Protein AF-0000000080061266 (afdb_homodimer)

Nearest PDB structures (foldseek):
  8fbj-assembly1_A  TM=3.672E-01  e=9.064E-01  synthetic construct
  7a6r-assembly1_A  TM=4.174E-01  e=3.326E+00  Homo sapiens
  6fel-assembly2_D  TM=2.811E-01  e=2.732E+00  Homo sapiens
  6y6b-assembly1_B  TM=2.930E-01  e=3.074E+00  Homo sapiens
  5yqg-assembly1_B  TM=2.747E-01  e=6.006E+00  Mus musculus

pLDDT: mean 80.68, std 22.73, range [17.39, 98.5]

Organism: NCBI:txid656916

Foldseek 3Di:
DDPPDDPDPPDPDPPPDDPPVDDDPDDDDDPDPDPPDCPPPPPPPPPPPLPQLCVQDDDDPVLLLVLLVLLCLFAVLLQLFDDPVVVVVCVVVVNADVSLSLLSSLLSCQQVCPVPCPVPPRSVVSLVSSLVVLVVCPVVVDLDDDLSNLSSLSVNLLQCCFFPNDDVSLVSLVVSLVNCVSNPLLALVVCCVVPPVSVPDDPVVSLSSLSNNLSSVLVQLLSCQFAQHAGPDQLCRGNRFQRDDPPDDPVDGHHDHNDLVCLLVCQVVLVVDPVCNLSVLLSSLSVLLNLLSVLLSVLLVPPLVPSVVSLVVSVVSLVSNVVSHDPCLLPLAAPVVVPQDPLNSVSSLVSNLSSLSSQLSSLLSVLLNDDPVCNVVSLVSNVVSLLSNLSSLVNDDLVCLRSHRVSSLQSLLVSLVSLLLVLQLDDPDDPVNNVSSVVSNVSSLVSLVSNVVRTVNSVLSSVLSVLLSVLAPDPAHPVLVSVLSSQDSRNNHPSNSVCSNNVNCVSPPDD/DCPDDPDDDDDPDDDDDDPDPDDDDDPDDDPDDDPPPCPPPPPPPPPPPLPQLCVQDDDDPVLLLVLLVLLCLFAVLLQLFDDPVVVVVCVVVVNADVSLSLLSSLLSCQQVCPVPCPVPPRSVVSLVSSLVVLVVCPVVVDLDDDLSNLSSLSVNLLQCCFFPNDDVSLVSLVVSLVNCVSNPLLALVVCCVVPPVSVPDDPSVSLSSLSNNLSSVLVQLLSCQQAQHAGPDQLCRGNRFARDDPPDDPVDGHHDHNDLVCLLVCQVVLVVDPVCNLSVLLSSLSVLLNLLSVLLSVLLVPPLPCSVVSLVVSVVSLVSNVVSHDPCLLPLAAPVVVPQDPLNSVSSLVSNLSSLSSQLSSLLSVLLSDDPVCNVVSLVSNVVSLLSNLSSLVNDDLVCLRSHRVSSLQSLLVSLVSLLLVLQLDDPDDPVNNVSSVVSNVSSLVSLVSNVVRTVNSVLSSVLSVLLSVLAPDPAHPVLVSVLSSQDSRNNHPSNSVCSNNVNCVSPPDD

Radius of gyration: 32.31 Å; Cα contacts (8 Å, |Δi|>4): 1126; chains: 2; bounding box: 143×83×87 Å

Structure (mmCIF, N/CA/C/O backbone):
data_AF-0000000080061266-model_v1
#
loop_
_entity.id
_entity.type
_entity.pdbx_description
1 polymer 'Transcription factor domain-containing protein'
#
loop_
_atom_site.group_PDB
_atom_site.id
_atom_site.type_symbol
_atom_site.label_atom_id
_atom_site.label_alt_id
_atom_site.label_comp_id
_atom_site.label_asym_id
_atom_site.label_entity_id
_atom_site.label_seq_id
_atom_site.pdbx_PDB_ins_code
_atom_site.Cartn_x
_atom_site.Cartn_y
_atom_site.Cartn_z
_atom_site.occupancy
_atom_site.B_iso_or_equiv
_atom_site.auth_seq_id
_atom_site.auth_comp_id
_atom_site.auth_asym_id
_atom_site.auth_atom_id
_atom_site.pdbx_PDB_model_num
ATOM 1 N N . MET A 1 1 ? -59.688 -42.406 39.062 1 18.05 1 MET A N 1
ATOM 2 C CA . MET A 1 1 ? -60.75 -41.5 39.438 1 18.05 1 MET A CA 1
ATOM 3 C C . MET A 1 1 ? -60.594 -40.156 38.75 1 18.05 1 MET A C 1
ATOM 5 O O . MET A 1 1 ? -59.531 -39.875 38.219 1 18.05 1 MET A O 1
ATOM 9 N N . LEU A 1 2 ? -60.844 -38.906 39.531 1 19.86 2 LEU A N 1
ATOM 10 C CA . LEU A 1 2 ? -61.719 -37.781 39.188 1 19.86 2 LEU A CA 1
ATOM 11 C C . LEU A 1 2 ? -61.062 -36.844 38.188 1 19.86 2 LEU A C 1
ATOM 13 O O . LEU A 1 2 ? -59.875 -36.5 38.312 1 19.86 2 LEU A O 1
ATOM 17 N N . LEU A 1 3 ? -61.75 -36.469 37.031 1 19.39 3 LEU A N 1
ATOM 18 C CA . LEU A 1 3 ? -61.75 -36.094 35.625 1 19.39 3 LEU A CA 1
ATOM 19 C C . LEU A 1 3 ? -61.5 -34.594 35.469 1 19.39 3 LEU A C 1
ATOM 21 O O . LEU A 1 3 ? -62.438 -33.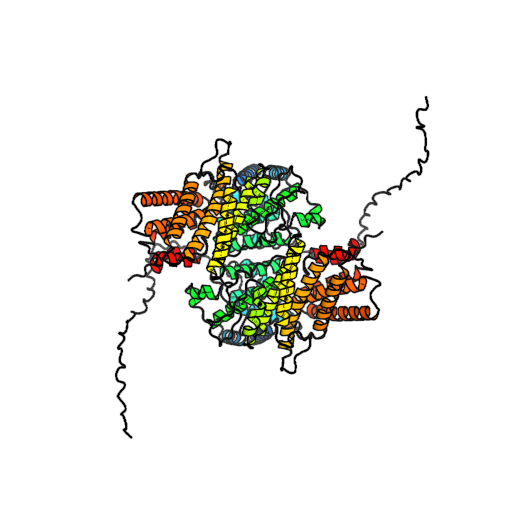781 35.562 1 19.39 3 LEU A O 1
ATOM 25 N N . CYS A 1 4 ? -60.562 -34.094 36.438 1 20.27 4 CYS A N 1
ATOM 26 C CA . CYS A 1 4 ? -60.312 -32.688 36.688 1 20.27 4 CYS A CA 1
ATOM 27 C C . CYS A 1 4 ? -60.062 -31.938 35.375 1 20.27 4 CYS A C 1
ATOM 29 O O . CYS A 1 4 ? -59.094 -32.25 34.656 1 20.27 4 CYS A O 1
ATOM 31 N N . GLN A 1 5 ? -61.031 -31.172 34.875 1 17.84 5 GLN A N 1
ATOM 32 C CA . GLN A 1 5 ? -61.531 -30.469 33.719 1 17.84 5 GLN A CA 1
ATOM 33 C C . GLN A 1 5 ? -60.562 -29.375 33.281 1 17.84 5 GLN A C 1
ATOM 35 O O . GLN A 1 5 ? -59.75 -28.906 34.062 1 17.84 5 GLN A O 1
ATOM 40 N N . ALA A 1 6 ? -60.656 -28.891 31.938 1 19.36 6 ALA A N 1
ATOM 41 C CA . ALA A 1 6 ? -60.125 -28.375 30.672 1 19.36 6 ALA A CA 1
ATOM 42 C C . ALA A 1 6 ? -60 -26.859 30.703 1 19.36 6 ALA A C 1
ATOM 44 O O . ALA A 1 6 ? -60.969 -26.141 30.484 1 19.36 6 ALA A O 1
ATOM 45 N N . ALA A 1 7 ? -59.5 -26.25 31.859 1 19.95 7 ALA A N 1
ATOM 46 C CA . ALA A 1 7 ? -59.812 -24.859 32.156 1 19.95 7 ALA A CA 1
ATOM 47 C C . ALA A 1 7 ? -59.312 -23.922 31.078 1 19.95 7 ALA A C 1
ATOM 49 O O . ALA A 1 7 ? -58.188 -24.094 30.594 1 19.95 7 ALA A O 1
ATOM 50 N N . PRO A 1 8 ? -60.188 -23.094 30.406 1 22.41 8 PRO A N 1
ATOM 51 C CA . PRO A 1 8 ? -60.25 -22.375 29.125 1 22.41 8 PRO A CA 1
ATOM 52 C C . PRO A 1 8 ? -59.281 -21.203 29.047 1 22.41 8 PRO A C 1
ATOM 54 O O . PRO A 1 8 ? -59.156 -20.453 30.031 1 22.41 8 PRO A O 1
ATOM 57 N N . GLY A 1 9 ? -58.031 -21.391 28.562 1 20.62 9 GLY A N 1
ATOM 58 C CA . GLY A 1 9 ? -56.781 -20.609 28.641 1 20.62 9 GLY A CA 1
ATOM 59 C C . GLY A 1 9 ? -56.906 -19.25 27.969 1 20.62 9 GLY A C 1
ATOM 60 O O . GLY A 1 9 ? -56.938 -19.156 26.75 1 20.62 9 GLY A O 1
ATOM 61 N N . GLY A 1 10 ? -57.938 -18.375 28.516 1 18.42 10 GLY A N 1
ATOM 62 C CA . GLY A 1 10 ? -58.5 -17.219 27.859 1 18.42 10 GLY A CA 1
ATOM 63 C C . GLY A 1 10 ? -57.469 -16.188 27.469 1 18.42 10 GLY A C 1
ATOM 64 O O . GLY A 1 10 ? -57.781 -15.203 26.797 1 18.42 10 GLY A O 1
ATOM 65 N N . SER A 1 11 ? -56.344 -16.016 28.125 1 18.86 11 SER A N 1
ATOM 66 C CA . SER A 1 11 ? -56.031 -14.648 28.484 1 18.86 11 SER A CA 1
ATOM 67 C C . SER A 1 11 ? -55.375 -13.898 27.312 1 18.86 11 SER A C 1
ATOM 69 O O . SER A 1 11 ? -54.656 -12.93 27.516 1 18.86 11 SER A O 1
ATOM 71 N N . ALA A 1 12 ? -55.688 -14.18 26.031 1 20.64 12 ALA A N 1
ATOM 72 C CA . ALA A 1 12 ? -54.656 -13.953 25.031 1 20.64 12 ALA A CA 1
ATOM 73 C C . ALA A 1 12 ? -54.344 -12.461 24.906 1 20.64 12 ALA A C 1
ATOM 75 O O . ALA A 1 12 ? -53.188 -12.094 24.594 1 20.64 12 ALA A O 1
ATOM 76 N N . THR A 1 13 ? -55.25 -11.445 25.125 1 19.25 13 THR A N 1
ATOM 77 C CA . THR A 1 13 ? -55.438 -10.602 23.953 1 19.25 13 THR A CA 1
ATOM 78 C C . THR A 1 13 ? -54.406 -9.469 23.938 1 19.25 13 THR A C 1
ATOM 80 O O . THR A 1 13 ? -54.406 -8.648 23.016 1 19.25 13 THR A O 1
ATOM 83 N N . PRO A 1 14 ? -53.156 -9.508 24.328 1 20.91 14 PRO A N 1
ATOM 84 C CA . PRO A 1 14 ? -52.656 -8.172 24.641 1 20.91 14 PRO A CA 1
ATOM 85 C C . PRO A 1 14 ? -52.688 -7.227 23.453 1 20.91 14 PRO A C 1
ATOM 87 O O . PRO A 1 14 ? -52.344 -7.617 22.328 1 20.91 14 PRO A O 1
ATOM 90 N N . SER A 1 15 ? -53.594 -6.344 23.297 1 18.81 15 SER A N 1
ATOM 91 C CA . SER A 1 15 ? -53.969 -5.48 22.188 1 18.81 15 SER A CA 1
ATOM 92 C C . SER A 1 15 ? -52.844 -4.52 21.828 1 18.81 15 SER A C 1
ATOM 94 O O . SER A 1 15 ? -52.656 -3.49 22.484 1 18.81 15 SER A O 1
ATOM 96 N N . GLU A 1 16 ? -51.625 -5.004 21.75 1 19.64 16 GLU A N 1
ATOM 97 C CA . GLU A 1 16 ? -50.594 -3.973 21.703 1 19.64 16 GLU A CA 1
ATOM 98 C C . GLU A 1 16 ? -50.875 -2.98 20.578 1 19.64 16 GLU A C 1
ATOM 100 O O . GLU A 1 16 ? -51.25 -3.377 19.469 1 19.64 16 GLU A O 1
ATOM 105 N N . HIS A 1 17 ? -51.188 -1.733 20.922 1 19.44 17 HIS A N 1
ATOM 106 C CA . HIS A 1 17 ? -51.562 -0.514 20.203 1 19.44 17 HIS A CA 1
ATOM 107 C C . HIS A 1 17 ? -50.562 -0.226 19.078 1 19.44 17 HIS A C 1
ATOM 109 O O . HIS A 1 17 ? -49.375 -0.502 19.203 1 19.44 17 HIS A O 1
ATOM 115 N N . GLU A 1 18 ? -51.094 -0.087 17.906 1 18.23 18 GLU A N 1
ATOM 116 C CA . GLU A 1 18 ? -50.656 0.052 16.516 1 18.23 18 GLU A CA 1
ATOM 117 C C . GLU A 1 18 ? -49.812 1.305 16.312 1 18.23 18 GLU A C 1
ATOM 119 O O . GLU A 1 18 ? -50.281 2.424 16.516 1 18.23 18 GLU A O 1
ATOM 124 N N . LEU A 1 19 ? -48.594 1.372 16.891 1 18.53 19 LEU A N 1
ATOM 125 C CA . LEU A 1 19 ? -47.781 2.564 16.656 1 18.53 19 LEU A CA 1
ATOM 126 C C . LEU A 1 19 ? -47.781 2.967 15.188 1 18.53 19 LEU A C 1
ATOM 128 O O . LEU A 1 19 ? -47.375 2.197 14.328 1 18.53 19 LEU A O 1
ATOM 132 N N . VAL A 1 20 ? -48.75 3.637 14.781 1 17.59 20 VAL A N 1
ATOM 133 C CA . VAL A 1 20 ? -48.969 4.066 13.406 1 17.59 20 VAL A CA 1
ATOM 134 C C . VAL A 1 20 ? -47.75 4.867 12.906 1 17.59 20 VAL A C 1
ATOM 136 O O . VAL A 1 20 ? -47.5 5.965 13.398 1 17.59 20 VAL A O 1
ATOM 139 N N . ILE A 1 21 ? -46.656 4.281 12.789 1 18.78 21 ILE A N 1
ATOM 140 C CA . ILE A 1 21 ? -45.469 5.02 12.375 1 18.78 21 ILE A CA 1
ATOM 141 C C . ILE A 1 21 ? -45.719 5.695 11.031 1 18.78 21 ILE A C 1
ATOM 143 O O . ILE A 1 21 ? -46.094 5.035 10.055 1 18.78 21 ILE A O 1
ATOM 147 N N . SER A 1 22 ? -46.094 6.938 11.094 1 17.56 22 SER A N 1
ATOM 148 C CA . SER A 1 22 ? -46.531 7.824 10.016 1 17.56 22 SER A CA 1
ATOM 149 C C . SER A 1 22 ? -45.562 7.738 8.828 1 17.56 22 SER A C 1
ATOM 151 O O . SER A 1 22 ? -44.344 7.566 9.016 1 17.56 22 SER A O 1
ATOM 153 N N . PRO A 1 23 ? -46.094 7.676 7.547 1 18.12 23 PRO A N 1
ATOM 154 C CA . PRO A 1 23 ? -45.625 7.309 6.207 1 18.12 23 PRO A CA 1
ATOM 155 C C . PRO A 1 23 ? -44.438 8.172 5.738 1 18.12 23 PRO A C 1
ATOM 157 O O . PRO A 1 23 ? -44.156 9.195 6.355 1 18.12 23 PRO A O 1
ATOM 160 N N . THR A 1 24 ? -44.125 8.094 4.367 1 18.92 24 THR A N 1
ATOM 161 C CA . THR A 1 24 ? -43.094 8.109 3.348 1 18.92 24 THR A CA 1
ATOM 162 C C . THR A 1 24 ? -42.781 9.539 2.891 1 18.92 24 THR A C 1
ATOM 164 O O . THR A 1 24 ? -43.625 10.172 2.252 1 18.92 24 THR A O 1
ATOM 167 N N . GLY A 1 25 ? -42.375 10.469 3.691 1 17.62 25 GLY A N 1
ATOM 168 C CA . GLY A 1 25 ? -42.312 11.812 3.148 1 17.62 25 GLY A CA 1
ATOM 169 C C . GLY A 1 25 ? -41.594 11.883 1.807 1 17.62 25 GLY A C 1
ATOM 170 O O . GLY A 1 25 ? -40.5 11.344 1.653 1 17.62 25 GLY A O 1
ATOM 171 N N . PHE A 1 26 ? -42.281 12.016 0.656 1 19.31 26 PHE A N 1
ATOM 172 C CA . PHE A 1 26 ? -42 12.156 -0.767 1 19.31 26 PHE A CA 1
ATOM 173 C C . PHE A 1 26 ? -41.031 13.32 -1.019 1 19.31 26 PHE A C 1
ATOM 175 O O . PHE A 1 26 ? -41.188 14.383 -0.415 1 19.31 26 PHE A O 1
ATOM 182 N N . LEU A 1 27 ? -39.906 13.023 -1.515 1 19.41 27 LEU A N 1
ATOM 183 C CA . LEU A 1 27 ? -38.812 13.891 -1.94 1 19.41 27 LEU A CA 1
ATOM 184 C C . LEU A 1 27 ? -39.312 14.984 -2.865 1 19.41 27 LEU A C 1
ATOM 186 O O . LEU A 1 27 ? -39.969 14.703 -3.875 1 19.41 27 LEU A O 1
ATOM 190 N N . PRO A 1 28 ? -39.625 16.156 -2.357 1 19.97 28 PRO A N 1
ATOM 191 C CA . PRO A 1 28 ? -40.312 17.266 -3.051 1 19.97 28 PRO A CA 1
ATOM 192 C C . PRO A 1 28 ? -39.688 17.562 -4.422 1 19.97 28 PRO A C 1
ATOM 194 O O . PRO A 1 28 ? -38.531 17.25 -4.656 1 19.97 28 PRO A O 1
ATOM 197 N N . THR A 1 29 ? -40.5 17.672 -5.445 1 22.19 29 THR A N 1
ATOM 198 C CA . THR A 1 29 ? -40.344 18.016 -6.855 1 22.19 29 THR A CA 1
ATOM 199 C C . THR A 1 29 ? -39.656 19.375 -7.004 1 22.19 29 THR A C 1
ATOM 201 O O . THR A 1 29 ? -40 20.328 -6.309 1 22.19 29 THR A O 1
ATOM 204 N N . PRO A 1 30 ? -38.594 19.422 -7.777 1 21.47 30 PRO A N 1
ATOM 205 C CA . PRO A 1 30 ? -37.75 20.594 -8.047 1 21.47 30 PRO A CA 1
ATOM 206 C C . PRO A 1 30 ? -38.531 21.797 -8.555 1 21.47 30 PRO A C 1
ATOM 208 O O . PRO A 1 30 ? -39.5 21.625 -9.32 1 21.47 30 PRO A O 1
ATOM 211 N N . VAL A 1 31 ? -38.688 22.672 -7.785 1 23.66 31 VAL A N 1
ATOM 212 C CA . VAL A 1 31 ? -39.375 23.953 -8 1 23.66 31 VAL A CA 1
ATOM 213 C C . VAL A 1 31 ? -38.844 24.594 -9.289 1 23.66 31 VAL A C 1
ATOM 215 O O . VAL A 1 31 ? -37.688 24.406 -9.672 1 23.66 31 VAL A O 1
ATOM 218 N N . ASP A 1 32 ? -39.719 25.094 -10.078 1 22.98 32 ASP A N 1
ATOM 219 C CA . ASP A 1 32 ? -39.594 25.75 -11.383 1 22.98 32 ASP A CA 1
ATOM 220 C C . ASP A 1 32 ? -38.562 26.844 -11.359 1 22.98 32 ASP A C 1
ATOM 222 O O . ASP A 1 32 ? -38.562 27.719 -10.492 1 22.98 32 ASP A O 1
ATOM 226 N N . PRO A 1 33 ? -37.406 26.625 -12.055 1 24.48 33 PRO A N 1
ATOM 227 C CA . PRO A 1 33 ? -36.344 27.609 -12.148 1 24.48 33 PRO A CA 1
ATOM 228 C C . PRO A 1 33 ? -36.844 28.969 -12.664 1 24.48 33 PRO A C 1
ATOM 230 O O . PRO A 1 33 ? -37.719 29.016 -13.508 1 24.48 33 PRO A O 1
ATOM 233 N N . VAL A 1 34 ? -37 29.891 -11.891 1 27 34 VAL A N 1
ATOM 234 C CA . VAL A 1 34 ? -37.281 31.25 -12.312 1 27 34 VAL A CA 1
ATOM 235 C C . VAL A 1 34 ? -36.344 31.641 -13.461 1 27 34 VAL A C 1
ATOM 237 O O . VAL A 1 34 ? -35.156 31.266 -13.477 1 27 34 VAL A O 1
ATOM 240 N N . PRO A 1 35 ? -36.875 32.344 -14.547 1 27.53 35 PRO A N 1
ATOM 241 C CA . PRO A 1 35 ? -36.219 32.688 -15.82 1 27.53 35 PRO A CA 1
ATOM 242 C C . PRO A 1 35 ? -34.938 33.5 -15.641 1 27.53 35 PRO A C 1
ATOM 244 O O . PRO A 1 35 ? -34.969 34.688 -15.328 1 27.53 35 PRO A O 1
ATOM 247 N N . GLN A 1 36 ? -34.219 33.344 -14.617 1 25.28 36 GLN A N 1
ATOM 248 C CA . GLN A 1 36 ? -33.188 34.375 -14.555 1 25.28 36 GLN A CA 1
ATOM 249 C C . GLN A 1 36 ? -32.406 34.438 -15.875 1 25.28 36 GLN A C 1
ATOM 251 O O . GLN A 1 36 ? -32.281 33.438 -16.578 1 25.28 36 GLN A O 1
ATOM 256 N N . ASP A 1 37 ? -32.094 35.656 -16.359 1 27.31 37 ASP A N 1
ATOM 257 C CA . ASP A 1 37 ? -31.422 36.125 -17.562 1 27.31 37 ASP A CA 1
ATOM 258 C C . ASP A 1 37 ? -30.266 35.219 -17.969 1 27.31 37 ASP A C 1
ATOM 260 O O . ASP A 1 37 ? -29.422 34.875 -17.141 1 27.31 37 ASP A O 1
ATOM 264 N N . SER A 1 38 ? -30.391 34.562 -19.062 1 25.45 38 SER A N 1
ATOM 265 C CA . SER A 1 38 ? -29.953 33.375 -19.797 1 25.45 38 SER A CA 1
ATOM 266 C C . SER A 1 38 ? -28.469 33.469 -20.141 1 25.45 38 SER A C 1
ATOM 268 O O . SER A 1 38 ? -28.094 33.594 -21.312 1 25.45 38 SER A O 1
ATOM 270 N N . THR A 1 39 ? -27.672 34.375 -19.391 1 27.69 39 THR A N 1
ATOM 271 C CA . THR A 1 39 ? -26.391 34.406 -20.078 1 27.69 39 THR A CA 1
ATOM 272 C C . THR A 1 39 ? -25.922 32.969 -20.422 1 27.69 39 THR A C 1
ATOM 274 O O . THR A 1 39 ? -26.016 32.062 -19.578 1 27.69 39 THR A O 1
ATOM 277 N N . HIS A 1 40 ? -25.938 32.625 -21.703 1 24.47 40 HIS A N 1
ATOM 278 C CA . HIS A 1 40 ? -25.672 31.391 -22.453 1 24.47 40 HIS A CA 1
ATOM 279 C C . HIS A 1 40 ? -24.469 30.656 -21.906 1 24.47 40 HIS A C 1
ATOM 281 O O . HIS A 1 40 ? -23.328 31.062 -22.109 1 24.47 40 HIS A O 1
ATOM 287 N N . GLY A 1 41 ? -24.547 30.328 -20.703 1 25.47 41 GLY A N 1
ATOM 288 C CA . GLY A 1 41 ? -23.516 29.531 -20.047 1 25.47 41 GLY A CA 1
ATOM 289 C C . GLY A 1 41 ? -22.984 28.406 -20.922 1 25.47 41 GLY A C 1
ATOM 290 O O . GLY A 1 41 ? -23.766 27.703 -21.578 1 25.47 41 GLY A O 1
ATOM 291 N N . VAL A 1 42 ? -21.797 28.672 -21.5 1 30.84 42 VAL A N 1
ATOM 292 C CA . VAL A 1 42 ? -21.234 27.672 -22.406 1 30.84 42 VAL A CA 1
ATOM 293 C C . VAL A 1 42 ? -21.5 26.266 -21.875 1 30.84 42 VAL A C 1
ATOM 295 O O . VAL A 1 42 ? -21.297 26 -20.688 1 30.84 42 VAL A O 1
ATOM 298 N N . PRO A 1 43 ? -22.469 25.578 -22.453 1 28.58 43 PRO A N 1
ATOM 299 C CA . PRO A 1 43 ? -22.797 24.203 -22.078 1 28.58 43 PRO A CA 1
ATOM 300 C C . PRO A 1 43 ? -21.562 23.406 -21.625 1 28.58 43 PRO A C 1
ATOM 302 O O . PRO A 1 43 ? -20.469 23.641 -22.125 1 28.58 43 PRO A O 1
ATOM 305 N N . PRO A 1 44 ? -21.578 23.141 -20.359 1 29.41 44 PRO A N 1
ATOM 306 C CA . PRO A 1 44 ? -20.422 22.328 -19.969 1 29.41 44 PRO A CA 1
ATOM 307 C C . PRO A 1 44 ? -20.062 21.281 -21.031 1 29.41 44 PRO A C 1
ATOM 309 O O . PRO A 1 44 ? -20.938 20.625 -21.594 1 29.41 44 PRO A O 1
ATOM 312 N N . GLN A 1 45 ? -19.125 21.625 -21.859 1 29.16 45 GLN A N 1
ATOM 313 C CA . GLN A 1 45 ? -18.688 20.656 -22.875 1 29.16 45 GLN A CA 1
ATOM 314 C C . GLN A 1 45 ? -18.734 19.234 -22.328 1 29.16 45 GLN A C 1
ATOM 316 O O . GLN A 1 45 ? -18.375 19 -21.172 1 29.16 45 GLN A O 1
ATOM 321 N N . PRO A 1 46 ? -19.641 18.406 -22.859 1 28.33 46 PRO A N 1
ATOM 322 C CA . PRO A 1 46 ? -19.688 17 -22.469 1 28.33 46 PRO A CA 1
ATOM 323 C C . PRO A 1 46 ? -18.312 16.438 -22.125 1 28.33 46 PRO A C 1
ATOM 325 O O . PRO A 1 46 ? -17.312 16.766 -22.781 1 28.33 46 PRO A O 1
ATOM 328 N N . ALA A 1 47 ? -18.094 16.266 -20.922 1 32.09 47 ALA A N 1
ATOM 329 C CA . ALA A 1 47 ? -16.891 15.547 -20.516 1 32.09 47 ALA A CA 1
ATOM 330 C C . ALA A 1 47 ? -16.469 14.539 -21.562 1 32.09 47 ALA A C 1
ATOM 332 O O . ALA A 1 47 ? -17.281 13.75 -22.047 1 32.09 47 ALA A O 1
ATOM 333 N N . SER A 1 48 ? -15.633 14.766 -22.406 1 33.12 48 SER A N 1
ATOM 334 C CA . SER A 1 48 ? -15.117 13.844 -23.406 1 33.12 48 SER A CA 1
ATOM 335 C C . SER A 1 48 ? -15.07 12.414 -22.891 1 33.12 48 SER A C 1
ATOM 337 O O . SER A 1 48 ? -14.375 12.125 -21.922 1 33.12 48 SER A O 1
ATOM 339 N N . THR A 1 49 ? -16.297 11.664 -22.906 1 36.12 49 THR A N 1
ATOM 340 C CA . THR A 1 49 ? -16.359 10.211 -22.766 1 36.12 49 THR A CA 1
ATOM 341 C C . THR A 1 49 ? -15.078 9.57 -23.312 1 36.12 49 THR A C 1
ATOM 343 O O . THR A 1 49 ? -14.664 9.852 -24.438 1 36.12 49 THR A O 1
ATOM 346 N N . SER A 1 50 ? -14.219 9.336 -22.5 1 40.53 50 SER A N 1
ATOM 347 C CA . SER A 1 50 ? -13.164 8.477 -23.031 1 40.53 50 SER A CA 1
ATOM 348 C C . SER A 1 50 ? -13.688 7.605 -24.172 1 40.53 50 SER A C 1
ATOM 350 O O . SER A 1 50 ? -14.844 7.168 -24.141 1 40.53 50 SER A O 1
ATOM 352 N N . PRO A 1 51 ? -13.289 7.723 -25.375 1 42.78 51 PRO A N 1
ATOM 353 C CA . PRO A 1 51 ? -13.828 6.891 -26.453 1 42.78 51 PRO A CA 1
ATOM 354 C C . PRO A 1 51 ? -14.156 5.473 -26 1 42.78 51 PRO A C 1
ATOM 356 O O . PRO A 1 51 ? -13.32 4.812 -25.375 1 42.78 51 PRO A O 1
ATOM 359 N N . SER A 1 52 ? -15.43 5.195 -25.625 1 48 52 SER A N 1
ATOM 360 C CA . SER A 1 52 ? -15.953 3.854 -25.375 1 48 52 SER A CA 1
ATOM 361 C C . SER A 1 52 ? -15.312 2.83 -26.312 1 48 52 SER A C 1
ATOM 363 O O . SER A 1 52 ? -15.164 3.08 -27.5 1 48 52 SER A O 1
ATOM 365 N N . CYS A 1 53 ? -14.469 2.012 -25.781 1 51.03 53 CYS A N 1
ATOM 366 C CA . CYS A 1 53 ? -13.906 0.885 -26.516 1 51.03 53 CYS A CA 1
ATOM 367 C C . CYS A 1 53 ? -14.914 0.336 -27.531 1 51.03 53 CYS A C 1
ATOM 369 O O . CYS A 1 53 ? -14.578 -0.544 -28.328 1 51.03 53 CYS A O 1
ATOM 371 N N . SER A 1 54 ? -16.203 0.597 -27.359 1 52.34 54 SER A N 1
ATOM 372 C CA . SER A 1 54 ? -17.203 0.028 -28.234 1 52.34 54 SER A CA 1
ATOM 373 C C . SER A 1 54 ? -16.984 0.456 -29.688 1 52.34 54 SER A C 1
ATOM 375 O O . SER A 1 54 ? -17.625 -0.051 -30.594 1 52.34 54 SER A O 1
ATOM 377 N N . ARG A 1 55 ? -16.203 1.458 -29.875 1 51.25 55 ARG A N 1
ATOM 378 C CA . ARG A 1 55 ? -16.109 1.956 -31.234 1 51.25 55 ARG A CA 1
ATOM 379 C C . ARG A 1 55 ? -15.25 1.027 -32.094 1 51.25 55 ARG A C 1
ATOM 381 O O . ARG A 1 55 ? -15.367 1.024 -33.312 1 51.25 55 ARG A O 1
ATOM 388 N N . TYR A 1 56 ? -14.289 0.323 -31.453 1 53.72 56 TYR A N 1
ATOM 389 C CA . TYR A 1 56 ? -13.305 -0.319 -32.312 1 53.72 56 TYR A CA 1
ATOM 390 C C . TYR A 1 56 ? -13.656 -1.782 -32.562 1 53.72 56 TYR A C 1
ATOM 392 O O . TYR A 1 56 ? -13.336 -2.344 -33.594 1 53.72 56 TYR A O 1
ATOM 400 N N . LEU A 1 57 ? -14.227 -2.41 -31.438 1 63.34 57 LEU A N 1
ATOM 401 C CA . LEU A 1 57 ? -14.406 -3.848 -31.609 1 63.34 57 LEU A CA 1
ATOM 402 C C . LEU A 1 57 ? -15.875 -4.23 -31.469 1 63.34 57 LEU A C 1
ATOM 404 O O . LEU A 1 57 ? -16.516 -3.914 -30.469 1 63.34 57 LEU A O 1
ATOM 408 N N . HIS A 1 58 ? -16.438 -4.551 -32.688 1 72.19 58 HIS A N 1
ATOM 409 C CA . HIS A 1 58 ? -17.828 -5 -32.688 1 72.19 58 HIS A CA 1
ATOM 410 C C . HIS A 1 58 ? -17.922 -6.52 -32.781 1 72.19 58 HIS A C 1
ATOM 412 O O . HIS A 1 58 ? -17.391 -7.113 -33.719 1 72.19 58 HIS A O 1
ATOM 418 N N . PHE A 1 59 ? -18.328 -7.211 -31.672 1 83 59 PHE A N 1
ATOM 419 C CA . PHE A 1 59 ? -18.672 -8.625 -31.703 1 83 59 PHE A CA 1
ATOM 420 C C . PHE A 1 59 ? -20.141 -8.82 -32.031 1 83 59 PHE A C 1
ATOM 422 O O . PHE A 1 59 ? -20.984 -8.047 -31.578 1 83 59 PHE A O 1
ATOM 429 N N . SER A 1 60 ? -20.312 -9.789 -32.906 1 86.69 60 SER A N 1
ATOM 430 C CA . SER A 1 60 ? -21.719 -10.156 -33.062 1 86.69 60 SER A CA 1
ATOM 431 C C . SER A 1 60 ? -22.312 -10.656 -31.766 1 86.69 60 SER A C 1
ATOM 433 O O . SER A 1 60 ? -21.578 -11.078 -30.859 1 86.69 60 SER A O 1
ATOM 435 N N . SER A 1 61 ? -23.609 -10.578 -31.672 1 87.25 61 SER A N 1
ATOM 436 C CA . SER A 1 61 ? -24.281 -10.984 -30.438 1 87.25 61 SER A CA 1
ATOM 437 C C . SER A 1 61 ? -23.984 -12.438 -30.109 1 87.25 61 SER A C 1
ATOM 439 O O . SER A 1 61 ? -23.766 -12.781 -28.953 1 87.25 61 SER A O 1
ATOM 441 N N . GLN A 1 62 ? -23.984 -13.273 -31.109 1 89.75 62 GLN A N 1
ATOM 442 C CA . GLN A 1 62 ? -23.734 -14.695 -30.891 1 89.75 62 GLN A CA 1
ATOM 443 C C . GLN A 1 62 ? -22.281 -14.93 -30.453 1 89.75 62 GLN A C 1
ATOM 445 O O . GLN A 1 62 ? -22.016 -15.734 -29.562 1 89.75 62 GLN A O 1
ATOM 450 N N . GLN A 1 63 ? -21.5 -14.25 -31.141 1 90.75 63 GLN A N 1
ATOM 451 C CA . GLN A 1 63 ? -20.078 -14.367 -30.797 1 90.75 63 GLN A CA 1
ATOM 452 C C . GLN A 1 63 ? -19.812 -13.852 -29.391 1 90.75 63 GLN A C 1
ATOM 454 O O . GLN A 1 63 ? -19.047 -14.445 -28.641 1 90.75 63 GLN A O 1
ATOM 459 N N . GLU A 1 64 ? -20.359 -12.734 -29.125 1 92.31 64 GLU A N 1
ATOM 460 C CA . GLU A 1 64 ? -20.188 -12.141 -27.797 1 92.31 64 GLU A CA 1
ATOM 461 C C . GLU A 1 64 ? -20.641 -13.102 -26.703 1 92.31 64 GLU A C 1
ATOM 463 O O . GLU A 1 64 ? -19.938 -13.297 -25.703 1 92.31 64 GLU A O 1
ATOM 468 N N . GLU A 1 65 ? -21.797 -13.688 -26.922 1 92.81 65 GLU A N 1
ATOM 469 C CA . GLU A 1 65 ? -22.312 -14.625 -25.938 1 92.81 65 GLU A CA 1
ATOM 470 C C . GLU A 1 65 ? -21.375 -15.812 -25.75 1 92.81 65 GLU A C 1
ATOM 472 O O . GLU A 1 65 ? -21.141 -16.266 -24.625 1 92.81 65 GLU A O 1
ATOM 477 N N . TYR A 1 66 ? -20.922 -16.312 -26.812 1 93.69 66 TYR A N 1
ATOM 478 C CA . TYR A 1 66 ? -19.984 -17.422 -26.75 1 93.69 66 TYR A CA 1
ATOM 479 C C . TYR A 1 66 ? -18.719 -17.047 -25.984 1 93.69 66 TYR A C 1
ATOM 481 O O . TYR A 1 66 ? -18.266 -17.797 -25.125 1 93.69 66 TYR A O 1
ATOM 489 N N . LEU A 1 67 ? -18.188 -15.891 -26.312 1 93.81 67 LEU A N 1
ATOM 490 C CA . LEU A 1 67 ? -16.953 -15.438 -25.688 1 93.81 67 LEU A CA 1
ATOM 491 C C . LEU A 1 67 ? -17.141 -15.195 -24.203 1 93.81 67 LEU A C 1
ATOM 493 O O . LEU A 1 67 ? -16.234 -15.445 -23.406 1 93.81 67 LEU A O 1
ATOM 497 N N . ILE A 1 68 ? -18.234 -14.711 -23.812 1 95.12 68 ILE A N 1
ATOM 498 C CA . ILE A 1 68 ? -18.516 -14.484 -22.406 1 95.12 68 ILE A CA 1
ATOM 499 C C . ILE A 1 68 ? -18.531 -15.812 -21.656 1 95.12 68 ILE A C 1
ATOM 501 O O . ILE A 1 68 ? -17.984 -15.914 -20.547 1 95.12 68 ILE A O 1
ATOM 505 N N . ARG A 1 69 ? -19.078 -16.797 -22.25 1 94.5 69 ARG A N 1
ATOM 506 C CA . ARG A 1 69 ? -19.094 -18.109 -21.625 1 94.5 69 ARG A CA 1
ATOM 507 C C . ARG A 1 69 ? -17.672 -18.688 -21.531 1 94.5 69 ARG A C 1
ATOM 509 O O . ARG A 1 69 ? -17.312 -19.281 -20.516 1 94.5 69 ARG A O 1
ATOM 516 N N . VAL A 1 70 ? -16.938 -18.469 -22.531 1 94 70 VAL A N 1
ATOM 517 C CA . VAL A 1 70 ? -15.562 -18.938 -22.562 1 94 70 VAL A CA 1
ATOM 518 C C . VAL A 1 70 ? -14.75 -18.234 -21.484 1 94 70 VAL A C 1
ATOM 520 O O . VAL A 1 70 ? -13.883 -18.844 -20.859 1 94 70 VAL A O 1
ATOM 523 N N . PHE A 1 71 ? -15.047 -17 -21.297 1 95.88 71 PHE A N 1
ATOM 524 C CA . PHE A 1 71 ? -14.312 -16.203 -20.312 1 95.88 71 PHE A CA 1
ATOM 525 C C . PHE A 1 71 ? -14.391 -16.859 -18.938 1 95.88 71 PHE A C 1
ATOM 527 O O . PHE A 1 71 ? -13.414 -16.844 -18.172 1 95.88 71 PHE A O 1
ATOM 534 N N . PHE A 1 72 ? -15.453 -17.438 -18.578 1 95.44 72 PHE A N 1
ATOM 535 C CA . PHE A 1 72 ? -15.648 -18 -17.25 1 95.44 72 PHE A CA 1
ATOM 536 C C . PHE A 1 72 ? -14.82 -19.266 -17.078 1 95.44 72 PHE A C 1
ATOM 538 O O . PHE A 1 72 ? -14.664 -19.766 -15.961 1 95.44 72 PHE A O 1
ATOM 545 N N . ASP A 1 73 ? -14.273 -19.75 -18.156 1 92.44 73 ASP A N 1
ATOM 546 C CA . ASP A 1 73 ? -13.414 -20.922 -18.062 1 92.44 73 ASP A CA 1
ATOM 547 C C . ASP A 1 73 ? -11.945 -20.516 -17.953 1 92.44 73 ASP A C 1
ATOM 549 O O . ASP A 1 73 ? -11.078 -21.375 -17.719 1 92.44 73 ASP A O 1
ATOM 553 N N . ILE A 1 74 ? -11.742 -19.25 -18.062 1 91.56 74 ILE A N 1
ATOM 554 C CA . ILE A 1 74 ? -10.375 -18.734 -18.016 1 91.56 74 ILE A CA 1
ATOM 555 C C . ILE A 1 74 ? -10.055 -18.25 -16.609 1 91.56 74 ILE A C 1
ATOM 557 O O . ILE A 1 74 ? -10.82 -17.484 -16.016 1 91.56 74 ILE A O 1
ATOM 561 N N . ALA A 1 75 ? -8.961 -18.656 -16.094 1 89.06 75 ALA A N 1
ATOM 562 C CA . ALA A 1 75 ? -8.438 -18.203 -14.797 1 89.06 75 ALA A CA 1
ATOM 563 C C . ALA A 1 75 ? -9.555 -18.078 -13.766 1 89.06 75 ALA A C 1
ATOM 565 O O . ALA A 1 75 ? -9.742 -17.016 -13.18 1 89.06 75 ALA A O 1
ATOM 566 N N . ARG A 1 76 ? -10.133 -19.125 -13.461 1 90.56 76 ARG A N 1
ATOM 567 C CA . ARG A 1 76 ? -11.32 -19.188 -12.609 1 90.56 76 ARG A CA 1
ATOM 568 C C . ARG A 1 76 ? -11.016 -18.656 -11.211 1 90.56 76 ARG A C 1
ATOM 570 O O . ARG A 1 76 ? -11.836 -17.969 -10.602 1 90.56 76 ARG A O 1
ATOM 577 N N . ASP A 1 77 ? -9.844 -18.938 -10.758 1 90.81 77 ASP A N 1
ATOM 578 C CA . ASP A 1 77 ? -9.492 -18.562 -9.391 1 90.81 77 ASP A CA 1
ATOM 579 C C . ASP A 1 77 ? -9.148 -17.078 -9.305 1 90.81 77 ASP A C 1
ATOM 581 O O . ASP A 1 77 ? -9.016 -16.531 -8.211 1 90.81 77 ASP A O 1
ATOM 585 N N . ALA A 1 78 ? -9.031 -16.438 -10.43 1 93.06 78 ALA A N 1
ATOM 586 C CA . ALA A 1 78 ? -8.766 -15.008 -10.461 1 93.06 78 ALA A CA 1
ATOM 587 C C . ALA A 1 78 ? -9.969 -14.234 -11 1 93.06 78 ALA A C 1
ATOM 589 O O . ALA A 1 78 ? -9.883 -13.031 -11.242 1 93.06 78 ALA A O 1
ATOM 590 N N . ASN A 1 79 ? -11.055 -14.914 -11.18 1 93.69 79 ASN A N 1
ATOM 591 C CA . ASN A 1 79 ? -12.273 -14.281 -11.688 1 93.69 79 ASN A CA 1
ATOM 592 C C . ASN A 1 79 ? -12.984 -13.484 -10.594 1 93.69 79 ASN A C 1
ATOM 594 O O . ASN A 1 79 ? -13.375 -14.039 -9.57 1 93.69 79 ASN A O 1
ATOM 598 N N . PRO A 1 80 ? -13.148 -12.227 -10.805 1 95.44 80 PRO A N 1
ATOM 599 C CA . PRO A 1 80 ? -13.766 -11.398 -9.773 1 95.44 80 PRO A CA 1
ATOM 600 C C . PRO A 1 80 ? -15.289 -11.547 -9.719 1 95.44 80 PRO A C 1
ATOM 602 O O . PRO A 1 80 ? -15.945 -10.906 -8.898 1 95.44 80 PRO A O 1
ATOM 605 N N . ILE A 1 81 ? -15.844 -12.344 -10.609 1 95.44 81 ILE A N 1
ATOM 606 C CA . ILE A 1 81 ? -17.281 -12.57 -10.641 1 95.44 81 ILE A CA 1
ATOM 607 C C . ILE A 1 81 ? -17.625 -13.812 -9.82 1 95.44 81 ILE A C 1
ATOM 609 O O . ILE A 1 81 ? -17.141 -14.914 -10.117 1 95.44 81 ILE A O 1
ATOM 613 N N . PHE A 1 82 ? -18.453 -13.633 -8.867 1 91.38 82 PHE A N 1
ATOM 614 C CA . PHE A 1 82 ? -18.766 -14.688 -7.922 1 91.38 82 PHE A CA 1
ATOM 615 C C . PHE A 1 82 ? -19.703 -15.719 -8.547 1 91.38 82 PHE A C 1
ATOM 617 O O . PHE A 1 82 ? -19.375 -16.906 -8.609 1 91.38 82 PHE A O 1
ATOM 624 N N . SER A 1 83 ? -20.828 -15.273 -8.961 1 93.19 83 SER A N 1
ATOM 625 C CA . SER A 1 83 ? -21.812 -16.188 -9.516 1 93.19 83 SER A CA 1
ATOM 626 C C . SER A 1 83 ? -21.891 -16.062 -11.039 1 93.19 83 SER A C 1
ATOM 628 O O . SER A 1 83 ? -22.422 -15.094 -11.562 1 93.19 83 SER A O 1
ATOM 630 N N . LYS A 1 84 ? -21.484 -17.125 -11.672 1 94.56 84 LYS A N 1
ATOM 631 C CA . LYS A 1 84 ? -21.578 -17.172 -13.133 1 94.56 84 LYS A CA 1
ATOM 632 C C . LYS A 1 84 ? -23.031 -17.141 -13.594 1 94.56 84 LYS A C 1
ATOM 634 O O . LYS A 1 84 ? -23.375 -16.406 -14.516 1 94.56 84 LYS A O 1
ATOM 639 N N . GLU A 1 85 ? -23.844 -17.812 -12.859 1 94.56 85 GLU A N 1
ATOM 640 C CA . GLU A 1 85 ? -25.25 -17.906 -13.242 1 94.56 85 GLU A CA 1
ATOM 641 C C . GLU A 1 85 ? -25.938 -16.547 -13.133 1 94.56 85 GLU A C 1
ATOM 643 O O . GLU A 1 85 ? -26.656 -16.141 -14.047 1 94.56 85 GLU A O 1
ATOM 648 N N . ARG A 1 86 ? -25.672 -15.953 -12.086 1 94.62 86 ARG A N 1
ATOM 649 C CA . ARG A 1 86 ? -26.281 -14.641 -11.898 1 94.62 86 ARG A CA 1
ATOM 650 C C . ARG A 1 86 ? -25.781 -13.648 -12.938 1 94.62 86 ARG A C 1
ATOM 652 O O . ARG A 1 86 ? -26.547 -12.844 -13.469 1 94.62 86 ARG A O 1
ATOM 659 N N . PHE A 1 87 ? -24.516 -13.664 -13.242 1 96.94 87 PHE A N 1
ATOM 660 C CA . PHE A 1 87 ? -23.938 -12.758 -14.227 1 96.94 87 PHE A CA 1
ATOM 661 C C . PHE A 1 87 ? -24.562 -12.977 -15.602 1 96.94 87 PHE A C 1
ATOM 663 O O . PHE A 1 87 ? -24.938 -12.008 -16.281 1 96.94 87 PHE A O 1
ATOM 670 N N . LEU A 1 88 ? -24.719 -14.227 -15.969 1 96.5 88 LEU A N 1
ATOM 671 C CA . LEU A 1 88 ? -25.266 -14.547 -17.281 1 96.5 88 LEU A CA 1
ATOM 672 C C . LEU A 1 88 ? -26.719 -14.094 -17.391 1 96.5 88 LEU A C 1
ATOM 674 O O . LEU A 1 88 ? -27.156 -13.641 -18.453 1 96.5 88 LEU A O 1
ATOM 678 N N . ARG A 1 89 ? -27.422 -14.219 -16.297 1 96.38 89 ARG A N 1
ATOM 679 C CA . ARG A 1 89 ? -28.797 -13.727 -16.281 1 96.38 89 ARG A CA 1
ATOM 680 C C . ARG A 1 89 ? -28.844 -12.211 -16.484 1 96.38 89 ARG A C 1
ATOM 682 O O . ARG A 1 89 ? -29.641 -11.703 -17.281 1 96.38 89 ARG A O 1
ATOM 689 N N . ARG A 1 90 ? -28 -11.539 -15.758 1 95.94 90 ARG A N 1
ATOM 690 C CA . ARG A 1 90 ? -27.922 -10.086 -15.891 1 95.94 90 ARG A CA 1
ATOM 691 C C . ARG A 1 90 ? -27.484 -9.688 -17.297 1 95.94 90 ARG A C 1
ATOM 693 O O . ARG A 1 90 ? -27.984 -8.695 -17.844 1 95.94 90 ARG A O 1
ATOM 700 N N . TYR A 1 91 ? -26.578 -10.445 -17.828 1 95.62 91 TYR A N 1
ATOM 701 C CA . TYR A 1 91 ? -26.109 -10.203 -19.188 1 95.62 91 TYR A CA 1
ATOM 702 C C . TYR A 1 91 ? -27.25 -10.352 -20.188 1 95.62 91 TYR A C 1
ATOM 704 O O . TYR A 1 91 ? -27.422 -9.516 -21.078 1 95.62 91 TYR A O 1
ATOM 712 N N . GLN A 1 92 ? -28 -11.359 -20.016 1 94.88 92 GLN A N 1
ATOM 713 C CA . GLN A 1 92 ? -29.125 -11.602 -20.906 1 94.88 92 GLN A CA 1
ATOM 714 C C . GLN A 1 92 ? -30.156 -10.484 -20.797 1 94.88 92 GLN A C 1
ATOM 716 O O . GLN A 1 92 ? -30.797 -10.125 -21.797 1 94.88 92 GLN A O 1
ATOM 721 N N . ASP A 1 93 ? -30.234 -9.922 -19.625 1 95.06 93 ASP A N 1
ATOM 722 C CA . ASP A 1 93 ? -31.172 -8.844 -19.391 1 95.06 93 ASP A CA 1
ATOM 723 C C . ASP A 1 93 ? -30.562 -7.488 -19.734 1 95.06 93 ASP A C 1
ATOM 725 O O . ASP A 1 93 ? -31.141 -6.441 -19.438 1 95.06 93 ASP A O 1
ATOM 729 N N . SER A 1 94 ? -29.359 -7.445 -20.266 1 93.44 94 SER A N 1
ATOM 730 C CA . SER A 1 94 ? -28.656 -6.242 -20.688 1 93.44 94 SER A CA 1
ATOM 731 C C . SER A 1 94 ? -28.422 -5.297 -19.516 1 93.44 94 SER A C 1
ATOM 733 O O . SER A 1 94 ? -28.562 -4.082 -19.656 1 93.44 94 SER A O 1
ATOM 735 N N . LEU A 1 95 ? -28.109 -5.875 -18.359 1 93.94 95 LEU A N 1
ATOM 736 C CA . LEU A 1 95 ? -27.922 -5.074 -17.156 1 93.94 95 LEU A CA 1
ATOM 737 C C . LEU A 1 95 ? -26.422 -4.898 -16.859 1 93.94 95 LEU A C 1
ATOM 739 O O . LEU A 1 95 ? -26.062 -4.152 -15.953 1 93.94 95 LEU A O 1
ATOM 743 N N . CYS A 1 96 ? -25.625 -5.555 -17.609 1 94.62 96 CYS A N 1
ATOM 744 C CA . CYS A 1 96 ? -24.188 -5.445 -17.406 1 94.62 96 CYS A CA 1
ATOM 745 C C . CYS A 1 96 ? -23.609 -4.277 -18.203 1 94.62 96 CYS A C 1
ATOM 747 O O . CYS A 1 96 ? -24.141 -3.914 -19.25 1 94.62 96 CYS A O 1
ATOM 749 N N . SER A 1 97 ? -22.562 -3.67 -17.672 1 92.19 97 SER A N 1
ATOM 750 C CA . SER A 1 97 ? -21.875 -2.609 -18.406 1 92.19 97 SER A CA 1
ATOM 751 C C . SER A 1 97 ? -21.266 -3.133 -19.703 1 92.19 97 SER A C 1
ATOM 753 O O . SER A 1 97 ? -20.609 -4.176 -19.703 1 92.19 97 SER A O 1
ATOM 755 N N . GLN A 1 98 ? -21.438 -2.428 -20.766 1 90.38 98 GLN A N 1
ATOM 756 C CA . GLN A 1 98 ? -20.922 -2.848 -22.062 1 90.38 98 GLN A CA 1
ATOM 757 C C . GLN A 1 98 ? -19.391 -2.854 -22.047 1 90.38 98 GLN A C 1
ATOM 759 O O . GLN A 1 98 ? -18.766 -3.678 -22.719 1 90.38 98 GLN A O 1
ATOM 764 N N . ASP A 1 99 ? -18.797 -1.94 -21.297 1 88.5 99 ASP A N 1
ATOM 765 C CA . ASP A 1 99 ? -17.344 -1.898 -21.188 1 88.5 99 ASP A CA 1
ATOM 766 C C . ASP A 1 99 ? -16.797 -3.193 -20.594 1 88.5 99 ASP A C 1
ATOM 768 O O . ASP A 1 99 ? -15.75 -3.691 -21.016 1 88.5 99 ASP A O 1
ATOM 772 N N . LEU A 1 100 ? -17.484 -3.678 -19.625 1 93.56 100 LEU A N 1
ATOM 773 C CA . LEU A 1 100 ? -17.062 -4.934 -19 1 93.56 100 LEU A CA 1
ATOM 774 C C . LEU A 1 100 ? -17.203 -6.094 -19.984 1 93.56 100 LEU A C 1
ATOM 776 O O . LEU A 1 100 ? -16.281 -6.895 -20.141 1 93.56 100 LEU A O 1
ATOM 780 N N . ILE A 1 101 ? -18.344 -6.102 -20.641 1 94.25 101 ILE A N 1
ATOM 781 C CA . ILE A 1 101 ? -18.641 -7.18 -21.578 1 94.25 101 ILE A CA 1
ATOM 782 C C . ILE A 1 101 ? -17.594 -7.188 -22.688 1 94.25 101 ILE A C 1
ATOM 784 O O . ILE A 1 10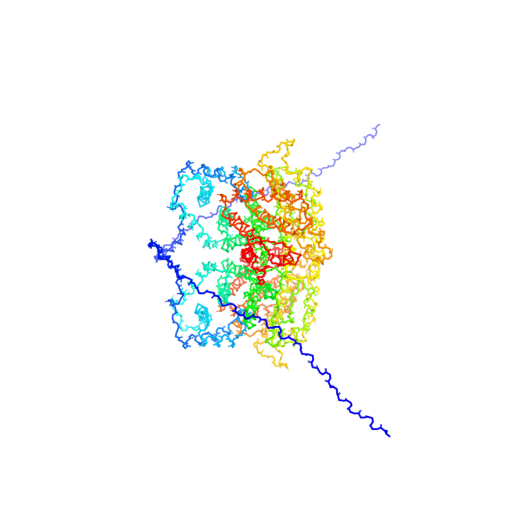1 ? -17.047 -8.242 -23.031 1 94.25 101 ILE A O 1
ATOM 788 N N . THR A 1 102 ? -17.297 -6.059 -23.219 1 91.19 102 THR A N 1
ATOM 789 C CA . THR A 1 102 ? -16.312 -5.941 -24.281 1 91.19 102 THR A CA 1
ATOM 790 C C . THR A 1 102 ? -14.938 -6.375 -23.797 1 91.19 102 THR A C 1
ATOM 792 O O . THR A 1 102 ? -14.211 -7.074 -24.5 1 91.19 102 THR A O 1
ATOM 795 N N . THR A 1 103 ? -14.586 -5.957 -22.625 1 92.56 103 THR A N 1
ATOM 796 C CA . THR A 1 103 ? -13.305 -6.336 -22.031 1 92.56 103 THR A CA 1
ATOM 797 C C . THR A 1 103 ? -13.203 -7.852 -21.891 1 92.56 103 THR A C 1
ATOM 799 O O . THR A 1 103 ? -12.195 -8.453 -22.281 1 92.56 103 THR A O 1
ATOM 802 N N . MET A 1 104 ? -14.242 -8.453 -21.391 1 94.75 104 MET A N 1
ATOM 803 C CA . MET A 1 104 ? -14.273 -9.906 -21.203 1 94.75 104 MET A CA 1
ATOM 804 C C . MET A 1 104 ? -14.125 -10.617 -22.547 1 94.75 104 MET A C 1
ATOM 806 O O . MET A 1 104 ? -13.367 -11.578 -22.672 1 94.75 104 MET A O 1
ATOM 810 N N . ALA A 1 105 ? -14.828 -10.109 -23.516 1 93 105 AL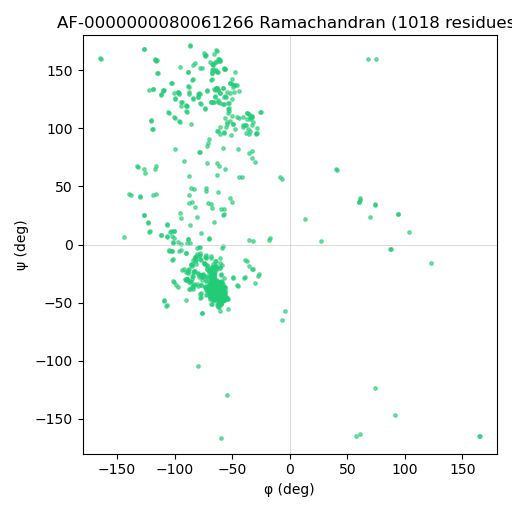A A N 1
ATOM 811 C CA . ALA A 1 105 ? -14.797 -10.719 -24.844 1 93 105 ALA A CA 1
ATOM 812 C C . ALA A 1 105 ? -13.414 -10.602 -25.469 1 93 105 ALA A C 1
ATOM 814 O O . ALA A 1 105 ? -12.906 -11.562 -26.047 1 93 105 ALA A O 1
ATOM 815 N N . ILE A 1 106 ? -12.797 -9.461 -25.328 1 91.88 106 ILE A N 1
ATOM 816 C CA . ILE A 1 106 ? -11.477 -9.211 -25.906 1 91.88 106 ILE A CA 1
ATOM 817 C C . ILE A 1 106 ? -10.453 -10.133 -25.25 1 91.88 106 ILE A C 1
ATOM 819 O O . ILE A 1 106 ? -9.656 -10.781 -25.938 1 91.88 106 ILE A O 1
ATOM 823 N N . ILE A 1 107 ? -10.461 -10.266 -24.016 1 93.06 107 ILE A N 1
ATOM 824 C CA . ILE A 1 107 ? -9.484 -11.07 -23.281 1 93.06 107 ILE A CA 1
ATOM 825 C C . ILE A 1 107 ? -9.695 -12.555 -23.594 1 93.06 107 ILE A C 1
ATOM 827 O O . ILE A 1 107 ? -8.727 -13.289 -23.781 1 93.06 107 ILE A O 1
ATOM 831 N N . ALA A 1 108 ? -10.953 -12.938 -23.641 1 93.94 108 ALA A N 1
ATOM 832 C CA . ALA A 1 108 ? -11.242 -14.32 -24 1 93.94 108 ALA A CA 1
ATOM 833 C C . ALA A 1 108 ? -10.703 -14.641 -25.391 1 93.94 108 ALA A C 1
ATOM 835 O O . ALA A 1 108 ? -10.094 -15.703 -25.594 1 93.94 108 ALA A O 1
ATOM 836 N N . THR A 1 109 ? -10.883 -13.727 -26.281 1 91.44 109 THR A N 1
ATOM 837 C CA . THR A 1 109 ? -10.398 -13.922 -27.641 1 91.44 109 THR A CA 1
ATOM 838 C C . THR A 1 109 ? -8.875 -13.992 -27.672 1 91.44 109 THR A C 1
ATOM 840 O O . THR A 1 109 ? -8.297 -14.867 -28.312 1 91.44 109 THR A O 1
ATOM 843 N N . LYS A 1 110 ? -8.242 -13.133 -26.953 1 90.56 110 LYS A N 1
ATOM 844 C CA . LYS A 1 110 ? -6.785 -13.047 -26.938 1 90.56 110 LYS A CA 1
ATOM 845 C C . LYS A 1 110 ? -6.164 -14.305 -26.344 1 90.56 110 LYS A C 1
ATOM 847 O O . LYS A 1 110 ? -5.125 -14.773 -26.828 1 90.56 110 LYS A O 1
ATOM 852 N N . LEU A 1 111 ? -6.738 -14.859 -25.391 1 91.94 111 LEU A N 1
ATOM 853 C CA . LEU A 1 111 ? -6.121 -15.961 -24.656 1 91.94 111 LEU A CA 1
ATOM 854 C C . LEU A 1 111 ? -6.477 -17.297 -25.297 1 91.94 111 LEU A C 1
ATOM 856 O O . LEU A 1 111 ? -5.742 -18.281 -25.141 1 91.94 111 LEU A O 1
ATOM 860 N N . THR A 1 112 ? -7.488 -17.484 -25.875 1 86.88 112 THR A N 1
ATOM 861 C CA . THR A 1 112 ? -7.871 -18.75 -26.453 1 86.88 112 THR A CA 1
ATOM 862 C C . THR A 1 112 ? -7.5 -18.797 -27.938 1 86.88 112 THR A C 1
ATOM 864 O O . THR A 1 112 ? -7.582 -19.859 -28.578 1 86.88 112 THR A O 1
ATOM 867 N N . HIS A 1 113 ? -6.48 -18.031 -28.266 1 67.19 113 HIS A N 1
ATOM 868 C CA . HIS A 1 113 ? -5.98 -18.016 -29.641 1 67.19 113 HIS A CA 1
ATOM 869 C C . HIS A 1 113 ? -7.078 -18.375 -30.625 1 67.19 113 HIS A C 1
ATOM 871 O O . HIS A 1 113 ? -6.789 -18.859 -31.719 1 67.19 113 HIS A O 1
ATOM 877 N N . SER A 1 114 ? -8.156 -18.562 -30.234 1 50.44 114 SER A N 1
ATOM 878 C CA . SER A 1 114 ? -8.898 -19.016 -31.422 1 50.44 114 SER A CA 1
ATOM 879 C C . SER A 1 114 ? -8.32 -18.406 -32.688 1 50.44 114 SER A C 1
ATOM 881 O O . SER A 1 114 ? -8.297 -17.188 -32.844 1 50.44 114 SER A O 1
ATOM 883 N N . ALA A 1 115 ? -7.074 -19.031 -32.906 1 41.81 115 ALA A N 1
ATOM 884 C CA . ALA A 1 115 ? -6.113 -18.969 -34 1 41.81 115 ALA A CA 1
ATOM 885 C C . ALA A 1 115 ? -6.66 -18.156 -35.188 1 41.81 115 ALA A C 1
ATOM 887 O O . ALA A 1 115 ? -5.898 -17.531 -35.938 1 41.81 115 ALA A O 1
ATOM 888 N N . GLY A 1 116 ? -7.59 -18.734 -35.625 1 40.91 116 GLY A N 1
ATOM 889 C CA . GLY A 1 116 ? -7.945 -18.25 -36.969 1 40.91 116 GLY A CA 1
ATOM 890 C C . GLY A 1 116 ? -8.141 -16.734 -37 1 40.91 116 GLY A C 1
ATOM 891 O O . GLY A 1 116 ? -8.156 -16.156 -38.094 1 40.91 116 GLY A O 1
ATOM 892 N N . SER A 1 117 ? -9.016 -16.219 -36.156 1 43.06 117 SER A N 1
ATOM 893 C CA . SER A 1 117 ? -9.328 -14.82 -36.375 1 43.06 117 SER A CA 1
ATOM 894 C C . SER A 1 117 ? -8.32 -13.914 -35.656 1 43.06 117 SER A C 1
ATOM 896 O O . SER A 1 117 ? -8.312 -13.82 -34.438 1 43.06 117 SER A O 1
ATOM 898 N N . ASP A 1 118 ? -6.996 -14.133 -35.781 1 48 118 ASP A N 1
ATOM 899 C CA . ASP A 1 118 ? -6.121 -13 -35.5 1 48 118 ASP A CA 1
ATOM 900 C C . ASP A 1 118 ? -6.934 -11.727 -35.281 1 48 118 ASP A C 1
ATOM 902 O O . ASP A 1 118 ? -7.492 -11.18 -36.25 1 48 118 ASP A O 1
ATOM 906 N N . GLY A 1 119 ? -7.77 -11.812 -34.406 1 52.25 119 GLY A N 1
ATOM 907 C CA . GLY A 1 119 ? -8.742 -10.742 -34.188 1 52.25 119 GLY A CA 1
ATOM 908 C C . GLY A 1 119 ? -8.344 -9.438 -34.844 1 52.25 119 GLY A C 1
ATOM 909 O O . GLY A 1 119 ? -9.133 -8.5 -34.906 1 52.25 119 GLY A O 1
ATOM 910 N N . GLY A 1 120 ? -7.117 -9.516 -35.688 1 58.91 120 GLY A N 1
ATOM 911 C CA . GLY A 1 120 ? -6.715 -8.438 -36.562 1 58.91 120 GLY A CA 1
ATOM 912 C C . GLY A 1 120 ? -6.266 -7.191 -35.812 1 58.91 120 GLY A C 1
ATOM 913 O O . GLY A 1 120 ? -6.262 -7.164 -34.594 1 58.91 120 GLY A O 1
ATOM 914 N N . PRO A 1 121 ? -5.633 -6.445 -36.312 1 63.94 121 PRO A N 1
ATOM 915 C CA . PRO A 1 121 ? -5.148 -5.141 -35.844 1 63.94 121 PRO A CA 1
ATOM 916 C C . PRO A 1 121 ? -6.191 -4.387 -35 1 63.94 121 PRO A C 1
ATOM 918 O O . PRO A 1 121 ? -5.832 -3.635 -34.094 1 63.94 121 PRO A O 1
ATOM 921 N N . ASP A 1 122 ? -7.316 -4.902 -35.125 1 76.38 122 ASP A N 1
ATOM 922 C CA . ASP A 1 122 ? -8.383 -4.172 -34.438 1 76.38 122 ASP A CA 1
ATOM 923 C C . ASP A 1 122 ? -8.516 -4.629 -33 1 76.38 122 ASP A C 1
ATOM 925 O O . ASP A 1 122 ? -8.758 -3.812 -32.094 1 76.38 122 ASP A O 1
ATOM 929 N N . LEU A 1 123 ? -8.234 -5.902 -32.781 1 81.88 123 LEU A N 1
ATOM 930 C CA . LEU A 1 123 ? -8.336 -6.434 -31.406 1 81.88 123 LEU A CA 1
ATOM 931 C C . LEU A 1 123 ? -7.227 -5.875 -30.531 1 81.88 123 LEU A C 1
ATOM 933 O O . LEU A 1 123 ? -7.473 -5.496 -29.375 1 81.88 123 LEU A O 1
ATOM 937 N N . ASP A 1 124 ? -6.09 -5.801 -31.078 1 81.62 124 ASP A N 1
ATOM 938 C CA . ASP A 1 124 ? -4.957 -5.27 -30.328 1 81.62 124 ASP A CA 1
ATOM 939 C C . ASP A 1 124 ? -5.148 -3.789 -30.016 1 81.62 124 ASP A C 1
ATOM 941 O O . ASP A 1 124 ? -4.848 -3.34 -28.906 1 81.62 124 ASP A O 1
ATOM 945 N N . ALA A 1 125 ? -5.594 -3.168 -30.984 1 79.62 125 ALA A N 1
ATOM 946 C CA . ALA A 1 125 ? -5.867 -1.747 -30.781 1 79.62 125 ALA A CA 1
ATOM 947 C C . ALA A 1 125 ? -6.949 -1.542 -29.719 1 79.62 125 ALA A C 1
ATOM 949 O O . ALA A 1 125 ? -6.855 -0.626 -28.906 1 79.62 125 ALA A O 1
ATOM 950 N N . GLY A 1 126 ? -7.918 -2.422 -29.812 1 79.69 126 GLY A N 1
ATOM 951 C CA . GLY A 1 126 ? -8.969 -2.359 -28.797 1 79.69 126 GLY A CA 1
ATOM 952 C C . GLY A 1 126 ? -8.461 -2.627 -27.391 1 79.69 126 GLY A C 1
ATOM 953 O O . GLY A 1 126 ? -8.82 -1.914 -26.453 1 79.69 126 GLY A O 1
ATOM 954 N N . LEU A 1 127 ? -7.676 -3.568 -27.297 1 83.81 127 LEU A N 1
ATOM 955 C CA . LEU A 1 127 ? -7.102 -3.914 -26 1 83.81 127 LEU A CA 1
ATOM 956 C C . LEU A 1 127 ? -6.227 -2.781 -25.469 1 83.81 127 LEU A C 1
ATOM 958 O O . LEU A 1 127 ? -6.312 -2.42 -24.297 1 83.81 127 LEU A O 1
ATOM 962 N N . GLU A 1 128 ? -5.445 -2.25 -26.328 1 81.38 128 GLU A N 1
ATOM 963 C CA . GLU A 1 128 ? -4.574 -1.145 -25.938 1 81.38 128 GLU A CA 1
ATOM 964 C C . GLU A 1 128 ? -5.387 0.066 -25.484 1 81.38 128 GLU A C 1
ATOM 966 O O . GLU A 1 128 ? -5.016 0.747 -24.516 1 81.38 128 GLU A O 1
ATOM 971 N N . SER A 1 129 ? -6.363 0.246 -26.141 1 79.81 129 SER A N 1
ATOM 972 C CA . SER A 1 129 ? -7.234 1.366 -25.797 1 79.81 129 SER A CA 1
ATOM 973 C C . SER A 1 129 ? -7.844 1.185 -24.422 1 79.81 129 SER A C 1
ATOM 975 O O . SER A 1 129 ? -7.871 2.121 -23.609 1 79.81 129 SER A O 1
ATOM 977 N N . ILE A 1 130 ? -8.273 -0.002 -24.172 1 81.19 130 ILE A N 1
ATOM 978 C CA . ILE A 1 130 ? -8.914 -0.274 -22.891 1 81.19 130 ILE A CA 1
ATOM 979 C C . ILE A 1 130 ? -7.875 -0.215 -21.781 1 81.19 130 ILE A C 1
ATOM 981 O O . ILE A 1 130 ? -8.148 0.309 -20.688 1 81.19 130 ILE A O 1
ATOM 985 N N . LEU A 1 131 ? -6.766 -0.661 -22.062 1 77.69 131 LEU A N 1
ATOM 986 C CA . LEU A 1 131 ? -5.703 -0.646 -21.062 1 77.69 131 LEU A CA 1
ATOM 987 C C . LEU A 1 131 ? -5.23 0.778 -20.797 1 77.69 131 LEU A C 1
ATOM 989 O O . LEU A 1 131 ? -4.969 1.143 -19.641 1 77.69 131 LEU A O 1
ATOM 993 N N . SER A 1 132 ? -5.105 1.535 -21.781 1 71.56 132 SER A N 1
ATOM 994 C CA . SER A 1 132 ? -4.633 2.908 -21.656 1 71.56 132 SER A CA 1
ATOM 995 C C . SER A 1 132 ? -5.695 3.799 -21.016 1 71.56 132 SER A C 1
ATOM 997 O O . SER A 1 132 ? -5.375 4.68 -20.203 1 71.56 132 SER A O 1
ATOM 999 N N . SER A 1 133 ? -6.898 3.619 -21.438 1 60.41 133 SER A N 1
ATOM 1000 C CA . SER A 1 133 ? -7.988 4.438 -20.922 1 60.41 133 SER A CA 1
ATOM 1001 C C . SER A 1 133 ? -8.219 4.172 -19.438 1 60.41 133 SER A C 1
ATOM 1003 O O . SER A 1 133 ? -8.609 5.074 -18.688 1 60.41 133 SER A O 1
ATOM 1005 N N . SER A 1 134 ? -8.094 2.975 -19.094 1 55.59 134 SER A N 1
ATOM 1006 C CA . SER A 1 134 ? -8.359 2.564 -17.719 1 55.59 134 SER A CA 1
ATOM 1007 C C . SER A 1 134 ? -7.359 3.18 -16.75 1 55.59 134 SER A C 1
ATOM 1009 O O . SER A 1 134 ? -7.641 3.303 -15.555 1 55.59 134 SER A O 1
ATOM 1011 N N . LEU A 1 135 ? -6.203 3.486 -17.281 1 51.88 135 LEU A N 1
ATOM 1012 C CA . LEU A 1 135 ? -5.215 4.168 -16.453 1 51.88 135 LEU A CA 1
ATOM 1013 C C . LEU A 1 135 ? -5.676 5.582 -16.109 1 51.88 135 LEU A C 1
ATOM 1015 O O . LEU A 1 135 ? -5.309 6.125 -15.07 1 51.88 135 LEU A O 1
ATOM 1019 N N . VAL A 1 136 ? -6.391 6.164 -17.172 1 40.97 136 VAL A N 1
ATOM 1020 C CA . VAL A 1 136 ? -6.852 7.547 -17.078 1 40.97 136 VAL A CA 1
ATOM 1021 C C . VAL A 1 136 ? -8.203 7.594 -16.359 1 40.97 136 VAL A C 1
ATOM 1023 O O . VAL A 1 136 ? -8.672 8.664 -15.977 1 40.97 136 VAL A O 1
ATOM 1026 N N . GLU A 1 137 ? -8.969 6.566 -16.531 1 47.19 137 GLU A N 1
ATOM 1027 C CA . GLU A 1 137 ? -10.328 6.633 -16 1 47.19 137 GLU A CA 1
ATOM 1028 C C . GLU A 1 137 ? -10.336 7.082 -14.539 1 47.19 137 GLU A C 1
ATOM 1030 O O . GLU A 1 137 ? -10.438 6.25 -13.633 1 47.19 137 GLU A O 1
ATOM 1035 N N . ASP A 1 138 ? -9.469 7.965 -14.227 1 45.88 138 ASP A N 1
ATOM 1036 C CA . ASP A 1 138 ? -9.641 9.016 -13.227 1 45.88 138 ASP A CA 1
ATOM 1037 C C . ASP A 1 138 ? -11.109 9.383 -13.062 1 45.88 138 ASP A C 1
ATOM 1039 O O . ASP A 1 138 ? -11.453 10.25 -12.258 1 45.88 138 ASP A O 1
ATOM 1043 N N . ASP A 1 139 ? -11.844 9.133 -14.133 1 43.47 139 ASP A N 1
ATOM 1044 C CA . ASP A 1 139 ? -13.219 9.609 -14.039 1 43.47 139 ASP A CA 1
ATOM 1045 C C . ASP A 1 139 ? -13.938 8.992 -12.844 1 43.47 139 ASP A C 1
ATOM 1047 O O . ASP A 1 139 ? -15.172 8.93 -12.812 1 43.47 139 ASP A O 1
ATOM 1051 N N . TRP A 1 140 ? -13.203 8.227 -12.312 1 47.62 140 TRP A N 1
ATOM 1052 C CA . TRP A 1 140 ? -13.961 7.793 -11.148 1 47.62 140 TRP A CA 1
ATOM 1053 C C . TRP A 1 140 ? -14.367 8.984 -10.281 1 47.62 140 TRP A C 1
ATOM 1055 O O . TRP A 1 140 ? -13.703 9.297 -9.297 1 47.62 140 TRP A O 1
ATOM 1065 N N . VAL A 1 141 ? -14.469 10.062 -10.922 1 44.06 141 VAL A N 1
ATOM 1066 C CA . VAL A 1 141 ? -14.805 11.352 -10.312 1 44.06 141 VAL A CA 1
ATOM 1067 C C . VAL A 1 141 ? -15.695 11.125 -9.094 1 44.06 141 VAL A C 1
ATOM 1069 O O . VAL A 1 141 ? -15.742 11.969 -8.195 1 44.06 141 VAL A O 1
ATOM 1072 N N . GLY A 1 142 ? -16.594 10.023 -9.141 1 44.53 142 GLY A N 1
ATOM 1073 C CA . GLY A 1 142 ? -17.516 9.914 -8.023 1 44.53 142 GLY A CA 1
ATOM 1074 C C . GLY A 1 142 ? -17.219 8.75 -7.105 1 44.53 142 GLY A C 1
ATOM 1075 O O . GLY A 1 142 ? -16.406 7.879 -7.445 1 44.53 142 GLY A O 1
ATOM 1076 N N . ASP A 1 143 ? -17.188 8.992 -5.789 1 50.62 143 ASP A N 1
ATOM 1077 C CA . ASP A 1 143 ? -17.125 8.023 -4.703 1 50.62 143 ASP A CA 1
ATOM 1078 C C . ASP A 1 143 ? -17.859 6.734 -5.074 1 50.62 143 ASP A C 1
ATOM 1080 O O . ASP A 1 143 ? -18.047 5.855 -4.23 1 50.62 143 ASP A O 1
ATOM 1084 N N . ALA A 1 144 ? -18.438 6.59 -6.367 1 58.97 144 ALA A N 1
ATOM 1085 C CA . ALA A 1 144 ? -19.281 5.398 -6.426 1 58.97 144 ALA A CA 1
ATOM 1086 C C . ALA A 1 144 ? -18.875 4.5 -7.59 1 58.97 144 ALA A C 1
ATOM 1088 O O . ALA A 1 144 ? -19.422 4.621 -8.695 1 58.97 144 ALA A O 1
ATOM 1089 N N . LEU A 1 145 ? -17.688 3.955 -7.551 1 68.12 145 LEU A N 1
ATOM 1090 C CA . LEU A 1 145 ? -17.453 2.926 -8.555 1 68.12 145 LEU A CA 1
ATOM 1091 C C . LEU A 1 145 ? -18.484 1.812 -8.453 1 68.12 145 LEU A C 1
ATOM 1093 O O . LEU A 1 145 ? -18.812 1.358 -7.348 1 68.12 145 LEU A O 1
ATOM 1097 N N . SER A 1 146 ? -19.047 1.627 -9.68 1 86.69 146 SER A N 1
ATOM 1098 C CA . SER A 1 146 ? -20 0.524 -9.742 1 86.69 146 SER A CA 1
ATOM 1099 C C . SER A 1 146 ? -19.281 -0.824 -9.68 1 86.69 146 SER A C 1
ATOM 1101 O O . SER A 1 146 ? -18.078 -0.904 -9.891 1 86.69 146 SER A O 1
ATOM 1103 N N . LEU A 1 147 ? -20 -1.8 -9.391 1 93.12 147 LEU A N 1
ATOM 1104 C CA . LEU A 1 147 ? -19.5 -3.168 -9.305 1 93.12 147 LEU A CA 1
ATOM 1105 C C . LEU A 1 147 ? -18.875 -3.602 -10.617 1 93.12 147 LEU A C 1
ATOM 1107 O O . LEU A 1 147 ? -17.766 -4.145 -10.633 1 93.12 147 LEU A O 1
ATOM 1111 N N . ASP A 1 148 ? -19.484 -3.285 -11.773 1 93.44 148 ASP A N 1
ATOM 1112 C CA . ASP A 1 148 ? -18.984 -3.699 -13.086 1 93.44 148 ASP A CA 1
ATOM 1113 C C . ASP A 1 148 ? -17.703 -2.955 -13.445 1 93.44 148 ASP A C 1
ATOM 1115 O O . ASP A 1 148 ? -16.828 -3.51 -14.102 1 93.44 148 ASP A O 1
ATOM 1119 N N . GLN A 1 149 ? -17.641 -1.76 -13.031 1 90.62 149 GLN A N 1
ATOM 1120 C CA . GLN A 1 149 ? -16.422 -1.001 -13.281 1 90.62 149 GLN A CA 1
ATOM 1121 C C . GLN A 1 149 ? -15.242 -1.594 -12.516 1 90.62 149 GLN A C 1
ATOM 1123 O O . GLN A 1 149 ? -14.133 -1.686 -13.055 1 90.62 149 GLN A O 1
ATOM 1128 N N . PHE A 1 150 ? -15.5 -2.002 -11.344 1 92.94 150 PHE A N 1
ATOM 1129 C CA . PHE A 1 150 ? -14.445 -2.602 -10.539 1 92.94 150 PHE A CA 1
ATOM 1130 C C . PHE A 1 150 ? -14.055 -3.969 -11.086 1 92.94 150 PHE A C 1
ATOM 1132 O O . PHE A 1 150 ? -12.875 -4.332 -11.086 1 92.94 150 PHE A O 1
ATOM 1139 N N . ARG A 1 151 ? -15.055 -4.672 -11.484 1 95.38 151 ARG A N 1
ATOM 1140 C CA . ARG A 1 151 ? -14.781 -5.961 -12.109 1 95.38 151 ARG A CA 1
ATOM 1141 C C . ARG A 1 151 ? -13.883 -5.801 -13.328 1 95.38 151 ARG A C 1
ATOM 1143 O O . ARG A 1 151 ? -12.898 -6.531 -13.484 1 95.38 151 ARG A O 1
ATOM 1150 N N . LYS A 1 152 ? -14.211 -4.895 -14.148 1 94 152 LYS A N 1
ATOM 1151 C CA . LYS A 1 152 ? -13.398 -4.609 -15.328 1 94 152 LYS A CA 1
ATOM 1152 C C . LYS A 1 152 ? -11.969 -4.266 -14.938 1 94 152 LYS A C 1
ATOM 1154 O O . LYS A 1 152 ? -11.016 -4.797 -15.508 1 94 152 LYS A O 1
ATOM 1159 N N . ALA A 1 153 ? -11.844 -3.359 -13.93 1 93 153 ALA A N 1
ATOM 1160 C CA . ALA A 1 153 ? -10.516 -2.945 -13.484 1 93 153 ALA A CA 1
ATOM 1161 C C . ALA A 1 153 ? -9.703 -4.141 -12.992 1 93 153 ALA A C 1
ATOM 1163 O O . ALA A 1 153 ? -8.516 -4.25 -13.281 1 93 153 ALA A O 1
ATOM 1164 N N . CYS A 1 154 ? -10.305 -5.031 -12.297 1 95.12 154 CYS A N 1
ATOM 1165 C CA . CYS A 1 154 ? -9.633 -6.207 -11.758 1 95.12 154 CYS A CA 1
ATOM 1166 C C . CYS A 1 154 ? -9.211 -7.156 -12.875 1 95.12 154 CYS A C 1
ATOM 1168 O O . CYS A 1 154 ? -8.086 -7.668 -12.867 1 95.12 154 CYS A O 1
ATOM 1170 N N . ILE A 1 155 ? -10.102 -7.348 -13.797 1 96.06 155 ILE A N 1
ATOM 1171 C CA . ILE A 1 155 ? -9.82 -8.234 -14.914 1 96.06 155 ILE A CA 1
ATOM 1172 C C . ILE A 1 155 ? -8.641 -7.695 -15.727 1 96.06 155 ILE A C 1
ATOM 1174 O O . ILE A 1 155 ? -7.734 -8.445 -16.094 1 96.06 155 ILE A O 1
ATOM 1178 N N . LEU A 1 156 ? -8.656 -6.434 -15.945 1 94.62 156 LEU A N 1
ATOM 1179 C CA . LEU A 1 156 ? -7.582 -5.809 -16.703 1 94.62 156 LEU A CA 1
ATOM 1180 C C . LEU A 1 156 ? -6.27 -5.867 -15.938 1 94.62 156 LEU A C 1
ATOM 1182 O O . LEU A 1 156 ? -5.211 -6.105 -16.516 1 94.62 156 LEU A O 1
ATOM 1186 N N . ALA A 1 157 ? -6.336 -5.605 -14.672 1 95.38 157 ALA A N 1
ATOM 1187 C CA . ALA A 1 157 ? -5.137 -5.68 -13.852 1 95.38 157 ALA A CA 1
ATOM 1188 C C . ALA A 1 157 ? -4.527 -7.078 -13.891 1 95.38 157 ALA A C 1
ATOM 1190 O O . ALA A 1 157 ? -3.314 -7.234 -14.047 1 95.38 157 ALA A O 1
ATOM 1191 N N . PHE A 1 158 ? -5.391 -8.07 -13.812 1 96.31 158 PHE A N 1
ATOM 1192 C CA . PHE A 1 158 ? -4.949 -9.461 -13.875 1 96.31 158 PHE A CA 1
ATOM 1193 C C . PHE A 1 158 ? -4.301 -9.758 -15.219 1 96.31 158 PHE A C 1
ATOM 1195 O O . PHE A 1 158 ? -3.182 -10.281 -15.266 1 96.31 158 PHE A O 1
ATOM 1202 N N . TYR A 1 159 ? -5.023 -9.43 -16.188 1 95.81 159 TYR A N 1
ATOM 1203 C CA . TYR A 1 159 ? -4.551 -9.734 -17.531 1 95.81 159 TYR A CA 1
ATOM 1204 C C . TYR A 1 159 ? -3.221 -9.047 -17.812 1 95.81 159 TYR A C 1
ATOM 1206 O O . TYR A 1 159 ? -2.279 -9.672 -18.297 1 95.81 159 TYR A O 1
ATOM 1214 N N . GLU A 1 160 ? -3.141 -7.809 -17.5 1 94.75 160 GLU A N 1
ATOM 1215 C CA . GLU A 1 160 ? -1.932 -7.043 -17.781 1 94.75 160 GLU A CA 1
ATOM 1216 C C . GLU A 1 160 ? -0.739 -7.57 -17 1 94.75 160 GLU A C 1
ATOM 1218 O O . GLU A 1 160 ? 0.38 -7.625 -17.516 1 94.75 160 GLU A O 1
ATOM 1223 N N . PHE A 1 161 ? -0.904 -7.938 -15.836 1 95.94 161 PHE A N 1
ATOM 1224 C CA . PHE A 1 161 ? 0.186 -8.398 -14.992 1 95.94 161 PHE A CA 1
ATOM 1225 C C . PHE A 1 161 ? 0.841 -9.648 -15.578 1 95.94 161 PHE A C 1
ATOM 1227 O O . PHE A 1 161 ? 2.062 -9.797 -15.516 1 95.94 161 PHE A O 1
ATOM 1234 N N . HIS A 1 162 ? 0.021 -10.477 -16.094 1 96.44 162 HIS A N 1
ATOM 1235 C CA . HIS A 1 162 ? 0.566 -11.734 -16.578 1 96.44 162 HIS A CA 1
ATOM 1236 C C . HIS A 1 162 ? 0.987 -11.625 -18.047 1 96.44 162 HIS A C 1
ATOM 1238 O O . HIS A 1 162 ? 1.926 -12.305 -18.469 1 96.44 162 HIS A O 1
ATOM 1244 N N . GLN A 1 163 ? 0.283 -10.773 -18.781 1 94.75 163 GLN A N 1
ATOM 1245 C CA . GLN A 1 163 ? 0.594 -10.672 -20.203 1 94.75 163 GLN A CA 1
ATOM 1246 C C . GLN A 1 163 ? 1.666 -9.617 -20.469 1 94.75 163 GLN A C 1
ATOM 1248 O O . GLN A 1 163 ? 2.43 -9.719 -21.422 1 94.75 163 GLN A O 1
ATOM 1253 N N . PHE A 1 164 ? 1.698 -8.641 -19.641 1 92.19 164 PHE A N 1
ATOM 1254 C CA . PHE A 1 164 ? 2.68 -7.57 -19.75 1 9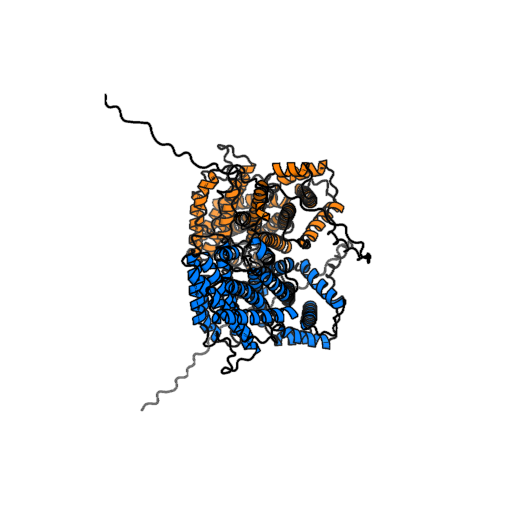2.19 164 PHE A CA 1
ATOM 1255 C C . PHE A 1 164 ? 3.34 -7.297 -18.406 1 92.19 164 PHE A C 1
ATOM 1257 O O . PHE A 1 164 ? 3.205 -6.199 -17.859 1 92.19 164 PHE A O 1
ATOM 1264 N N . PRO A 1 165 ? 4.109 -8.305 -17.969 1 90.06 165 PRO A N 1
ATOM 1265 C CA . PRO A 1 165 ? 4.707 -8.117 -16.641 1 90.06 165 PRO A CA 1
ATOM 1266 C C . PRO A 1 165 ? 5.656 -6.918 -16.594 1 90.06 165 PRO A C 1
ATOM 1268 O O . PRO A 1 165 ? 6.426 -6.695 -17.531 1 90.06 165 PRO A O 1
ATOM 1271 N N . GLY A 1 166 ? 5.547 -6.121 -15.633 1 83.5 166 GLY A N 1
ATOM 1272 C CA . GLY A 1 166 ? 6.391 -4.945 -15.492 1 83.5 166 GLY A CA 1
ATOM 1273 C C . GLY A 1 166 ? 5.852 -3.938 -14.5 1 83.5 166 GLY A C 1
ATOM 1274 O O . GLY A 1 166 ? 4.992 -4.266 -13.68 1 83.5 166 GLY A O 1
ATOM 1275 N N . HIS A 1 167 ? 6.348 -2.852 -14.562 1 82.25 167 HIS A N 1
ATOM 1276 C CA . HIS A 1 167 ? 6.066 -1.789 -13.602 1 82.25 167 HIS A CA 1
ATOM 1277 C C . HIS A 1 167 ? 4.625 -1.298 -13.734 1 82.25 167 HIS A C 1
ATOM 1279 O O . HIS A 1 167 ? 3.934 -1.124 -12.727 1 82.25 167 HIS A O 1
ATOM 1285 N N . HIS A 1 168 ? 4.223 -1.175 -14.836 1 83.38 168 HIS A N 1
ATOM 1286 C CA . HIS A 1 168 ? 2.9 -0.612 -15.078 1 83.38 168 HIS A CA 1
ATOM 1287 C C . HIS A 1 168 ? 1.804 -1.544 -14.578 1 83.38 168 HIS A C 1
ATOM 1289 O O . HIS A 1 168 ? 0.817 -1.09 -13.992 1 83.38 168 HIS A O 1
ATOM 1295 N N . SER A 1 169 ? 2.004 -2.77 -14.945 1 89.69 169 SER A N 1
ATOM 1296 C CA . SER A 1 169 ? 0.999 -3.734 -14.516 1 89.69 169 SER A CA 1
ATOM 1297 C C . SER A 1 169 ? 0.956 -3.846 -12.992 1 89.69 169 SER A C 1
ATOM 1299 O O . SER A 1 169 ? -0.119 -3.984 -12.406 1 89.69 169 SER A O 1
ATOM 1301 N N . TRP A 1 170 ? 2.1 -3.76 -12.391 1 92.62 170 TRP A N 1
ATOM 1302 C CA . TRP A 1 170 ? 2.199 -3.781 -10.938 1 92.62 170 TRP A CA 1
ATOM 1303 C C . TRP A 1 170 ? 1.524 -2.557 -10.328 1 92.62 170 TRP A C 1
ATOM 1305 O O . TRP A 1 170 ? 0.782 -2.672 -9.352 1 92.62 170 TRP A O 1
ATOM 1315 N N . LEU A 1 171 ? 1.702 -1.38 -10.867 1 91.12 171 LEU A N 1
ATOM 1316 C CA . LEU A 1 171 ? 1.072 -0.146 -10.406 1 91.12 171 LEU A CA 1
ATOM 1317 C C . LEU A 1 171 ? -0.441 -0.212 -10.578 1 91.12 171 LEU A C 1
ATOM 1319 O O . LEU A 1 171 ? -1.188 0.331 -9.758 1 91.12 171 LEU A O 1
ATOM 1323 N N . ARG A 1 172 ? -0.857 -0.835 -11.625 1 91.94 172 ARG A N 1
ATOM 1324 C CA . ARG A 1 172 ? -2.293 -0.963 -11.859 1 91.94 172 ARG A CA 1
ATOM 1325 C C . ARG A 1 172 ? -2.959 -1.765 -10.742 1 91.94 172 ARG A C 1
ATOM 1327 O O . ARG A 1 172 ? -4.043 -1.409 -10.281 1 91.94 172 ARG A O 1
ATOM 1334 N N . ILE A 1 173 ? -2.326 -2.838 -10.391 1 94.62 173 ILE A N 1
ATOM 1335 C CA . ILE A 1 173 ? -2.861 -3.629 -9.289 1 94.62 173 ILE A CA 1
ATOM 1336 C C . ILE A 1 173 ? -2.912 -2.779 -8.016 1 94.62 173 ILE A C 1
ATOM 1338 O O . ILE A 1 173 ? -3.889 -2.834 -7.266 1 94.62 173 ILE A O 1
ATOM 1342 N N . GLY A 1 174 ? -1.835 -2.033 -7.801 1 93.75 174 GLY A N 1
ATOM 1343 C CA . GLY A 1 174 ? -1.835 -1.126 -6.664 1 93.75 174 GLY A CA 1
ATOM 1344 C C . GLY A 1 174 ? -2.992 -0.146 -6.68 1 93.75 174 GLY A C 1
ATOM 1345 O O . GLY A 1 174 ? -3.609 0.114 -5.645 1 93.75 174 GLY A O 1
ATOM 1346 N N . ARG A 1 175 ? -3.246 0.362 -7.793 1 91.5 175 ARG A N 1
ATOM 1347 C CA . ARG A 1 175 ? -4.34 1.312 -7.953 1 91.5 175 ARG A CA 1
ATOM 1348 C C . ARG A 1 175 ? -5.68 0.667 -7.609 1 91.5 175 ARG A C 1
ATOM 1350 O O . ARG A 1 175 ? -6.492 1.253 -6.891 1 91.5 175 ARG A O 1
ATOM 1357 N N . VAL A 1 176 ? -5.918 -0.5 -8.148 1 93.44 176 VAL A N 1
ATOM 1358 C CA . VAL A 1 176 ? -7.168 -1.212 -7.891 1 93.44 176 VAL A CA 1
ATOM 1359 C C . VAL A 1 176 ? -7.312 -1.48 -6.395 1 93.44 176 VAL A C 1
ATOM 1361 O O . VAL A 1 176 ? -8.406 -1.342 -5.836 1 93.44 176 VAL A O 1
ATOM 1364 N N . THR A 1 177 ? -6.227 -1.824 -5.789 1 95.69 177 THR A N 1
ATOM 1365 C CA . THR A 1 177 ? -6.238 -2.129 -4.363 1 95.69 177 THR A CA 1
ATOM 1366 C C . THR A 1 177 ? -6.582 -0.886 -3.547 1 95.69 177 THR A C 1
ATOM 1368 O O . THR A 1 177 ? -7.406 -0.946 -2.631 1 95.69 177 THR A O 1
ATOM 1371 N N . ARG A 1 178 ? -5.98 0.215 -3.844 1 92.94 178 ARG A N 1
ATOM 1372 C CA . ARG A 1 178 ? -6.246 1.456 -3.123 1 92.94 178 ARG A CA 1
ATOM 1373 C C . ARG A 1 178 ? -7.688 1.911 -3.334 1 92.94 178 ARG A C 1
ATOM 1375 O O . ARG A 1 178 ? -8.328 2.404 -2.404 1 92.94 178 ARG A O 1
ATOM 1382 N N . MET A 1 179 ? -8.188 1.725 -4.52 1 90.56 179 MET A N 1
ATOM 1383 C CA . MET A 1 179 ? -9.578 2.08 -4.789 1 90.56 179 MET A CA 1
ATOM 1384 C C . MET A 1 179 ? -10.531 1.222 -3.963 1 90.56 179 MET A C 1
ATOM 1386 O O . MET A 1 179 ? -11.57 1.699 -3.516 1 90.56 179 MET A O 1
ATOM 1390 N N . ALA A 1 180 ? -10.164 0.007 -3.834 1 93.25 180 ALA A N 1
ATOM 1391 C CA . ALA A 1 180 ? -10.969 -0.871 -2.99 1 93.25 180 ALA A CA 1
ATOM 1392 C C . ALA A 1 180 ? -11.039 -0.345 -1.561 1 93.25 180 ALA A C 1
ATOM 1394 O O . ALA A 1 180 ? -12.102 -0.361 -0.938 1 93.25 180 ALA A O 1
ATOM 1395 N N . TYR A 1 181 ? -9.953 0.171 -1.036 1 89.44 181 TYR A N 1
ATOM 1396 C CA . TYR A 1 181 ? -9.93 0.758 0.299 1 89.44 181 TYR A CA 1
ATOM 1397 C C . TYR A 1 181 ? -10.828 1.987 0.374 1 89.44 181 TYR A C 1
ATOM 1399 O O . TYR A 1 181 ? -11.531 2.186 1.364 1 89.44 181 TYR A O 1
ATOM 1407 N N . ARG A 1 182 ? -10.711 2.699 -0.635 1 85.81 182 ARG A N 1
ATOM 1408 C CA . ARG A 1 182 ? -11.453 3.955 -0.645 1 85.81 182 ARG A CA 1
ATOM 1409 C C . ARG A 1 182 ? -12.953 3.709 -0.498 1 85.81 182 ARG A C 1
ATOM 1411 O O . ARG A 1 182 ? -13.641 4.449 0.207 1 85.81 182 ARG A O 1
ATOM 1418 N N . ILE A 1 183 ? -13.43 2.682 -1.164 1 86.31 183 ILE A N 1
ATOM 1419 C CA . ILE A 1 183 ? -14.875 2.469 -1.146 1 86.31 183 ILE A CA 1
ATOM 1420 C C . ILE A 1 183 ? -15.25 1.571 0.032 1 86.31 183 ILE A C 1
ATOM 1422 O O . ILE A 1 183 ? -16.438 1.309 0.268 1 86.31 183 ILE A O 1
ATOM 1426 N N . GLY A 1 184 ? -14.266 1.03 0.725 1 88 184 GLY A N 1
ATOM 1427 C CA . GLY A 1 184 ? -14.516 0.328 1.974 1 88 184 GLY A CA 1
ATOM 1428 C C . GLY A 1 184 ? -14.688 -1.167 1.793 1 88 184 GLY A C 1
ATOM 1429 O O . GLY A 1 184 ? -15.352 -1.821 2.598 1 88 184 GLY A O 1
ATOM 1430 N N . LEU A 1 185 ? -14.094 -1.772 0.734 1 92.38 185 LEU A N 1
ATOM 1431 C CA . LEU A 1 185 ? -14.258 -3.201 0.491 1 92.38 185 LEU A CA 1
ATOM 1432 C C . LEU A 1 185 ? -13.562 -4.02 1.572 1 92.38 185 LEU A C 1
ATOM 1434 O O . LEU A 1 185 ? -13.898 -5.191 1.779 1 92.38 185 LEU A O 1
ATOM 1438 N N . ASP A 1 186 ? -12.594 -3.436 2.193 1 91.88 186 ASP A N 1
ATOM 1439 C CA . ASP A 1 186 ? -11.859 -4.129 3.244 1 91.88 186 ASP A CA 1
ATOM 1440 C C . ASP A 1 186 ? -12.695 -4.254 4.516 1 91.88 186 ASP A C 1
ATOM 1442 O O . ASP A 1 186 ? -12.336 -5.004 5.426 1 91.88 186 ASP A O 1
ATOM 1446 N N . ARG A 1 187 ? -13.781 -3.574 4.598 1 90.38 187 ARG A N 1
ATOM 1447 C CA . ARG A 1 187 ? -14.672 -3.596 5.758 1 90.38 187 ARG A CA 1
ATOM 1448 C C . ARG A 1 187 ? -16.125 -3.637 5.328 1 90.38 187 ARG A C 1
ATOM 1450 O O . ARG A 1 187 ? -16.969 -2.902 5.863 1 90.38 187 ARG A O 1
ATOM 1457 N N . LEU A 1 188 ? -16.406 -4.414 4.379 1 89.81 188 LEU A N 1
ATOM 1458 C CA . LEU A 1 188 ? -17.688 -4.461 3.691 1 89.81 188 LEU A CA 1
ATOM 1459 C C . LEU A 1 188 ? -18.812 -4.738 4.676 1 89.81 188 LEU A C 1
ATOM 1461 O O . LEU A 1 188 ? -19.875 -4.117 4.594 1 89.81 188 LEU A O 1
ATOM 1465 N N . ASP A 1 189 ? -18.641 -5.582 5.582 1 83 189 ASP A N 1
ATOM 1466 C CA . ASP A 1 189 ? -19.719 -6 6.477 1 83 189 ASP A CA 1
ATOM 1467 C C . ASP A 1 189 ? -19.969 -4.953 7.559 1 83 189 ASP A C 1
ATOM 1469 O O . ASP A 1 189 ? -21.094 -4.793 8.023 1 83 189 ASP A O 1
ATOM 1473 N N . GLN A 1 190 ? -19.016 -4.238 7.855 1 81.38 190 GLN A N 1
ATOM 1474 C CA . GLN A 1 190 ? -19.188 -3.141 8.805 1 81.38 190 GLN A CA 1
ATOM 1475 C C . GLN A 1 190 ? -19.859 -1.946 8.141 1 81.38 190 GLN A C 1
ATOM 1477 O O . GLN A 1 190 ? -20.781 -1.354 8.719 1 81.38 190 GLN A O 1
ATOM 1482 N N . ILE A 1 191 ? -19.406 -1.624 7.012 1 82.44 191 ILE A N 1
ATOM 1483 C CA . ILE A 1 191 ? -19.906 -0.419 6.363 1 82.44 191 ILE A CA 1
ATOM 1484 C C . ILE A 1 191 ? -21.375 -0.611 5.973 1 82.44 191 ILE A C 1
ATOM 1486 O O . ILE A 1 191 ? -22.156 0.349 5.949 1 82.44 191 ILE A O 1
ATOM 1490 N N . ARG A 1 192 ? -21.75 -1.84 5.684 1 83.38 192 ARG A N 1
ATOM 1491 C CA . ARG A 1 192 ? -23.141 -2.127 5.367 1 83.38 192 ARG A CA 1
ATOM 1492 C C . ARG A 1 192 ? -24.047 -1.788 6.543 1 83.38 192 ARG A C 1
ATOM 1494 O O . ARG A 1 192 ? -25.188 -1.368 6.348 1 83.38 192 ARG A O 1
ATOM 1501 N N . SER A 1 193 ? -23.531 -1.943 7.676 1 78.81 193 SER A N 1
ATOM 1502 C CA . SER A 1 193 ? -24.328 -1.674 8.867 1 78.81 193 SER A CA 1
ATOM 1503 C C . SER A 1 193 ? -24.344 -0.186 9.203 1 78.81 193 SER A C 1
ATOM 1505 O O . SER A 1 193 ? -25.297 0.319 9.797 1 78.81 193 SER A O 1
ATOM 1507 N N . LEU A 1 194 ? -23.391 0.531 8.766 1 76.31 194 LEU A N 1
ATOM 1508 C CA . LEU A 1 194 ? -23.188 1.896 9.234 1 76.31 194 LEU A CA 1
ATOM 1509 C C . LEU A 1 194 ? -23.719 2.904 8.219 1 76.31 194 LEU A C 1
ATOM 1511 O O . LEU A 1 194 ? -24.188 3.98 8.594 1 76.31 194 LEU A O 1
ATOM 1515 N N . TYR A 1 195 ? -23.641 2.525 6.945 1 78.19 195 TYR A N 1
ATOM 1516 C CA . TYR A 1 195 ? -23.922 3.539 5.934 1 78.19 195 TYR A CA 1
ATOM 1517 C C . TYR A 1 195 ? -25.125 3.141 5.078 1 78.19 195 TYR A C 1
ATOM 1519 O O . TYR A 1 195 ? -25.156 2.035 4.531 1 78.19 195 TYR A O 1
ATOM 1527 N N . PRO A 1 196 ? -25.969 4.07 4.891 1 77.94 196 PRO A N 1
ATOM 1528 C CA . PRO A 1 196 ? -27.203 3.764 4.164 1 77.94 196 PRO A CA 1
ATOM 1529 C C . PRO A 1 196 ? -26.938 3.346 2.719 1 77.94 196 PRO A C 1
ATOM 1531 O O . PRO A 1 196 ? -27.656 2.494 2.182 1 77.94 196 PRO A O 1
ATOM 1534 N N . ASP A 1 197 ? -25.969 3.914 2.057 1 78.38 197 ASP A N 1
ATOM 1535 C CA . ASP A 1 197 ? -25.688 3.586 0.664 1 78.38 197 ASP A CA 1
ATOM 1536 C C . ASP A 1 197 ? -25.297 2.119 0.516 1 78.38 197 ASP A C 1
ATOM 1538 O O . ASP A 1 197 ? -25.609 1.484 -0.494 1 78.38 197 ASP A O 1
ATOM 1542 N N . TRP A 1 198 ? -24.672 1.642 1.52 1 85.5 198 TRP A N 1
ATOM 1543 C CA . TRP A 1 198 ? -24.266 0.241 1.472 1 85.5 198 TRP A CA 1
ATOM 1544 C C . TRP A 1 198 ? -25.375 -0.665 2.004 1 85.5 198 TRP A C 1
ATOM 1546 O O . TRP A 1 198 ? -25.469 -1.828 1.607 1 85.5 198 TRP A O 1
ATOM 1556 N N . ARG A 1 199 ? -26.188 -0.135 2.799 1 85 199 ARG A N 1
ATOM 1557 C CA . ARG A 1 199 ? -27.312 -0.902 3.324 1 85 199 ARG A CA 1
ATOM 1558 C C . ARG A 1 199 ? -28.328 -1.225 2.225 1 85 199 ARG A C 1
ATOM 1560 O O . ARG A 1 199 ? -28.984 -2.264 2.266 1 85 199 ARG A O 1
ATOM 1567 N N . MET A 1 200 ? -28.297 -0.365 1.298 1 88.56 200 MET A N 1
ATOM 1568 C CA . MET A 1 200 ? -29.25 -0.514 0.212 1 88.56 200 MET A CA 1
ATOM 1569 C C . MET A 1 200 ? -28.766 -1.524 -0.818 1 88.56 200 MET A C 1
ATOM 1571 O O . MET A 1 200 ? -29.531 -1.984 -1.66 1 88.56 200 MET A O 1
ATOM 1575 N N . VAL A 1 201 ? -27.562 -1.914 -0.701 1 89.06 201 VAL A N 1
ATOM 1576 C CA . VAL A 1 201 ? -27.016 -2.912 -1.613 1 89.06 201 VAL A CA 1
ATOM 1577 C C . VAL A 1 201 ? -27.625 -4.281 -1.307 1 89.06 201 VAL A C 1
ATOM 1579 O O . VAL A 1 201 ? -27.688 -4.691 -0.146 1 89.06 201 VAL A O 1
ATOM 1582 N N . SER A 1 202 ? -28.062 -4.93 -2.344 1 89.56 202 SER A N 1
ATOM 1583 C CA . SER A 1 202 ? -28.688 -6.234 -2.164 1 89.56 202 SER A CA 1
ATOM 1584 C C . SER A 1 202 ? -27.688 -7.254 -1.623 1 89.56 202 SER A C 1
ATOM 1586 O O . SER A 1 202 ? -26.469 -7.086 -1.772 1 89.56 202 SER A O 1
ATOM 1588 N N . ASP A 1 203 ? -28.172 -8.281 -1.004 1 88.06 203 ASP A N 1
ATOM 1589 C CA . ASP A 1 203 ? -27.312 -9.344 -0.476 1 88.06 203 ASP A CA 1
ATOM 1590 C C . ASP A 1 203 ? -26.531 -10.016 -1.594 1 88.06 203 ASP A C 1
ATOM 1592 O O . ASP A 1 203 ? -25.375 -10.398 -1.398 1 88.06 203 ASP A O 1
ATOM 1596 N N . GLU A 1 204 ? -27.172 -10.156 -2.695 1 90.38 204 GLU A N 1
ATOM 1597 C CA . GLU A 1 204 ? -26.516 -10.773 -3.842 1 90.38 204 GLU A CA 1
ATOM 1598 C C . GLU A 1 204 ? -25.344 -9.922 -4.324 1 90.38 204 GLU A C 1
ATOM 1600 O O . GLU A 1 204 ? -24.266 -10.445 -4.621 1 90.38 204 GLU A O 1
ATOM 1605 N N . ASP A 1 205 ? -25.578 -8.633 -4.375 1 91.94 205 ASP A N 1
ATOM 1606 C CA . ASP A 1 205 ? -24.5 -7.746 -4.785 1 91.94 205 ASP A CA 1
ATOM 1607 C C . ASP A 1 205 ? -23.391 -7.699 -3.736 1 91.94 205 ASP A C 1
ATOM 1609 O O . ASP A 1 205 ? -22.219 -7.562 -4.074 1 91.94 205 ASP A O 1
ATOM 1613 N N . ASN A 1 206 ? -23.797 -7.781 -2.562 1 92.12 206 ASN A N 1
ATOM 1614 C CA . ASN A 1 206 ? -22.797 -7.789 -1.495 1 92.12 206 ASN A CA 1
ATOM 1615 C C . ASN A 1 206 ? -21.859 -8.984 -1.612 1 92.12 206 ASN A C 1
ATOM 1617 O O . ASN A 1 206 ? -20.656 -8.875 -1.342 1 92.12 206 ASN A O 1
ATOM 1621 N N . GLN A 1 207 ? -22.406 -10.094 -1.963 1 92.19 207 GLN A N 1
ATOM 1622 C CA . GLN A 1 207 ? -21.594 -11.281 -2.178 1 92.19 207 GLN A CA 1
ATOM 1623 C C . GLN A 1 207 ? -20.625 -11.078 -3.35 1 92.19 207 GLN A C 1
ATOM 1625 O O . GLN A 1 207 ? -19.484 -11.539 -3.312 1 92.19 207 GLN A O 1
ATOM 1630 N N . GLU A 1 208 ? -21.109 -10.414 -4.352 1 94.88 208 GLU A N 1
ATOM 1631 C CA . GLU A 1 208 ? -20.25 -10.102 -5.5 1 94.88 208 GLU A CA 1
ATOM 1632 C C . GLU A 1 208 ? -19.094 -9.188 -5.105 1 94.88 208 GLU A C 1
ATOM 1634 O O . GLU A 1 208 ? -17.969 -9.398 -5.527 1 94.88 208 GLU A O 1
ATOM 1639 N N . TRP A 1 209 ? -19.438 -8.211 -4.285 1 94.81 209 TRP A N 1
ATOM 1640 C CA . TRP A 1 209 ? -18.406 -7.301 -3.799 1 94.81 209 TRP A CA 1
ATOM 1641 C C . TRP A 1 209 ? -17.391 -8.047 -2.936 1 94.81 209 TRP A C 1
ATOM 1643 O O . TRP A 1 209 ? -16.188 -7.777 -3.014 1 94.81 209 TRP A O 1
ATOM 1653 N N . ARG A 1 210 ? -17.875 -8.914 -2.143 1 94.38 210 ARG A N 1
ATOM 1654 C CA . ARG A 1 210 ? -17 -9.719 -1.288 1 94.38 210 ARG A CA 1
ATOM 1655 C C . ARG A 1 210 ? -16.031 -10.555 -2.119 1 94.38 210 ARG A C 1
ATOM 1657 O O . ARG A 1 210 ? -14.836 -10.602 -1.822 1 94.38 210 ARG A O 1
ATOM 1664 N N . ALA A 1 211 ? -16.562 -11.188 -3.096 1 94.44 211 ALA A N 1
A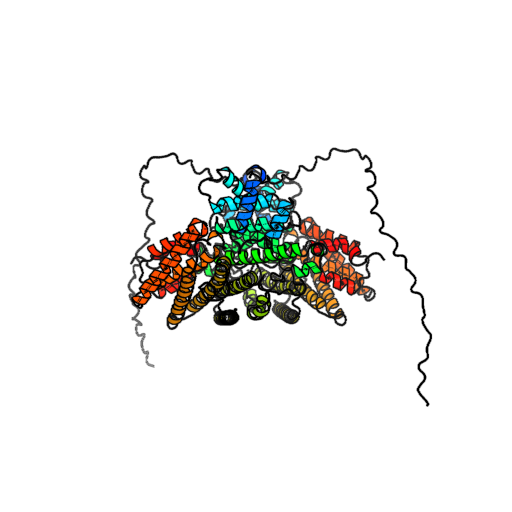TOM 1665 C CA . ALA A 1 211 ? -15.734 -11.992 -3.986 1 94.44 211 ALA A CA 1
ATOM 1666 C C . ALA A 1 211 ? -14.68 -11.125 -4.676 1 94.44 211 ALA A C 1
ATOM 1668 O O . ALA A 1 211 ? -13.531 -11.555 -4.848 1 94.44 211 ALA A O 1
ATOM 1669 N N . LEU A 1 212 ? -15.102 -9.992 -5.062 1 96.12 212 LEU A N 1
ATOM 1670 C CA . LEU A 1 212 ? -14.18 -9.047 -5.695 1 96.12 212 LEU A CA 1
ATOM 1671 C C . LEU A 1 212 ? -13.047 -8.68 -4.746 1 96.12 212 LEU A C 1
ATOM 1673 O O . LEU A 1 212 ? -11.883 -8.625 -5.156 1 96.12 212 LEU A O 1
ATOM 1677 N N . TRP A 1 213 ? -13.328 -8.375 -3.502 1 96.88 213 TRP A N 1
ATOM 1678 C CA . TRP A 1 213 ? -12.312 -8.055 -2.506 1 96.88 213 TRP A CA 1
ATOM 1679 C C . TRP A 1 213 ? -11.273 -9.172 -2.404 1 96.88 213 TRP A C 1
ATOM 1681 O O . TRP A 1 213 ? -10.07 -8.914 -2.418 1 96.88 213 TRP A O 1
ATOM 1691 N N . TRP A 1 214 ? -11.719 -10.352 -2.344 1 97.31 214 TRP A N 1
ATOM 1692 C CA . TRP A 1 214 ? -10.805 -11.469 -2.156 1 97.31 214 TRP A CA 1
ATOM 1693 C C . TRP A 1 214 ? -10 -11.734 -3.428 1 97.31 214 TRP A C 1
ATOM 1695 O O . TRP A 1 214 ? -8.859 -12.188 -3.365 1 97.31 214 TRP A O 1
ATOM 1705 N N . CYS A 1 215 ? -10.602 -11.453 -4.586 1 97.31 215 CYS A N 1
ATOM 1706 C CA . CYS A 1 215 ? -9.828 -11.492 -5.82 1 97.31 215 CYS A CA 1
ATOM 1707 C C . CYS A 1 215 ? -8.68 -10.484 -5.773 1 97.31 215 CYS A C 1
ATOM 1709 O O . CYS A 1 215 ? -7.551 -10.82 -6.137 1 97.31 215 CYS A O 1
ATOM 1711 N N . ILE A 1 216 ? -8.961 -9.32 -5.293 1 97.38 216 ILE A N 1
ATOM 1712 C CA . ILE A 1 216 ? -7.945 -8.273 -5.18 1 97.38 216 ILE A CA 1
ATOM 1713 C C . ILE A 1 216 ? -6.891 -8.695 -4.16 1 97.38 216 ILE A C 1
ATOM 1715 O O . ILE A 1 216 ? -5.695 -8.461 -4.363 1 97.38 216 ILE A O 1
ATOM 1719 N N . TYR A 1 217 ? -7.332 -9.32 -3.102 1 97.75 217 TYR A N 1
ATOM 1720 C CA . TYR A 1 217 ? -6.43 -9.836 -2.074 1 97.75 217 TYR A CA 1
ATOM 1721 C C . TYR A 1 217 ? -5.418 -10.805 -2.67 1 97.75 217 TYR A C 1
ATOM 1723 O O . TYR A 1 217 ? -4.223 -10.719 -2.381 1 97.75 217 TYR A O 1
ATOM 1731 N N . ARG A 1 218 ? -5.887 -11.641 -3.527 1 97.75 218 ARG A N 1
ATOM 1732 C CA . ARG A 1 218 ? -5.016 -12.602 -4.188 1 97.75 218 ARG A CA 1
ATOM 1733 C C . ARG A 1 218 ? -4.066 -11.914 -5.16 1 97.75 218 ARG A C 1
ATOM 1735 O O . ARG A 1 218 ? -2.869 -12.203 -5.176 1 97.75 218 ARG A O 1
ATOM 1742 N N . LEU A 1 219 ? -4.582 -11.008 -5.895 1 97.19 219 LEU A N 1
ATOM 1743 C CA . LEU A 1 219 ? -3.775 -10.273 -6.859 1 97.19 219 LEU A CA 1
ATOM 1744 C C . LEU A 1 219 ? -2.672 -9.484 -6.16 1 97.19 219 LEU A C 1
ATOM 1746 O O . LEU A 1 219 ? -1.532 -9.461 -6.629 1 97.19 219 LEU A O 1
ATOM 1750 N N . ASP A 1 220 ? -3.057 -8.836 -5.09 1 97.25 220 ASP A N 1
ATOM 1751 C CA . ASP A 1 220 ? -2.082 -8.078 -4.305 1 97.25 220 ASP A CA 1
ATOM 1752 C C . ASP A 1 220 ? -0.959 -8.992 -3.811 1 97.25 220 ASP A C 1
ATOM 1754 O O . ASP A 1 220 ? 0.215 -8.617 -3.861 1 97.25 220 ASP A O 1
ATOM 1758 N N . THR A 1 221 ? -1.298 -10.125 -3.408 1 97.56 221 THR A N 1
ATOM 1759 C CA . THR A 1 221 ? -0.333 -11.078 -2.869 1 97.56 221 THR A CA 1
ATOM 1760 C C . THR A 1 221 ? 0.612 -11.57 -3.963 1 97.56 221 THR A C 1
ATOM 1762 O O . THR A 1 221 ? 1.833 -11.477 -3.824 1 97.56 221 THR A O 1
ATOM 1765 N N . TYR A 1 222 ? 0.029 -12.023 -5.078 1 97.19 222 TYR A N 1
ATOM 1766 C CA . TYR A 1 222 ? 0.833 -12.586 -6.16 1 97.19 222 TYR A CA 1
ATOM 1767 C C . TYR A 1 222 ? 1.776 -11.531 -6.734 1 97.19 222 TYR A C 1
ATOM 1769 O O . TYR A 1 222 ? 2.961 -11.805 -6.945 1 97.19 222 TYR A O 1
ATOM 1777 N N . SER A 1 223 ? 1.259 -10.398 -6.918 1 96.44 223 SER A N 1
ATOM 1778 C CA . SER A 1 223 ? 2.055 -9.367 -7.574 1 96.44 223 SER A CA 1
ATOM 1779 C C . SER A 1 223 ? 3.201 -8.906 -6.684 1 96.44 223 SER A C 1
ATOM 1781 O O . SER A 1 223 ? 4.348 -8.812 -7.133 1 96.44 223 SER A O 1
ATOM 1783 N N . ASN A 1 224 ? 2.898 -8.688 -5.449 1 95.56 224 ASN A N 1
ATOM 1784 C CA . ASN A 1 224 ? 3.924 -8.156 -4.562 1 95.56 224 ASN A CA 1
ATOM 1785 C C . ASN A 1 224 ? 4.918 -9.227 -4.137 1 95.56 224 ASN A C 1
ATOM 1787 O O . ASN A 1 224 ? 6.105 -8.945 -3.957 1 95.56 224 ASN A O 1
ATOM 1791 N N . LEU A 1 225 ? 4.492 -10.398 -3.967 1 95.31 225 LEU A N 1
ATOM 1792 C CA . LEU A 1 225 ? 5.414 -11.5 -3.691 1 95.31 225 LEU A CA 1
ATOM 1793 C C . LEU A 1 225 ? 6.352 -11.727 -4.871 1 95.31 225 LEU A C 1
ATOM 1795 O O . LEU A 1 225 ? 7.539 -12 -4.68 1 95.31 225 LEU A O 1
ATOM 1799 N N . ALA A 1 226 ? 5.797 -11.609 -6.062 1 95.19 226 ALA A N 1
ATOM 1800 C CA . ALA A 1 226 ? 6.578 -11.859 -7.27 1 95.19 226 ALA A CA 1
ATOM 1801 C C . ALA A 1 226 ? 7.594 -10.75 -7.512 1 95.19 226 ALA A C 1
ATOM 1803 O O . ALA A 1 226 ? 8.672 -10.984 -8.062 1 95.19 226 ALA A O 1
ATOM 1804 N N . LEU A 1 227 ? 7.277 -9.594 -7.043 1 93 227 LEU A N 1
ATOM 1805 C CA . LEU A 1 227 ? 8.156 -8.461 -7.344 1 93 227 LEU A CA 1
ATOM 1806 C C . LEU A 1 227 ? 8.984 -8.086 -6.125 1 93 227 LEU A C 1
ATOM 1808 O O . LEU A 1 227 ? 9.852 -7.211 -6.207 1 93 227 LEU A O 1
ATOM 1812 N N . GLY A 1 228 ? 8.75 -8.719 -5.027 1 90.62 228 GLY A N 1
ATOM 1813 C CA . GLY A 1 228 ? 9.539 -8.477 -3.826 1 90.62 228 GLY A CA 1
ATOM 1814 C C . GLY A 1 228 ? 9.211 -7.156 -3.156 1 90.62 228 GLY A C 1
ATOM 1815 O O . GLY A 1 228 ? 10.109 -6.477 -2.65 1 90.62 228 GLY A O 1
ATOM 1816 N N . THR A 1 229 ? 7.973 -6.695 -3.178 1 91.62 229 THR A N 1
ATOM 1817 C CA . THR A 1 229 ? 7.531 -5.457 -2.543 1 91.62 229 THR A CA 1
ATOM 1818 C C . THR A 1 229 ? 6.535 -5.75 -1.424 1 91.62 229 THR A C 1
ATOM 1820 O O . THR A 1 229 ? 5.941 -6.832 -1.38 1 91.62 229 THR A O 1
ATOM 1823 N N . PRO A 1 230 ? 6.395 -4.793 -0.483 1 91.56 230 PRO A N 1
ATOM 1824 C CA . PRO A 1 230 ? 5.387 -5.008 0.558 1 91.56 230 PRO A CA 1
ATOM 1825 C C . PRO A 1 230 ? 3.969 -5.082 -0.001 1 91.56 230 PRO A C 1
ATOM 1827 O O . PRO A 1 230 ? 3.662 -4.434 -1.004 1 91.56 230 PRO A O 1
ATOM 1830 N N . TYR A 1 231 ? 3.227 -5.855 0.68 1 95 231 TYR A N 1
ATOM 1831 C CA . TYR A 1 231 ? 1.816 -5.934 0.311 1 95 231 TYR A CA 1
ATOM 1832 C C . TYR A 1 231 ? 1.107 -4.613 0.593 1 95 231 TYR A C 1
ATOM 1834 O O . TYR A 1 231 ? 1.458 -3.902 1.537 1 95 231 TYR A O 1
ATOM 1842 N N . GLN A 1 232 ? 0.156 -4.336 -0.228 1 94.75 232 GLN A N 1
ATOM 1843 C CA . GLN A 1 232 ? -0.621 -3.125 0.011 1 94.75 232 GLN A CA 1
ATOM 1844 C C . GLN A 1 232 ? -1.746 -3.383 1.009 1 94.75 232 GLN A C 1
ATOM 1846 O O . GLN A 1 232 ? -2.117 -2.492 1.776 1 94.75 232 GLN A O 1
ATOM 1851 N N . ILE A 1 233 ? -2.283 -4.551 0.915 1 95.38 233 ILE A N 1
ATOM 1852 C CA . ILE A 1 233 ? -3.371 -4.883 1.826 1 95.38 233 ILE A CA 1
ATOM 1853 C C . ILE A 1 233 ? -2.803 -5.281 3.186 1 95.38 233 ILE A C 1
ATOM 1855 O O . ILE A 1 233 ? -1.913 -6.129 3.27 1 95.38 233 ILE A O 1
ATOM 1859 N N . ASP A 1 234 ? -3.305 -4.625 4.188 1 89.81 234 ASP A N 1
ATOM 1860 C CA . ASP A 1 234 ? -2.922 -4.91 5.57 1 89.81 234 ASP A CA 1
ATOM 1861 C C . ASP A 1 234 ? -3.828 -5.973 6.184 1 89.81 234 ASP A C 1
ATOM 1863 O O . ASP A 1 234 ? -4.996 -5.711 6.473 1 89.81 234 ASP A O 1
ATOM 1867 N N . ASP A 1 235 ? -3.264 -7.09 6.492 1 88.94 235 ASP A N 1
ATOM 1868 C CA . ASP A 1 235 ? -4.027 -8.234 6.984 1 88.94 235 ASP A CA 1
ATOM 1869 C C . ASP A 1 235 ? -4.609 -7.949 8.367 1 88.94 235 ASP A C 1
ATOM 1871 O O . ASP A 1 235 ? -5.582 -8.578 8.773 1 88.94 235 ASP A O 1
ATOM 1875 N N . THR A 1 236 ? -4.09 -7.012 9.031 1 82.81 236 THR A N 1
ATOM 1876 C CA . THR A 1 236 ? -4.484 -6.789 10.422 1 82.81 236 THR A CA 1
ATOM 1877 C C . THR A 1 236 ? -5.773 -5.973 10.492 1 82.81 236 THR A C 1
ATOM 1879 O O . THR A 1 236 ? -6.406 -5.895 11.547 1 82.81 236 THR A O 1
ATOM 1882 N N . VAL A 1 237 ? -6.145 -5.438 9.375 1 83.25 237 VAL A N 1
ATOM 1883 C CA . VAL A 1 237 ? -7.281 -4.527 9.453 1 83.25 237 VAL A CA 1
ATOM 1884 C C . VAL A 1 237 ? -8.352 -4.953 8.453 1 83.25 237 VAL A C 1
ATOM 1886 O O . VAL A 1 237 ? -9.156 -4.133 8.008 1 83.25 237 VAL A O 1
ATOM 1889 N N . ILE A 1 238 ? -8.414 -6.188 8.086 1 89.62 238 ILE A N 1
ATOM 1890 C CA . ILE A 1 238 ? -9.445 -6.684 7.188 1 89.62 238 ILE A CA 1
ATOM 1891 C C . ILE A 1 238 ? -10.703 -7.023 7.98 1 89.62 238 ILE A C 1
ATOM 1893 O O . ILE A 1 238 ? -10.633 -7.742 8.984 1 89.62 238 ILE A O 1
ATOM 1897 N N . ASN A 1 239 ? -11.805 -6.488 7.605 1 90.06 239 ASN A N 1
ATOM 1898 C CA . ASN A 1 239 ? -13.086 -6.793 8.227 1 90.06 239 ASN A CA 1
ATOM 1899 C C . ASN A 1 239 ? -14.148 -7.133 7.191 1 90.06 239 ASN A C 1
ATOM 1901 O O . ASN A 1 239 ? -15.258 -6.602 7.234 1 90.06 239 ASN A O 1
ATOM 1905 N N . THR A 1 240 ? -13.812 -7.855 6.246 1 92.75 240 THR A N 1
ATOM 1906 C CA . THR A 1 240 ? -14.703 -8.422 5.242 1 92.75 240 THR A CA 1
ATOM 1907 C C . THR A 1 240 ? -14.789 -9.938 5.383 1 92.75 240 THR A C 1
ATOM 1909 O O . THR A 1 240 ? -13.758 -10.617 5.445 1 92.75 240 THR A O 1
ATOM 1912 N N . PHE A 1 241 ? -15.984 -10.414 5.441 1 92.5 241 PHE A N 1
ATOM 1913 C CA . PHE A 1 241 ? -16.188 -11.844 5.629 1 92.5 241 PHE A CA 1
ATOM 1914 C C . PHE A 1 241 ? -15.641 -12.633 4.445 1 92.5 241 PHE A C 1
ATOM 1916 O O . PHE A 1 241 ? -15.633 -12.133 3.316 1 92.5 241 PHE A O 1
ATOM 1923 N N . LEU A 1 242 ? -15.211 -13.852 4.77 1 93.94 242 LEU A N 1
ATOM 1924 C CA . LEU A 1 242 ? -14.922 -14.805 3.701 1 93.94 242 LEU A CA 1
ATOM 1925 C C . LEU A 1 242 ? -16.188 -15.141 2.912 1 93.94 242 LEU A C 1
ATOM 1927 O O . LEU A 1 242 ? -17.281 -14.742 3.297 1 93.94 242 LEU A O 1
ATOM 1931 N N . THR A 1 243 ? -15.953 -15.75 1.815 1 88.44 243 THR A N 1
ATOM 1932 C CA . THR A 1 243 ? -17.094 -16.047 0.945 1 88.44 243 THR A CA 1
ATOM 1933 C C . THR A 1 243 ? -18.094 -16.938 1.663 1 88.44 243 THR A C 1
ATOM 1935 O O . THR A 1 243 ? -17.719 -17.891 2.355 1 88.44 243 THR A O 1
ATOM 1938 N N . CYS A 1 244 ? -19.344 -16.516 1.606 1 81 244 CYS A N 1
ATOM 1939 C CA . CYS A 1 244 ? -20.406 -17.266 2.254 1 81 244 CYS A CA 1
ATOM 1940 C C . CYS A 1 244 ? -21.391 -17.812 1.225 1 81 244 CYS A C 1
ATOM 1942 O O . CYS A 1 244 ? -21.516 -17.281 0.123 1 81 244 CYS A O 1
ATOM 1944 N N . SER A 1 245 ? -21.875 -18.969 1.649 1 74.38 245 SER A N 1
ATOM 1945 C CA . SER A 1 245 ? -22.891 -19.531 0.765 1 74.38 245 SER A CA 1
ATOM 1946 C C . SER A 1 245 ? -24.172 -18.688 0.767 1 74.38 245 SER A C 1
ATOM 1948 O O . SER A 1 245 ? -24.438 -17.984 1.734 1 74.38 245 SER A O 1
ATOM 1950 N N . GLU A 1 246 ? -24.719 -18.594 -0.301 1 63.22 246 GLU A N 1
ATOM 1951 C CA . GLU A 1 246 ? -25.938 -17.828 -0.485 1 63.22 246 GLU A CA 1
ATOM 1952 C C . GLU A 1 246 ? -26.984 -18.188 0.562 1 63.22 246 GLU A C 1
ATOM 1954 O O . GLU A 1 246 ? -27.844 -17.375 0.917 1 63.22 246 GLU A O 1
ATOM 1959 N N . THR A 1 247 ? -26.906 -19.359 1.005 1 58.56 247 THR A N 1
ATOM 1960 C CA . THR A 1 247 ? -27.953 -19.844 1.89 1 58.56 247 THR A CA 1
ATOM 1961 C C . THR A 1 247 ? -27.688 -19.422 3.332 1 58.56 247 THR A C 1
ATOM 1963 O O . THR A 1 247 ? -28.594 -19.453 4.172 1 58.56 247 THR A O 1
ATOM 1966 N N . LYS A 1 248 ? -26.516 -19.234 3.648 1 58.06 248 LYS A N 1
ATOM 1967 C CA . LYS A 1 248 ? -26.234 -18.938 5.051 1 58.06 248 LYS A CA 1
ATOM 1968 C C . LYS A 1 248 ? -26.344 -17.453 5.324 1 58.06 248 LYS A C 1
ATOM 1970 O O . LYS A 1 248 ? -26.016 -16.625 4.465 1 58.06 248 LYS A O 1
ATOM 1975 N N . SER A 1 249 ? -27.062 -17.156 6.359 1 53.56 249 SER A N 1
ATOM 1976 C CA . SER A 1 249 ? -27.281 -15.789 6.816 1 53.56 249 SER A CA 1
ATOM 1977 C C . SER A 1 249 ? -25.969 -15.055 7.02 1 53.56 249 SER A C 1
ATOM 1979 O O . SER A 1 249 ? -25.016 -15.617 7.551 1 53.56 249 SER A O 1
ATOM 1981 N N . ALA A 1 250 ? -25.812 -13.961 6.316 1 53.53 250 ALA A N 1
ATOM 1982 C CA . ALA A 1 250 ? -24.719 -13.008 6.355 1 53.53 250 ALA A CA 1
ATOM 1983 C C . ALA A 1 250 ? -24.234 -12.773 7.785 1 53.53 250 ALA A C 1
ATOM 1985 O O . ALA A 1 250 ? -23.094 -12.383 8.008 1 53.53 250 ALA A O 1
ATOM 1986 N N . SER A 1 251 ? -25.156 -12.938 8.836 1 56.91 251 SER A N 1
ATOM 1987 C CA . SER A 1 251 ? -24.844 -12.562 10.211 1 56.91 251 SER A CA 1
ATOM 1988 C C . SER A 1 251 ? -23.781 -13.477 10.812 1 56.91 251 SER A C 1
ATOM 1990 O O . SER A 1 251 ? -23.156 -13.133 11.82 1 56.91 251 SER A O 1
ATOM 1992 N N . GLN A 1 252 ? -23.469 -14.531 10.141 1 67.56 252 GLN A N 1
ATOM 1993 C CA . GLN A 1 252 ? -22.516 -15.484 10.711 1 67.56 252 GLN A CA 1
ATOM 1994 C C . GLN A 1 252 ? -21.281 -15.609 9.836 1 67.56 252 GLN A C 1
ATOM 1996 O O . GLN A 1 252 ? -20.734 -16.703 9.672 1 67.56 252 GLN A O 1
ATOM 2001 N N . GLY A 1 253 ? -20.828 -14.453 9.367 1 83.31 253 GLY A N 1
ATOM 2002 C CA . GLY A 1 253 ? -19.688 -14.531 8.469 1 83.31 253 GLY A CA 1
ATOM 2003 C C . GLY A 1 253 ? -18.391 -14.797 9.18 1 83.31 253 GLY A C 1
ATOM 2004 O O . GLY A 1 253 ? -18.312 -14.711 10.406 1 83.31 253 GLY A O 1
ATOM 2005 N N . ILE A 1 254 ? -17.453 -15.445 8.477 1 89 254 ILE A N 1
ATOM 2006 C CA . ILE A 1 254 ? -16.141 -15.797 8.992 1 89 254 ILE A CA 1
ATOM 2007 C C . ILE A 1 254 ? -15.125 -14.734 8.562 1 89 254 ILE A C 1
ATOM 2009 O O . ILE A 1 254 ? -15.078 -14.344 7.395 1 89 254 ILE A O 1
ATOM 2013 N N . LEU A 1 255 ? -14.367 -14.258 9.57 1 90.19 255 LEU A N 1
ATOM 2014 C CA . LEU A 1 255 ? -13.336 -13.258 9.297 1 90.19 255 LEU A CA 1
ATOM 2015 C C . LEU A 1 255 ? -11.953 -13.891 9.273 1 90.19 255 LEU A C 1
ATOM 2017 O O . LEU A 1 255 ? -11.656 -14.789 10.062 1 90.19 255 LEU A O 1
ATOM 2021 N N . LEU A 1 256 ? -11.203 -13.422 8.32 1 91.94 256 LEU A N 1
ATOM 2022 C CA . LEU A 1 256 ? -9.797 -13.812 8.328 1 91.94 256 LEU A CA 1
ATOM 2023 C C . LEU A 1 256 ? -9.086 -13.258 9.555 1 91.94 256 LEU A C 1
ATOM 2025 O O . LEU A 1 256 ? -9.18 -12.062 9.852 1 91.94 256 LEU A O 1
ATOM 2029 N N . PRO A 1 257 ? -8.438 -14.102 10.266 1 87.5 257 PRO A N 1
ATOM 2030 C CA . PRO A 1 257 ? -7.703 -13.602 11.43 1 87.5 257 PRO A CA 1
ATOM 2031 C C . PRO A 1 257 ? -6.52 -12.719 11.039 1 87.5 257 PRO A C 1
ATOM 2033 O O . PRO A 1 257 ? -5.934 -12.898 9.969 1 87.5 257 PRO A O 1
ATOM 2036 N N . PRO A 1 258 ? -6.156 -11.742 11.891 1 78.25 258 PRO A N 1
ATOM 2037 C CA . PRO A 1 258 ? -5.039 -10.844 11.586 1 78.25 258 PRO A CA 1
ATOM 2038 C C . PRO A 1 258 ? -3.689 -11.555 11.602 1 78.25 258 PRO A C 1
ATOM 2040 O O . PRO A 1 258 ? -2.719 -11.062 11.023 1 78.25 258 PRO A O 1
ATOM 2043 N N . ASN A 1 259 ? -3.654 -12.648 12.367 1 76.31 259 ASN A N 1
ATOM 2044 C CA . ASN A 1 259 ? -2.414 -13.422 12.422 1 76.31 259 ASN A CA 1
ATOM 2045 C C . ASN A 1 259 ? -2.65 -14.891 12.094 1 76.31 259 ASN A C 1
ATOM 2047 O O . ASN A 1 259 ? -3.795 -15.352 12.055 1 76.31 259 ASN A O 1
ATOM 2051 N N . LEU A 1 260 ? -1.571 -15.539 11.898 1 75.38 260 LEU A N 1
ATOM 2052 C CA . LEU A 1 260 ? -1.625 -16.922 11.445 1 75.38 260 LEU A CA 1
ATOM 2053 C C . LEU A 1 260 ? -2.211 -17.828 12.523 1 75.38 260 LEU A C 1
ATOM 2055 O O . LEU A 1 260 ? -2.719 -18.906 12.227 1 75.38 260 LEU A O 1
ATOM 2059 N N . ASP A 1 261 ? -2.127 -17.406 13.711 1 76.62 261 ASP A N 1
ATOM 2060 C CA . ASP A 1 261 ? -2.537 -18.25 14.82 1 76.62 261 ASP A CA 1
ATOM 2061 C C . ASP A 1 261 ? -4.008 -18.641 14.703 1 76.62 261 ASP A C 1
ATOM 2063 O O . ASP A 1 261 ? -4.395 -19.75 15.055 1 76.62 261 ASP A O 1
ATOM 2067 N N . GLY A 1 262 ? -4.719 -17.875 14.078 1 82.56 262 GLY A N 1
ATOM 2068 C CA . GLY A 1 262 ? -6.152 -18.109 14.062 1 82.56 262 GLY A CA 1
ATOM 2069 C C . GLY A 1 262 ? -6.625 -18.781 12.781 1 82.56 262 GLY A C 1
ATOM 2070 O O . GLY A 1 262 ? -7.801 -19.141 12.656 1 82.56 262 GLY A O 1
ATOM 2071 N N . LEU A 1 263 ? -5.715 -19.172 11.914 1 89.12 263 LEU A N 1
ATOM 2072 C CA . LEU A 1 263 ? -6.145 -19.688 10.617 1 89.12 263 LEU A CA 1
ATOM 2073 C C . LEU A 1 263 ? -6.648 -21.125 10.742 1 89.12 263 LEU A C 1
ATOM 2075 O O . LEU A 1 263 ? -7.691 -21.469 10.18 1 89.12 263 LEU A O 1
ATOM 2079 N N . SER A 1 264 ? -5.906 -21.938 11.539 1 91.12 264 SER A N 1
ATOM 2080 C CA . SER A 1 264 ? -6.273 -23.344 11.695 1 91.12 264 SER A CA 1
ATOM 2081 C C . SER A 1 264 ? -7.617 -23.5 12.398 1 91.12 264 SER A C 1
ATOM 2083 O O . SER A 1 264 ? -8.359 -24.453 12.148 1 91.12 264 SER A O 1
ATOM 2085 N N . GLU A 1 265 ? -7.938 -22.547 13.18 1 90.25 265 GLU A N 1
ATOM 2086 C CA . GLU A 1 265 ? -9.18 -22.594 13.945 1 90.25 265 GLU A CA 1
ATOM 2087 C C . GLU A 1 265 ? -10.391 -22.359 13.047 1 90.25 265 GLU A C 1
ATOM 2089 O O . GLU A 1 265 ? -11.516 -22.688 13.406 1 90.25 265 GLU A O 1
ATOM 2094 N N . LEU A 1 266 ? -10.156 -21.828 11.875 1 92 266 LEU A N 1
ATOM 2095 C CA . LEU A 1 266 ? -11.25 -21.516 10.961 1 92 266 LEU A CA 1
ATOM 2096 C C . LEU A 1 266 ? -11.633 -22.734 10.133 1 92 266 LEU A C 1
ATOM 2098 O O . LEU A 1 266 ? -12.711 -22.766 9.531 1 92 266 LEU A O 1
ATOM 2102 N N . LEU A 1 267 ? -10.805 -23.734 10.055 1 92.81 267 LEU A N 1
ATOM 2103 C CA . LEU A 1 267 ? -10.945 -24.812 9.086 1 92.81 267 LEU A CA 1
ATOM 2104 C C . LEU A 1 267 ? -12.203 -25.625 9.359 1 92.81 267 LEU A C 1
ATOM 2106 O O . LEU A 1 267 ? -12.945 -25.969 8.43 1 92.81 267 LEU A O 1
ATOM 2110 N N . PRO A 1 268 ? -12.539 -25.844 10.633 1 90.19 268 PRO A N 1
ATOM 2111 C CA . PRO A 1 268 ? -13.758 -26.625 10.867 1 90.19 268 PRO A CA 1
ATOM 2112 C C . PRO A 1 268 ? -15.016 -25.938 10.344 1 90.19 268 PRO A C 1
ATOM 2114 O O . PRO A 1 268 ? -15.883 -26.578 9.75 1 90.19 268 PRO A O 1
ATOM 2117 N N . VAL A 1 269 ? -15.039 -24.703 10.5 1 89.31 269 VAL A N 1
ATOM 2118 C CA . VAL A 1 269 ? -16.203 -23.953 10.039 1 89.31 269 VAL A CA 1
ATOM 2119 C C . VAL A 1 269 ? -16.203 -23.875 8.516 1 89.31 269 VAL A C 1
ATOM 2121 O O . VAL A 1 269 ? -17.266 -24 7.887 1 89.31 269 VAL A O 1
ATOM 2124 N N . ILE A 1 270 ? -15.117 -23.734 7.945 1 91.5 270 ILE A N 1
ATOM 2125 C CA . ILE A 1 270 ? -14.984 -23.594 6.5 1 91.5 270 ILE A CA 1
ATOM 2126 C C . ILE A 1 270 ? -15.312 -24.938 5.828 1 91.5 270 ILE A C 1
ATOM 2128 O O . ILE A 1 270 ? -15.984 -24.969 4.797 1 91.5 270 ILE A O 1
ATOM 2132 N N . THR A 1 271 ? -14.914 -26 6.449 1 90.44 271 THR A N 1
ATOM 2133 C CA . THR A 1 271 ? -15.102 -27.328 5.867 1 90.44 271 THR A CA 1
ATOM 2134 C C . THR A 1 271 ? -16.562 -27.75 5.965 1 90.44 271 THR A C 1
ATOM 2136 O O . THR A 1 271 ? -17 -28.656 5.242 1 90.44 271 THR A O 1
ATOM 2139 N N . SER A 1 272 ? -17.266 -27.062 6.781 1 88.25 272 SER A N 1
ATOM 2140 C CA . SER A 1 272 ? -18.672 -27.406 6.965 1 88.25 272 SER A CA 1
ATOM 2141 C C . SER A 1 272 ? -19.516 -26.906 5.801 1 88.25 272 SER A C 1
ATOM 2143 O O . SER A 1 272 ? -20.672 -27.328 5.629 1 88.25 272 SER A O 1
ATOM 2145 N N . ASP A 1 273 ? -18.984 -26.062 4.988 1 87.81 273 ASP A N 1
ATOM 2146 C CA . ASP A 1 273 ? -19.703 -25.547 3.82 1 87.81 273 ASP A CA 1
ATOM 2147 C C . ASP A 1 273 ? -18.969 -25.922 2.529 1 87.81 273 ASP A C 1
ATOM 2149 O O . ASP A 1 273 ? -18.141 -25.156 2.041 1 87.81 273 ASP A O 1
ATOM 2153 N N . PRO A 1 274 ? -19.391 -26.922 1.881 1 85.19 274 PRO A N 1
ATOM 2154 C CA . PRO A 1 274 ? -18.688 -27.391 0.691 1 85.19 274 PRO A CA 1
ATOM 2155 C C . PRO A 1 274 ? -18.766 -26.406 -0.474 1 85.19 274 PRO A C 1
ATOM 2157 O O . PRO A 1 274 ? -17.859 -26.375 -1.312 1 85.19 274 PRO A O 1
ATOM 2160 N N . GLY A 1 275 ? -19.797 -25.625 -0.54 1 84 275 GLY A N 1
ATOM 2161 C CA . GLY A 1 275 ? -19.984 -24.703 -1.647 1 84 275 GLY A CA 1
ATOM 2162 C C . GLY A 1 275 ? -18.922 -23.609 -1.696 1 84 275 GLY A C 1
ATOM 2163 O O . GLY A 1 275 ? -18.641 -23.062 -2.762 1 84 275 GLY A O 1
ATOM 2164 N N . THR A 1 276 ? -18.344 -23.312 -0.578 1 89.31 276 THR A N 1
ATOM 2165 C CA . THR A 1 276 ? -17.359 -22.219 -0.52 1 89.31 276 THR A CA 1
ATOM 2166 C C . THR A 1 276 ? -16.016 -22.734 -0.01 1 89.31 276 THR A C 1
ATOM 2168 O O . THR A 1 276 ? -15.109 -21.938 0.235 1 89.31 276 THR A O 1
ATOM 2171 N N . LEU A 1 277 ? -15.883 -24 0.068 1 92.44 277 LEU A N 1
ATOM 2172 C CA . LEU A 1 277 ? -14.719 -24.625 0.689 1 92.44 277 LEU A CA 1
ATOM 2173 C C . LEU A 1 277 ? -13.445 -24.25 -0.056 1 92.44 277 LEU A C 1
ATOM 2175 O O . LEU A 1 277 ? -12.508 -23.719 0.54 1 92.44 277 LEU A O 1
ATOM 2179 N N . LEU A 1 278 ? -13.43 -24.484 -1.361 1 93 278 LEU A N 1
ATOM 2180 C CA . LEU A 1 278 ? -12.219 -24.297 -2.154 1 93 278 LEU A CA 1
ATOM 2181 C C . LEU A 1 278 ? -11.82 -22.812 -2.174 1 93 278 LEU A C 1
ATOM 2183 O O . LEU A 1 278 ? -10.641 -22.484 -2.041 1 93 278 LEU A O 1
ATOM 2187 N N . ASP A 1 279 ? -12.766 -21.984 -2.248 1 93.44 279 ASP A N 1
ATOM 2188 C CA . ASP A 1 279 ? -12.492 -20.547 -2.293 1 93.44 279 ASP A CA 1
ATOM 2189 C C . ASP A 1 279 ? -11.898 -20.062 -0.975 1 93.44 279 ASP A C 1
ATOM 2191 O O . ASP A 1 279 ? -10.945 -19.281 -0.971 1 93.44 279 ASP A O 1
ATOM 2195 N N . ASN A 1 280 ? -12.438 -20.484 0.07 1 95 280 ASN A N 1
ATOM 2196 C CA . ASN A 1 280 ? -11.992 -20.016 1.38 1 95 280 ASN A CA 1
ATOM 2197 C C . ASN A 1 280 ? -10.641 -20.625 1.758 1 95 280 ASN A C 1
ATOM 2199 O O . ASN A 1 280 ? -9.789 -19.938 2.322 1 95 280 ASN A O 1
ATOM 2203 N N . ILE A 1 281 ? -10.43 -21.875 1.398 1 96.19 281 ILE A N 1
ATOM 2204 C CA . ILE A 1 281 ? -9.117 -22.453 1.654 1 96.19 281 ILE A CA 1
ATOM 2205 C C . ILE A 1 281 ? -8.07 -21.766 0.79 1 96.19 281 ILE A C 1
ATOM 2207 O O . ILE A 1 281 ? -6.934 -21.562 1.225 1 96.19 281 ILE A O 1
ATOM 2211 N N . HIS A 1 282 ? -8.484 -21.453 -0.431 1 96.75 282 HIS A N 1
ATOM 2212 C CA . HIS A 1 282 ? -7.605 -20.688 -1.3 1 96.75 282 HIS A CA 1
ATOM 2213 C C . HIS A 1 282 ? -7.156 -19.391 -0.624 1 96.75 282 HIS A C 1
ATOM 2215 O O . HIS A 1 282 ? -5.961 -19.078 -0.605 1 96.75 282 HIS A O 1
ATOM 2221 N N . ASN A 1 283 ? -8.047 -18.688 -0.042 1 96.44 283 ASN A N 1
ATOM 2222 C CA . ASN A 1 283 ? -7.719 -17.438 0.646 1 96.44 283 ASN A CA 1
ATOM 2223 C C . ASN A 1 283 ? -6.844 -17.703 1.871 1 96.44 283 ASN A C 1
ATOM 2225 O O . ASN A 1 283 ? -5.93 -16.922 2.154 1 96.44 283 ASN A O 1
ATOM 2229 N N . LEU A 1 284 ? -7.105 -18.75 2.562 1 96.38 284 LEU A N 1
ATOM 2230 C CA . LEU A 1 284 ? -6.309 -19.078 3.742 1 96.38 284 LEU A CA 1
ATOM 2231 C C . LEU A 1 284 ? -4.875 -19.422 3.354 1 96.38 284 LEU A C 1
ATOM 2233 O O . LEU A 1 284 ? -3.93 -19.031 4.035 1 96.38 284 LEU A O 1
ATOM 2237 N N . THR A 1 285 ? -4.742 -20.172 2.326 1 97 285 THR A N 1
ATOM 2238 C CA . THR A 1 285 ? -3.395 -20.547 1.908 1 97 285 THR A CA 1
ATOM 2239 C C . THR A 1 285 ? -2.641 -19.344 1.364 1 97 285 THR A C 1
ATOM 2241 O O . THR A 1 285 ? -1.422 -19.234 1.523 1 97 285 THR A O 1
ATOM 2244 N N . ILE A 1 286 ? -3.367 -18.406 0.716 1 97.12 286 ILE A N 1
ATOM 2245 C CA . ILE A 1 286 ? -2.766 -17.141 0.305 1 97.12 286 ILE A CA 1
ATOM 2246 C C . ILE A 1 286 ? -2.26 -16.391 1.533 1 97.12 286 ILE A C 1
ATOM 2248 O O . ILE A 1 286 ? -1.145 -15.867 1.531 1 97.12 286 ILE A O 1
ATOM 2252 N N . ALA A 1 287 ? -3.053 -16.359 2.564 1 96.44 287 ALA A N 1
ATOM 2253 C CA . ALA A 1 287 ? -2.654 -15.688 3.803 1 96.44 287 ALA A CA 1
ATOM 2254 C C . ALA A 1 287 ? -1.386 -16.312 4.375 1 96.44 287 ALA A C 1
ATOM 2256 O O . ALA A 1 287 ? -0.497 -15.609 4.852 1 96.44 287 ALA A O 1
ATOM 2257 N N . THR A 1 288 ? -1.324 -17.594 4.297 1 95.62 288 THR A N 1
ATOM 2258 C CA . THR A 1 288 ? -0.148 -18.312 4.781 1 95.62 288 THR A CA 1
ATOM 2259 C C . THR A 1 288 ? 1.082 -17.953 3.953 1 95.62 288 THR A C 1
ATOM 2261 O O . THR A 1 288 ? 2.156 -17.703 4.504 1 95.62 288 THR A O 1
ATOM 2264 N N . MET A 1 289 ? 0.895 -17.969 2.709 1 95.94 289 MET A N 1
ATOM 2265 C CA . MET A 1 289 ? 1.987 -17.609 1.811 1 95.94 289 MET A CA 1
ATOM 2266 C C . MET A 1 289 ? 2.432 -16.172 2.047 1 95.94 289 MET A C 1
ATOM 2268 O O . MET A 1 289 ? 3.625 -15.867 2.006 1 95.94 289 MET A O 1
ATOM 2272 N N . ARG A 1 290 ? 1.496 -15.266 2.336 1 95.44 290 ARG A N 1
ATOM 2273 C CA . ARG A 1 290 ? 1.799 -13.875 2.648 1 95.44 290 ARG A CA 1
ATOM 2274 C C . ARG A 1 290 ? 2.709 -13.773 3.869 1 95.44 290 ARG A C 1
ATOM 2276 O O . ARG A 1 290 ? 3.662 -12.992 3.875 1 95.44 290 ARG A O 1
ATOM 2283 N N . GLN A 1 291 ? 2.428 -14.523 4.809 1 93.06 291 GLN A N 1
ATOM 2284 C CA . GLN A 1 291 ? 3.217 -14.469 6.035 1 93.06 291 GLN A CA 1
ATOM 2285 C C . GLN A 1 291 ? 4.641 -14.969 5.793 1 93.06 291 GLN A C 1
ATOM 2287 O O . GLN A 1 291 ? 5.602 -14.391 6.301 1 93.06 291 GLN A O 1
ATOM 2292 N N . ALA A 1 292 ? 4.719 -16 5.051 1 94.19 292 ALA A N 1
ATOM 2293 C CA . ALA A 1 292 ? 6.047 -16.5 4.695 1 94.19 292 ALA A CA 1
ATOM 2294 C C . ALA A 1 292 ? 6.82 -15.453 3.898 1 94.19 292 ALA A C 1
ATOM 2296 O O . ALA A 1 292 ? 8.016 -15.242 4.133 1 94.19 292 ALA A O 1
ATOM 2297 N N . GLY A 1 293 ? 6.086 -14.867 2.938 1 93.44 293 GLY A N 1
ATOM 2298 C CA . GLY A 1 293 ? 6.707 -13.805 2.162 1 93.44 293 GLY A CA 1
ATOM 2299 C C . GLY A 1 293 ? 7.16 -12.633 3.012 1 93.44 293 GLY A C 1
ATOM 2300 O O . GLY A 1 293 ? 8.203 -12.023 2.744 1 93.44 293 GLY A O 1
ATOM 2301 N N . SER A 1 294 ? 6.406 -12.312 4.031 1 90.5 294 SER A N 1
ATOM 2302 C CA . SER A 1 294 ? 6.766 -11.219 4.926 1 90.5 294 SER A CA 1
ATOM 2303 C C . SER A 1 294 ? 8.031 -11.539 5.711 1 90.5 294 SER A C 1
ATOM 2305 O O . SER A 1 294 ? 8.875 -10.656 5.926 1 90.5 294 SER A O 1
ATOM 2307 N N . VAL A 1 295 ? 8.195 -12.711 6.121 1 89.56 295 VAL A N 1
ATOM 2308 C CA . VAL A 1 295 ? 9.391 -13.125 6.855 1 89.56 295 VAL A CA 1
ATOM 2309 C C . VAL A 1 295 ? 10.609 -13.07 5.934 1 89.56 295 VAL A C 1
ATOM 2311 O O . VAL A 1 295 ? 11.695 -12.688 6.363 1 89.56 295 VAL A O 1
ATOM 2314 N N . LEU A 1 296 ? 10.391 -13.484 4.715 1 89.88 296 LEU A N 1
ATOM 2315 C CA . LEU A 1 296 ? 11.469 -13.398 3.738 1 89.88 296 LEU A CA 1
ATOM 2316 C C . LEU A 1 296 ? 11.938 -11.953 3.576 1 89.88 296 LEU A C 1
ATOM 2318 O O . LEU A 1 296 ? 13.148 -11.688 3.537 1 89.88 296 LEU A O 1
ATOM 2322 N N . ARG A 1 297 ? 11.031 -11.125 3.539 1 87.19 297 ARG A N 1
ATOM 2323 C CA . ARG A 1 297 ? 11.367 -9.711 3.377 1 87.19 297 ARG A CA 1
ATOM 2324 C C . ARG A 1 297 ? 12.125 -9.188 4.594 1 87.19 297 ARG A C 1
ATOM 2326 O O . ARG A 1 297 ? 13.086 -8.43 4.453 1 87.19 297 ARG A O 1
ATOM 2333 N N . LEU A 1 298 ? 11.656 -9.562 5.711 1 84.62 298 LEU A N 1
ATOM 2334 C CA . LEU A 1 298 ? 12.328 -9.148 6.941 1 84.62 298 LEU A CA 1
ATOM 2335 C C . LEU A 1 298 ? 13.758 -9.664 6.98 1 84.62 298 LEU A C 1
ATOM 2337 O O . LEU A 1 298 ? 14.664 -8.961 7.438 1 84.62 298 LEU A O 1
ATOM 2341 N N . HIS A 1 299 ? 13.891 -10.781 6.504 1 83.19 299 HIS A N 1
ATOM 2342 C CA . HIS A 1 299 ? 15.219 -11.398 6.461 1 83.19 299 HIS A CA 1
ATOM 2343 C C . HIS A 1 299 ? 16.156 -10.609 5.551 1 83.19 299 HIS A C 1
ATOM 2345 O O . HIS A 1 299 ? 17.344 -10.469 5.855 1 83.19 299 HIS A O 1
ATOM 2351 N N . MET A 1 300 ? 15.617 -10.148 4.527 1 78.31 300 MET A N 1
ATOM 2352 C CA . MET A 1 300 ? 16.422 -9.391 3.574 1 78.31 300 MET A CA 1
ATOM 2353 C C . MET A 1 300 ? 16.844 -8.047 4.16 1 78.31 300 MET A C 1
ATOM 2355 O O . MET A 1 300 ? 17.875 -7.492 3.771 1 78.31 300 MET A O 1
ATOM 2359 N N . LEU A 1 301 ? 15.984 -7.469 5.07 1 73.19 301 LEU A N 1
ATOM 2360 C CA . LEU A 1 301 ? 16.281 -6.164 5.648 1 73.19 301 LEU A CA 1
ATOM 2361 C C . LEU A 1 301 ? 17.172 -6.305 6.887 1 73.19 301 LEU A C 1
ATOM 2363 O O . LEU A 1 301 ? 17.656 -5.309 7.422 1 73.19 301 LEU A O 1
ATOM 2367 N N . ARG A 1 302 ? 17.812 -7.199 7.234 1 62.25 302 ARG A N 1
ATOM 2368 C CA . ARG A 1 302 ? 18.859 -7.52 8.203 1 62.25 302 ARG A CA 1
ATOM 2369 C C . ARG A 1 302 ? 18.312 -7.484 9.625 1 62.25 302 ARG A C 1
ATOM 2371 O O . ARG A 1 302 ? 19.062 -7.371 10.594 1 62.25 302 ARG A O 1
ATOM 2378 N N . TRP A 1 303 ? 17.062 -7.652 9.844 1 56.72 303 TRP A N 1
ATOM 2379 C CA . TRP A 1 303 ? 16.781 -7.672 11.273 1 56.72 303 TRP A CA 1
ATOM 2380 C C . TRP A 1 303 ? 17.312 -8.945 11.922 1 56.72 303 TRP A C 1
ATOM 2382 O O . TRP A 1 303 ? 16.875 -10.047 11.586 1 56.72 303 TRP A O 1
ATOM 2392 N N . HIS A 1 304 ? 18.5 -8.945 12.32 1 59.97 304 HIS A N 1
ATOM 2393 C CA . HIS A 1 304 ? 19.047 -10.172 12.867 1 59.97 304 HIS A CA 1
ATOM 2394 C C . HIS A 1 304 ? 18.328 -10.586 14.148 1 59.97 304 HIS A C 1
ATOM 2396 O O . HIS A 1 304 ? 17.891 -11.727 14.273 1 59.97 304 HIS A O 1
ATOM 2402 N N . ALA A 1 305 ? 18.094 -9.695 15.008 1 62.94 305 ALA A N 1
ATOM 2403 C CA . ALA A 1 305 ? 17.766 -10.164 16.344 1 62.94 305 ALA A CA 1
ATOM 2404 C C . ALA A 1 305 ? 16.328 -10.664 16.406 1 62.94 305 ALA A C 1
ATOM 2406 O O . ALA A 1 305 ? 16 -11.57 17.188 1 62.94 305 ALA A O 1
ATOM 2407 N N . GLY A 1 306 ? 15.617 -10.82 15.328 1 74.5 306 GLY A N 1
ATOM 2408 C CA . GLY A 1 306 ? 14.227 -11.195 15.477 1 74.5 306 GLY A CA 1
ATOM 2409 C C . GLY A 1 306 ? 13.742 -12.141 14.391 1 74.5 306 GLY A C 1
ATOM 2410 O O . GLY A 1 306 ? 12.656 -12.711 14.5 1 74.5 306 GLY A O 1
ATOM 2411 N N . ILE A 1 307 ? 14.531 -12.547 13.641 1 81.94 307 ILE A N 1
ATOM 2412 C CA . ILE A 1 307 ? 14.117 -13.312 12.469 1 81.94 307 ILE A CA 1
ATOM 2413 C C . ILE A 1 307 ? 13.922 -14.781 12.852 1 81.94 307 ILE A C 1
ATOM 2415 O O . ILE A 1 307 ? 12.922 -15.391 12.492 1 81.94 307 ILE A O 1
ATOM 2419 N N . PRO A 1 308 ? 14.789 -15.328 13.727 1 83.5 308 PRO A N 1
ATOM 2420 C CA . PRO A 1 308 ? 14.594 -16.734 14.078 1 83.5 308 PRO A CA 1
ATOM 2421 C C . PRO A 1 308 ? 13.281 -16.984 14.812 1 83.5 308 PRO A C 1
ATOM 2423 O O . PRO A 1 308 ? 12.617 -18 14.57 1 83.5 308 PRO A O 1
ATOM 2426 N N . ALA A 1 309 ? 12.953 -16.031 15.656 1 85.19 309 ALA A N 1
ATOM 2427 C CA . ALA A 1 309 ? 11.695 -16.172 16.375 1 85.19 309 ALA A CA 1
ATOM 2428 C C . ALA A 1 309 ? 10.5 -16.094 15.43 1 85.19 309 ALA A C 1
ATOM 2430 O O . ALA A 1 309 ? 9.531 -16.859 15.57 1 85.19 309 ALA A O 1
ATOM 2431 N N . GLN A 1 310 ? 10.562 -15.234 14.531 1 86.12 310 GLN A N 1
ATOM 2432 C CA . GLN A 1 310 ? 9.484 -15.078 13.555 1 86.12 310 GLN A CA 1
ATOM 2433 C C . GLN A 1 310 ? 9.398 -16.297 12.641 1 86.12 310 GLN A C 1
ATOM 2435 O O . GLN A 1 310 ? 8.305 -16.734 12.289 1 86.12 310 GLN A O 1
ATOM 2440 N N . LEU A 1 311 ? 10.562 -16.734 12.312 1 88.81 311 LEU A N 1
ATOM 2441 C CA . LEU A 1 311 ? 10.625 -17.922 11.461 1 88.81 311 LEU A CA 1
ATOM 2442 C C . LEU A 1 311 ? 10.008 -19.125 12.164 1 88.81 311 LEU A C 1
ATOM 2444 O O . LEU A 1 311 ? 9.219 -19.859 11.562 1 88.81 311 LEU A O 1
ATOM 2448 N N . ALA A 1 312 ? 10.328 -19.297 13.367 1 89.69 312 ALA A N 1
ATOM 2449 C CA . ALA A 1 312 ? 9.789 -20.406 14.141 1 89.69 312 ALA A CA 1
ATOM 2450 C C . ALA A 1 312 ? 8.273 -20.297 14.273 1 89.69 312 ALA A C 1
ATOM 2452 O O . ALA A 1 312 ? 7.559 -21.312 14.211 1 89.69 312 ALA A O 1
ATOM 2453 N N . LYS A 1 313 ? 7.875 -19.141 14.461 1 90.44 313 LYS A N 1
ATOM 2454 C CA . LYS A 1 313 ? 6.445 -18.891 14.594 1 90.44 313 LYS A CA 1
ATOM 2455 C C . LYS A 1 313 ? 5.703 -19.266 13.312 1 90.44 313 LYS A C 1
ATOM 2457 O O . LYS A 1 313 ? 4.684 -19.953 13.359 1 90.44 313 LYS A O 1
ATOM 2462 N N . VAL A 1 314 ? 6.203 -18.844 12.188 1 91.81 314 VAL A N 1
ATOM 2463 C CA . VAL A 1 314 ? 5.559 -19.125 10.906 1 91.81 314 VAL A CA 1
ATOM 2464 C C . VAL A 1 314 ? 5.602 -20.609 10.609 1 91.81 314 VAL A C 1
ATOM 2466 O O . VAL A 1 314 ? 4.629 -21.188 10.109 1 91.81 314 VAL A O 1
ATOM 2469 N N . GLU A 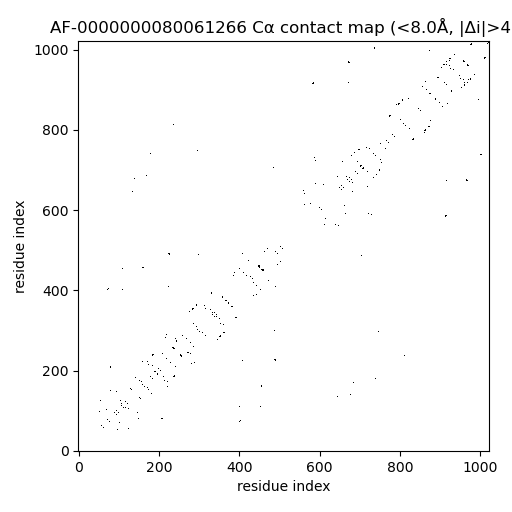1 315 ? 6.676 -21.25 10.953 1 91.81 315 GLU A N 1
ATOM 2470 C CA . GLU A 1 315 ? 6.809 -22.688 10.734 1 91.81 315 GLU A CA 1
ATOM 2471 C C . GLU A 1 315 ? 5.793 -23.469 11.562 1 91.81 315 GLU A C 1
ATOM 2473 O O . GLU A 1 315 ? 5.203 -24.438 11.078 1 91.81 315 GLU A O 1
ATOM 2478 N N . ARG A 1 316 ? 5.688 -23.016 12.75 1 92.31 316 ARG A N 1
ATOM 2479 C CA . ARG A 1 316 ? 4.719 -23.672 13.625 1 92.31 316 ARG A CA 1
ATOM 2480 C C . ARG A 1 316 ? 3.301 -23.516 13.086 1 92.31 316 ARG A C 1
ATOM 2482 O O . ARG A 1 316 ? 2.529 -24.484 13.07 1 92.31 316 ARG A O 1
ATOM 2489 N N . HIS A 1 317 ? 3.01 -22.422 12.625 1 92.12 317 HIS A N 1
ATOM 2490 C CA . HIS A 1 317 ? 1.677 -22.172 12.094 1 92.12 317 HIS A CA 1
ATOM 2491 C C . HIS A 1 317 ? 1.438 -22.953 10.805 1 92.12 317 HIS A C 1
ATOM 2493 O O . HIS A 1 317 ? 0.341 -23.469 10.578 1 92.12 317 HIS A O 1
ATOM 2499 N N . LEU A 1 318 ? 2.449 -22.953 9.961 1 93.06 318 LEU A N 1
ATOM 2500 C CA . LEU A 1 318 ? 2.35 -23.719 8.727 1 93.06 318 LEU A CA 1
ATOM 2501 C C . LEU A 1 318 ? 2.096 -25.188 9.016 1 93.06 318 LEU A C 1
ATOM 2503 O O . LEU A 1 318 ? 1.259 -25.828 8.359 1 93.06 318 LEU A O 1
ATOM 2507 N N . THR A 1 319 ? 2.746 -25.641 10.023 1 93.06 319 THR A N 1
ATOM 2508 C CA . THR A 1 319 ? 2.59 -27.047 10.406 1 93.06 319 THR A CA 1
ATOM 2509 C C . THR A 1 319 ? 1.195 -27.297 10.961 1 93.06 319 THR A C 1
ATOM 2511 O O . THR A 1 319 ? 0.533 -28.266 10.586 1 93.06 319 THR A O 1
ATOM 2514 N N . THR A 1 320 ? 0.814 -26.422 11.82 1 93.25 320 THR A N 1
ATOM 2515 C CA . THR A 1 320 ? -0.506 -26.562 12.422 1 93.25 320 THR A CA 1
ATOM 2516 C C . THR A 1 320 ? -1.597 -26.5 11.359 1 93.25 320 THR A C 1
ATOM 2518 O O . THR A 1 320 ? -2.549 -27.281 11.383 1 93.25 320 THR A O 1
ATOM 2521 N N . PHE A 1 321 ? -1.5 -25.656 10.445 1 94.44 321 PHE A N 1
ATOM 2522 C CA . PHE A 1 321 ? -2.477 -25.484 9.375 1 94.44 321 PHE A CA 1
ATOM 2523 C C . PHE A 1 321 ? -2.518 -26.719 8.484 1 94.44 321 PHE A C 1
ATOM 2525 O O . PHE A 1 321 ? -3.596 -27.203 8.133 1 94.44 321 PHE A O 1
ATOM 2532 N N . ARG A 1 322 ? -1.404 -27.219 8.18 1 93.25 322 ARG A N 1
ATOM 2533 C CA . ARG A 1 322 ? -1.305 -28.391 7.316 1 93.25 322 ARG A CA 1
ATOM 2534 C C . ARG A 1 322 ? -1.986 -29.609 7.953 1 93.25 322 ARG A C 1
ATOM 2536 O O . ARG A 1 322 ? -2.709 -30.344 7.281 1 93.25 322 ARG A O 1
ATOM 2543 N N . VAL A 1 323 ? -1.773 -29.656 9.219 1 92.19 323 VAL A N 1
ATOM 2544 C CA . VAL A 1 323 ? -2.324 -30.797 9.938 1 92.19 323 VAL A CA 1
ATOM 2545 C C . VAL A 1 323 ? -3.834 -30.625 10.102 1 92.19 323 VAL A C 1
ATOM 2547 O O . VAL A 1 323 ? -4.574 -31.609 10.141 1 92.19 323 VAL A O 1
ATOM 2550 N N . ALA A 1 324 ? -4.262 -29.438 10.094 1 93.25 324 ALA A N 1
ATOM 2551 C CA . ALA A 1 324 ? -5.672 -29.141 10.336 1 93.25 324 ALA A CA 1
ATOM 2552 C C . ALA A 1 324 ? -6.492 -29.312 9.055 1 93.25 324 ALA A C 1
ATOM 2554 O O . ALA A 1 324 ? -7.723 -29.359 9.102 1 93.25 324 ALA A O 1
ATOM 2555 N N . LEU A 1 325 ? -5.863 -29.406 7.895 1 95.38 325 LEU A N 1
ATOM 2556 C CA . LEU A 1 325 ? -6.57 -29.531 6.625 1 95.38 325 LEU A CA 1
ATOM 2557 C C . LEU A 1 325 ? -7.301 -30.875 6.547 1 95.38 325 LEU A C 1
ATOM 2559 O O . LEU A 1 325 ? -6.91 -31.844 7.199 1 95.38 325 LEU A O 1
ATOM 2563 N N . PRO A 1 326 ? -8.367 -30.938 5.734 1 91.69 326 PRO A N 1
ATOM 2564 C CA . PRO A 1 326 ? -9.086 -32.219 5.574 1 91.69 326 PRO A CA 1
ATOM 2565 C C . PRO A 1 326 ? -8.18 -33.344 5.086 1 91.69 326 PRO A C 1
ATOM 2567 O O . PRO A 1 326 ? -7.215 -33.094 4.359 1 91.69 326 PRO A O 1
ATOM 2570 N N . PRO A 1 327 ? -8.57 -34.531 5.5 1 90.38 327 PRO A N 1
ATOM 2571 C CA . PRO A 1 327 ? -7.77 -35.656 5.031 1 90.38 327 PRO A CA 1
ATOM 2572 C C . PRO A 1 327 ? -7.695 -35.75 3.51 1 90.38 327 PRO A C 1
ATOM 2574 O O . PRO A 1 327 ? -8.695 -35.5 2.824 1 90.38 327 PRO A O 1
ATOM 2577 N N . GLY A 1 328 ? -6.492 -35.969 3.021 1 91.31 328 GLY A N 1
ATOM 2578 C CA . GLY A 1 328 ? -6.293 -36.156 1.59 1 91.31 328 GLY A CA 1
ATOM 2579 C C . GLY A 1 328 ? -6.074 -34.844 0.863 1 91.31 328 GLY A C 1
ATOM 2580 O O . GLY A 1 328 ? -5.812 -34.812 -0.342 1 91.31 328 GLY A O 1
ATOM 2581 N N . TRP A 1 329 ? -6.164 -33.75 1.568 1 94.94 329 TRP A N 1
ATOM 2582 C CA . TRP A 1 329 ? -6.047 -32.469 0.911 1 94.94 329 TRP A CA 1
ATOM 2583 C C . TRP A 1 329 ? -4.68 -32.312 0.254 1 94.94 329 TRP A C 1
ATOM 2585 O O . TRP A 1 329 ? -4.57 -31.75 -0.846 1 94.94 329 TRP A O 1
ATOM 2595 N N . LEU A 1 330 ? -3.654 -32.812 0.873 1 95.12 330 LEU A N 1
ATOM 2596 C CA . LEU A 1 330 ? -2.283 -32.625 0.416 1 95.12 330 LEU A CA 1
ATOM 2597 C C . LEU A 1 330 ? -1.885 -33.688 -0.6 1 95.12 330 LEU A C 1
ATOM 2599 O O . LEU A 1 330 ? -0.77 -33.656 -1.126 1 95.12 330 LEU A O 1
ATOM 2603 N N . ASN A 1 331 ? -2.801 -34.531 -0.889 1 93.12 331 ASN A N 1
ATOM 2604 C CA . ASN A 1 331 ? -2.535 -35.562 -1.874 1 93.12 331 ASN A CA 1
ATOM 2605 C C . ASN A 1 331 ? -2.377 -35 -3.275 1 93.12 331 ASN A C 1
ATOM 2607 O O . ASN A 1 331 ? -3.291 -34.344 -3.793 1 93.12 331 ASN A O 1
ATOM 2611 N N . PRO A 1 332 ? -1.257 -35.25 -3.895 1 94.12 332 PRO A N 1
ATOM 2612 C CA . PRO A 1 332 ? -1.085 -34.719 -5.25 1 94.12 332 PRO A CA 1
ATOM 2613 C C . PRO A 1 332 ? -2.031 -35.344 -6.262 1 94.12 332 PRO A C 1
ATOM 2615 O O . PRO A 1 332 ? -2.375 -34.719 -7.27 1 94.12 332 PRO A O 1
ATOM 2618 N N . ARG A 1 333 ? -2.41 -36.531 -5.969 1 94.38 333 ARG A N 1
ATOM 2619 C CA . ARG A 1 333 ? -3.295 -37.219 -6.891 1 94.38 333 ARG A CA 1
ATOM 2620 C C . ARG A 1 333 ? -4.75 -36.812 -6.672 1 94.38 333 ARG A C 1
ATOM 2622 O O . ARG A 1 333 ? -5.113 -36.344 -5.59 1 94.38 333 ARG A O 1
ATOM 2629 N N . ARG A 1 334 ? -5.535 -36.969 -7.719 1 94.31 334 ARG A N 1
ATOM 2630 C CA . ARG A 1 334 ? -6.953 -36.625 -7.625 1 94.31 334 ARG A CA 1
ATOM 2631 C C . ARG A 1 334 ? -7.664 -37.562 -6.648 1 94.31 334 ARG A C 1
ATOM 2633 O O . ARG A 1 334 ? -7.445 -38.781 -6.672 1 94.31 334 ARG A O 1
ATOM 2640 N N . ASN A 1 335 ? -8.453 -37.031 -5.793 1 91 335 ASN A N 1
ATOM 2641 C CA . ASN A 1 335 ? -9.25 -37.844 -4.867 1 91 335 ASN A CA 1
ATOM 2642 C C . ASN A 1 335 ? -10.477 -38.438 -5.555 1 91 335 ASN A C 1
ATOM 2644 O O . ASN A 1 335 ? -11.602 -38 -5.301 1 91 335 ASN A O 1
ATOM 2648 N N . ALA A 1 336 ? -10.266 -39.469 -6.262 1 89.75 336 ALA A N 1
ATOM 2649 C CA . ALA A 1 336 ? -11.312 -40.094 -7.082 1 89.75 336 ALA A CA 1
ATOM 2650 C C . ALA A 1 336 ? -12.398 -40.688 -6.211 1 89.75 336 ALA A C 1
ATOM 2652 O O . ALA A 1 336 ? -13.578 -40.656 -6.574 1 89.75 336 ALA A O 1
ATOM 2653 N N . PHE A 1 337 ? -11.984 -41.156 -5.078 1 87.06 337 PHE A N 1
ATOM 2654 C CA . PHE A 1 337 ? -12.938 -41.812 -4.195 1 87.06 337 PHE A CA 1
ATOM 2655 C C . PHE A 1 337 ? -13.945 -40.812 -3.637 1 87.06 337 PHE A C 1
ATOM 2657 O O . PHE A 1 337 ? -15.047 -41.188 -3.234 1 87.06 337 PHE A O 1
ATOM 2664 N N . SER A 1 338 ? -13.602 -39.656 -3.613 1 87.88 338 SER A N 1
ATOM 2665 C CA . SER A 1 338 ? -14.508 -38.625 -3.141 1 87.88 338 SER A CA 1
ATOM 2666 C C . SER A 1 338 ? -15.172 -37.875 -4.305 1 87.88 338 SER A C 1
ATOM 2668 O O . SER A 1 338 ? -15.719 -36.781 -4.129 1 87.88 338 SER A O 1
ATOM 2670 N N . ASN A 1 339 ? -15.016 -38.406 -5.504 1 91.31 339 ASN A N 1
ATOM 2671 C CA . ASN A 1 339 ? -15.609 -37.844 -6.723 1 91.31 339 ASN A CA 1
ATOM 2672 C C . ASN A 1 339 ? -15.141 -36.438 -6.988 1 91.31 339 ASN A C 1
ATOM 2674 O O . ASN A 1 339 ? -15.93 -35.562 -7.391 1 91.31 339 ASN A O 1
ATOM 2678 N N . GLU A 1 340 ? -13.906 -36.188 -6.691 1 93.88 340 GLU A N 1
ATOM 2679 C CA . GLU A 1 340 ? -13.32 -34.875 -7.02 1 93.88 340 GLU A CA 1
ATOM 2680 C C . GLU A 1 340 ? -13.234 -34.688 -8.531 1 93.88 340 GLU A C 1
ATOM 2682 O O . GLU A 1 340 ? -12.656 -35.531 -9.234 1 93.88 340 GLU A O 1
ATOM 2687 N N . THR A 1 341 ? -13.844 -33.656 -9.062 1 93.44 341 THR A N 1
ATOM 2688 C CA . THR A 1 341 ? -13.742 -33.344 -10.492 1 93.44 341 THR A CA 1
ATOM 2689 C C . THR A 1 341 ? -12.336 -32.906 -10.859 1 93.44 341 THR A C 1
ATOM 2691 O O . THR A 1 341 ? -11.578 -32.438 -10 1 93.44 341 THR A O 1
ATOM 2694 N N . PRO A 1 342 ? -11.922 -33.062 -12.109 1 94.06 342 PRO A N 1
ATOM 2695 C CA . PRO A 1 342 ? -10.602 -32.594 -12.523 1 94.06 342 PRO A CA 1
ATOM 2696 C C . PRO A 1 342 ? -10.391 -31.094 -12.25 1 94.06 342 PRO A C 1
ATOM 2698 O O . PRO A 1 342 ? -9.297 -30.688 -11.867 1 94.06 342 PRO A O 1
ATOM 2701 N N . VAL A 1 343 ? -11.406 -30.359 -12.43 1 92.75 343 VAL A N 1
ATOM 2702 C CA . VAL A 1 343 ? -11.312 -28.922 -12.203 1 92.75 343 VAL A CA 1
ATOM 2703 C C . VAL A 1 343 ? -11.07 -28.641 -10.719 1 92.75 343 VAL A C 1
ATOM 2705 O O . VAL A 1 343 ? -10.219 -27.828 -10.359 1 92.75 343 VAL A O 1
ATOM 2708 N N . ASP A 1 344 ? -11.75 -29.344 -9.852 1 93.25 344 ASP A N 1
ATOM 2709 C CA . ASP A 1 344 ? -11.594 -29.156 -8.406 1 93.25 344 ASP A CA 1
ATOM 2710 C C . ASP A 1 344 ? -10.234 -29.672 -7.934 1 93.25 344 ASP A C 1
ATOM 2712 O O . ASP A 1 344 ? -9.656 -29.125 -6.996 1 93.25 344 ASP A O 1
ATOM 2716 N N . HIS A 1 345 ? -9.852 -30.75 -8.594 1 95.94 345 HIS A N 1
ATOM 2717 C CA . HIS A 1 345 ? -8.523 -31.281 -8.281 1 95.94 345 HIS A CA 1
ATOM 2718 C C . HIS A 1 345 ? -7.449 -30.219 -8.508 1 95.94 345 HIS A C 1
ATOM 2720 O O . HIS A 1 345 ? -6.594 -30 -7.641 1 95.94 345 HIS A O 1
ATOM 2726 N N . HIS A 1 346 ? -7.516 -29.547 -9.625 1 96.31 346 HIS A N 1
ATOM 2727 C CA . HIS A 1 346 ? -6.516 -28.531 -9.93 1 96.31 346 HIS A CA 1
ATOM 2728 C C . HIS A 1 346 ? -6.664 -27.312 -9.016 1 96.31 346 HIS A C 1
ATOM 2730 O O . HIS A 1 346 ? -5.672 -26.703 -8.633 1 96.31 346 HIS A O 1
ATOM 2736 N N . ALA A 1 347 ? -7.895 -27 -8.703 1 95.38 347 ALA A N 1
ATOM 2737 C CA . ALA A 1 347 ? -8.117 -25.938 -7.727 1 95.38 347 ALA A CA 1
ATOM 2738 C C . ALA A 1 347 ? -7.492 -26.281 -6.379 1 95.38 347 ALA A C 1
ATOM 2740 O O . ALA A 1 347 ? -6.883 -25.422 -5.73 1 95.38 347 ALA A O 1
ATOM 2741 N N . ARG A 1 348 ? -7.652 -27.5 -5.973 1 96.25 348 ARG A N 1
ATOM 2742 C CA . ARG A 1 348 ? -7.047 -27.969 -4.73 1 96.25 348 ARG A CA 1
ATOM 2743 C C . ARG A 1 348 ? -5.523 -27.969 -4.828 1 96.25 348 ARG A C 1
ATOM 2745 O O . ARG A 1 348 ? -4.84 -27.547 -3.893 1 96.25 348 ARG A O 1
ATOM 2752 N N . LEU A 1 349 ? -5 -28.391 -5.941 1 97.19 349 LEU A N 1
ATOM 2753 C CA . LEU A 1 349 ? -3.555 -28.422 -6.137 1 97.19 349 LEU A CA 1
ATOM 2754 C C . LEU A 1 349 ? -2.949 -27.031 -5.984 1 97.19 349 LEU A C 1
ATOM 2756 O O . LEU A 1 349 ? -1.852 -26.875 -5.445 1 97.19 349 LEU A O 1
ATOM 2760 N N . ILE A 1 350 ? -3.645 -26.031 -6.449 1 97.44 350 ILE A N 1
ATOM 2761 C CA . ILE A 1 350 ? -3.152 -24.656 -6.336 1 97.44 350 ILE A CA 1
ATOM 2762 C C . ILE A 1 350 ? -2.926 -24.312 -4.867 1 97.44 350 ILE A C 1
ATOM 2764 O O . ILE A 1 350 ? -1.912 -23.703 -4.516 1 97.44 350 ILE A O 1
ATOM 2768 N N . THR A 1 351 ? -3.84 -24.688 -4.027 1 97.69 351 THR A N 1
ATOM 2769 C CA . THR A 1 351 ? -3.711 -24.391 -2.604 1 97.69 351 THR A CA 1
ATOM 2770 C C . THR A 1 351 ? -2.521 -25.141 -2.004 1 97.69 351 THR A C 1
ATOM 2772 O O . THR A 1 351 ? -1.845 -24.625 -1.113 1 97.69 351 THR A O 1
ATOM 2775 N N . VAL A 1 352 ? -2.246 -26.297 -2.512 1 97.81 352 VAL A N 1
ATOM 2776 C CA . VAL A 1 352 ? -1.089 -27.047 -2.043 1 97.81 352 VAL A CA 1
ATOM 2777 C C . VAL A 1 352 ? 0.196 -26.391 -2.539 1 97.81 352 VAL A C 1
ATOM 2779 O O . VAL A 1 352 ? 1.188 -26.312 -1.809 1 97.81 352 VAL A O 1
ATOM 2782 N N . PHE A 1 353 ? 0.158 -25.922 -3.775 1 97.94 353 PHE A N 1
ATOM 2783 C CA . PHE A 1 353 ? 1.292 -25.172 -4.285 1 97.94 353 PHE A CA 1
ATOM 2784 C C . PHE A 1 353 ? 1.596 -23.969 -3.385 1 97.94 353 PHE A C 1
ATOM 2786 O O . PHE A 1 353 ? 2.76 -23.672 -3.119 1 97.94 353 PHE A O 1
ATOM 2793 N N . HIS A 1 354 ? 0.554 -23.328 -2.93 1 97.88 354 HIS A N 1
ATOM 2794 C CA . HIS A 1 354 ? 0.74 -22.188 -2.023 1 97.88 354 HIS A CA 1
ATOM 2795 C C . HIS A 1 354 ? 1.48 -22.625 -0.76 1 97.88 354 HIS A C 1
ATOM 2797 O O . HIS A 1 354 ? 2.428 -21.953 -0.336 1 97.88 354 HIS A O 1
ATOM 2803 N N . LEU A 1 355 ? 1.048 -23.641 -0.191 1 97.5 355 LEU A N 1
ATOM 2804 C CA . LEU A 1 355 ? 1.634 -24.125 1.055 1 97.5 355 LEU A CA 1
ATOM 2805 C C . LEU A 1 355 ? 3.09 -24.531 0.849 1 97.5 355 LEU A C 1
ATOM 2807 O O . LEU A 1 355 ? 3.945 -24.234 1.688 1 97.5 355 LEU A O 1
ATOM 2811 N N . ARG A 1 356 ? 3.281 -25.156 -0.214 1 97.69 356 ARG A N 1
ATOM 2812 C CA . ARG A 1 356 ? 4.652 -25.562 -0.505 1 97.69 356 ARG A CA 1
ATOM 2813 C C . ARG A 1 356 ? 5.539 -24.359 -0.785 1 97.69 356 ARG A C 1
ATOM 2815 O O . ARG A 1 356 ? 6.715 -24.344 -0.417 1 97.69 356 ARG A O 1
ATOM 2822 N N . MET A 1 357 ? 4.973 -23.391 -1.489 1 97.75 357 MET A N 1
ATOM 2823 C CA . MET A 1 357 ? 5.727 -22.156 -1.691 1 97.75 357 MET A CA 1
ATOM 2824 C C . MET A 1 357 ? 6.074 -21.5 -0.356 1 97.75 357 MET A C 1
ATOM 2826 O O . MET A 1 357 ? 7.199 -21.047 -0.158 1 97.75 357 MET A O 1
ATOM 2830 N N . ALA A 1 358 ? 5.109 -21.453 0.517 1 97.12 358 ALA A N 1
ATOM 2831 C CA . ALA A 1 358 ? 5.363 -20.906 1.849 1 97.12 358 ALA A CA 1
ATOM 2832 C C . ALA A 1 358 ? 6.484 -21.672 2.549 1 97.12 358 ALA A C 1
ATOM 2834 O O . ALA A 1 358 ? 7.391 -21.062 3.123 1 97.12 358 ALA A O 1
ATOM 2835 N N . GLN A 1 359 ? 6.434 -22.953 2.439 1 96.12 359 GLN A N 1
ATOM 2836 C CA . GLN A 1 359 ? 7.453 -23.797 3.045 1 96.12 359 GLN A CA 1
ATOM 2837 C C . GLN A 1 359 ? 8.82 -23.531 2.424 1 96.12 359 GLN A C 1
ATOM 2839 O O . GLN A 1 359 ? 9.836 -23.5 3.129 1 96.12 359 GLN A O 1
ATOM 2844 N N . LEU A 1 360 ? 8.828 -23.422 1.188 1 96.12 360 LEU A N 1
ATOM 2845 C CA . LEU A 1 360 ? 10.07 -23.141 0.483 1 96.12 360 LEU A CA 1
ATOM 2846 C C . LEU A 1 360 ? 10.688 -21.828 0.953 1 96.12 360 LEU A C 1
ATOM 2848 O O . LEU A 1 360 ? 11.883 -21.766 1.237 1 96.12 360 LEU A O 1
ATOM 2852 N N . LEU A 1 361 ? 9.883 -20.812 1.063 1 94.69 361 LEU A N 1
ATOM 2853 C CA . LEU A 1 361 ? 10.352 -19.516 1.497 1 94.69 361 LEU A CA 1
ATOM 2854 C C . LEU A 1 361 ? 10.891 -19.562 2.922 1 94.69 361 LEU A C 1
ATOM 2856 O O . LEU A 1 361 ? 11.945 -19 3.213 1 94.69 361 LEU A O 1
ATOM 2860 N N . VAL A 1 362 ? 10.203 -20.25 3.756 1 92.88 362 VAL A N 1
ATOM 2861 C CA . VAL A 1 362 ? 10.633 -20.406 5.141 1 92.88 362 VAL A CA 1
ATOM 2862 C C . VAL A 1 362 ? 11.969 -21.141 5.191 1 92.88 362 VAL A C 1
ATOM 2864 O O . VAL A 1 362 ? 12.875 -20.75 5.938 1 92.88 362 VAL A O 1
ATOM 2867 N N . SER A 1 363 ? 12.094 -22.156 4.398 1 91.38 363 SER A N 1
ATOM 2868 C CA . SER A 1 363 ? 13.336 -22.922 4.352 1 91.38 363 SER A CA 1
ATOM 2869 C C . SER A 1 363 ? 14.492 -22.078 3.83 1 91.38 363 SER A C 1
ATOM 2871 O O . SER A 1 363 ? 15.625 -22.219 4.281 1 91.38 363 SER A O 1
ATOM 2873 N N . PHE A 1 364 ? 14.141 -21.297 2.936 1 89.44 364 PHE A N 1
ATOM 2874 C CA . PHE A 1 364 ? 15.125 -20.359 2.387 1 89.44 364 PHE A CA 1
ATOM 2875 C C . PHE A 1 364 ? 15.664 -19.438 3.475 1 89.44 364 PHE A C 1
ATOM 2877 O O . PHE A 1 364 ? 16.875 -19.25 3.59 1 89.44 364 PHE A O 1
ATOM 2884 N N . VAL A 1 365 ? 14.812 -18.844 4.191 1 88.38 365 VAL A N 1
ATOM 2885 C CA . VAL A 1 365 ? 15.195 -17.922 5.246 1 88.38 365 VAL A CA 1
ATOM 2886 C C . VAL A 1 365 ? 16 -18.656 6.316 1 88.38 365 VAL A C 1
ATOM 2888 O O . VAL A 1 365 ? 17 -18.141 6.809 1 88.38 365 VAL A O 1
ATOM 2891 N N . ASP A 1 366 ? 15.578 -19.828 6.59 1 86.38 366 ASP A N 1
ATOM 2892 C CA . ASP A 1 366 ? 16.281 -20.641 7.582 1 86.38 366 ASP A CA 1
ATOM 2893 C C . ASP A 1 366 ? 17.703 -20.953 7.137 1 86.38 366 ASP A C 1
ATOM 2895 O O . ASP A 1 366 ? 18.641 -20.906 7.941 1 86.38 366 ASP A O 1
ATOM 2899 N N . CYS A 1 367 ? 17.844 -21.281 5.938 1 83.06 367 CYS A N 1
ATOM 2900 C CA . CYS A 1 367 ? 19.156 -21.594 5.375 1 83.06 367 CYS A CA 1
ATOM 2901 C C . CYS A 1 367 ? 20.062 -20.375 5.406 1 83.06 367 CYS A C 1
ATOM 2903 O O . CYS A 1 367 ? 21.266 -20.5 5.668 1 83.06 367 CYS A O 1
ATOM 2905 N N . GLY A 1 368 ? 19.547 -19.266 5.168 1 76.12 368 GLY A N 1
ATOM 2906 C CA . GLY A 1 368 ? 20.312 -18.031 5.16 1 76.12 368 GLY A CA 1
ATOM 2907 C C . GLY A 1 368 ? 20.781 -17.609 6.539 1 76.12 368 GLY A C 1
ATOM 2908 O O . GLY A 1 368 ? 21.781 -16.906 6.672 1 76.12 368 GLY A O 1
ATOM 2909 N N . GLN A 1 369 ? 20.125 -18.047 7.566 1 74.19 369 GLN A N 1
ATOM 2910 C CA . GLN A 1 369 ? 20.453 -17.672 8.938 1 74.19 369 GLN A CA 1
ATOM 2911 C C . GLN A 1 369 ? 21.5 -18.609 9.531 1 74.19 369 GLN A C 1
ATOM 2913 O O . GLN A 1 369 ? 22.141 -18.266 10.523 1 74.19 369 GLN A O 1
ATOM 2918 N N . ARG A 1 370 ? 21.562 -19.703 8.953 1 69.06 370 ARG A N 1
ATOM 2919 C CA . ARG A 1 370 ? 22.422 -20.719 9.547 1 69.06 370 ARG A CA 1
ATOM 2920 C C . ARG A 1 370 ? 23.875 -20.562 9.094 1 69.06 370 ARG A C 1
ATOM 2922 O O . ARG A 1 370 ? 24.125 -20.062 7.992 1 69.06 370 ARG A O 1
ATOM 2929 N N . ARG A 1 371 ? 24.688 -20.828 10.125 1 60.91 371 ARG A N 1
ATOM 2930 C CA . ARG A 1 371 ? 26.125 -20.828 9.883 1 60.91 371 ARG A CA 1
ATOM 2931 C C . ARG A 1 371 ? 26.562 -22.062 9.102 1 60.91 371 ARG A C 1
ATOM 2933 O O . ARG A 1 371 ? 25.781 -23 8.938 1 60.91 371 ARG A O 1
ATOM 2940 N N . ALA A 1 372 ? 27.656 -22.078 8.547 1 59.34 372 ALA A N 1
ATOM 2941 C CA . ALA A 1 372 ? 28.234 -23.078 7.648 1 59.34 372 ALA A CA 1
ATOM 2942 C C . ALA A 1 372 ? 28 -24.5 8.18 1 59.34 372 ALA A C 1
ATOM 2944 O O . ALA A 1 372 ? 27.656 -25.406 7.414 1 59.34 372 ALA A O 1
ATOM 2945 N N . ASP A 1 373 ? 28.047 -24.641 9.445 1 59.94 373 ASP A N 1
ATOM 2946 C CA . ASP A 1 373 ? 28.016 -26 9.977 1 59.94 373 ASP A CA 1
ATOM 2947 C C . ASP A 1 373 ? 26.609 -26.578 9.93 1 59.94 373 ASP A C 1
ATOM 2949 O O . ASP A 1 373 ? 26.438 -27.781 9.742 1 59.94 373 ASP A O 1
ATOM 2953 N N . ASP A 1 374 ? 25.625 -25.828 10.039 1 71.62 374 ASP A N 1
ATOM 2954 C CA . ASP A 1 374 ? 24.25 -26.344 10.094 1 71.62 374 ASP A CA 1
ATOM 2955 C C . ASP A 1 374 ? 23.516 -26.078 8.789 1 71.62 374 ASP A C 1
ATOM 2957 O O . ASP A 1 374 ? 22.312 -26.344 8.688 1 71.62 374 ASP A O 1
ATOM 2961 N N . TRP A 1 375 ? 24.25 -25.797 7.816 1 78.44 375 TRP A N 1
ATOM 2962 C CA . TRP A 1 375 ? 23.672 -25.391 6.539 1 78.44 375 TRP A CA 1
ATOM 2963 C C . TRP A 1 375 ? 23.188 -26.594 5.75 1 78.44 375 TRP A C 1
ATOM 2965 O O . TRP A 1 375 ? 22.203 -26.5 4.996 1 78.44 375 TRP A O 1
ATOM 2975 N N . VAL A 1 376 ? 23.734 -27.719 6.008 1 79.12 376 VAL A N 1
ATOM 2976 C CA . VAL A 1 376 ? 23.438 -28.906 5.195 1 79.12 376 VAL A CA 1
ATOM 2977 C C . VAL A 1 376 ? 22 -29.359 5.449 1 79.12 376 VAL A C 1
ATOM 2979 O O . VAL A 1 376 ? 21.281 -29.734 4.516 1 79.12 376 VAL A O 1
ATOM 2982 N N . SER A 1 377 ? 21.594 -29.281 6.66 1 83.44 377 SER A N 1
ATOM 2983 C CA . SER A 1 377 ? 20.234 -29.719 6.996 1 83.44 377 SER A CA 1
ATOM 2984 C C . SER A 1 377 ? 19.203 -28.812 6.352 1 83.44 377 SER A C 1
ATOM 2986 O O . SER A 1 377 ? 18.172 -29.281 5.848 1 83.44 377 SER A O 1
ATOM 2988 N N . SER A 1 378 ? 19.438 -27.594 6.332 1 84.19 378 SER A N 1
ATOM 2989 C CA . SER A 1 378 ? 18.516 -26.641 5.723 1 84.19 378 SER A CA 1
ATOM 2990 C C . SER A 1 378 ? 18.516 -26.766 4.203 1 84.19 378 SER A C 1
ATOM 2992 O O . SER A 1 378 ? 17.469 -26.641 3.564 1 84.19 378 SER A O 1
ATOM 2994 N N . TRP A 1 379 ? 19.672 -27.031 3.734 1 88.69 379 TRP A N 1
ATOM 2995 C CA . TRP A 1 379 ? 19.812 -27.234 2.295 1 88.69 379 TRP A CA 1
ATOM 2996 C C . TRP A 1 379 ? 19.062 -28.469 1.831 1 88.69 379 TRP A C 1
ATOM 2998 O O . TRP A 1 379 ? 18.453 -28.469 0.763 1 88.69 379 TRP A O 1
ATOM 3008 N N . GLN A 1 380 ? 19.031 -29.484 2.654 1 89.44 380 GLN A N 1
ATOM 3009 C CA . GLN A 1 380 ? 18.281 -30.688 2.367 1 89.44 380 GLN A CA 1
ATOM 3010 C C . GLN A 1 380 ? 16.781 -30.438 2.43 1 89.44 380 GLN A C 1
ATOM 3012 O O . GLN A 1 380 ? 16 -31 1.648 1 89.44 380 GLN A O 1
ATOM 3017 N N . ARG A 1 381 ? 16.422 -29.609 3.314 1 90.81 381 ARG A N 1
ATOM 3018 C CA . ARG A 1 381 ? 15 -29.266 3.447 1 90.81 381 ARG A CA 1
ATOM 3019 C C . ARG A 1 381 ? 14.492 -28.562 2.201 1 90.81 381 ARG A C 1
ATOM 3021 O O . ARG A 1 381 ? 13.344 -28.766 1.789 1 90.81 381 ARG A O 1
ATOM 3028 N N . ILE A 1 382 ? 15.328 -27.719 1.659 1 93.81 382 ILE A N 1
ATOM 3029 C CA . ILE A 1 382 ? 14.977 -27.031 0.421 1 93.81 382 ILE A CA 1
ATOM 3030 C C . ILE A 1 382 ? 14.781 -28.047 -0.697 1 93.81 382 ILE A C 1
ATOM 3032 O O . ILE A 1 382 ? 13.797 -27.984 -1.439 1 93.81 382 ILE A O 1
ATOM 3036 N N . LEU A 1 383 ? 15.641 -29.031 -0.761 1 94.44 383 LEU A N 1
ATOM 3037 C CA . LEU A 1 383 ? 15.516 -30.078 -1.777 1 94.44 383 LEU A CA 1
ATOM 3038 C C . LEU A 1 383 ? 14.227 -30.859 -1.59 1 94.44 383 LEU A C 1
ATOM 3040 O O . LEU A 1 383 ? 13.516 -31.125 -2.557 1 94.44 383 LEU A O 1
ATOM 3044 N N . GLU A 1 384 ? 13.977 -31.172 -0.351 1 95.31 384 GLU A N 1
ATOM 3045 C CA . GLU A 1 384 ? 12.758 -31.922 -0.044 1 95.31 384 GLU A CA 1
ATOM 3046 C C . GLU A 1 384 ? 11.516 -31.172 -0.522 1 95.31 384 GLU A C 1
ATOM 3048 O O . GLU A 1 384 ? 10.641 -31.766 -1.158 1 95.31 384 GLU A O 1
ATOM 3053 N N . THR A 1 385 ? 11.453 -29.938 -0.233 1 96.75 385 THR A N 1
ATOM 3054 C CA . THR A 1 385 ? 10.305 -29.125 -0.625 1 96.75 385 THR A CA 1
ATOM 3055 C C . THR A 1 385 ? 10.219 -29.016 -2.145 1 96.75 385 THR A C 1
ATOM 3057 O O . THR A 1 385 ? 9.117 -29.047 -2.709 1 96.75 385 THR A O 1
ATOM 3060 N N . CYS A 1 386 ? 11.352 -28.875 -2.768 1 97.69 386 CYS A N 1
ATOM 3061 C CA . CYS A 1 386 ? 11.367 -28.812 -4.227 1 97.69 386 CYS A CA 1
ATOM 3062 C C . CYS A 1 386 ? 10.836 -30.094 -4.844 1 97.69 386 CYS A C 1
ATOM 3064 O O . CYS A 1 386 ? 10.078 -30.047 -5.812 1 97.69 386 CYS A O 1
ATOM 3066 N N . GLN A 1 387 ? 11.227 -31.172 -4.266 1 97.06 387 GLN A N 1
ATOM 3067 C CA . GLN A 1 387 ? 10.75 -32.438 -4.77 1 97.06 387 GLN A CA 1
ATOM 3068 C C . GLN A 1 387 ? 9.25 -32.594 -4.562 1 97.06 387 GLN A C 1
ATOM 3070 O O . GLN A 1 387 ? 8.555 -33.188 -5.402 1 97.06 387 GLN A O 1
ATOM 3075 N N . ASP A 1 388 ? 8.781 -32.094 -3.463 1 96.5 388 ASP A N 1
ATOM 3076 C CA . ASP A 1 388 ? 7.34 -32.094 -3.221 1 96.5 388 ASP A CA 1
ATOM 3077 C C . ASP A 1 388 ? 6.602 -31.281 -4.27 1 96.5 388 ASP A C 1
ATOM 3079 O O . ASP A 1 388 ? 5.527 -31.672 -4.734 1 96.5 388 ASP A O 1
ATOM 3083 N N . ILE A 1 389 ? 7.137 -30.141 -4.617 1 98 389 ILE A N 1
ATOM 3084 C CA . ILE A 1 389 ? 6.535 -29.281 -5.625 1 98 389 ILE A CA 1
ATOM 3085 C C . ILE A 1 389 ? 6.562 -29.969 -6.984 1 98 389 ILE A C 1
ATOM 3087 O O . ILE A 1 389 ? 5.586 -29.922 -7.734 1 98 389 ILE A O 1
ATOM 3091 N N . ALA A 1 390 ? 7.656 -30.641 -7.277 1 97.94 390 ALA A N 1
ATOM 3092 C CA . ALA A 1 390 ? 7.762 -31.391 -8.531 1 97.94 390 ALA A CA 1
ATOM 3093 C C . ALA A 1 390 ? 6.727 -32.5 -8.594 1 97.94 390 ALA A C 1
ATOM 3095 O O . ALA A 1 390 ? 6.168 -32.781 -9.656 1 97.94 390 ALA A O 1
ATOM 3096 N N . ALA A 1 391 ? 6.52 -33.125 -7.469 1 96.38 391 ALA A N 1
ATOM 3097 C CA . ALA A 1 391 ? 5.516 -34.188 -7.414 1 96.38 391 ALA A CA 1
ATOM 3098 C C . ALA A 1 391 ? 4.125 -33.625 -7.738 1 96.38 391 ALA A C 1
ATOM 3100 O O . ALA A 1 391 ? 3.33 -34.312 -8.398 1 96.38 391 ALA A O 1
ATOM 3101 N N . LEU A 1 392 ? 3.82 -32.469 -7.25 1 96.69 392 LEU A N 1
ATOM 3102 C CA . LEU A 1 392 ? 2.559 -31.828 -7.586 1 96.69 392 LEU A CA 1
ATOM 3103 C C . LEU A 1 392 ? 2.471 -31.547 -9.086 1 96.69 392 LEU A C 1
ATOM 3105 O O . LEU A 1 392 ? 1.438 -31.812 -9.703 1 96.69 392 LEU A O 1
ATOM 3109 N N . ALA A 1 393 ? 3.551 -31.047 -9.594 1 96.12 393 ALA A N 1
ATOM 3110 C CA . ALA A 1 393 ? 3.611 -30.719 -11.016 1 96.12 393 ALA A CA 1
ATOM 3111 C C . ALA A 1 393 ? 3.418 -31.969 -11.875 1 96.12 393 ALA A C 1
ATOM 3113 O O . ALA A 1 393 ? 2.852 -31.906 -12.969 1 96.12 393 ALA A O 1
ATOM 3114 N N . GLY A 1 394 ? 3.898 -33.062 -11.383 1 94.62 394 GLY A N 1
ATOM 3115 C CA . GLY A 1 394 ? 3.756 -34.312 -12.102 1 94.62 394 GLY A CA 1
ATOM 3116 C C . GLY A 1 394 ? 2.311 -34.75 -12.281 1 94.62 394 GLY A C 1
ATOM 3117 O O . GLY A 1 394 ? 1.989 -35.5 -13.195 1 94.62 394 GLY A O 1
ATOM 3118 N N . GLN A 1 395 ? 1.431 -34.219 -11.438 1 94.19 395 GLN A N 1
ATOM 3119 C CA . GLN A 1 395 ? 0.018 -34.594 -11.492 1 94.19 395 GLN A CA 1
ATOM 3120 C C . GLN A 1 395 ? -0.797 -33.5 -12.211 1 94.19 395 GLN A C 1
ATOM 3122 O O . GLN A 1 395 ? -2.008 -33.656 -12.391 1 94.19 395 GLN A O 1
ATOM 3127 N N . TRP A 1 396 ? -0.114 -32.5 -12.672 1 95 396 TRP A N 1
ATOM 3128 C CA . TRP A 1 396 ? -0.795 -31.375 -13.305 1 95 396 TRP A CA 1
ATOM 3129 C C . TRP A 1 396 ? -1.189 -31.719 -14.734 1 95 396 TRP A C 1
ATOM 3131 O O . TRP A 1 396 ? -0.378 -32.25 -15.5 1 95 396 TRP A O 1
ATOM 3141 N N . ASP A 1 397 ? -2.398 -31.484 -15.07 1 94.94 397 ASP A N 1
ATOM 3142 C CA . ASP A 1 397 ? -2.883 -31.594 -16.438 1 94.94 397 ASP A CA 1
ATOM 3143 C C . ASP A 1 397 ? -2.746 -30.266 -17.188 1 94.94 397 ASP A C 1
ATOM 3145 O O . ASP A 1 397 ? -3.396 -29.281 -16.828 1 94.94 397 ASP A O 1
ATOM 3149 N N . SER A 1 398 ? -2.004 -30.25 -18.266 1 93.31 398 SER A N 1
ATOM 3150 C CA . SER A 1 398 ? -1.68 -29.016 -18.984 1 93.31 398 SER A CA 1
ATOM 3151 C C . SER A 1 398 ? -2.928 -28.406 -19.609 1 93.31 398 SER A C 1
ATOM 3153 O O . SER A 1 398 ? -2.932 -27.219 -19.953 1 93.31 398 SER A O 1
ATOM 3155 N N . ALA A 1 399 ? -3.99 -29.172 -19.734 1 92.88 399 ALA A N 1
ATOM 3156 C CA . ALA A 1 399 ? -5.242 -28.641 -20.266 1 92.88 399 ALA A CA 1
ATOM 3157 C C . ALA A 1 399 ? -5.82 -27.562 -19.359 1 92.88 399 ALA A C 1
ATOM 3159 O O . ALA A 1 399 ? -6.648 -26.75 -19.797 1 92.88 399 ALA A O 1
ATOM 3160 N N . PHE A 1 400 ? -5.305 -27.484 -18.156 1 94.81 400 PHE A N 1
ATOM 3161 C CA . PHE A 1 400 ? -5.879 -26.547 -17.188 1 94.81 400 PHE A CA 1
ATOM 3162 C C . PHE A 1 400 ? -5 -25.312 -17.031 1 94.81 400 PHE A C 1
ATOM 3164 O O . PHE A 1 400 ? -5.246 -24.484 -16.156 1 94.81 400 PHE A O 1
ATOM 3171 N N . CYS A 1 401 ? -4.016 -25.125 -17.891 1 94.94 401 CYS A N 1
ATOM 3172 C CA . CYS A 1 401 ? -3.115 -23.984 -17.797 1 94.94 401 CYS A CA 1
ATOM 3173 C C . CYS A 1 401 ? -3.865 -22.672 -18.047 1 94.94 401 CYS A C 1
ATOM 3175 O O . CYS A 1 401 ? -3.496 -21.625 -17.516 1 94.94 401 CYS A O 1
ATOM 3177 N N . LEU A 1 402 ? -4.879 -22.734 -18.797 1 94.5 402 LEU A N 1
ATOM 3178 C CA . LEU A 1 402 ? -5.684 -21.547 -19.078 1 94.5 402 LEU A CA 1
ATOM 3179 C C . LEU A 1 402 ? -6.711 -21.312 -17.969 1 94.5 402 LEU A C 1
ATOM 3181 O O . LEU A 1 402 ? -7.121 -20.172 -17.734 1 94.5 402 LEU A O 1
ATOM 3185 N N . THR A 1 403 ? -7.066 -22.328 -17.25 1 94.94 403 THR A N 1
ATOM 3186 C CA . THR A 1 403 ? -8.195 -22.312 -16.328 1 94.94 403 THR A CA 1
ATOM 3187 C C . THR A 1 403 ? -7.773 -21.766 -14.977 1 94.94 403 THR A C 1
ATOM 3189 O O . THR A 1 403 ? -8.617 -21.328 -14.18 1 94.94 403 THR A O 1
ATOM 3192 N N . VAL A 1 404 ? -6.477 -21.75 -14.766 1 94.69 404 VAL A N 1
ATOM 3193 C CA . VAL A 1 404 ? -6.012 -21.344 -13.445 1 94.69 404 VAL A CA 1
ATOM 3194 C C . VAL A 1 404 ? -5.172 -20.078 -13.547 1 94.69 404 VAL A C 1
ATOM 3196 O O . VAL A 1 404 ? -4.711 -19.719 -14.641 1 94.69 404 VAL A O 1
ATOM 3199 N N . ASP A 1 405 ? -5.047 -19.391 -12.406 1 93.94 405 ASP A N 1
ATOM 3200 C CA . ASP A 1 405 ? -4.117 -18.266 -12.328 1 93.94 405 ASP A CA 1
ATOM 3201 C C . ASP A 1 405 ? -2.68 -18.719 -12.555 1 93.94 405 ASP A C 1
ATOM 3203 O O . ASP A 1 405 ? -2.182 -19.594 -11.836 1 93.94 405 ASP A O 1
ATOM 3207 N N . PRO A 1 406 ? -2.027 -18.156 -13.516 1 96 406 PRO A N 1
ATOM 3208 C CA . PRO A 1 406 ? -0.662 -18.594 -13.812 1 96 406 PRO A CA 1
ATOM 3209 C C . PRO A 1 406 ? 0.336 -18.188 -12.727 1 96 406 PRO A C 1
ATOM 3211 O O . PRO A 1 406 ? 1.527 -18.484 -12.836 1 96 406 PRO A O 1
ATOM 3214 N N . ALA A 1 407 ? -0.073 -17.625 -11.648 1 95.5 407 ALA A N 1
ATOM 3215 C CA . ALA A 1 407 ? 0.81 -17.219 -10.562 1 95.5 407 ALA A CA 1
ATOM 3216 C C . ALA A 1 407 ? 1.555 -18.406 -9.977 1 95.5 407 ALA A C 1
ATOM 3218 O O . ALA A 1 407 ? 2.607 -18.25 -9.352 1 95.5 407 ALA A O 1
ATOM 3219 N N . ILE A 1 408 ? 1.093 -19.594 -10.172 1 95.56 408 ILE A N 1
ATOM 3220 C CA . ILE A 1 408 ? 1.759 -20.797 -9.672 1 95.56 408 ILE A CA 1
ATOM 3221 C C . ILE A 1 408 ? 3.115 -20.953 -10.359 1 95.56 408 ILE A C 1
ATOM 3223 O O . ILE A 1 408 ? 4 -21.641 -9.836 1 95.56 408 ILE A O 1
ATOM 3227 N N . THR A 1 409 ? 3.256 -20.312 -11.508 1 97.81 409 THR A N 1
ATOM 3228 C CA . THR A 1 409 ? 4.512 -20.406 -12.242 1 97.81 409 THR A CA 1
ATOM 3229 C C . THR A 1 409 ? 5.652 -19.766 -11.461 1 97.81 409 THR A C 1
ATOM 3231 O O . THR A 1 409 ? 6.82 -20.094 -11.664 1 97.81 409 THR A O 1
ATOM 3234 N N . PHE A 1 410 ? 5.371 -18.859 -10.57 1 97.69 410 PHE A N 1
ATOM 3235 C CA . PHE A 1 410 ? 6.402 -18.297 -9.711 1 97.69 410 PHE A CA 1
ATOM 3236 C C . PHE A 1 410 ? 7.004 -19.359 -8.805 1 97.69 410 PHE A C 1
ATOM 3238 O O . PHE A 1 410 ? 8.219 -19.391 -8.586 1 97.69 410 PHE A O 1
ATOM 3245 N N . THR A 1 411 ? 6.141 -20.188 -8.336 1 97.75 411 THR A N 1
ATOM 3246 C CA . THR A 1 411 ? 6.59 -21.297 -7.504 1 97.75 411 THR A CA 1
ATOM 3247 C C . THR A 1 411 ? 7.41 -22.297 -8.328 1 97.75 411 THR A C 1
ATOM 3249 O O . THR A 1 411 ? 8.477 -22.734 -7.891 1 97.75 411 THR A O 1
ATOM 3252 N N . ILE A 1 412 ? 6.914 -22.594 -9.461 1 98.12 412 ILE A N 1
ATOM 3253 C CA . ILE A 1 412 ? 7.582 -23.531 -10.344 1 98.12 412 ILE A CA 1
ATOM 3254 C C . ILE A 1 412 ? 8.961 -23 -10.727 1 98.12 412 ILE A C 1
ATOM 3256 O O . ILE A 1 412 ? 9.961 -23.719 -10.633 1 98.12 412 ILE A O 1
ATOM 3260 N N . PHE A 1 413 ? 9.039 -21.812 -11.086 1 98.44 413 PHE A N 1
ATOM 3261 C CA . PHE A 1 413 ? 10.281 -21.172 -11.492 1 98.44 413 PHE A CA 1
ATOM 3262 C C . PHE A 1 413 ? 11.297 -21.172 -10.352 1 98.44 413 PHE A C 1
ATOM 3264 O O . PHE A 1 413 ? 12.461 -21.531 -10.547 1 98.44 413 PHE A O 1
ATOM 3271 N N . THR A 1 414 ? 10.859 -20.75 -9.203 1 97.56 414 THR A N 1
ATOM 3272 C CA . THR A 1 414 ? 11.742 -20.719 -8.039 1 97.56 414 THR A CA 1
ATOM 3273 C C . THR A 1 414 ? 12.281 -22.125 -7.742 1 97.56 414 THR A C 1
ATOM 3275 O O . THR A 1 414 ? 13.469 -22.281 -7.469 1 97.56 414 THR A O 1
ATOM 3278 N N . THR A 1 415 ? 11.422 -23.062 -7.828 1 98.19 415 THR A N 1
ATOM 3279 C CA . THR A 1 415 ? 11.805 -24.453 -7.59 1 98.19 415 THR A CA 1
ATOM 3280 C C . THR A 1 415 ? 12.852 -24.906 -8.602 1 98.19 415 THR A C 1
ATOM 3282 O O . THR A 1 415 ? 13.82 -25.578 -8.242 1 98.19 415 THR A O 1
ATOM 3285 N N . LEU A 1 416 ? 12.656 -24.547 -9.828 1 98.19 416 LEU A N 1
ATOM 3286 C CA . LEU A 1 416 ? 13.586 -24.922 -10.891 1 98.19 416 LEU A CA 1
ATOM 3287 C C . LEU A 1 416 ? 14.984 -24.375 -10.602 1 98.19 416 LEU A C 1
ATOM 3289 O O . LEU A 1 416 ? 15.977 -25.094 -10.766 1 98.19 416 LEU A O 1
ATOM 3293 N N . ILE A 1 417 ? 15.047 -23.172 -10.18 1 96.31 417 ILE A N 1
ATOM 3294 C CA . ILE A 1 417 ? 16.328 -22.547 -9.875 1 96.31 417 ILE A CA 1
ATOM 3295 C C . ILE A 1 417 ? 17.047 -23.344 -8.781 1 96.31 417 ILE A C 1
ATOM 3297 O O . ILE A 1 417 ? 18.219 -23.688 -8.93 1 96.31 417 ILE A O 1
ATOM 3301 N N . PHE A 1 418 ? 16.375 -23.75 -7.809 1 94.81 418 PHE A N 1
ATOM 3302 C CA . PHE A 1 418 ? 17.016 -24.391 -6.668 1 94.81 418 PHE A CA 1
ATOM 3303 C C . PHE A 1 418 ? 17.328 -25.844 -6.988 1 94.81 418 PHE A C 1
ATOM 3305 O O . PHE A 1 418 ? 18.328 -26.391 -6.508 1 94.81 418 PHE A O 1
ATOM 3312 N N . LEU A 1 419 ? 16.453 -26.484 -7.738 1 96.12 419 LEU A N 1
ATOM 3313 C CA . LEU A 1 419 ? 16.797 -27.828 -8.18 1 96.12 419 LEU A CA 1
ATOM 3314 C C . LEU A 1 419 ? 18.062 -27.828 -9.023 1 96.12 419 LEU A C 1
ATOM 3316 O O . LEU A 1 419 ? 18.906 -28.719 -8.867 1 96.12 419 LEU A O 1
ATOM 3320 N N . HIS A 1 420 ? 18.141 -26.844 -9.844 1 94.88 420 HIS A N 1
ATOM 3321 C CA . HIS A 1 420 ? 19.328 -26.75 -10.688 1 94.88 420 HIS A CA 1
ATOM 3322 C C . HIS A 1 420 ? 20.578 -26.516 -9.844 1 94.88 420 HIS A C 1
ATOM 3324 O O . HIS A 1 420 ? 21.641 -27.078 -10.133 1 94.88 420 HIS A O 1
ATOM 3330 N N . LEU A 1 421 ? 20.484 -25.734 -8.836 1 92 421 LEU A N 1
ATOM 3331 C CA . LEU A 1 421 ? 21.594 -25.5 -7.934 1 92 421 LEU A CA 1
ATOM 3332 C C . LEU A 1 421 ? 22 -26.781 -7.215 1 92 421 LEU A C 1
ATOM 3334 O O . LEU A 1 421 ? 23.188 -27.062 -7.043 1 92 421 LEU A O 1
ATOM 3338 N N . HIS A 1 422 ? 21.062 -27.5 -6.805 1 91.94 422 HIS A N 1
ATOM 3339 C CA . HIS A 1 422 ? 21.344 -28.781 -6.168 1 91.94 422 HIS A CA 1
ATOM 3340 C C . HIS A 1 422 ? 22.062 -29.734 -7.125 1 91.94 422 HIS A C 1
ATOM 3342 O O . HIS A 1 422 ? 22.984 -30.438 -6.734 1 91.94 422 HIS A O 1
ATOM 3348 N N . ARG A 1 423 ? 21.562 -29.719 -8.305 1 91.69 423 ARG A N 1
ATOM 3349 C CA . ARG A 1 423 ? 22.156 -30.578 -9.32 1 91.69 423 ARG A CA 1
ATOM 3350 C C . ARG A 1 423 ? 23.641 -30.25 -9.523 1 91.69 423 ARG A C 1
ATOM 3352 O O . ARG A 1 423 ? 24.453 -31.141 -9.766 1 91.69 423 ARG A O 1
ATOM 3359 N N . LYS A 1 424 ? 23.953 -28.984 -9.336 1 88.75 424 LYS A N 1
ATOM 3360 C CA . LYS A 1 424 ? 25.312 -28.516 -9.586 1 88.75 424 LYS A CA 1
ATOM 3361 C C . LYS A 1 424 ? 26.141 -28.547 -8.305 1 88.75 424 LYS A C 1
ATOM 3363 O O . LYS A 1 424 ? 27.344 -28.297 -8.336 1 88.75 424 LYS A O 1
ATOM 3368 N N . SER A 1 425 ? 25.609 -28.531 -7.102 1 81.5 425 SER A N 1
ATOM 3369 C CA . SER A 1 425 ? 26.328 -28.5 -5.828 1 81.5 425 SER A CA 1
ATOM 3370 C C . SER A 1 425 ? 27.078 -29.797 -5.578 1 81.5 425 SER A C 1
ATOM 3372 O O . SER A 1 425 ? 27.891 -29.891 -4.648 1 81.5 425 SER A O 1
ATOM 3374 N N . GLY A 1 426 ? 27.594 -30.453 -6.414 1 63.12 426 GLY A N 1
ATOM 3375 C CA . GLY A 1 426 ? 28.781 -31.297 -6.488 1 63.12 426 GLY A CA 1
ATOM 3376 C C . GLY A 1 426 ? 28.5 -32.75 -6.16 1 63.12 426 GLY A C 1
ATOM 3377 O O . GLY A 1 426 ? 27.344 -33.156 -6.016 1 63.12 426 GLY A O 1
ATOM 3378 N N . PRO A 1 427 ? 29.578 -33.281 -5.543 1 59.38 427 PRO A N 1
ATOM 3379 C CA . PRO A 1 427 ? 30.047 -34.688 -5.578 1 59.38 427 PRO A CA 1
ATOM 3380 C C . PRO A 1 427 ? 29.234 -35.594 -4.672 1 59.38 427 PRO A C 1
ATOM 3382 O O . PRO A 1 427 ? 29.344 -36.812 -4.766 1 59.38 427 PRO A O 1
ATOM 3385 N N . LEU A 1 428 ? 28.391 -34.906 -3.951 1 62 428 LEU A N 1
ATOM 3386 C CA . LEU A 1 428 ? 27.812 -35.719 -2.902 1 62 428 LEU A CA 1
ATOM 3387 C C . LEU A 1 428 ? 26.484 -36.312 -3.352 1 62 428 LEU A C 1
ATOM 3389 O O . LEU A 1 428 ? 25.859 -37.094 -2.621 1 62 428 LEU A O 1
ATOM 3393 N N . LEU A 1 429 ? 26.156 -35.969 -4.609 1 77.31 429 LEU A N 1
ATOM 3394 C CA . LEU A 1 429 ? 24.859 -36.531 -4.984 1 77.31 429 LEU A CA 1
ATOM 3395 C C . LEU A 1 429 ? 25.016 -37.906 -5.605 1 77.31 429 LEU A C 1
ATOM 3397 O O . LEU A 1 429 ? 25.875 -38.094 -6.469 1 77.31 429 LEU A O 1
ATOM 3401 N N . ASP A 1 430 ? 24.453 -38.844 -5.008 1 84.06 430 ASP A N 1
ATOM 3402 C CA . ASP A 1 430 ? 24.453 -40.188 -5.602 1 84.06 430 ASP A CA 1
ATOM 3403 C C . ASP A 1 430 ? 23.75 -40.188 -6.957 1 84.06 430 ASP A C 1
ATOM 3405 O O . ASP A 1 430 ? 22.984 -39.25 -7.266 1 84.06 430 ASP A O 1
ATOM 3409 N N . ASP A 1 431 ? 24.031 -41.125 -7.75 1 86.62 431 ASP A N 1
ATOM 3410 C CA . ASP A 1 431 ? 23.516 -41.219 -9.117 1 86.62 431 ASP A CA 1
ATOM 3411 C C . ASP A 1 431 ? 22 -41.281 -9.125 1 86.62 431 ASP A C 1
ATOM 3413 O O . ASP A 1 431 ? 21.344 -40.719 -10 1 86.62 431 ASP A O 1
ATOM 3417 N N . GLY A 1 432 ? 21.438 -41.969 -8.18 1 89.25 432 GLY A N 1
ATOM 3418 C CA . GLY A 1 432 ? 19.984 -42.062 -8.094 1 89.25 432 GLY A CA 1
ATOM 3419 C C . GLY A 1 432 ? 19.328 -40.719 -7.824 1 89.25 432 GLY A C 1
ATOM 3420 O O . GLY A 1 432 ? 18.328 -40.375 -8.469 1 89.25 432 GLY A O 1
ATOM 3421 N N . LEU A 1 433 ? 19.859 -40.062 -6.926 1 91.12 433 LEU A N 1
ATOM 3422 C CA . LEU A 1 433 ? 19.312 -38.75 -6.57 1 91.12 433 LEU A CA 1
ATOM 3423 C C . LEU A 1 433 ? 19.5 -37.781 -7.723 1 91.12 433 LEU A C 1
ATOM 3425 O O . LEU A 1 433 ? 18.609 -36.938 -7.98 1 91.12 433 LEU A O 1
ATOM 3429 N N . ARG A 1 434 ? 20.562 -37.844 -8.414 1 91.25 434 ARG A N 1
ATOM 3430 C CA . ARG A 1 434 ? 20.812 -36.969 -9.57 1 91.25 434 ARG A CA 1
ATOM 3431 C C . ARG A 1 434 ? 19.766 -37.188 -10.656 1 91.25 434 ARG A C 1
ATOM 3433 O O . ARG A 1 434 ? 19.266 -36.219 -11.242 1 91.25 434 ARG A O 1
ATOM 3440 N N . SER A 1 435 ? 19.516 -38.469 -10.891 1 93.19 435 SER A N 1
ATOM 3441 C CA . SER A 1 435 ? 18.516 -38.781 -11.906 1 93.19 435 SER A CA 1
ATOM 3442 C C . SER A 1 435 ? 17.141 -38.281 -11.508 1 93.19 435 SER A C 1
ATOM 3444 O O . SER A 1 435 ? 16.375 -37.781 -12.359 1 93.19 435 SER A O 1
ATOM 3446 N N . SER A 1 436 ? 16.875 -38.375 -10.281 1 94.5 436 SER A N 1
ATOM 3447 C CA . SER A 1 436 ? 15.586 -37.906 -9.773 1 94.5 436 SER A CA 1
ATOM 3448 C C . SER A 1 436 ? 15.453 -36.375 -9.938 1 94.5 436 SER A C 1
ATOM 3450 O O . SER A 1 436 ? 14.406 -35.875 -10.352 1 94.5 436 SER A O 1
ATOM 3452 N N . ILE A 1 437 ? 16.516 -35.688 -9.609 1 95.44 437 ILE A N 1
ATOM 3453 C CA . ILE A 1 437 ? 16.531 -34.219 -9.727 1 95.44 437 ILE A CA 1
ATOM 3454 C C . ILE A 1 437 ? 16.359 -33.844 -11.195 1 95.44 437 ILE A C 1
ATOM 3456 O O . ILE A 1 437 ? 15.602 -32.906 -11.516 1 95.44 437 ILE A O 1
ATOM 3460 N N . ASP A 1 438 ? 17.031 -34.562 -12.07 1 95.81 438 ASP A N 1
ATOM 3461 C CA . ASP A 1 438 ? 16.922 -34.281 -13.5 1 95.81 438 ASP A CA 1
ATOM 3462 C C . ASP A 1 438 ? 15.492 -34.469 -14 1 95.81 438 ASP A C 1
ATOM 3464 O O . ASP A 1 438 ? 15 -33.688 -14.812 1 95.81 438 ASP A O 1
ATOM 3468 N N . HIS A 1 439 ? 14.914 -35.531 -13.508 1 97 439 HIS A N 1
ATOM 3469 C CA . HIS A 1 439 ? 13.531 -35.781 -13.875 1 97 439 HIS A CA 1
ATOM 3470 C C . HIS A 1 439 ? 12.617 -34.656 -13.391 1 97 439 HIS A C 1
ATOM 3472 O O . HIS A 1 439 ? 11.758 -34.188 -14.141 1 97 439 HIS A O 1
ATOM 3478 N N . ASP A 1 440 ? 12.812 -34.281 -12.195 1 97.88 440 ASP A N 1
ATOM 3479 C CA . ASP A 1 440 ? 12.008 -33.219 -11.617 1 97.88 440 ASP A CA 1
ATOM 3480 C C . ASP A 1 440 ? 12.172 -31.922 -12.422 1 97.88 440 ASP A C 1
ATOM 3482 O O . ASP A 1 440 ? 11.188 -31.219 -12.68 1 97.88 440 ASP A O 1
ATOM 3486 N N . ILE A 1 441 ? 13.383 -31.547 -12.766 1 98 441 ILE A N 1
ATOM 3487 C CA . ILE A 1 441 ? 13.664 -30.359 -13.555 1 98 441 ILE A CA 1
ATOM 3488 C C . ILE A 1 441 ? 12.922 -30.438 -14.891 1 98 441 ILE A C 1
ATOM 3490 O O . ILE A 1 441 ? 12.32 -29.453 -15.328 1 98 441 ILE A O 1
ATOM 3494 N N . THR A 1 442 ? 12.93 -31.609 -15.484 1 97.94 442 THR A N 1
ATOM 3495 C CA . THR A 1 442 ? 12.273 -31.797 -16.781 1 97.94 442 THR A CA 1
ATOM 3496 C C . THR A 1 442 ? 10.766 -31.562 -16.656 1 97.94 442 THR A C 1
ATOM 3498 O O . THR A 1 442 ? 10.18 -30.844 -17.469 1 97.94 442 THR A O 1
ATOM 3501 N N . VAL A 1 443 ? 10.195 -32.125 -15.656 1 97.69 443 VAL A N 1
ATOM 3502 C CA . VAL A 1 443 ? 8.758 -32.031 -15.445 1 97.69 443 VAL A CA 1
ATOM 3503 C C . VAL A 1 443 ? 8.367 -30.578 -15.211 1 97.69 443 VAL A C 1
ATOM 3505 O O . VAL A 1 443 ? 7.438 -30.078 -15.836 1 97.69 443 VAL A O 1
ATOM 3508 N N . LEU A 1 444 ? 9.062 -29.922 -14.336 1 98.5 444 LEU A N 1
ATOM 3509 C CA . LEU A 1 444 ? 8.766 -28.547 -13.992 1 98.5 444 LEU A CA 1
ATOM 3510 C C . LEU A 1 444 ? 9 -27.625 -15.18 1 98.5 444 LEU A C 1
ATOM 3512 O O . LEU A 1 444 ? 8.211 -26.703 -15.422 1 98.5 444 LEU A O 1
ATOM 3516 N N . HIS A 1 445 ? 10.047 -27.891 -15.883 1 98.44 445 HIS A N 1
ATOM 3517 C CA . HIS A 1 445 ? 10.359 -27.094 -17.062 1 98.44 445 HIS A CA 1
ATOM 3518 C C . HIS A 1 445 ? 9.266 -27.203 -18.109 1 98.44 445 HIS A C 1
ATOM 3520 O O . HIS A 1 445 ? 8.859 -26.203 -18.703 1 98.44 445 HIS A O 1
ATOM 3526 N N . LEU A 1 446 ? 8.812 -28.391 -18.297 1 97.94 446 LEU A N 1
ATOM 3527 C CA . LEU A 1 446 ? 7.734 -28.609 -19.25 1 97.94 446 LEU A CA 1
ATOM 3528 C C . LEU A 1 446 ? 6.465 -27.891 -18.812 1 97.94 446 LEU A C 1
ATOM 3530 O O . LEU A 1 446 ? 5.77 -27.297 -19.641 1 97.94 446 LEU A O 1
ATOM 3534 N N . GLN A 1 447 ? 6.16 -28 -17.578 1 97.75 447 GLN A N 1
ATOM 3535 C CA . GLN A 1 447 ? 4.98 -27.297 -17.078 1 97.75 447 GLN A CA 1
ATOM 3536 C C . GLN A 1 447 ? 5.09 -25.797 -17.297 1 97.75 447 GLN A C 1
ATOM 3538 O O . GLN A 1 447 ? 4.121 -25.141 -17.703 1 97.75 447 GLN A O 1
ATOM 3543 N N . LEU A 1 448 ? 6.23 -25.281 -16.953 1 98 448 LEU A N 1
ATOM 3544 C CA . LEU A 1 448 ? 6.469 -23.844 -17.172 1 98 448 LEU A CA 1
ATOM 3545 C C . LEU A 1 448 ? 6.297 -23.484 -18.641 1 98 448 LEU A C 1
ATOM 3547 O O . LEU A 1 448 ? 5.688 -22.469 -18.953 1 98 448 LEU A O 1
ATOM 3551 N N . LYS A 1 449 ? 6.777 -24.328 -19.531 1 97.62 449 LYS A N 1
ATOM 3552 C CA . LYS A 1 449 ? 6.645 -24.125 -20.969 1 97.62 449 LYS A CA 1
ATOM 3553 C C . LYS A 1 449 ? 5.18 -24.156 -21.406 1 97.62 449 LYS A C 1
ATOM 3555 O O . LYS A 1 449 ? 4.758 -23.391 -22.266 1 97.62 449 LYS A O 1
ATOM 3560 N N . HIS A 1 450 ? 4.461 -25.078 -20.828 1 97.44 450 HIS A N 1
ATOM 3561 C CA . HIS A 1 450 ? 3.043 -25.172 -21.156 1 97.44 450 HIS A CA 1
ATOM 3562 C C . HIS A 1 450 ? 2.307 -23.875 -20.797 1 97.44 450 HIS A C 1
ATOM 3564 O O . HIS A 1 450 ? 1.514 -23.359 -21.578 1 97.44 450 HIS A O 1
ATOM 3570 N N . PHE A 1 451 ? 2.555 -23.375 -19.656 1 97.44 451 PHE A N 1
ATOM 3571 C CA . PHE A 1 451 ? 1.974 -22.094 -19.281 1 97.44 451 PHE A CA 1
ATOM 3572 C C . PHE A 1 451 ? 2.453 -20.984 -20.219 1 97.44 451 PHE A C 1
ATOM 3574 O O . PHE A 1 451 ? 1.703 -20.062 -20.516 1 97.44 451 PHE A O 1
ATOM 3581 N N . GLY A 1 452 ? 3.721 -21.109 -20.625 1 97.12 452 GLY A N 1
ATOM 3582 C CA . GLY A 1 452 ? 4.34 -20.109 -21.484 1 97.12 452 GLY A CA 1
ATOM 3583 C C . GLY A 1 452 ? 3.699 -20 -22.859 1 97.12 452 GLY A C 1
ATOM 3584 O O . GLY A 1 452 ? 3.848 -19 -23.547 1 97.12 452 GLY A O 1
ATOM 3585 N N . THR A 1 453 ? 2.984 -20.984 -23.25 1 95.31 453 THR A N 1
ATOM 3586 C CA . THR A 1 453 ? 2.285 -20.938 -24.531 1 95.31 453 THR A CA 1
ATOM 3587 C C . THR A 1 453 ? 1.105 -19.969 -24.453 1 95.31 453 THR A C 1
ATOM 3589 O O . THR A 1 453 ? 0.628 -19.5 -25.484 1 95.31 453 THR A O 1
ATOM 3592 N N . ILE A 1 454 ? 0.669 -19.703 -23.297 1 95.06 454 ILE A N 1
ATOM 3593 C CA . ILE A 1 454 ? -0.522 -18.875 -23.109 1 95.06 454 ILE A CA 1
ATOM 3594 C C . ILE A 1 454 ? -0.127 -17.516 -22.547 1 95.06 454 ILE A C 1
ATOM 3596 O O . ILE A 1 454 ? -0.581 -16.484 -23.047 1 95.06 454 ILE A O 1
ATOM 3600 N N . TRP A 1 455 ? 0.673 -17.547 -21.531 1 96.38 455 TRP A N 1
ATOM 3601 C CA . TRP A 1 455 ? 0.96 -16.344 -20.766 1 96.38 455 TRP A CA 1
ATOM 3602 C C . TRP A 1 455 ? 2.391 -15.867 -21 1 96.38 455 TRP A C 1
ATOM 3604 O O . TRP A 1 455 ? 3.336 -16.656 -20.906 1 96.38 455 TRP A O 1
ATOM 3614 N N . THR A 1 456 ? 2.561 -14.602 -21.25 1 96.31 456 THR A N 1
ATOM 3615 C CA . THR A 1 456 ? 3.871 -14.016 -21.516 1 96.31 456 THR A CA 1
ATOM 3616 C C . THR A 1 456 ? 4.758 -14.094 -20.266 1 96.31 456 THR A C 1
ATOM 3618 O O . THR A 1 456 ? 5.965 -14.336 -20.375 1 96.31 456 THR A O 1
ATOM 3621 N N . GLN A 1 457 ? 4.23 -13.852 -19.141 1 96.56 457 GLN A N 1
ATOM 3622 C CA . GLN A 1 457 ? 4.984 -13.93 -17.891 1 96.56 457 GLN A CA 1
ATOM 3623 C C . GLN A 1 457 ? 5.645 -15.297 -17.734 1 96.56 457 GLN A C 1
ATOM 3625 O O . GLN A 1 457 ? 6.809 -15.391 -17.344 1 96.56 457 GLN A O 1
ATOM 3630 N N . ALA A 1 458 ? 4.934 -16.375 -18 1 97.31 458 ALA A N 1
ATOM 3631 C CA . ALA A 1 458 ? 5.488 -17.719 -17.922 1 97.31 458 ALA A CA 1
ATOM 3632 C C . ALA A 1 458 ? 6.586 -17.938 -18.969 1 97.31 458 ALA A C 1
ATOM 3634 O O . ALA A 1 458 ? 7.582 -18.609 -18.703 1 97.31 458 ALA A O 1
ATOM 3635 N N . ARG A 1 459 ? 6.387 -17.359 -20.047 1 97.38 459 ARG A N 1
ATOM 3636 C CA . ARG A 1 459 ? 7.41 -17.422 -21.094 1 97.38 459 ARG A CA 1
ATOM 3637 C C . ARG A 1 459 ? 8.695 -16.75 -20.641 1 97.38 459 ARG A C 1
ATOM 3639 O O . ARG A 1 459 ? 9.789 -17.266 -20.875 1 97.38 459 ARG A O 1
ATOM 3646 N N . LEU A 1 460 ? 8.555 -15.625 -20.062 1 96.5 460 LEU A N 1
ATOM 3647 C CA . LEU A 1 460 ? 9.711 -14.898 -19.547 1 96.5 460 LEU A CA 1
ATOM 3648 C C . LEU A 1 460 ? 10.445 -15.719 -18.5 1 96.5 460 LEU A C 1
ATOM 3650 O O . LEU A 1 460 ? 11.68 -15.773 -18.5 1 96.5 460 LEU A O 1
ATOM 3654 N N . LEU A 1 461 ? 9.75 -16.344 -17.641 1 97.69 461 LEU A N 1
ATOM 3655 C CA . LEU A 1 461 ? 10.359 -17.172 -16.609 1 97.69 461 LEU A CA 1
ATOM 3656 C C . LEU A 1 461 ? 11.07 -18.375 -17.219 1 97.69 461 LEU A C 1
ATOM 3658 O O . LEU A 1 461 ? 12.133 -18.781 -16.75 1 97.69 461 LEU A O 1
ATOM 3662 N N . THR A 1 462 ? 10.445 -18.922 -18.25 1 97.94 462 THR A N 1
ATOM 3663 C CA . THR A 1 462 ? 1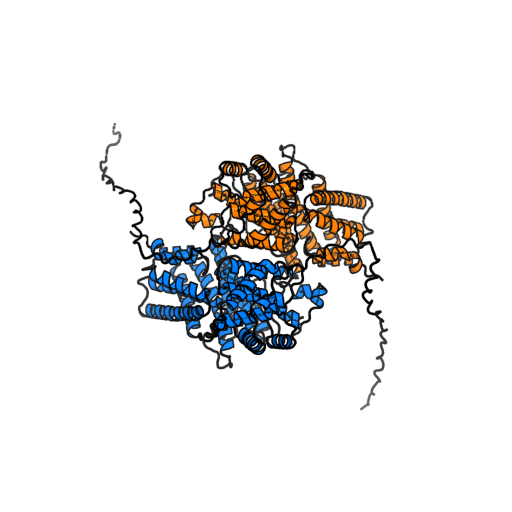1.07 -20.031 -18.953 1 97.94 462 THR A CA 1
ATOM 3664 C C . THR A 1 462 ? 12.414 -19.609 -19.547 1 97.94 462 THR A C 1
ATOM 3666 O O . THR A 1 462 ? 13.422 -20.312 -19.359 1 97.94 462 THR A O 1
ATOM 3669 N N . LEU A 1 463 ? 12.422 -18.5 -20.141 1 96.88 463 LEU A N 1
ATOM 3670 C CA . LEU A 1 463 ? 13.641 -17.984 -20.766 1 96.88 463 LEU A CA 1
ATOM 3671 C C . LEU A 1 463 ? 14.695 -17.688 -19.703 1 96.88 463 LEU A C 1
ATOM 3673 O O . LEU A 1 463 ? 15.883 -17.953 -19.906 1 96.88 463 LEU A O 1
ATOM 3677 N N . SER A 1 464 ? 14.273 -17.125 -18.656 1 96.75 464 SER A N 1
ATOM 3678 C CA . SER A 1 464 ? 15.188 -16.812 -17.562 1 96.75 464 SER A CA 1
ATOM 3679 C C . SER A 1 464 ? 15.836 -18.062 -17.016 1 96.75 464 SER A C 1
ATOM 3681 O O . SER A 1 464 ? 17.047 -18.094 -16.75 1 96.75 464 SER A O 1
ATOM 3683 N N . PHE A 1 465 ? 15.094 -19.125 -16.812 1 97.5 465 PHE A N 1
ATOM 3684 C CA . PHE A 1 465 ? 15.633 -20.375 -16.297 1 97.5 465 PHE A CA 1
ATOM 3685 C C . PHE A 1 465 ? 16.625 -20.984 -17.281 1 97.5 465 PHE A C 1
ATOM 3687 O O . PHE A 1 465 ? 17.703 -21.438 -16.891 1 97.5 465 PHE A O 1
ATOM 3694 N N . GLU A 1 466 ? 16.219 -21 -18.547 1 96.62 466 GLU A N 1
ATOM 3695 C CA . GLU A 1 466 ? 17.078 -21.562 -19.578 1 96.62 466 GLU A CA 1
ATOM 3696 C C . GLU A 1 466 ? 18.406 -20.797 -19.672 1 96.62 466 GLU A C 1
ATOM 3698 O O . GLU A 1 466 ? 19.469 -21.406 -19.797 1 96.62 466 GLU A O 1
ATOM 3703 N N . SER A 1 467 ? 18.312 -19.531 -19.547 1 94 467 SER A N 1
ATOM 3704 C CA . SER A 1 467 ? 19.531 -18.719 -19.531 1 94 467 SER A CA 1
ATOM 3705 C C . SER A 1 467 ? 20.391 -19.016 -18.312 1 94 467 SER A C 1
ATOM 3707 O O . SER A 1 467 ? 21.609 -19.109 -18.422 1 94 467 SER A O 1
ATOM 3709 N N . PHE A 1 468 ? 19.828 -19.188 -17.234 1 94.94 468 PHE A N 1
ATOM 3710 C CA . PHE A 1 468 ? 20.531 -19.5 -15.992 1 94.94 468 PHE A CA 1
ATOM 3711 C C . PHE A 1 468 ? 21.203 -20.875 -16.078 1 94.94 468 PHE A C 1
ATOM 3713 O O . PHE A 1 468 ? 22.359 -21.016 -15.688 1 94.94 468 PHE A O 1
ATOM 3720 N N . ARG A 1 469 ? 20.422 -21.797 -16.578 1 93.25 469 ARG A N 1
ATOM 3721 C CA . ARG A 1 469 ? 20.938 -23.156 -16.734 1 93.25 469 ARG A CA 1
ATOM 3722 C C . ARG A 1 469 ? 22.188 -23.172 -17.609 1 93.25 469 ARG A C 1
ATOM 3724 O O . ARG A 1 469 ? 23.141 -23.906 -17.328 1 93.25 469 ARG A O 1
ATOM 3731 N N . GLU A 1 470 ? 22.234 -22.328 -18.531 1 90.81 470 GLU A N 1
ATOM 3732 C CA . GLU A 1 470 ? 23.359 -22.281 -19.469 1 90.81 470 GLU A CA 1
ATOM 3733 C C . GLU A 1 470 ? 24.531 -21.484 -18.875 1 90.81 470 GLU A C 1
ATOM 3735 O O . GLU A 1 470 ? 25.688 -21.781 -19.172 1 90.81 470 GLU A O 1
ATOM 3740 N N . SER A 1 471 ? 24.219 -20.562 -18.172 1 87.81 471 SER A N 1
ATOM 3741 C CA . SER A 1 471 ? 25.25 -19.656 -17.656 1 87.81 471 SER A CA 1
ATOM 3742 C C . SER A 1 471 ? 26.016 -20.297 -16.5 1 87.81 471 SER A C 1
ATOM 3744 O O . SER A 1 471 ? 27.203 -20.016 -16.312 1 87.81 471 SER A O 1
ATOM 3746 N N . LEU A 1 472 ? 25.406 -21.188 -15.789 1 86.56 472 LEU A N 1
ATOM 3747 C CA . LEU A 1 472 ? 26.047 -21.75 -14.602 1 86.56 472 LEU A CA 1
ATOM 3748 C C . LEU A 1 472 ? 26.719 -23.062 -14.922 1 86.56 472 LEU A C 1
ATOM 3750 O O . LEU A 1 472 ? 26.047 -24.062 -15.219 1 86.56 472 LEU A O 1
ATOM 3754 N N . SER A 1 473 ? 28.047 -23.141 -15.016 1 78.94 473 SER A N 1
ATOM 3755 C CA . SER A 1 473 ? 28.797 -24.359 -15.344 1 78.94 473 SER A CA 1
ATOM 3756 C C . SER A 1 473 ? 28.984 -25.25 -14.117 1 78.94 473 SER A C 1
ATOM 3758 O O . SER A 1 473 ? 28.953 -26.469 -14.219 1 78.94 473 SER A O 1
ATOM 3760 N N . GLY A 1 474 ? 28.812 -24.781 -12.891 1 75.88 474 GLY A N 1
ATOM 3761 C CA . GLY A 1 474 ? 29.047 -25.531 -11.664 1 75.88 474 GLY A CA 1
ATOM 3762 C C . GLY A 1 474 ? 30.5 -25.984 -11.516 1 75.88 474 GLY A C 1
ATOM 3763 O O . GLY A 1 474 ? 31.328 -25.703 -12.383 1 75.88 474 GLY A O 1
ATOM 3764 N N . PRO A 1 475 ? 30.969 -26.938 -10.68 1 83.25 475 PRO A N 1
ATOM 3765 C CA . PRO A 1 475 ? 30.172 -27.172 -9.469 1 83.25 475 PRO A CA 1
ATOM 3766 C C . PRO A 1 475 ? 29.969 -25.906 -8.648 1 83.25 475 PRO A C 1
ATOM 3768 O O . PRO A 1 475 ? 30.781 -24.969 -8.734 1 83.25 475 PRO A O 1
ATOM 3771 N N . VAL A 1 476 ? 28.891 -25.891 -7.973 1 85.81 476 VAL A N 1
ATOM 3772 C CA . VAL A 1 476 ? 28.547 -24.734 -7.148 1 85.81 476 VAL A CA 1
ATOM 3773 C C . VAL A 1 476 ? 28.906 -25.016 -5.691 1 85.81 476 VAL A C 1
ATOM 3775 O O . VAL A 1 476 ? 28.594 -26.078 -5.156 1 85.81 476 VAL A O 1
ATOM 3778 N N . SER A 1 477 ? 29.656 -24.172 -5.125 1 82.94 477 SER A N 1
ATOM 3779 C CA . SER A 1 477 ? 30.062 -24.281 -3.73 1 82.94 477 SER A CA 1
ATOM 3780 C C . SER A 1 477 ? 29.047 -23.641 -2.795 1 82.94 477 SER A C 1
ATOM 3782 O O . SER A 1 477 ? 28.078 -23.031 -3.25 1 82.94 477 SER A O 1
ATOM 3784 N N . TYR A 1 478 ? 29.312 -23.906 -1.532 1 81.31 478 TYR A N 1
ATOM 3785 C CA . TYR A 1 478 ? 28.469 -23.281 -0.512 1 81.31 478 TYR A CA 1
ATOM 3786 C C . TYR A 1 478 ? 28.5 -21.766 -0.627 1 81.31 478 TYR A C 1
ATOM 3788 O O . TYR A 1 478 ? 27.469 -21.109 -0.447 1 81.31 478 TYR A O 1
ATOM 3796 N N . GLU A 1 479 ? 29.641 -21.219 -0.916 1 82.44 479 GLU A N 1
ATOM 3797 C CA . GLU A 1 479 ? 29.781 -19.766 -1.024 1 82.44 479 GLU A CA 1
ATOM 3798 C C . GLU A 1 479 ? 28.953 -19.219 -2.186 1 82.44 479 GLU A C 1
ATOM 3800 O O . GLU A 1 479 ? 28.375 -18.141 -2.088 1 82.44 479 GLU A O 1
ATOM 3805 N N . HIS A 1 480 ? 28.938 -20 -3.219 1 84.62 480 HIS A N 1
ATOM 3806 C CA . HIS A 1 480 ? 28.125 -19.609 -4.367 1 84.62 480 HIS A CA 1
ATOM 3807 C C . HIS A 1 480 ? 26.641 -19.594 -4.016 1 84.62 480 HIS A C 1
ATOM 3809 O O . HIS A 1 480 ? 25.922 -18.656 -4.383 1 84.62 480 HIS A O 1
ATOM 3815 N N . ILE A 1 481 ? 26.266 -20.562 -3.311 1 85.12 481 ILE A N 1
ATOM 3816 C CA . ILE A 1 481 ? 24.859 -20.688 -2.922 1 85.12 481 ILE A CA 1
ATOM 3817 C C . ILE A 1 481 ? 24.484 -19.562 -1.957 1 85.12 481 ILE A C 1
ATOM 3819 O O . ILE A 1 481 ? 23.422 -18.953 -2.086 1 85.12 481 ILE A O 1
ATOM 3823 N N . ALA A 1 482 ? 25.344 -19.344 -1.043 1 83.12 482 ALA A N 1
ATOM 3824 C CA . ALA A 1 482 ? 25.125 -18.266 -0.088 1 83.12 482 ALA A CA 1
ATOM 3825 C C . ALA A 1 482 ? 25 -16.922 -0.799 1 83.12 482 ALA A C 1
ATOM 3827 O O . ALA A 1 482 ? 24.172 -16.078 -0.431 1 83.12 482 ALA A O 1
ATOM 3828 N N . SER A 1 483 ? 25.812 -16.703 -1.801 1 82.75 483 SER A N 1
ATOM 3829 C CA . SER A 1 483 ? 25.75 -15.477 -2.586 1 82.75 483 SER A CA 1
ATOM 3830 C C . SER A 1 483 ? 24.438 -15.367 -3.35 1 82.75 483 SER A C 1
ATOM 3832 O O . SER A 1 483 ? 23.859 -14.281 -3.471 1 82.75 483 SER A O 1
ATOM 3834 N N . MET A 1 484 ? 24.047 -16.438 -3.85 1 85.38 484 MET A N 1
ATOM 3835 C CA . MET A 1 484 ? 22.781 -16.469 -4.578 1 85.38 484 MET A CA 1
ATOM 3836 C C . MET A 1 484 ? 21.609 -16.172 -3.646 1 85.38 484 MET A C 1
ATOM 3838 O O . MET A 1 484 ? 20.688 -15.43 -4.008 1 85.38 484 MET A O 1
ATOM 3842 N N . PHE A 1 485 ? 21.688 -16.688 -2.477 1 83.44 485 PHE A N 1
ATOM 3843 C CA . PHE A 1 485 ? 20.641 -16.469 -1.491 1 83.44 485 PHE A CA 1
ATOM 3844 C C . PHE A 1 485 ? 20.562 -15.008 -1.095 1 83.44 485 PHE A C 1
ATOM 3846 O O . PHE A 1 485 ? 19.484 -14.461 -0.914 1 83.44 485 PHE A O 1
ATOM 3853 N N . SER A 1 486 ? 21.641 -14.406 -1.04 1 79.88 486 SER A N 1
ATOM 3854 C CA . SER A 1 486 ? 21.688 -13.008 -0.621 1 79.88 486 SER A CA 1
ATOM 3855 C C . SER A 1 486 ? 21.125 -12.086 -1.696 1 79.88 486 SER A C 1
ATOM 3857 O O . SER A 1 486 ? 20.703 -10.969 -1.404 1 79.88 486 SER A O 1
ATOM 3859 N N . ARG A 1 487 ? 21.062 -12.664 -2.891 1 81.69 487 ARG A N 1
ATOM 3860 C CA . ARG A 1 487 ? 20.641 -11.828 -4.008 1 81.69 487 ARG A CA 1
ATOM 3861 C C . ARG A 1 487 ? 19.188 -12.109 -4.371 1 81.69 487 ARG A C 1
ATOM 3863 O O . ARG A 1 487 ? 18.562 -11.352 -5.117 1 81.69 487 ARG A O 1
ATOM 3870 N N . PHE A 1 488 ? 18.719 -13.18 -3.82 1 86.88 488 PHE A N 1
ATOM 3871 C CA . PHE A 1 488 ? 17.328 -13.508 -4.148 1 86.88 488 PHE A CA 1
ATOM 3872 C C . PHE A 1 488 ? 16.359 -12.57 -3.441 1 86.88 488 PHE A C 1
ATOM 3874 O O . PHE A 1 488 ? 16.281 -12.562 -2.211 1 86.88 488 PHE A O 1
ATOM 3881 N N . GLU A 1 489 ? 15.633 -11.82 -4.184 1 83.25 489 GLU A N 1
ATOM 3882 C CA . GLU A 1 489 ? 14.609 -10.953 -3.621 1 83.25 489 GLU A CA 1
ATOM 3883 C C . GLU A 1 489 ? 13.211 -11.492 -3.896 1 83.25 489 GLU A C 1
ATOM 3885 O O . GLU A 1 489 ? 12.398 -11.633 -2.977 1 83.25 489 GLU A O 1
ATOM 3890 N N . ALA A 1 490 ? 12.938 -11.781 -5.207 1 91.38 490 ALA A N 1
ATOM 3891 C CA . ALA A 1 490 ? 11.656 -12.312 -5.672 1 91.38 490 ALA A CA 1
ATOM 3892 C C . ALA A 1 490 ? 11.781 -12.883 -7.086 1 91.38 490 ALA A C 1
ATOM 3894 O O . ALA A 1 490 ? 12.695 -12.516 -7.828 1 91.38 490 ALA A O 1
ATOM 3895 N N . PRO A 1 491 ? 10.867 -13.688 -7.414 1 92.38 491 PRO A N 1
ATOM 3896 C CA . PRO A 1 491 ? 11 -14.391 -8.695 1 92.38 491 PRO A CA 1
ATOM 3897 C C . PRO A 1 491 ? 10.984 -13.438 -9.891 1 92.38 491 PRO A C 1
ATOM 3899 O O . PRO A 1 491 ? 11.695 -13.672 -10.875 1 92.38 491 PRO A O 1
ATOM 3902 N N . LEU A 1 492 ? 10.219 -12.383 -9.797 1 93.19 492 LEU A N 1
ATOM 3903 C CA . LEU A 1 492 ? 10.086 -11.5 -10.953 1 93.19 492 LEU A CA 1
ATOM 3904 C C . LEU A 1 492 ? 10.844 -10.195 -10.727 1 93.19 492 LEU A C 1
ATOM 3906 O O . LEU A 1 492 ? 10.703 -9.25 -11.5 1 93.19 492 LEU A O 1
ATOM 3910 N N . HIS A 1 493 ? 11.562 -10.148 -9.688 1 90.12 493 HIS A N 1
ATOM 3911 C CA . HIS A 1 493 ? 12.336 -8.922 -9.461 1 90.12 493 HIS A CA 1
ATOM 3912 C C . HIS A 1 493 ? 13.375 -8.719 -10.547 1 90.12 493 HIS A C 1
ATOM 3914 O O . HIS A 1 493 ? 14.141 -9.633 -10.859 1 90.12 493 HIS A O 1
ATOM 3920 N N . PRO A 1 494 ? 13.492 -7.559 -11.062 1 85.81 494 PRO A N 1
ATOM 3921 C CA . PRO A 1 494 ? 14.406 -7.332 -12.18 1 85.81 494 PRO A CA 1
ATOM 3922 C C . PRO A 1 494 ? 15.859 -7.625 -11.828 1 85.81 494 PRO A C 1
ATOM 3924 O O . PRO A 1 494 ? 16.594 -8.195 -12.633 1 85.81 494 PRO A O 1
ATOM 3927 N N . ARG A 1 495 ? 16.344 -7.285 -10.695 1 84.88 495 ARG A N 1
ATOM 3928 C CA . ARG A 1 495 ? 17.734 -7.523 -10.297 1 84.88 495 ARG A CA 1
ATOM 3929 C C . ARG A 1 495 ? 18.016 -9.016 -10.195 1 84.88 495 ARG A C 1
ATOM 3931 O O . ARG A 1 495 ? 19.141 -9.461 -10.484 1 84.88 495 ARG A O 1
ATOM 3938 N N . TRP A 1 496 ? 17.078 -9.703 -9.758 1 90.25 496 TRP A N 1
ATOM 3939 C CA . TRP A 1 496 ? 17.234 -11.156 -9.664 1 90.25 496 TRP A CA 1
ATOM 3940 C C . TRP A 1 496 ? 17.344 -11.781 -11.055 1 90.25 496 TRP A C 1
ATOM 3942 O O . TRP A 1 496 ? 18.234 -12.578 -11.312 1 90.25 496 TRP A O 1
ATOM 3952 N N . LEU A 1 497 ? 16.422 -11.359 -11.906 1 91.06 497 LEU A N 1
ATOM 3953 C CA . LEU A 1 497 ? 16.406 -11.891 -13.266 1 91.06 497 LEU A CA 1
ATOM 3954 C C . LEU A 1 497 ? 17.688 -11.516 -14.008 1 91.06 497 LEU A C 1
ATOM 3956 O O . LEU A 1 497 ? 18.25 -12.328 -14.742 1 91.06 497 LEU A O 1
ATOM 3960 N N . GLN A 1 498 ? 18.172 -10.352 -13.742 1 87.44 498 GLN A N 1
ATOM 3961 C CA . GLN A 1 498 ? 19.438 -9.922 -14.336 1 87.44 498 GLN A CA 1
ATOM 3962 C C . GLN A 1 498 ? 20.594 -10.734 -13.789 1 87.44 498 GLN A C 1
ATOM 3964 O O . GLN A 1 498 ? 21.516 -11.109 -14.539 1 87.44 498 GLN A O 1
ATOM 3969 N N . PHE A 1 499 ? 20.594 -10.961 -12.57 1 88.19 499 PHE A N 1
ATOM 3970 C CA . PHE A 1 499 ? 21.641 -11.758 -11.945 1 88.19 499 PHE A CA 1
ATOM 3971 C C . PHE A 1 499 ? 21.688 -13.164 -12.531 1 88.19 499 PHE A C 1
ATOM 3973 O O . PHE A 1 499 ? 22.75 -13.688 -12.836 1 88.19 499 PHE A O 1
ATOM 3980 N N . LEU A 1 500 ? 20.5 -13.734 -12.695 1 91.62 500 LEU A N 1
ATOM 3981 C CA . LEU A 1 500 ? 20.422 -15.094 -13.219 1 91.62 500 LEU A CA 1
ATOM 3982 C C . LEU A 1 500 ? 21 -15.172 -14.625 1 91.62 500 LEU A C 1
ATOM 3984 O O . LEU A 1 500 ? 21.641 -16.172 -14.984 1 91.62 500 LEU A O 1
ATOM 3988 N N . ALA A 1 501 ? 20.734 -14.125 -15.289 1 89.12 501 ALA A N 1
ATOM 3989 C CA . ALA A 1 501 ? 21.25 -14.086 -16.656 1 89.12 501 ALA A CA 1
ATOM 3990 C C . ALA A 1 501 ? 22.766 -13.984 -16.672 1 89.12 501 ALA A C 1
ATOM 3992 O O . ALA A 1 501 ? 23.422 -14.391 -17.656 1 89.12 501 ALA A O 1
ATOM 3993 N N . SER A 1 502 ? 23.422 -13.531 -15.578 1 85.81 502 SER A N 1
ATOM 3994 C CA . SER A 1 502 ? 24.859 -13.328 -15.523 1 85.81 502 SER A CA 1
ATOM 3995 C C . SER A 1 502 ? 25.5 -14.133 -14.398 1 85.81 502 SER A C 1
ATOM 3997 O O . SER A 1 502 ? 26.562 -13.773 -13.898 1 85.81 502 SER A O 1
ATOM 3999 N N . ALA A 1 503 ? 24.875 -15.062 -13.922 1 85.62 503 ALA A N 1
ATOM 4000 C CA . ALA A 1 503 ? 25.281 -15.781 -12.719 1 85.62 503 ALA A CA 1
ATOM 4001 C C . ALA A 1 503 ? 26.672 -16.406 -12.914 1 85.62 503 ALA A C 1
ATOM 4003 O O . ALA A 1 503 ? 27.484 -16.422 -11.984 1 85.62 503 ALA A O 1
ATOM 4004 N N . GLY A 1 504 ? 26.953 -16.922 -14.094 1 81.31 504 GLY A N 1
ATOM 4005 C CA . GLY A 1 504 ? 28.266 -17.516 -14.352 1 81.31 504 GLY A CA 1
ATOM 4006 C C . GLY A 1 504 ? 29.406 -16.531 -14.203 1 81.31 504 GLY A C 1
ATOM 4007 O O . GLY A 1 504 ? 30.422 -16.844 -13.578 1 81.31 504 GLY A O 1
ATOM 4008 N N . SER A 1 505 ? 29.203 -15.367 -14.641 1 79.62 505 SER A N 1
ATOM 4009 C CA . SER A 1 505 ? 30.25 -14.352 -14.602 1 79.62 505 SER A CA 1
ATOM 4010 C C . SER A 1 505 ? 30.406 -13.781 -13.195 1 79.62 505 SER A C 1
ATOM 4012 O O . SER A 1 505 ? 31.516 -13.391 -12.797 1 79.62 505 SER A O 1
ATOM 4014 N N . VAL A 1 506 ? 29.406 -13.82 -12.461 1 76.94 506 VAL A N 1
ATOM 4015 C CA . VAL A 1 506 ? 29.422 -13.203 -11.141 1 76.94 506 VAL A CA 1
ATOM 4016 C C . VAL A 1 506 ? 29.953 -14.195 -10.117 1 76.94 506 VAL A C 1
ATOM 4018 O O . VAL A 1 506 ? 30.734 -13.828 -9.227 1 76.94 506 VAL A O 1
ATOM 4021 N N . LEU A 1 507 ? 29.578 -15.414 -10.273 1 77.38 507 LEU A N 1
ATOM 4022 C CA . LEU A 1 507 ? 29.906 -16.422 -9.273 1 77.38 507 LEU A CA 1
ATOM 4023 C C . LEU A 1 507 ? 31.234 -17.094 -9.602 1 77.38 507 LEU A C 1
ATOM 4025 O O . LEU A 1 507 ? 31.922 -17.609 -8.711 1 77.38 507 LEU A O 1
ATOM 4029 N N . GLU A 1 508 ? 31.562 -17.172 -10.898 1 69.19 508 GLU A N 1
ATOM 4030 C CA . GLU A 1 508 ? 32.812 -17.781 -11.344 1 69.19 508 GLU A CA 1
ATOM 4031 C C . GLU A 1 508 ? 33.719 -16.766 -12.047 1 69.19 508 GLU A C 1
ATOM 4033 O O . GLU A 1 508 ? 33.844 -16.797 -13.273 1 69.19 508 GLU A O 1
ATOM 4038 N N . PRO A 1 509 ? 34.156 -15.773 -11.211 1 54.69 509 PRO A N 1
ATOM 4039 C CA . PRO A 1 509 ? 34.969 -14.82 -11.977 1 54.69 509 PRO A CA 1
ATOM 4040 C C . PRO A 1 509 ? 36.156 -15.477 -12.68 1 54.69 509 PRO A C 1
ATOM 4042 O O . PRO A 1 509 ? 36.688 -16.469 -12.18 1 54.69 509 PRO A O 1
ATOM 4045 N N . ALA A 1 510 ? 36.281 -15.398 -14.031 1 45.84 510 ALA A N 1
ATOM 4046 C CA . ALA A 1 510 ? 37.438 -15.906 -14.758 1 45.84 510 ALA A CA 1
ATOM 4047 C C . ALA A 1 510 ? 38.719 -15.75 -13.938 1 45.84 510 ALA A C 1
ATOM 4049 O O . ALA A 1 510 ? 38.938 -14.695 -13.352 1 45.84 510 ALA A O 1
ATOM 4050 N N . GLN A 1 511 ? 39.219 -16.891 -13.477 1 36.44 511 GLN A N 1
ATOM 4051 C CA . GLN A 1 511 ? 40.656 -16.812 -13.195 1 36.44 511 GLN A CA 1
ATOM 4052 C C . GLN A 1 511 ? 41.406 -16.141 -14.336 1 36.44 511 GLN A C 1
ATOM 4054 O O . GLN A 1 511 ? 41.125 -16.406 -15.508 1 36.44 511 GLN A O 1
ATOM 4059 N N . MET B 1 1 ? 80.5 -7.172 36.562 1 18.19 1 MET B N 1
ATOM 4060 C CA . MET B 1 1 ? 81.25 -7.707 35.438 1 18.19 1 MET B CA 1
ATOM 4061 C C . MET B 1 1 ? 80.312 -8.242 34.375 1 18.19 1 MET B C 1
ATOM 4063 O O . MET B 1 1 ? 80.5 -8.016 33.188 1 18.19 1 MET B O 1
ATOM 4067 N N . LEU B 1 2 ? 79.5 -9.305 34.688 1 17.77 2 LEU B N 1
ATOM 4068 C CA . LEU B 1 2 ? 79.125 -10.461 33.875 1 17.77 2 LEU B CA 1
ATOM 4069 C C . LEU B 1 2 ? 78 -10.125 32.906 1 17.77 2 LEU B C 1
ATOM 4071 O O . LEU B 1 2 ? 76.812 -10.266 33.25 1 17.77 2 LEU B O 1
ATOM 4075 N N . LEU B 1 3 ? 77.688 -8.852 32.438 1 22.11 3 LEU B N 1
ATOM 4076 C CA . LEU B 1 3 ? 76.625 -8.109 31.844 1 22.11 3 LEU B CA 1
ATOM 4077 C C . LEU B 1 3 ? 76.25 -8.664 30.453 1 22.11 3 LEU B C 1
ATOM 4079 O O . LEU B 1 3 ? 77.125 -8.703 29.578 1 22.11 3 LEU B O 1
ATOM 4083 N N . CYS B 1 4 ? 75.125 -9.539 30.422 1 20.64 4 CYS B N 1
ATOM 4084 C CA . CYS B 1 4 ? 74.5 -10.523 29.562 1 20.64 4 CYS B CA 1
ATOM 4085 C C . CYS B 1 4 ? 74.375 -10 28.141 1 20.64 4 CYS B C 1
ATOM 4087 O O . CYS B 1 4 ? 74.062 -8.82 27.938 1 20.64 4 CYS B O 1
ATOM 4089 N N . GLN B 1 5 ? 74.438 -10.898 27.062 1 17.61 5 GLN B N 1
ATOM 4090 C CA . GLN B 1 5 ? 74.938 -11.258 25.734 1 17.61 5 GLN B CA 1
ATOM 4091 C C . GLN B 1 5 ? 73.875 -10.969 24.656 1 17.61 5 GLN B C 1
ATOM 4093 O O . GLN B 1 5 ? 72.812 -11.57 24.656 1 17.61 5 GLN B O 1
ATOM 4098 N N . ALA B 1 6 ? 73.688 -9.672 24.109 1 20.22 6 ALA B N 1
ATOM 4099 C CA . ALA B 1 6 ? 72.75 -8.891 23.281 1 20.22 6 ALA B CA 1
ATOM 4100 C C . ALA B 1 6 ? 72.625 -9.516 21.906 1 20.22 6 ALA B C 1
ATOM 4102 O O . ALA B 1 6 ? 71.75 -9.062 21.109 1 20.22 6 ALA B O 1
ATOM 4103 N N . ALA B 1 7 ? 73.438 -10.516 21.359 1 18.48 7 ALA B N 1
ATOM 4104 C CA . ALA B 1 7 ? 73.938 -10.086 20.062 1 18.48 7 ALA B CA 1
ATOM 4105 C C . ALA B 1 7 ? 73 -10.5 18.953 1 18.48 7 ALA B C 1
ATOM 4107 O O . ALA B 1 7 ? 73 -9.914 17.859 1 18.48 7 ALA B O 1
ATOM 4108 N N . PRO B 1 8 ? 72.125 -11.57 19.094 1 18.2 8 PRO B N 1
ATOM 4109 C CA . PRO B 1 8 ? 72.375 -12.57 18.047 1 18.2 8 PRO B CA 1
ATOM 4110 C C . PRO B 1 8 ? 71.75 -12.188 16.703 1 18.2 8 PRO B C 1
ATOM 4112 O O . PRO B 1 8 ? 72.5 -12.008 15.719 1 18.2 8 PRO B O 1
ATOM 4115 N N . GLY B 1 9 ? 70.625 -12.859 16.359 1 18.11 9 GLY B N 1
ATOM 4116 C CA . GLY B 1 9 ? 70.5 -13.828 15.289 1 18.11 9 GLY B CA 1
ATOM 4117 C C . GLY B 1 9 ? 70 -13.227 14.008 1 18.11 9 GLY B C 1
ATOM 4118 O O . GLY B 1 9 ? 69.375 -12.148 14.023 1 18.11 9 GLY B O 1
ATOM 4119 N N . GLY B 1 10 ? 70.25 -13.672 12.789 1 18.34 10 GLY B N 1
ATOM 4120 C CA . GLY B 1 10 ? 70.625 -13.547 11.383 1 18.34 10 GLY B CA 1
ATOM 4121 C C . GLY B 1 10 ? 69.438 -13.32 10.477 1 18.34 10 GLY B C 1
ATOM 4122 O O . GLY B 1 10 ? 69.5 -12.516 9.555 1 18.34 10 GLY B O 1
ATOM 4123 N N . SER B 1 11 ? 68.25 -14.109 10.555 1 17.39 11 SER B N 1
ATOM 4124 C CA . SER B 1 11 ? 67.938 -14.812 9.32 1 17.39 11 SER B CA 1
ATOM 4125 C C . SER B 1 11 ? 67 -13.961 8.414 1 17.39 11 SER B C 1
ATOM 4127 O O . SER B 1 11 ? 65.875 -13.75 8.711 1 17.39 11 SER B O 1
ATOM 4129 N N . ALA B 1 12 ? 67.375 -12.891 7.762 1 21.05 12 ALA B N 1
ATOM 4130 C CA . ALA B 1 12 ? 66.562 -11.867 7.105 1 21.05 12 ALA B CA 1
ATOM 4131 C C . ALA B 1 12 ? 65.938 -12.398 5.809 1 21.05 12 ALA B C 1
ATOM 4133 O O . ALA B 1 12 ? 66 -11.734 4.766 1 21.05 12 ALA B O 1
ATOM 4134 N N . THR B 1 13 ? 65.375 -13.57 5.832 1 18.19 13 THR B N 1
ATOM 4135 C CA . THR B 1 13 ? 65.312 -14.109 4.477 1 18.19 13 THR B CA 1
ATOM 4136 C C . THR B 1 13 ? 64.625 -13.133 3.521 1 18.19 13 THR B C 1
ATOM 4138 O O . THR B 1 13 ? 64.125 -12.109 3.949 1 18.19 13 THR B O 1
ATOM 4141 N N . PRO B 1 14 ? 63.562 -13.609 2.697 1 20.12 14 PRO B N 1
ATOM 4142 C CA . PRO B 1 14 ? 63.5 -13.828 1.251 1 20.12 14 PRO B CA 1
ATOM 4143 C C . PRO B 1 14 ? 62.781 -12.703 0.509 1 20.12 14 PRO B C 1
ATOM 4145 O O . PRO B 1 14 ? 61.938 -12.023 1.087 1 20.12 14 PRO B O 1
ATOM 4148 N N . SER B 1 15 ? 63.312 -12.172 -0.503 1 19.58 15 SER B N 1
ATOM 4149 C CA . SER B 1 15 ? 63.156 -11.047 -1.419 1 19.58 15 SER B CA 1
ATOM 4150 C C . SER B 1 15 ? 61.844 -11.133 -2.189 1 19.58 15 SER B C 1
ATOM 4152 O O . SER B 1 15 ? 61.562 -12.148 -2.824 1 19.58 15 SER B O 1
ATOM 4154 N N . GLU B 1 16 ? 60.844 -10.453 -1.754 1 19.8 16 GLU B N 1
ATOM 4155 C CA . GLU B 1 16 ? 59.438 -10.391 -2.141 1 19.8 16 GLU B CA 1
ATOM 4156 C C . GLU B 1 16 ? 59.281 -10 -3.607 1 19.8 16 GLU B C 1
ATOM 4158 O O . GLU B 1 16 ? 59.719 -8.914 -4.016 1 19.8 16 GLU B O 1
ATOM 4163 N N . HIS B 1 17 ? 59.406 -11 -4.5 1 18.47 17 HIS B N 1
ATOM 4164 C CA . HIS B 1 17 ? 59.438 -10.75 -5.938 1 18.47 17 HIS B CA 1
ATOM 4165 C C . HIS B 1 17 ? 58.25 -9.898 -6.367 1 18.47 17 HIS B C 1
ATOM 4167 O O . HIS B 1 17 ? 57.156 -9.992 -5.773 1 18.47 17 HIS B O 1
ATOM 4173 N N . GLU B 1 18 ? 58.5 -9 -7.211 1 19.33 18 GLU B N 1
ATOM 4174 C CA . GLU B 1 18 ? 57.906 -7.797 -7.785 1 19.33 18 GLU B CA 1
ATOM 4175 C C . GLU B 1 18 ? 56.75 -8.141 -8.727 1 19.33 18 GLU B C 1
ATOM 4177 O O . GLU B 1 18 ? 57 -8.586 -9.852 1 19.33 18 GLU B O 1
ATOM 4182 N N . LEU B 1 19 ? 55.781 -9.031 -8.273 1 19.31 19 LEU B N 1
ATOM 4183 C CA . LEU B 1 19 ? 54.906 -9.445 -9.344 1 19.31 19 LEU B CA 1
ATOM 4184 C C . LEU B 1 19 ? 54.344 -8.234 -10.078 1 19.31 19 LEU B C 1
ATOM 4186 O O . LEU B 1 19 ? 53.75 -7.344 -9.461 1 19.31 19 LEU B O 1
ATOM 4190 N N . VAL B 1 20 ? 54.812 -7.992 -11.234 1 18.94 20 VAL B N 1
ATOM 4191 C CA . VAL B 1 20 ? 54.625 -6.973 -12.258 1 18.94 20 VAL B CA 1
ATOM 4192 C C . VAL B 1 20 ? 53.156 -6.973 -12.719 1 18.94 20 VAL B C 1
ATOM 4194 O O . VAL B 1 20 ? 52.656 -7.984 -13.219 1 18.94 20 VAL B O 1
ATOM 4197 N N . ILE B 1 21 ? 52.375 -6.137 -12.148 1 19.42 21 ILE B N 1
ATOM 4198 C CA . ILE B 1 21 ? 50.938 -5.898 -12.258 1 19.42 21 ILE B CA 1
ATOM 4199 C C . ILE B 1 21 ? 50.594 -5.438 -13.68 1 19.42 21 ILE B C 1
ATOM 4201 O O . ILE B 1 21 ? 51 -4.355 -14.102 1 19.42 21 ILE B O 1
ATOM 4205 N N . SER B 1 22 ? 50.719 -6.414 -14.578 1 18.38 22 SER B N 1
ATOM 4206 C CA . SER B 1 22 ? 50.594 -6.023 -15.984 1 18.38 22 SER B CA 1
ATOM 4207 C C . SER B 1 22 ? 49.344 -5.188 -16.234 1 18.38 22 SER B C 1
ATOM 4209 O O . SER B 1 22 ? 48.344 -5.383 -15.586 1 18.38 22 SER B O 1
ATOM 4211 N N . PRO B 1 23 ? 49.438 -4.16 -17.125 1 19.02 23 PRO B N 1
ATOM 4212 C CA . PRO B 1 23 ? 48.656 -2.973 -17.469 1 19.02 23 PRO B CA 1
ATOM 4213 C C . PRO B 1 23 ? 47.281 -3.32 -18.062 1 19.02 23 PRO B C 1
ATOM 4215 O O . PRO B 1 23 ? 47.062 -4.453 -18.5 1 19.02 23 PRO B O 1
ATOM 4218 N N . THR B 1 24 ? 46.375 -2.326 -18.094 1 20.52 24 THR B N 1
ATOM 4219 C CA . THR B 1 24 ? 44.969 -1.968 -18.219 1 20.52 24 THR B CA 1
ATOM 4220 C C . THR B 1 24 ? 44.5 -2.172 -19.641 1 20.52 24 THR B C 1
ATOM 4222 O O . THR B 1 24 ? 44.906 -1.469 -20.562 1 20.52 24 THR B O 1
ATOM 4225 N N . GLY B 1 25 ? 44.375 -3.387 -20.094 1 18.12 25 GLY B N 1
ATOM 4226 C CA . GLY B 1 25 ? 44.094 -3.615 -21.5 1 18.12 25 GLY B CA 1
ATOM 4227 C C . GLY B 1 25 ? 42.906 -2.85 -22.016 1 18.12 25 GLY B C 1
ATOM 4228 O O . GLY B 1 25 ? 41.875 -2.758 -21.328 1 18.12 25 GLY B O 1
ATOM 4229 N N . PHE B 1 26 ? 43.094 -1.897 -22.953 1 19.73 26 PHE B N 1
ATOM 4230 C CA . PHE B 1 26 ? 42.312 -0.953 -23.719 1 19.73 26 PHE B CA 1
ATOM 4231 C C . PHE B 1 26 ? 41.219 -1.678 -24.5 1 19.73 26 PHE B C 1
ATOM 4233 O O . PHE B 1 26 ? 41.469 -2.723 -25.109 1 19.73 26 PHE B O 1
ATOM 4240 N N . LEU B 1 27 ? 39.969 -1.485 -24.062 1 19.97 27 LEU B N 1
ATOM 4241 C CA . LEU B 1 27 ? 38.719 -1.99 -24.641 1 19.97 27 LEU B CA 1
ATOM 4242 C C . LEU B 1 27 ? 38.688 -1.746 -26.141 1 19.97 27 LEU B C 1
ATOM 4244 O O . LEU B 1 27 ? 38.906 -0.622 -26.594 1 19.97 27 LEU B O 1
ATOM 4248 N N . PRO B 1 28 ? 39 -2.734 -26.891 1 20.41 28 PRO B N 1
ATOM 4249 C CA . PRO B 1 28 ? 39.219 -2.703 -28.328 1 20.41 28 PRO B CA 1
ATOM 4250 C C . PRO B 1 28 ? 38.062 -1.992 -29.078 1 20.41 28 PRO B C 1
ATOM 4252 O O . PRO B 1 28 ? 36.969 -1.915 -28.562 1 20.41 28 PRO B O 1
ATOM 4255 N N . THR B 1 29 ? 38.438 -1.171 -30.062 1 22.53 29 THR B N 1
ATOM 4256 C CA . THR B 1 29 ? 37.75 -0.319 -31.047 1 22.53 29 THR B CA 1
ATOM 4257 C C . THR B 1 29 ? 36.75 -1.125 -31.859 1 22.53 29 THR B C 1
ATOM 4259 O O . THR B 1 29 ? 37.062 -2.242 -32.281 1 22.53 29 THR B O 1
ATOM 4262 N N . PRO B 1 30 ? 35.531 -0.619 -31.969 1 21.98 30 PRO B N 1
ATOM 4263 C CA . PRO B 1 30 ? 34.375 -1.188 -32.656 1 21.98 30 PRO B CA 1
ATOM 4264 C C . PRO B 1 30 ? 34.656 -1.506 -34.125 1 21.98 30 PRO B C 1
ATOM 4266 O O . PRO B 1 30 ? 35.312 -0.716 -34.812 1 21.98 30 PRO B O 1
ATOM 4269 N N . VAL B 1 31 ? 34.875 -2.672 -34.344 1 24.58 31 VAL B N 1
ATOM 4270 C CA . VAL B 1 31 ? 35.125 -3.205 -35.688 1 24.58 31 VAL B CA 1
ATOM 4271 C C . VAL B 1 31 ? 34.062 -2.701 -36.656 1 24.58 31 VAL B C 1
ATOM 4273 O O . VAL B 1 31 ? 32.906 -2.496 -36.281 1 24.58 31 VAL B O 1
ATOM 4276 N N . ASP B 1 32 ? 34.469 -2.322 -37.812 1 23.94 32 ASP B N 1
ATOM 4277 C CA . ASP B 1 32 ? 33.812 -1.699 -38.969 1 23.94 32 ASP B CA 1
ATOM 4278 C C . ASP B 1 32 ? 32.594 -2.492 -39.375 1 23.94 32 ASP B C 1
ATOM 4280 O O . ASP B 1 32 ? 32.656 -3.713 -39.531 1 23.94 32 ASP B O 1
ATOM 4284 N N . PRO B 1 33 ? 31.406 -1.853 -39.281 1 25.17 33 PRO B N 1
ATOM 4285 C CA . PRO B 1 33 ? 30.109 -2.432 -39.625 1 25.17 33 PRO B CA 1
ATOM 4286 C C . PRO B 1 33 ? 30.062 -2.932 -41.062 1 25.17 33 PRO B C 1
ATOM 4288 O O . PRO B 1 33 ? 30.594 -2.277 -41.969 1 25.17 33 PRO B O 1
ATOM 4291 N N . VAL B 1 34 ? 30.25 -4.102 -41.344 1 28.58 34 VAL B N 1
ATOM 4292 C CA . VAL B 1 34 ? 30.094 -4.621 -42.688 1 28.58 34 VAL B CA 1
ATOM 4293 C C . VAL B 1 34 ? 28.812 -4.07 -43.312 1 28.58 34 VAL B C 1
ATOM 4295 O O . VAL B 1 34 ? 27.781 -3.973 -42.625 1 28.58 34 VAL B O 1
ATOM 4298 N N . PRO B 1 35 ? 28.812 -3.535 -44.594 1 27.08 35 PRO B N 1
ATOM 4299 C CA . PRO B 1 35 ? 27.797 -2.781 -45.312 1 27.08 35 PRO B CA 1
ATOM 4300 C C . PRO B 1 35 ? 26.484 -3.555 -45.469 1 27.08 35 PRO B C 1
ATOM 4302 O O . PRO B 1 35 ? 26.406 -4.484 -46.281 1 27.08 35 PRO B O 1
ATOM 4305 N N . GLN B 1 36 ? 26.141 -4.383 -44.594 1 25.72 36 GLN B N 1
ATOM 4306 C CA . GLN B 1 36 ? 25.016 -5.184 -45.062 1 25.72 36 GLN B CA 1
ATOM 4307 C C . GLN B 1 36 ? 23.875 -4.297 -45.562 1 25.72 36 GLN B C 1
ATOM 4309 O O . GLN B 1 36 ? 23.656 -3.201 -45.062 1 25.72 36 GLN B O 1
ATOM 4314 N N . ASP B 1 37 ? 23.344 -4.559 -46.75 1 27.45 37 ASP B N 1
ATOM 4315 C CA . ASP B 1 37 ? 22.312 -3.906 -47.562 1 27.45 37 ASP B CA 1
ATOM 4316 C C . ASP B 1 37 ? 21.156 -3.439 -46.656 1 27.45 37 ASP B C 1
ATOM 4318 O O . ASP B 1 37 ? 20.625 -4.219 -45.875 1 27.45 37 ASP B O 1
ATOM 4322 N N . SER B 1 38 ? 21 -2.156 -46.469 1 25.02 38 SER B N 1
ATOM 4323 C CA . SER B 1 38 ? 20.438 -1.163 -45.562 1 25.02 38 SER B CA 1
ATOM 4324 C C . SER B 1 38 ? 18.906 -1.229 -45.562 1 25.02 38 SER B C 1
ATOM 4326 O O . SER B 1 38 ? 18.25 -0.534 -46.344 1 25.02 38 SER B O 1
ATOM 4328 N N . THR B 1 39 ? 18.344 -2.49 -45.781 1 27.72 39 THR B N 1
ATOM 4329 C CA . THR B 1 39 ? 16.906 -2.26 -45.875 1 27.72 39 THR B CA 1
ATOM 4330 C C . THR B 1 39 ? 16.422 -1.304 -44.781 1 27.72 39 THR B C 1
ATOM 4332 O O . THR B 1 39 ? 16.781 -1.455 -43.625 1 27.72 39 THR B O 1
ATOM 4335 N N . HIS B 1 40 ? 16.047 -0.077 -45.125 1 24.19 40 HIS B N 1
ATOM 4336 C CA . HIS B 1 40 ? 15.672 1.161 -44.469 1 24.19 40 HIS B CA 1
ATOM 4337 C C . HIS B 1 40 ? 14.711 0.892 -43.312 1 24.19 40 HIS B C 1
ATOM 4339 O O . HIS B 1 40 ? 13.531 0.614 -43.531 1 24.19 40 HIS B O 1
ATOM 4345 N N . GLY B 1 41 ? 15.133 0.125 -42.438 1 25.56 41 GLY B N 1
ATOM 4346 C CA . GLY B 1 41 ? 14.367 -0.127 -41.219 1 25.56 41 GLY B CA 1
ATOM 4347 C C . GLY B 1 41 ? 13.695 1.116 -40.688 1 25.56 41 GLY B C 1
ATOM 4348 O O . GLY B 1 41 ? 14.312 2.178 -40.594 1 25.56 41 GLY B O 1
ATOM 4349 N N . VAL B 1 42 ? 12.391 1.181 -40.938 1 31.05 42 VAL B N 1
ATOM 4350 C CA . VAL B 1 42 ? 11.672 2.377 -40.5 1 31.05 42 VAL B CA 1
ATOM 4351 C C . VAL B 1 42 ? 12.156 2.793 -39.125 1 31.05 42 VAL B C 1
ATOM 4353 O O . VAL B 1 42 ? 12.273 1.956 -38.219 1 31.05 42 VAL B O 1
ATOM 4356 N N . PRO B 1 43 ? 12.984 3.801 -39.031 1 28.81 43 PRO B N 1
ATOM 4357 C CA . PRO B 1 43 ? 13.5 4.332 -37.75 1 28.81 43 PRO B CA 1
ATOM 4358 C C . PRO B 1 43 ? 12.477 4.258 -36.625 1 28.81 43 PRO B C 1
ATOM 4360 O O . PRO B 1 43 ? 11.273 4.371 -36.875 1 28.81 43 PRO B O 1
ATOM 4363 N N . PRO B 1 44 ? 12.797 3.383 -35.719 1 30.19 44 PRO B N 1
ATOM 4364 C CA . PRO B 1 44 ? 11.828 3.389 -34.625 1 30.19 44 PRO B CA 1
ATOM 4365 C C . PRO B 1 44 ? 11.297 4.785 -34.312 1 30.19 44 PRO B C 1
ATOM 4367 O O . PRO B 1 44 ? 12.062 5.75 -34.281 1 30.19 44 PRO B O 1
ATOM 4370 N N . GLN B 1 45 ? 10.148 5.074 -34.812 1 29.62 45 GLN B N 1
ATOM 4371 C CA . GLN B 1 45 ? 9.562 6.383 -34.531 1 29.62 45 GLN B CA 1
ATOM 4372 C C . GLN B 1 45 ? 9.859 6.836 -33.094 1 29.62 45 GLN B C 1
ATOM 4374 O O . GLN B 1 45 ? 9.828 6.027 -32.156 1 29.62 45 GLN B O 1
ATOM 4379 N N . PRO B 1 46 ? 10.648 7.887 -32.969 1 28.48 46 PRO B N 1
ATOM 4380 C CA . PRO B 1 46 ? 10.906 8.469 -31.641 1 28.48 46 PRO B CA 1
ATOM 4381 C C . PRO B 1 46 ? 9.711 8.352 -30.703 1 28.48 46 PRO B C 1
ATOM 4383 O O . PRO B 1 46 ? 8.57 8.508 -31.125 1 28.48 46 PRO B O 1
ATOM 4386 N N . ALA B 1 47 ? 9.797 7.453 -29.828 1 32.03 47 ALA B N 1
ATOM 4387 C CA . ALA B 1 47 ? 8.797 7.387 -28.766 1 32.03 47 ALA B CA 1
ATOM 4388 C C . ALA B 1 47 ? 8.219 8.773 -28.469 1 32.03 47 ALA B C 1
ATOM 4390 O O . ALA B 1 47 ? 8.961 9.75 -28.344 1 32.03 47 ALA B O 1
ATOM 4391 N N . SER B 1 48 ? 7.164 9.156 -28.891 1 33.25 48 SER B N 1
ATOM 4392 C CA . SER B 1 48 ? 6.512 10.438 -28.656 1 33.25 48 SER B CA 1
ATOM 4393 C C . SER B 1 48 ? 6.777 10.93 -27.234 1 33.25 48 SER B C 1
ATOM 4395 O O . SER B 1 48 ? 6.371 10.289 -26.266 1 33.25 48 SER B O 1
ATOM 4397 N N . THR B 1 49 ? 8.055 11.523 -26.984 1 36.66 49 THR B N 1
ATOM 4398 C CA . THR B 1 49 ? 8.32 12.352 -25.797 1 36.66 49 THR B CA 1
ATOM 4399 C C . THR B 1 49 ? 7.043 13.047 -25.328 1 36.66 49 THR B C 1
ATOM 4401 O O . THR B 1 49 ? 6.348 13.68 -26.125 1 36.66 49 THR B O 1
ATOM 4404 N N . SER B 1 50 ? 6.418 12.492 -24.438 1 40.78 50 SER B N 1
ATOM 4405 C CA . SER B 1 50 ? 5.379 13.328 -23.859 1 40.78 50 SER B CA 1
ATOM 4406 C C . SER B 1 50 ? 5.707 14.812 -24.031 1 40.78 50 SER B C 1
ATOM 4408 O O . SER B 1 50 ? 6.875 15.203 -23.969 1 40.78 50 SER B O 1
ATOM 4410 N N . PRO B 1 51 ? 5.016 15.602 -24.75 1 43.12 51 PRO B N 1
ATOM 4411 C CA . PRO B 1 51 ? 5.363 17.016 -24.922 1 43.12 51 PRO B CA 1
ATOM 4412 C C . PRO B 1 51 ? 5.969 17.625 -23.656 1 43.12 51 PRO B C 1
ATOM 4414 O O . PRO B 1 51 ? 5.41 17.484 -22.578 1 43.12 51 PRO B O 1
ATOM 4417 N N . SER B 1 52 ? 7.312 17.703 -23.578 1 48.03 52 SER B N 1
ATOM 4418 C CA . SER B 1 52 ? 8.039 18.453 -22.562 1 48.03 52 SER B CA 1
ATOM 4419 C C . SER B 1 52 ? 7.305 19.75 -22.219 1 48.03 52 SER B C 1
ATOM 4421 O O . SER B 1 52 ? 6.84 20.469 -23.109 1 48.03 52 SER B O 1
ATOM 4423 N N . CYS B 1 53 ? 6.723 19.812 -21.078 1 51.06 53 CYS B N 1
ATOM 4424 C CA . CYS B 1 53 ? 6.121 21.016 -20.547 1 51.06 53 CYS B CA 1
ATOM 4425 C C . CYS B 1 53 ? 6.898 22.25 -21 1 51.06 53 CYS B C 1
ATOM 4427 O O . CYS B 1 53 ? 6.48 23.391 -20.734 1 51.06 53 CYS B O 1
ATOM 4429 N N . SER B 1 54 ? 8.148 22.125 -21.406 1 52 54 SER B N 1
ATOM 4430 C CA . SER B 1 54 ? 8.953 23.281 -21.781 1 52 54 SER B CA 1
ATOM 4431 C C . SER B 1 54 ? 8.312 24.062 -22.922 1 52 54 SER B C 1
ATOM 4433 O O . SER B 1 54 ? 8.766 25.156 -23.281 1 52 54 SER B O 1
ATOM 4435 N N . ARG B 1 55 ? 7.406 23.438 -23.594 1 51.19 55 ARG B N 1
ATOM 4436 C CA . ARG B 1 55 ? 6.895 24.125 -24.781 1 51.19 55 ARG B CA 1
ATOM 4437 C C . ARG B 1 55 ? 5.969 25.266 -24.391 1 51.19 55 ARG B C 1
ATOM 4439 O O . ARG B 1 55 ? 5.766 26.203 -25.156 1 51.19 55 ARG B O 1
ATOM 4446 N N . TYR B 1 56 ? 5.305 25.141 -23.188 1 54.06 56 TYR B N 1
ATOM 4447 C CA . TYR B 1 56 ? 4.215 26.094 -23 1 54.06 56 TYR B CA 1
ATOM 4448 C C . TYR B 1 56 ? 4.664 27.266 -22.141 1 54.06 56 TYR B C 1
ATOM 4450 O O . TYR B 1 56 ? 4.148 28.375 -22.266 1 54.06 56 TYR B O 1
ATOM 4458 N N . LEU B 1 57 ? 5.586 26.906 -21.141 1 63.38 57 LEU B N 1
ATOM 4459 C CA . LEU B 1 57 ? 5.879 28 -20.219 1 63.38 57 LEU B CA 1
ATOM 4460 C C . LEU B 1 57 ? 7.363 28.344 -20.234 1 63.38 57 LEU B C 1
ATOM 4462 O O . LEU B 1 57 ? 8.211 27.484 -20 1 63.38 57 LEU B O 1
ATOM 4466 N N . HIS B 1 58 ? 7.598 29.547 -20.906 1 72.19 58 HIS B N 1
ATOM 4467 C CA . HIS B 1 58 ? 8.984 29.984 -20.938 1 72.19 58 HIS B CA 1
ATOM 4468 C C . HIS B 1 58 ? 9.234 31.062 -19.891 1 72.19 58 HIS B C 1
ATOM 4470 O O . HIS B 1 58 ? 8.547 32.094 -19.875 1 72.19 58 HIS B O 1
ATOM 4476 N N . PHE B 1 59 ? 10 30.75 -18.797 1 83 59 PHE B N 1
ATOM 4477 C CA . PHE B 1 59 ? 10.5 31.734 -17.859 1 83 59 PHE B CA 1
ATOM 4478 C C . PHE B 1 59 ? 11.844 32.312 -18.312 1 83 59 PHE B C 1
ATOM 4480 O O . PHE B 1 59 ? 12.68 31.562 -18.844 1 83 59 PHE B O 1
ATOM 4487 N N . SER B 1 60 ? 11.898 33.625 -18.172 1 86.81 60 SER B N 1
ATOM 4488 C CA . SER B 1 60 ? 13.242 34.156 -18.391 1 86.81 60 SER B CA 1
ATOM 4489 C C . SER B 1 60 ? 14.227 33.562 -17.375 1 86.81 60 SER B C 1
ATOM 4491 O O . SER B 1 60 ? 13.836 33.094 -16.312 1 86.81 60 SER B O 1
ATOM 4493 N N . SER B 1 61 ? 15.484 33.625 -17.75 1 87.38 61 SER B N 1
ATOM 4494 C CA . SER B 1 61 ? 16.5 33.031 -16.875 1 87.38 61 SER B CA 1
ATOM 4495 C C . SER B 1 61 ? 16.5 33.719 -15.508 1 87.38 61 SER B C 1
ATOM 4497 O O . SER B 1 61 ? 16.656 33.031 -14.484 1 87.38 61 SER B O 1
ATOM 4499 N N . GLN B 1 62 ? 16.344 35 -15.477 1 89.88 62 GLN B N 1
ATOM 4500 C CA . GLN B 1 62 ? 16.328 35.719 -14.211 1 89.88 62 GLN B CA 1
ATOM 4501 C C . GLN B 1 62 ? 15.102 35.375 -13.391 1 89.88 62 GLN B C 1
ATOM 4503 O O . GLN B 1 62 ? 15.195 35.188 -12.172 1 89.88 62 GLN B O 1
ATOM 4508 N N . GLN B 1 63 ? 14.062 35.344 -14.102 1 90.88 63 GLN B N 1
ATOM 4509 C CA . GLN B 1 63 ? 12.82 34.969 -13.422 1 90.88 63 GLN B CA 1
ATOM 4510 C C . GLN B 1 63 ? 12.883 33.562 -12.883 1 90.88 63 GLN B C 1
ATOM 4512 O O . GLN B 1 63 ? 12.422 33.281 -11.773 1 90.88 63 GLN B O 1
ATOM 4517 N N . GLU B 1 64 ? 13.344 32.688 -13.695 1 92.5 64 GLU B N 1
ATOM 4518 C CA . GLU B 1 64 ? 13.469 31.297 -13.289 1 92.5 64 GLU B CA 1
ATOM 4519 C C . GLU B 1 64 ? 14.32 31.172 -12.039 1 92.5 64 GLU B C 1
ATOM 4521 O O . GLU B 1 64 ? 13.945 30.469 -11.094 1 92.5 64 GLU B O 1
ATOM 4526 N N . GLU B 1 65 ? 15.438 31.844 -12.039 1 92.94 65 GLU B N 1
ATOM 4527 C CA . GLU B 1 65 ? 16.328 31.797 -10.883 1 92.94 65 GLU B CA 1
ATOM 4528 C C . GLU B 1 65 ? 15.633 32.312 -9.625 1 92.94 65 GLU B C 1
ATOM 4530 O O . GLU B 1 65 ? 15.773 31.734 -8.547 1 92.94 65 GLU B O 1
ATOM 4535 N N . TYR B 1 66 ? 14.969 33.375 -9.781 1 93.75 66 TYR B N 1
ATOM 4536 C CA . TYR B 1 66 ? 14.227 33.938 -8.664 1 93.75 66 TYR B CA 1
ATOM 4537 C C . TYR B 1 66 ? 13.188 32.969 -8.141 1 93.75 66 TYR B C 1
ATOM 4539 O O . TYR B 1 66 ? 13.086 32.75 -6.926 1 93.75 66 TYR B O 1
ATOM 4547 N N . LEU B 1 67 ? 12.445 32.375 -9.039 1 93.75 67 LEU B N 1
ATOM 4548 C CA . LEU B 1 67 ? 11.375 31.469 -8.664 1 93.75 67 LEU B CA 1
ATOM 4549 C C . LEU B 1 67 ? 11.938 30.219 -7.992 1 93.75 67 LEU B C 1
ATOM 4551 O O . LEU B 1 67 ? 11.32 29.672 -7.07 1 93.75 67 LEU B O 1
ATOM 4555 N N . ILE B 1 68 ? 13.031 29.75 -8.422 1 95.19 68 ILE B N 1
ATOM 4556 C CA . ILE B 1 68 ? 13.656 28.578 -7.816 1 95.19 68 ILE B CA 1
ATOM 4557 C C . ILE B 1 68 ? 14.039 28.891 -6.371 1 95.19 68 ILE B C 1
ATOM 4559 O O . ILE B 1 68 ? 13.844 28.062 -5.48 1 95.19 68 ILE B O 1
ATOM 4563 N N . ARG B 1 69 ? 14.523 30.031 -6.156 1 94.56 69 ARG B N 1
ATOM 4564 C CA . ARG B 1 69 ? 14.867 30.438 -4.797 1 94.56 69 ARG B CA 1
ATOM 4565 C C . ARG B 1 69 ? 13.625 30.562 -3.924 1 94.56 69 ARG B C 1
ATOM 4567 O O . ARG B 1 69 ? 13.633 30.141 -2.764 1 94.56 69 ARG B O 1
ATOM 4574 N N . VAL B 1 70 ? 12.617 31.062 -4.492 1 94 70 VAL B N 1
ATOM 4575 C CA . VAL B 1 70 ? 11.352 31.219 -3.785 1 94 70 VAL B CA 1
ATOM 4576 C C . VAL B 1 70 ? 10.781 29.859 -3.436 1 94 70 VAL B C 1
ATOM 4578 O O . VAL B 1 70 ? 10.203 29.672 -2.365 1 94 70 VAL B O 1
ATOM 4581 N N . PHE B 1 71 ? 10.969 28.953 -4.312 1 95.88 71 PHE B N 1
ATOM 4582 C CA . PHE B 1 71 ? 10.438 27.609 -4.113 1 95.88 71 PHE B CA 1
ATOM 4583 C C . PHE B 1 71 ? 10.961 27 -2.816 1 95.88 71 PHE B C 1
ATOM 4585 O O . PHE B 1 71 ? 10.234 26.297 -2.109 1 95.88 71 PHE B O 1
ATOM 4592 N N . PHE B 1 72 ? 12.156 27.25 -2.461 1 95.44 72 PHE B N 1
ATOM 4593 C CA . PHE B 1 72 ? 12.773 26.641 -1.286 1 95.44 72 PHE B CA 1
ATOM 4594 C C . PHE B 1 72 ? 12.188 27.234 -0.006 1 95.44 72 PHE B C 1
ATOM 4596 O O . PHE B 1 72 ? 12.406 26.688 1.083 1 95.44 72 PHE B O 1
ATOM 4603 N N . ASP B 1 73 ? 11.422 28.266 -0.154 1 92.44 73 ASP B N 1
ATOM 4604 C CA . ASP B 1 73 ? 10.781 28.875 1.012 1 92.44 73 ASP B CA 1
ATOM 4605 C C . ASP B 1 73 ? 9.359 28.344 1.187 1 92.44 73 ASP B C 1
ATOM 4607 O O . ASP B 1 73 ? 8.703 28.625 2.191 1 92.44 73 ASP B O 1
ATOM 4611 N N . ILE B 1 74 ? 8.977 27.562 0.223 1 91.62 74 ILE B N 1
ATOM 4612 C CA . ILE B 1 74 ? 7.617 27.031 0.241 1 91.62 74 ILE B CA 1
ATOM 4613 C C . ILE B 1 74 ? 7.625 25.625 0.826 1 91.62 74 ILE B C 1
ATOM 4615 O O . ILE B 1 74 ? 8.422 24.781 0.409 1 91.62 74 ILE B O 1
ATOM 4619 N N . ALA B 1 75 ? 6.773 25.359 1.734 1 89.19 75 ALA B N 1
ATOM 4620 C CA . ALA B 1 75 ? 6.57 24.031 2.326 1 89.19 75 ALA B CA 1
ATOM 4621 C C . ALA B 1 75 ? 7.902 23.328 2.547 1 89.19 75 ALA B C 1
ATOM 4623 O O . ALA B 1 75 ? 8.109 22.219 2.053 1 89.19 75 ALA B O 1
ATOM 4624 N N . ARG B 1 76 ? 8.672 23.859 3.371 1 90.75 76 ARG B N 1
ATOM 4625 C CA . ARG B 1 76 ? 10.039 23.406 3.598 1 90.75 76 ARG B CA 1
ATOM 4626 C C . ARG B 1 76 ? 10.062 21.984 4.141 1 90.75 76 ARG B C 1
ATOM 4628 O O . ARG B 1 76 ? 10.93 21.188 3.77 1 90.75 76 ARG B O 1
ATOM 4635 N N . ASP B 1 77 ? 9.094 21.672 4.934 1 90.81 77 ASP B N 1
ATOM 4636 C CA . ASP B 1 77 ? 9.078 20.359 5.57 1 90.81 77 ASP B CA 1
ATOM 4637 C C . ASP B 1 77 ? 8.594 19.281 4.602 1 90.81 77 ASP B C 1
ATOM 4639 O O . ASP B 1 77 ? 8.695 18.094 4.891 1 90.81 77 ASP B O 1
ATOM 4643 N N . ALA B 1 78 ? 8.102 19.703 3.48 1 93.19 78 ALA B N 1
ATOM 4644 C CA . ALA B 1 78 ? 7.652 18.766 2.459 1 93.19 78 ALA B CA 1
ATOM 4645 C C . ALA B 1 78 ? 8.562 18.812 1.234 1 93.19 78 ALA B C 1
ATOM 4647 O O . ALA B 1 78 ? 8.258 18.203 0.205 1 93.19 78 ALA B O 1
ATOM 4648 N N . ASN B 1 79 ? 9.641 19.516 1.34 1 93.56 79 ASN B N 1
ATOM 4649 C CA . ASN B 1 79 ? 10.578 19.641 0.233 1 93.56 79 ASN B CA 1
ATOM 4650 C C . ASN B 1 79 ? 11.453 18.391 0.101 1 93.56 79 ASN B C 1
ATOM 4652 O O . ASN B 1 79 ? 12.18 18.047 1.03 1 93.56 79 ASN B O 1
ATOM 4656 N N . PRO B 1 80 ? 11.414 17.75 -1.021 1 95.38 80 PRO B N 1
ATOM 4657 C CA . PRO B 1 80 ? 12.172 16.516 -1.185 1 95.38 80 PRO B CA 1
ATOM 4658 C C . PRO B 1 80 ? 13.656 16.766 -1.454 1 95.38 80 PRO B C 1
ATOM 4660 O O . PRO B 1 80 ? 14.43 15.82 -1.61 1 95.38 80 PRO B O 1
ATOM 4663 N N . ILE B 1 81 ? 14.047 18.031 -1.542 1 95.44 81 ILE B N 1
ATOM 4664 C CA . ILE B 1 81 ? 15.438 18.375 -1.776 1 95.44 81 ILE B CA 1
ATOM 4665 C C . ILE B 1 81 ? 16.141 18.625 -0.442 1 95.44 81 ILE B C 1
ATOM 4667 O O . ILE B 1 81 ? 15.742 19.5 0.33 1 95.44 81 ILE B O 1
ATOM 4671 N N . PHE B 1 82 ? 17.172 17.891 -0.229 1 91.12 82 PHE B N 1
ATOM 4672 C CA . PHE B 1 82 ? 17.859 17.922 1.056 1 91.12 82 PHE B CA 1
ATOM 4673 C C . PHE B 1 82 ? 18.703 19.172 1.188 1 91.12 82 PHE B C 1
ATOM 4675 O O . PHE B 1 82 ? 18.531 19.953 2.127 1 91.12 82 PHE B O 1
ATOM 4682 N N . SER B 1 83 ? 19.609 19.328 0.294 1 93.19 83 SER B N 1
ATOM 4683 C CA . SER B 1 83 ? 20.516 20.469 0.368 1 93.19 83 SER B CA 1
ATOM 4684 C C . SER B 1 83 ? 20.156 21.531 -0.659 1 93.19 83 SER B C 1
ATOM 4686 O O . SER B 1 83 ? 20.391 21.359 -1.856 1 93.19 83 SER B O 1
ATOM 4688 N N . LYS B 1 84 ? 19.734 22.641 -0.162 1 94.56 84 LYS B N 1
ATOM 4689 C CA . LYS B 1 84 ? 19.438 23.781 -1.025 1 94.56 84 LYS B CA 1
ATOM 4690 C C . LYS B 1 84 ? 20.703 24.281 -1.731 1 94.56 84 LYS B C 1
ATOM 4692 O O . LYS B 1 84 ? 20.672 24.547 -2.938 1 94.56 84 LYS B O 1
ATOM 4697 N N . GLU B 1 85 ? 21.734 24.281 -1.01 1 94.56 85 GLU B N 1
ATOM 4698 C CA . GLU B 1 85 ? 23 24.797 -1.549 1 94.56 85 GLU B CA 1
ATOM 4699 C C . GLU B 1 85 ? 23.516 23.922 -2.688 1 94.56 85 GLU B C 1
ATOM 4701 O O . GLU B 1 85 ? 23.906 24.438 -3.74 1 94.56 85 GLU B O 1
ATOM 4706 N N . ARG B 1 86 ? 23.469 22.719 -2.418 1 94.44 86 ARG B N 1
ATOM 4707 C CA . ARG B 1 86 ? 23.922 21.797 -3.453 1 94.44 86 ARG B CA 1
ATOM 4708 C C . ARG B 1 86 ? 23.031 21.859 -4.688 1 94.44 86 ARG B C 1
ATOM 4710 O O . ARG B 1 86 ? 23.531 21.828 -5.816 1 94.44 86 ARG B O 1
ATOM 4717 N N . PHE B 1 87 ? 21.766 21.953 -4.512 1 96.94 87 PHE B N 1
ATOM 4718 C CA . PHE B 1 87 ? 20.828 22.016 -5.625 1 96.94 87 PHE B CA 1
ATOM 4719 C C . PHE B 1 87 ? 21.078 23.266 -6.469 1 96.94 87 PHE B C 1
ATOM 4721 O O . PHE B 1 87 ? 21.125 23.188 -7.695 1 96.94 87 PHE B O 1
ATOM 4728 N N . LEU B 1 88 ? 21.297 24.375 -5.809 1 96.5 88 LEU B N 1
ATOM 4729 C CA . LEU B 1 88 ? 21.5 25.641 -6.516 1 96.5 88 LEU B CA 1
ATOM 4730 C C . LEU B 1 88 ? 22.797 25.609 -7.312 1 96.5 88 LEU B C 1
ATOM 4732 O O . LEU B 1 88 ? 22.875 26.156 -8.414 1 96.5 88 LEU B O 1
ATOM 4736 N N . ARG B 1 89 ? 23.797 24.953 -6.746 1 96.38 89 ARG B N 1
ATOM 4737 C CA . ARG B 1 89 ? 25.047 24.797 -7.484 1 96.38 89 ARG B CA 1
ATOM 4738 C C . ARG B 1 89 ? 24.828 23.969 -8.75 1 96.38 89 ARG B C 1
ATOM 4740 O O . ARG B 1 89 ? 25.312 24.328 -9.82 1 96.38 89 ARG B O 1
ATOM 4747 N N . ARG B 1 90 ? 24.125 22.891 -8.578 1 95.88 90 ARG B N 1
ATOM 4748 C CA . ARG B 1 90 ? 23.844 22.031 -9.719 1 95.88 90 ARG B CA 1
ATOM 4749 C C . ARG B 1 90 ? 22.984 22.766 -10.758 1 95.88 90 ARG B C 1
ATOM 4751 O O . ARG B 1 90 ? 23.188 22.594 -11.961 1 95.88 90 ARG B O 1
ATOM 4758 N N . TYR B 1 91 ? 22.078 23.531 -10.266 1 95.75 91 TYR B N 1
ATOM 4759 C CA . TYR B 1 91 ? 21.234 24.344 -11.141 1 95.75 91 TYR B CA 1
ATOM 4760 C C . TYR B 1 91 ? 22.062 25.328 -11.945 1 95.75 91 TYR B C 1
ATOM 4762 O O . TYR B 1 91 ? 21.875 25.469 -13.156 1 95.75 91 TYR B O 1
ATOM 4770 N N . GLN B 1 92 ? 22.953 25.953 -11.297 1 94.88 92 GLN B N 1
ATOM 4771 C CA . GLN B 1 92 ? 23.828 26.922 -11.961 1 94.88 92 GLN B CA 1
ATOM 4772 C C . GLN B 1 92 ? 24.703 26.234 -13.008 1 94.88 92 GLN B C 1
ATOM 4774 O O . GLN B 1 92 ? 25 26.828 -14.047 1 94.88 92 GLN B O 1
ATOM 4779 N N . ASP B 1 93 ? 25.016 25 -12.734 1 95.12 93 ASP B N 1
ATOM 4780 C CA . ASP B 1 93 ? 25.844 24.25 -13.656 1 95.12 93 ASP B CA 1
ATOM 4781 C C . ASP B 1 93 ? 25 23.547 -14.719 1 95.12 93 ASP B C 1
ATOM 4783 O O . ASP B 1 93 ? 25.5 22.703 -15.469 1 95.12 93 ASP B O 1
ATOM 4787 N N . SER B 1 94 ? 23.703 23.75 -14.75 1 93.44 94 SER B N 1
ATOM 4788 C CA . SER B 1 94 ? 22.75 23.188 -15.711 1 93.44 94 SER B CA 1
ATOM 4789 C C . SER B 1 94 ? 22.734 21.672 -15.641 1 93.44 94 SER B C 1
ATOM 4791 O O . SER B 1 94 ? 22.688 21 -16.672 1 93.44 94 SER B O 1
ATOM 4793 N N . LEU B 1 95 ? 22.812 21.156 -14.43 1 93.94 95 LEU B N 1
ATOM 4794 C CA . LEU B 1 95 ? 22.844 19.703 -14.242 1 93.94 95 LEU B CA 1
ATOM 4795 C C . LEU B 1 95 ? 21.484 19.188 -13.789 1 93.94 95 LEU B C 1
ATOM 4797 O O . LEU B 1 95 ? 21.281 17.969 -13.703 1 93.94 95 LEU B O 1
ATOM 4801 N N . CYS B 1 96 ? 20.594 20.078 -13.539 1 94.69 96 CYS B N 1
ATOM 4802 C CA . CYS B 1 96 ? 19.266 19.672 -13.102 1 94.69 96 CYS B CA 1
ATOM 4803 C C . CYS B 1 96 ? 18.344 19.422 -14.297 1 94.69 96 CYS B C 1
ATOM 4805 O O . CYS B 1 96 ? 18.516 20.047 -15.352 1 94.69 96 CYS B O 1
ATOM 4807 N N . SER B 1 97 ? 17.422 18.5 -14.133 1 92.25 97 SER B N 1
ATOM 4808 C CA . SER B 1 97 ? 16.438 18.266 -15.18 1 92.25 97 SER B CA 1
ATOM 4809 C C . SER B 1 97 ? 15.57 19.5 -15.406 1 92.25 97 SER B C 1
ATOM 4811 O O . SER B 1 97 ? 15.07 20.094 -14.453 1 92.25 97 SER B O 1
ATOM 4813 N N . GLN B 1 98 ? 15.359 19.844 -16.641 1 90.25 98 GLN B N 1
ATOM 4814 C CA . GLN B 1 98 ? 14.555 21.031 -16.969 1 90.25 98 GLN B CA 1
ATOM 4815 C C . GLN B 1 98 ? 13.102 20.844 -16.531 1 90.25 98 GLN B C 1
ATOM 4817 O O . GLN B 1 98 ? 12.43 21.797 -16.156 1 90.25 98 GLN B O 1
ATOM 4822 N N . ASP B 1 99 ? 12.625 19.609 -16.609 1 88.5 99 ASP B N 1
ATOM 4823 C CA . ASP B 1 99 ? 11.258 19.312 -16.172 1 88.5 99 ASP B CA 1
ATOM 4824 C C . ASP B 1 99 ? 11.07 19.641 -14.695 1 88.5 99 ASP B C 1
ATOM 4826 O O . ASP B 1 99 ? 10.023 20.156 -14.297 1 88.5 99 ASP B O 1
ATOM 4830 N N . LEU B 1 100 ? 12.055 19.328 -13.938 1 93.44 100 LEU B N 1
ATOM 4831 C CA . LEU B 1 100 ? 12 19.625 -12.516 1 93.44 100 LEU B CA 1
ATOM 4832 C C . LEU B 1 100 ? 12.008 21.141 -12.281 1 93.44 100 LEU B C 1
ATOM 4834 O O . LEU B 1 100 ? 11.195 21.656 -11.516 1 93.44 100 LEU B O 1
ATOM 4838 N N . ILE B 1 101 ? 12.906 21.781 -12.969 1 94.19 101 ILE B N 1
ATOM 4839 C CA . ILE B 1 101 ? 13.062 23.219 -12.812 1 94.19 101 ILE B CA 1
ATOM 4840 C C . ILE B 1 101 ? 11.758 23.922 -13.195 1 94.19 101 ILE B C 1
ATOM 4842 O O . ILE B 1 101 ? 11.281 24.797 -12.461 1 94.19 101 ILE B O 1
ATOM 4846 N N . THR B 1 102 ? 11.195 23.531 -14.281 1 91.12 102 THR B N 1
ATOM 4847 C CA . THR B 1 102 ? 9.945 24.125 -14.742 1 91.12 102 THR B CA 1
ATOM 4848 C C . THR B 1 102 ? 8.82 23.875 -13.742 1 91.12 102 THR B C 1
ATOM 4850 O O . THR B 1 102 ? 8.023 24.766 -13.461 1 91.12 102 THR B O 1
ATOM 4853 N N . THR B 1 103 ? 8.766 22.688 -13.25 1 92.56 103 THR B N 1
ATOM 4854 C CA . THR B 1 103 ? 7.754 22.328 -12.258 1 92.56 103 THR B CA 1
ATOM 4855 C C . THR B 1 103 ? 7.887 23.203 -11.016 1 92.56 103 THR B C 1
ATOM 4857 O O . THR B 1 103 ? 6.895 23.75 -10.523 1 92.56 103 THR B O 1
ATOM 4860 N N . MET B 1 104 ? 9.094 23.344 -10.539 1 94.75 104 MET B N 1
ATOM 4861 C CA . MET B 1 104 ? 9.344 24.156 -9.359 1 94.75 104 MET B CA 1
ATOM 4862 C C . MET B 1 104 ? 8.938 25.609 -9.594 1 94.75 104 MET B C 1
ATOM 4864 O O . MET B 1 104 ? 8.297 26.219 -8.742 1 94.75 104 MET B O 1
ATOM 4868 N N . ALA B 1 105 ? 9.281 26.094 -10.75 1 92.94 105 ALA B N 1
ATOM 4869 C CA . ALA B 1 105 ? 8.961 27.469 -11.094 1 92.94 105 ALA B CA 1
ATOM 4870 C C . ALA B 1 105 ? 7.453 27.688 -11.18 1 92.94 105 ALA B C 1
ATOM 4872 O O . ALA B 1 105 ? 6.93 28.688 -10.672 1 92.94 105 ALA B O 1
ATOM 4873 N N . ILE B 1 106 ? 6.762 26.766 -11.773 1 91.75 106 ILE B N 1
ATOM 4874 C CA . ILE B 1 106 ? 5.316 26.875 -11.945 1 91.75 106 ILE B CA 1
ATOM 4875 C C . ILE B 1 106 ? 4.633 26.844 -10.578 1 91.75 106 ILE B C 1
ATOM 4877 O O . ILE B 1 106 ? 3.768 27.688 -10.297 1 91.75 106 ILE B O 1
ATOM 4881 N N . ILE B 1 107 ? 5.008 26.016 -9.734 1 93 107 ILE B N 1
ATOM 4882 C CA . ILE B 1 107 ? 4.383 25.859 -8.422 1 93 107 ILE B CA 1
ATOM 4883 C C . ILE B 1 107 ? 4.68 27.094 -7.566 1 93 107 ILE B C 1
ATOM 4885 O O . ILE B 1 107 ? 3.801 27.594 -6.867 1 93 107 ILE B O 1
ATOM 4889 N N . ALA B 1 108 ? 5.914 27.531 -7.645 1 93.81 108 ALA B N 1
ATOM 4890 C CA . ALA B 1 108 ? 6.266 28.75 -6.91 1 93.81 108 ALA B CA 1
ATOM 4891 C C . ALA B 1 108 ? 5.402 29.922 -7.359 1 93.81 108 ALA B C 1
ATOM 4893 O O . ALA B 1 108 ? 4.91 30.688 -6.531 1 93.81 108 ALA B O 1
ATOM 4894 N N . THR B 1 109 ? 5.223 30 -8.633 1 91.38 109 THR B N 1
ATOM 4895 C CA . THR B 1 109 ? 4.414 31.094 -9.172 1 91.38 109 THR B CA 1
ATOM 4896 C C . THR B 1 109 ? 2.961 30.969 -8.719 1 91.38 109 THR B C 1
ATOM 4898 O O . THR B 1 109 ? 2.348 31.938 -8.297 1 91.38 109 THR B O 1
ATOM 4901 N N . LYS B 1 110 ? 2.445 29.797 -8.758 1 90.56 110 LYS B N 1
ATOM 4902 C CA . LYS B 1 110 ? 1.049 29.547 -8.422 1 90.56 110 LYS B CA 1
ATOM 4903 C C . LYS B 1 110 ? 0.78 29.844 -6.945 1 90.56 110 LYS B C 1
ATOM 4905 O O . LYS B 1 110 ? -0.283 30.359 -6.594 1 90.56 110 LYS B O 1
ATOM 4910 N N . LEU B 1 111 ? 1.67 29.562 -6.113 1 91.94 111 LEU B N 1
ATOM 4911 C CA . LEU B 1 111 ? 1.425 29.656 -4.68 1 91.94 111 LEU B CA 1
ATOM 4912 C C . LEU B 1 111 ? 1.766 31.047 -4.16 1 91.94 111 LEU B C 1
ATOM 4914 O O . LEU B 1 111 ? 1.254 31.469 -3.119 1 91.94 111 LEU B O 1
ATOM 4918 N N . THR B 1 112 ? 2.592 31.688 -4.676 1 86.88 112 THR B N 1
ATOM 4919 C CA . THR B 1 112 ? 2.959 33 -4.18 1 86.88 112 THR B CA 1
ATOM 4920 C C . THR B 1 112 ? 2.191 34.094 -4.926 1 86.88 112 THR B C 1
ATOM 4922 O O . THR B 1 112 ? 2.227 35.281 -4.539 1 86.88 112 THR B O 1
ATOM 4925 N N . HIS B 1 113 ? 1.015 33.688 -5.508 1 66.06 113 HIS B N 1
ATOM 4926 C CA . HIS B 1 113 ? 0.138 34.625 -6.211 1 66.06 113 HIS B CA 1
ATOM 4927 C C . HIS B 1 113 ? 0.844 35.969 -6.477 1 66.06 113 HIS B C 1
ATOM 4929 O O . HIS B 1 113 ? 0.19 36.969 -6.691 1 66.06 113 HIS B O 1
ATOM 4935 N N . SER B 1 114 ? 1.923 36.156 -6.52 1 48.66 114 SER B N 1
ATOM 4936 C CA . SER B 1 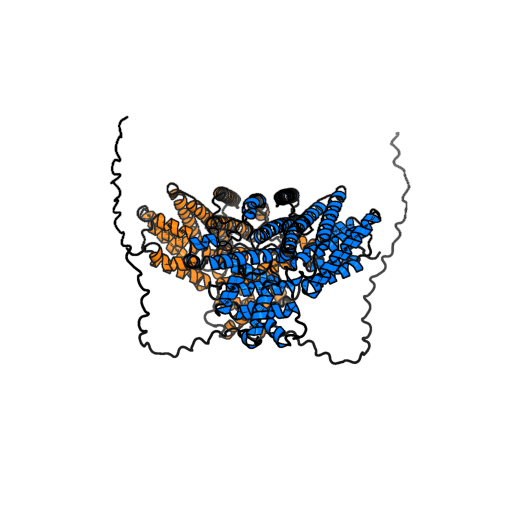114 ? 1.915 37.562 -6.914 1 48.66 114 SER B CA 1
ATOM 4937 C C . SER B 1 114 ? 0.729 37.875 -7.82 1 48.66 114 SER B C 1
ATOM 4939 O O . SER B 1 114 ? 0.568 37.281 -8.875 1 48.66 114 SER B O 1
ATOM 4941 N N . ALA B 1 115 ? -0.511 37.938 -7.117 1 41.16 115 ALA B N 1
ATOM 4942 C CA . ALA B 1 115 ? -1.838 38.344 -7.562 1 41.16 115 ALA B CA 1
ATOM 4943 C C . ALA B 1 115 ? -1.799 38.844 -9.008 1 41.16 115 ALA B C 1
ATOM 4945 O O . ALA B 1 115 ? -2.789 38.75 -9.734 1 41.16 115 ALA B O 1
ATOM 4946 N N . GLY B 1 116 ? -1.061 39.719 -9.125 1 40.5 116 GLY B N 1
ATOM 4947 C CA . GLY B 1 116 ? -1.159 40.5 -10.352 1 40.5 116 GLY B CA 1
ATOM 4948 C C . GLY B 1 116 ? -0.907 39.656 -11.594 1 40.5 116 GLY B C 1
ATOM 4949 O O . GLY B 1 116 ? -1.233 40.094 -12.711 1 40.5 116 GLY B O 1
ATOM 4950 N N . SER B 1 117 ? 0.259 39 -11.68 1 42.84 117 SER B N 1
ATOM 4951 C CA . SER B 1 117 ? 0.529 38.406 -12.977 1 42.84 117 SER B CA 1
ATOM 4952 C C . SER B 1 117 ? -0.153 37.031 -13.117 1 42.84 117 SER B C 1
ATOM 4954 O O . SER B 1 117 ? 0.264 36.062 -12.492 1 42.84 117 SER B O 1
ATOM 4956 N N . ASP B 1 118 ? -1.399 36.875 -12.797 1 47.62 118 ASP B N 1
ATOM 4957 C CA . ASP B 1 118 ? -2.174 35.75 -13.305 1 47.62 118 ASP B CA 1
ATOM 4958 C C . ASP B 1 118 ? -1.394 34.969 -14.367 1 47.62 118 ASP B C 1
ATOM 4960 O O . ASP B 1 118 ? -1.181 35.5 -15.469 1 47.62 118 ASP B O 1
ATOM 4964 N N . GLY B 1 119 ? -0.29 34.5 -14.031 1 52.34 119 GLY B N 1
ATOM 4965 C CA . GLY B 1 119 ? 0.605 33.875 -14.984 1 52.34 119 GLY B CA 1
ATOM 4966 C C . GLY B 1 119 ? -0.087 33.469 -16.281 1 52.34 119 GLY B C 1
ATOM 4967 O O . GLY B 1 119 ? 0.568 33.062 -17.234 1 52.34 119 GLY B O 1
ATOM 4968 N N . GLY B 1 120 ? -1.507 33.844 -16.391 1 58.88 120 GLY B N 1
ATOM 4969 C CA . GLY B 1 120 ? -2.26 33.719 -17.625 1 58.88 120 GLY B CA 1
ATOM 4970 C C . GLY B 1 120 ? -2.635 32.312 -17.984 1 58.88 120 GLY B C 1
ATOM 4971 O O . GLY B 1 120 ? -2.309 31.375 -17.25 1 58.88 120 GLY B O 1
ATOM 4972 N N . PRO B 1 121 ? -3.467 32.094 -18.688 1 63.53 121 PRO B N 1
ATOM 4973 C CA . PRO B 1 121 ? -3.963 30.828 -19.25 1 63.53 121 PRO B CA 1
ATOM 4974 C C . PRO B 1 121 ? -2.84 29.859 -19.609 1 63.53 121 PRO B C 1
ATOM 4976 O O . PRO B 1 121 ? -3.025 28.641 -19.516 1 63.53 121 PRO B O 1
ATOM 4979 N N . ASP B 1 122 ? -1.746 30.438 -19.609 1 76.5 122 ASP B N 1
ATOM 4980 C CA . ASP B 1 122 ? -0.637 29.594 -20.031 1 76.5 122 ASP B CA 1
ATOM 4981 C C . ASP B 1 122 ? -0.051 28.812 -18.859 1 76.5 122 ASP B C 1
ATOM 4983 O O . ASP B 1 122 ? 0.328 27.656 -19 1 76.5 122 ASP B O 1
ATOM 4987 N N . LEU B 1 123 ? -0.097 29.438 -17.672 1 81.81 123 LEU B N 1
ATOM 4988 C CA . LEU B 1 123 ? 0.441 28.781 -16.484 1 81.81 123 LEU B CA 1
ATOM 4989 C C . LEU B 1 123 ? -0.443 27.609 -16.062 1 81.81 123 LEU B C 1
ATOM 4991 O O . LEU B 1 123 ? 0.06 26.547 -15.719 1 81.81 123 LEU B O 1
ATOM 4995 N N . ASP B 1 124 ? -1.692 27.812 -16.141 1 81.62 124 ASP B N 1
ATOM 4996 C CA . ASP B 1 124 ? -2.637 26.75 -15.781 1 81.62 124 ASP B CA 1
ATOM 4997 C C . ASP B 1 124 ? -2.555 25.578 -16.75 1 81.62 124 ASP B C 1
ATOM 4999 O O . ASP B 1 124 ? -2.59 24.422 -16.344 1 81.62 124 ASP B O 1
ATOM 5003 N N . ALA B 1 125 ? -2.469 25.953 -17.922 1 79.56 125 ALA B N 1
ATOM 5004 C CA . ALA B 1 125 ? -2.33 24.922 -18.938 1 79.56 125 ALA B CA 1
ATOM 5005 C C . ALA B 1 125 ? -1.034 24.141 -18.75 1 79.56 125 ALA B C 1
ATOM 5007 O O . ALA B 1 125 ? -1.01 22.906 -18.922 1 79.56 125 ALA B O 1
ATOM 5008 N N . GLY B 1 126 ? -0.034 24.891 -18.422 1 79.5 126 GLY B N 1
ATOM 5009 C CA . GLY B 1 126 ? 1.236 24.25 -18.141 1 79.5 126 GLY B CA 1
ATOM 5010 C C . GLY B 1 126 ? 1.181 23.297 -16.953 1 79.5 126 GLY B C 1
ATOM 5011 O O . GLY B 1 126 ? 1.689 22.172 -17.031 1 79.5 126 GLY B O 1
ATOM 5012 N N . LEU B 1 127 ? 0.575 23.734 -15.977 1 83.5 127 LEU B N 1
ATOM 5013 C CA . LEU B 1 127 ? 0.435 22.922 -14.773 1 83.5 127 LEU B CA 1
ATOM 5014 C C . LEU B 1 127 ? -0.396 21.672 -15.07 1 83.5 127 LEU B C 1
ATOM 5016 O O . LEU B 1 127 ? -0.032 20.562 -14.656 1 83.5 127 LEU B O 1
ATOM 5020 N N . GLU B 1 128 ? -1.438 21.844 -15.766 1 81.25 128 GLU B N 1
ATOM 5021 C CA . GLU B 1 128 ? -2.299 20.719 -16.125 1 81.25 128 GLU B CA 1
ATOM 5022 C C . GLU B 1 128 ? -1.556 19.703 -16.969 1 81.25 128 GLU B C 1
ATOM 5024 O O . GLU B 1 128 ? -1.73 18.484 -16.812 1 81.25 128 GLU B O 1
ATOM 5029 N N . SER B 1 129 ? -0.841 20.219 -17.781 1 79.62 129 SER B N 1
ATOM 5030 C CA . SER B 1 129 ? -0.061 19.344 -18.656 1 79.62 129 SER B CA 1
ATOM 5031 C C . SER B 1 129 ? 0.926 18.5 -17.844 1 79.62 129 SER B C 1
ATOM 5033 O O . SER B 1 129 ? 1.053 17.297 -18.078 1 79.62 129 SER B O 1
ATOM 5035 N N . ILE B 1 130 ? 1.548 19.141 -16.922 1 80.94 130 ILE B N 1
ATOM 5036 C CA . ILE B 1 130 ? 2.547 18.453 -16.125 1 80.94 130 ILE B CA 1
ATOM 5037 C C . ILE B 1 130 ? 1.862 17.438 -15.219 1 80.94 130 ILE B C 1
ATOM 5039 O O . ILE B 1 130 ? 2.352 16.312 -15.039 1 80.94 130 ILE B O 1
ATOM 5043 N N . LEU B 1 131 ? 0.775 17.797 -14.75 1 77.38 131 LEU B N 1
ATOM 5044 C CA . LEU B 1 131 ? 0.039 16.891 -13.859 1 77.38 131 LEU B CA 1
ATOM 5045 C C . LEU B 1 131 ? -0.516 15.703 -14.641 1 77.38 131 LEU B C 1
ATOM 5047 O O . LEU B 1 131 ? -0.498 14.57 -14.141 1 77.38 131 LEU B O 1
ATOM 5051 N N . SER B 1 132 ? -0.99 15.938 -15.766 1 71.69 132 SER B N 1
ATOM 5052 C CA . SER B 1 132 ? -1.576 14.883 -16.594 1 71.69 132 SER B CA 1
ATOM 5053 C C . SER B 1 132 ? -0.5 13.969 -17.156 1 71.69 132 SER B C 1
ATOM 5055 O O . SER B 1 132 ? -0.694 12.75 -17.25 1 71.69 132 SER B O 1
ATOM 5057 N N . SER B 1 133 ? 0.554 14.547 -17.609 1 60.41 133 SER B N 1
ATOM 5058 C CA . SER B 1 133 ? 1.638 13.766 -18.188 1 60.41 133 SER B CA 1
ATOM 5059 C C . SER B 1 133 ? 2.285 12.852 -17.156 1 60.41 133 SER B C 1
ATOM 5061 O O . SER B 1 133 ? 2.75 11.758 -17.484 1 60.41 133 SER B O 1
ATOM 5063 N N . SER B 1 134 ? 2.396 13.344 -16 1 55.75 134 SER B N 1
ATOM 5064 C CA . SER B 1 134 ? 3.078 12.617 -14.938 1 55.75 134 SER B CA 1
ATOM 5065 C C . SER B 1 134 ? 2.299 11.367 -14.539 1 55.75 134 SER B C 1
ATOM 5067 O O . SER B 1 134 ? 2.859 10.445 -13.945 1 55.75 134 SER B O 1
ATOM 5069 N N . LEU B 1 135 ? 1.009 11.43 -14.789 1 51.72 135 LEU B N 1
ATOM 5070 C CA . LEU B 1 135 ? 0.199 10.242 -14.531 1 51.72 135 LEU B CA 1
ATOM 5071 C C . LEU B 1 135 ? 0.562 9.117 -15.5 1 51.72 135 LEU B C 1
ATOM 5073 O O . LEU B 1 135 ? 0.441 7.938 -15.156 1 51.72 135 LEU B O 1
ATOM 5077 N N . VAL B 1 136 ? 0.865 9.602 -16.766 1 40.81 136 VAL B N 1
ATOM 5078 C CA . VAL B 1 136 ? 1.152 8.695 -17.875 1 40.81 136 VAL B CA 1
ATOM 5079 C C . VAL B 1 136 ? 2.625 8.297 -17.859 1 40.81 136 VAL B C 1
ATOM 5081 O O . VAL B 1 136 ? 3.037 7.367 -18.562 1 40.81 136 VAL B O 1
ATOM 5084 N N . GLU B 1 137 ? 3.459 9.172 -17.375 1 47.5 137 GLU B N 1
ATOM 5085 C CA . GLU B 1 137 ? 4.895 8.93 -17.484 1 47.5 137 GLU B CA 1
ATOM 5086 C C . GLU B 1 137 ? 5.266 7.547 -16.953 1 47.5 137 GLU B C 1
ATOM 5088 O O . GLU B 1 137 ? 5.727 7.418 -15.82 1 47.5 137 GLU B O 1
ATOM 5093 N N . ASP B 1 138 ? 4.461 6.625 -17.25 1 45.53 138 ASP B N 1
ATOM 5094 C CA . ASP B 1 138 ? 4.77 5.219 -17.484 1 45.53 138 ASP B CA 1
ATOM 5095 C C . ASP B 1 138 ? 6.191 5.051 -18 1 45.53 138 ASP B C 1
ATOM 5097 O O . ASP B 1 138 ? 6.648 3.926 -18.219 1 45.53 138 ASP B O 1
ATOM 5101 N N . ASP B 1 139 ? 6.652 6.113 -18.656 1 43.59 139 ASP B N 1
ATOM 5102 C CA . ASP B 1 139 ? 7.945 5.898 -19.297 1 43.59 139 ASP B CA 1
ATOM 5103 C C . ASP B 1 139 ? 9 5.484 -18.266 1 43.59 139 ASP B C 1
ATOM 5105 O O . ASP B 1 139 ? 10.203 5.633 -18.516 1 43.59 139 ASP B O 1
ATOM 5109 N N . TRP B 1 140 ? 8.477 5.469 -17.219 1 47.56 140 TRP B N 1
ATOM 5110 C CA . TRP B 1 140 ? 9.539 4.957 -16.344 1 47.56 140 TRP B CA 1
ATOM 5111 C C . TRP B 1 140 ? 10.016 3.59 -16.828 1 47.56 140 TRP B C 1
ATOM 5113 O O . TRP B 1 140 ? 9.625 2.562 -16.266 1 47.56 140 TRP B O 1
ATOM 5123 N N . VAL B 1 141 ? 9.836 3.365 -18.062 1 44.16 141 VAL B N 1
ATOM 5124 C CA . VAL B 1 141 ? 10.156 2.121 -18.766 1 44.16 141 VAL B CA 1
ATOM 5125 C C . VAL B 1 141 ? 11.422 1.506 -18.172 1 44.16 141 VAL B C 1
ATOM 5127 O O . VAL B 1 141 ? 11.664 0.307 -18.328 1 44.16 141 VAL B O 1
ATOM 5130 N N . GLY B 1 142 ? 12.273 2.357 -17.391 1 45.25 142 GLY B N 1
ATOM 5131 C CA . GLY B 1 142 ? 13.484 1.734 -16.891 1 45.25 142 GLY B CA 1
ATOM 5132 C C . GLY B 1 142 ? 13.617 1.797 -15.375 1 45.25 142 GLY B C 1
ATOM 5133 O O . GLY B 1 142 ? 12.859 2.51 -14.711 1 45.25 142 GLY B O 1
ATOM 5134 N N . ASP B 1 143 ? 13.953 0.663 -14.773 1 51.12 143 ASP B N 1
ATOM 5135 C CA . ASP B 1 143 ? 14.312 0.502 -13.367 1 51.12 143 ASP B CA 1
ATOM 5136 C C . ASP B 1 143 ? 15.094 1.712 -12.859 1 51.12 143 ASP B C 1
ATOM 5138 O O . ASP B 1 143 ? 15.609 1.695 -11.742 1 51.12 143 ASP B O 1
ATOM 5142 N N . ALA B 1 144 ? 15.305 2.836 -13.719 1 58.62 144 ALA B N 1
ATOM 5143 C CA . ALA B 1 144 ? 16.25 3.779 -13.148 1 58.62 144 ALA B CA 1
ATOM 5144 C C . ALA B 1 144 ? 15.664 5.184 -13.078 1 58.62 144 ALA B C 1
ATOM 5146 O O . ALA B 1 144 ? 15.883 6 -13.977 1 58.62 144 ALA B O 1
ATOM 5147 N N . LEU B 1 145 ? 14.586 5.32 -12.336 1 68.06 145 LEU B N 1
ATOM 5148 C CA . LEU B 1 145 ? 14.211 6.715 -12.125 1 68.06 145 LEU B CA 1
ATOM 5149 C C . LEU B 1 145 ? 15.367 7.5 -11.508 1 68.06 145 LEU B C 1
ATOM 5151 O O . LEU B 1 145 ? 16.031 7.02 -10.586 1 68.06 145 LEU B O 1
ATOM 5155 N N . SER B 1 146 ? 15.57 8.609 -12.281 1 86.75 146 SER B N 1
ATOM 5156 C CA . SER B 1 146 ? 16.609 9.5 -11.758 1 86.75 146 SER B CA 1
ATOM 5157 C C . SER B 1 146 ? 16.109 10.25 -10.523 1 86.75 146 SER B C 1
ATOM 5159 O O . SER B 1 146 ? 14.914 10.305 -10.266 1 86.75 146 SER B O 1
ATOM 5161 N N . LEU B 1 147 ? 16.984 10.758 -9.82 1 93.12 147 LEU B N 1
ATOM 5162 C CA . LEU B 1 147 ? 16.719 11.523 -8.609 1 93.12 147 LEU B CA 1
ATOM 5163 C C . LEU B 1 147 ? 15.805 12.711 -8.914 1 93.12 147 LEU B C 1
ATOM 5165 O O . LEU B 1 147 ? 14.82 12.938 -8.211 1 93.12 147 LEU B O 1
ATOM 5169 N N . ASP B 1 148 ? 16.031 13.445 -10.016 1 93.31 148 ASP B N 1
ATOM 5170 C CA . ASP B 1 148 ? 15.266 14.633 -10.367 1 93.31 148 ASP B CA 1
ATOM 5171 C C . ASP B 1 148 ? 13.844 14.258 -10.789 1 93.31 148 ASP B C 1
ATOM 5173 O O . ASP B 1 148 ? 12.898 15.008 -10.531 1 93.31 148 ASP B O 1
ATOM 5177 N N . GLN B 1 149 ? 13.734 13.156 -11.406 1 90.56 149 GLN B N 1
ATOM 5178 C CA . GLN B 1 149 ? 12.406 12.695 -11.789 1 90.56 149 GLN B CA 1
ATOM 5179 C C . GLN B 1 149 ? 11.562 12.367 -10.562 1 90.56 149 GLN B C 1
ATOM 5181 O O . GLN B 1 149 ? 10.367 12.688 -10.516 1 90.56 149 GLN B O 1
ATOM 5186 N N . PHE B 1 150 ? 12.188 11.797 -9.617 1 92.94 150 PHE B N 1
ATOM 5187 C CA . PHE B 1 150 ? 11.469 11.453 -8.391 1 92.94 150 PHE B CA 1
ATOM 5188 C C . PHE B 1 150 ? 11.125 12.711 -7.598 1 92.94 150 PHE B C 1
ATOM 5190 O O . PHE B 1 150 ? 10.047 12.797 -7.004 1 92.94 150 PHE B O 1
ATOM 5197 N N . ARG B 1 151 ? 12.062 13.586 -7.586 1 95.31 151 ARG B N 1
ATOM 5198 C CA . ARG B 1 151 ? 11.805 14.859 -6.926 1 95.31 151 ARG B CA 1
ATOM 5199 C C . ARG B 1 151 ? 10.586 15.555 -7.535 1 95.31 151 ARG B C 1
ATOM 5201 O O . ARG B 1 151 ? 9.711 16.016 -6.816 1 95.31 151 ARG B O 1
ATOM 5208 N N . LYS B 1 152 ? 10.57 15.609 -8.805 1 93.94 152 LYS B N 1
ATOM 5209 C CA . LYS B 1 152 ? 9.438 16.203 -9.508 1 93.94 152 LYS B CA 1
ATOM 5210 C C . LYS B 1 152 ? 8.133 15.508 -9.141 1 93.94 152 LYS B C 1
ATOM 5212 O O . LYS B 1 152 ? 7.137 16.172 -8.828 1 93.94 152 LYS B O 1
ATOM 5217 N N . ALA B 1 153 ? 8.172 14.164 -9.18 1 92.88 153 ALA B N 1
ATOM 5218 C CA . ALA B 1 153 ? 6.973 13.391 -8.859 1 92.88 153 ALA B CA 1
ATOM 5219 C C . ALA B 1 153 ? 6.484 13.695 -7.445 1 92.88 153 ALA B C 1
ATOM 5221 O O . ALA B 1 153 ? 5.281 13.836 -7.215 1 92.88 153 ALA B O 1
ATOM 5222 N N . CYS B 1 154 ? 7.359 13.828 -6.52 1 95.06 154 CYS B N 1
ATOM 5223 C CA . CYS B 1 154 ? 7.012 14.109 -5.133 1 95.06 154 CYS B CA 1
ATOM 5224 C C . CYS B 1 154 ? 6.422 15.508 -4.984 1 95.06 154 CYS B C 1
ATOM 5226 O O . CYS B 1 154 ? 5.418 15.688 -4.293 1 95.06 154 CYS B O 1
ATOM 5228 N N . ILE B 1 155 ? 7.051 16.438 -5.641 1 96 155 ILE B N 1
ATOM 5229 C CA . ILE B 1 155 ? 6.594 17.812 -5.578 1 96 155 ILE B CA 1
ATOM 5230 C C . ILE B 1 155 ? 5.18 17.922 -6.148 1 96 155 ILE B C 1
ATOM 5232 O O . ILE B 1 155 ? 4.309 18.562 -5.555 1 96 155 ILE B O 1
ATOM 5236 N N . LEU B 1 156 ? 4.969 17.25 -7.234 1 94.56 156 LEU B N 1
ATOM 5237 C CA . LEU B 1 156 ? 3.652 17.281 -7.867 1 94.56 156 LEU B CA 1
ATOM 5238 C C . LEU B 1 156 ? 2.615 16.578 -7 1 94.56 156 LEU B C 1
ATOM 5240 O O . LEU B 1 156 ? 1.477 17.031 -6.887 1 94.56 156 LEU B O 1
ATOM 5244 N N . ALA B 1 157 ? 2.99 15.477 -6.441 1 95.38 157 ALA B N 1
ATOM 5245 C CA . ALA B 1 157 ? 2.078 14.758 -5.555 1 95.38 157 ALA B CA 1
ATOM 5246 C C . ALA B 1 157 ? 1.67 15.617 -4.367 1 95.38 157 ALA B C 1
ATOM 5248 O O . ALA B 1 157 ? 0.489 15.688 -4.016 1 95.38 157 ALA B O 1
ATOM 5249 N N . PHE B 1 158 ? 2.645 16.312 -3.824 1 96.31 158 PHE B N 1
ATOM 5250 C CA . PHE B 1 158 ? 2.383 17.203 -2.701 1 96.31 158 PHE B CA 1
ATOM 5251 C C . PHE B 1 158 ? 1.435 18.328 -3.111 1 96.31 158 PHE B C 1
ATOM 5253 O O . PHE B 1 158 ? 0.421 18.562 -2.451 1 96.31 158 PHE B O 1
ATOM 5260 N N . TYR B 1 159 ? 1.818 18.922 -4.137 1 95.69 159 TYR B N 1
ATOM 5261 C CA . TYR B 1 159 ? 1.04 20.062 -4.594 1 95.69 159 TYR B CA 1
ATOM 5262 C C . TYR B 1 159 ? -0.394 19.656 -4.914 1 95.69 159 TYR B C 1
ATOM 5264 O O . TYR B 1 159 ? -1.344 20.312 -4.48 1 95.69 159 TYR B O 1
ATOM 5272 N N . GLU B 1 160 ? -0.537 18.609 -5.629 1 94.75 160 GLU B N 1
ATOM 5273 C CA . GLU B 1 160 ? -1.867 18.172 -6.043 1 94.75 160 GLU B CA 1
ATOM 5274 C C . GLU B 1 160 ? -2.717 17.781 -4.84 1 94.75 160 GLU B C 1
ATOM 5276 O O . GLU B 1 160 ? -3.92 18.047 -4.805 1 94.75 160 GLU B O 1
ATOM 5281 N N . PHE B 1 161 ? -2.188 17.188 -3.912 1 95.94 161 PHE B N 1
ATOM 5282 C CA . PHE B 1 161 ? -2.932 16.719 -2.75 1 95.94 161 PHE B CA 1
ATOM 5283 C C . PHE B 1 161 ? -3.557 17.891 -1.998 1 95.94 161 PHE B C 1
ATOM 5285 O O . PHE B 1 161 ? -4.688 17.781 -1.517 1 95.94 161 PHE B O 1
ATOM 5292 N N . HIS B 1 162 ? -2.814 18.906 -1.906 1 96.44 162 HIS B N 1
ATOM 5293 C CA . HIS B 1 162 ? -3.305 20.016 -1.107 1 96.44 162 HIS B CA 1
ATOM 5294 C C . HIS B 1 162 ? -4.121 20.984 -1.956 1 96.44 162 HIS B C 1
ATOM 5296 O O . HIS B 1 162 ? -5.047 21.641 -1.455 1 96.44 162 HIS B O 1
ATOM 5302 N N . GLN B 1 163 ? -3.773 21.078 -3.248 1 94.69 163 GLN B N 1
ATOM 5303 C CA . GLN B 1 163 ? -4.473 22.031 -4.102 1 94.69 163 GLN B CA 1
ATOM 5304 C C . GLN B 1 163 ? -5.703 21.406 -4.746 1 94.69 163 GLN B C 1
ATOM 5306 O O . GLN B 1 163 ? -6.684 22.094 -5.039 1 94.69 163 GLN B O 1
ATOM 5311 N N . PHE B 1 164 ? -5.621 20.141 -4.965 1 92.25 164 PHE B N 1
ATOM 5312 C CA . PHE B 1 164 ? -6.723 19.406 -5.566 1 92.25 164 PHE B CA 1
ATOM 5313 C C . PHE B 1 164 ? -7.016 18.125 -4.777 1 92.25 164 PHE B C 1
ATOM 5315 O O . PHE B 1 164 ? -6.867 17.016 -5.301 1 92.25 164 PHE B O 1
ATOM 5322 N N . PRO B 1 165 ? -7.504 18.359 -3.547 1 90.12 165 PRO B N 1
ATOM 5323 C CA . PRO B 1 165 ? -7.73 17.156 -2.729 1 90.12 165 PRO B CA 1
ATOM 5324 C C . PRO B 1 165 ? -8.773 16.219 -3.33 1 90.12 165 PRO B C 1
ATOM 5326 O O . PRO B 1 165 ? -9.797 16.688 -3.84 1 90.12 165 PRO B O 1
ATOM 5329 N N . GLY B 1 166 ? -8.516 15.016 -3.398 1 83.81 166 GLY B N 1
ATOM 5330 C CA . GLY B 1 166 ? -9.438 14.047 -3.961 1 83.81 166 GLY B CA 1
ATOM 5331 C C . GLY B 1 166 ? -8.789 12.711 -4.262 1 83.81 166 GLY B C 1
ATOM 5332 O O . GLY B 1 166 ? -7.699 12.422 -3.762 1 83.81 166 GLY B O 1
ATOM 5333 N N . HIS B 1 167 ? -9.422 12 -4.98 1 82.56 167 HIS B N 1
ATOM 5334 C CA . HIS B 1 167 ? -9.031 10.625 -5.277 1 82.56 167 HIS B CA 1
ATOM 5335 C C . HIS B 1 167 ? -7.758 10.578 -6.117 1 82.56 167 HIS B C 1
ATOM 5337 O O . HIS B 1 167 ? -6.848 9.805 -5.832 1 82.56 167 HIS B O 1
ATOM 5343 N N . HIS B 1 168 ? -7.68 11.375 -6.98 1 83.44 168 HIS B N 1
ATOM 5344 C CA . HIS B 1 168 ? -6.559 11.359 -7.91 1 83.44 168 HIS B CA 1
ATOM 5345 C C . HIS B 1 168 ? -5.254 11.727 -7.211 1 83.44 168 HIS B C 1
ATOM 5347 O O . HIS B 1 168 ? -4.215 11.117 -7.469 1 83.44 168 HIS B O 1
ATOM 5353 N N . SER B 1 169 ? -5.391 12.773 -6.465 1 89.69 169 SER B N 1
ATOM 5354 C CA . SER B 1 169 ? -4.188 13.211 -5.754 1 89.69 169 SER B CA 1
ATOM 5355 C C . SER B 1 169 ? -3.721 12.148 -4.766 1 89.69 169 SER B C 1
ATOM 5357 O O . SER B 1 169 ? -2.518 11.938 -4.598 1 89.69 169 SER B O 1
ATOM 5359 N N . TRP B 1 170 ? -4.664 11.492 -4.152 1 92.81 170 TRP B N 1
ATOM 5360 C CA . TRP B 1 170 ? -4.355 10.406 -3.227 1 92.81 170 TRP B CA 1
ATOM 5361 C C . TRP B 1 170 ? -3.703 9.234 -3.955 1 92.81 170 TRP B C 1
ATOM 5363 O O . TRP B 1 170 ? -2.717 8.672 -3.479 1 92.81 170 TRP B O 1
ATOM 5373 N N . LEU B 1 171 ? -4.168 8.844 -5.117 1 91.19 171 LEU B N 1
ATOM 5374 C CA . LEU B 1 171 ? -3.598 7.777 -5.93 1 91.19 171 LEU B CA 1
ATOM 5375 C C . LEU B 1 171 ? -2.193 8.141 -6.398 1 91.19 171 LEU B C 1
ATOM 5377 O O . LEU B 1 171 ? -1.327 7.27 -6.512 1 91.19 171 LEU B O 1
ATOM 5381 N N . ARG B 1 172 ? -2 9.383 -6.676 1 92.06 172 ARG B N 1
ATOM 5382 C CA . ARG B 1 172 ? -0.678 9.82 -7.113 1 92.06 172 ARG B CA 1
ATOM 5383 C C . ARG B 1 172 ? 0.362 9.594 -6.02 1 92.06 172 ARG B C 1
ATOM 5385 O O . ARG B 1 172 ? 1.477 9.148 -6.301 1 92.06 172 ARG B O 1
ATOM 5392 N N . ILE B 1 173 ? -0.014 9.953 -4.832 1 94.75 173 ILE B N 1
ATOM 5393 C CA . ILE B 1 173 ? 0.896 9.711 -3.717 1 94.75 173 ILE B CA 1
ATOM 5394 C C . ILE B 1 173 ? 1.181 8.219 -3.596 1 94.75 173 ILE B C 1
ATOM 5396 O O . ILE B 1 173 ? 2.322 7.812 -3.363 1 94.75 173 ILE B O 1
ATOM 5400 N N . GLY B 1 174 ? 0.128 7.434 -3.74 1 93.69 174 GLY B N 1
ATOM 5401 C CA . GLY B 1 174 ? 0.322 5.992 -3.729 1 93.69 174 GLY B CA 1
ATOM 5402 C C . GLY B 1 174 ? 1.297 5.512 -4.785 1 93.69 174 GLY B C 1
ATOM 5403 O O . GLY B 1 174 ? 2.133 4.645 -4.52 1 93.69 174 GLY B O 1
ATOM 5404 N N . ARG B 1 175 ? 1.165 6.043 -5.91 1 91.5 175 ARG B N 1
ATOM 5405 C CA . ARG B 1 175 ? 2.047 5.68 -7.016 1 91.5 175 ARG B CA 1
ATOM 5406 C C . ARG B 1 175 ? 3.498 6.016 -6.688 1 91.5 175 ARG B C 1
ATOM 5408 O O . ARG B 1 175 ? 4.395 5.199 -6.914 1 91.5 175 ARG B O 1
ATOM 5415 N N . VAL B 1 176 ? 3.734 7.203 -6.207 1 93.38 176 VAL B N 1
ATOM 5416 C CA . VAL B 1 176 ? 5.082 7.633 -5.859 1 93.38 176 VAL B CA 1
ATOM 5417 C C . VAL B 1 176 ? 5.664 6.711 -4.793 1 93.38 176 VAL B C 1
ATOM 5419 O O . VAL B 1 176 ? 6.84 6.344 -4.852 1 93.38 176 VAL B O 1
ATOM 5422 N N . THR B 1 177 ? 4.832 6.34 -3.871 1 95.69 177 THR B N 1
ATOM 5423 C CA . THR B 1 177 ? 5.27 5.473 -2.783 1 95.69 177 THR B CA 1
ATOM 5424 C C . THR B 1 177 ? 5.656 4.094 -3.314 1 95.69 177 THR B C 1
ATOM 5426 O O . THR B 1 177 ? 6.699 3.551 -2.939 1 95.69 177 THR B O 1
ATOM 5429 N N . ARG B 1 178 ? 4.867 3.529 -4.156 1 93.06 178 ARG B N 1
ATOM 5430 C CA . ARG B 1 178 ? 5.156 2.217 -4.723 1 93.06 178 ARG B CA 1
ATOM 5431 C C . ARG B 1 178 ? 6.418 2.258 -5.582 1 93.06 178 ARG B C 1
ATOM 5433 O O . ARG B 1 178 ? 7.215 1.319 -5.562 1 93.06 178 ARG B O 1
ATOM 5440 N N . MET B 1 179 ? 6.586 3.328 -6.293 1 90.56 179 MET B N 1
ATOM 5441 C CA . MET B 1 179 ? 7.793 3.475 -7.102 1 90.56 179 MET B CA 1
ATOM 5442 C C . MET B 1 179 ? 9.039 3.537 -6.219 1 90.56 179 MET B C 1
ATOM 5444 O O . MET B 1 179 ? 10.094 3.025 -6.59 1 90.56 179 MET B O 1
ATOM 5448 N N . ALA B 1 180 ? 8.883 4.191 -5.129 1 93.38 180 ALA B N 1
ATOM 5449 C CA . ALA B 1 180 ? 9.992 4.234 -4.18 1 93.38 180 ALA B CA 1
ATOM 5450 C C . ALA B 1 180 ? 10.375 2.828 -3.727 1 93.38 180 ALA B C 1
ATOM 5452 O O . ALA B 1 180 ? 11.562 2.506 -3.627 1 93.38 180 ALA B O 1
ATOM 5453 N N . TYR B 1 181 ? 9.43 1.958 -3.504 1 89.69 181 TYR B N 1
ATOM 5454 C CA . TYR B 1 181 ? 9.688 0.572 -3.129 1 89.69 181 TYR B CA 1
ATOM 5455 C C . TYR B 1 181 ? 10.406 -0.17 -4.25 1 89.69 181 TYR B C 1
ATOM 5457 O O . TYR B 1 181 ? 11.328 -0.95 -3.992 1 89.69 181 TYR B O 1
ATOM 5465 N N . ARG B 1 182 ? 9.938 0.105 -5.363 1 85.94 182 ARG B N 1
ATOM 5466 C CA . ARG B 1 182 ? 10.477 -0.611 -6.512 1 85.94 182 ARG B CA 1
ATOM 5467 C C . ARG B 1 182 ? 11.977 -0.376 -6.645 1 85.94 182 ARG B C 1
ATOM 5469 O O . ARG B 1 182 ? 12.734 -1.3 -6.961 1 85.94 182 ARG B O 1
ATOM 5476 N N . ILE B 1 183 ? 12.383 0.852 -6.41 1 86.56 183 ILE B N 1
ATOM 5477 C CA . ILE B 1 183 ? 13.789 1.158 -6.633 1 86.56 183 ILE B CA 1
ATOM 5478 C C . ILE B 1 183 ? 14.586 0.909 -5.352 1 86.56 183 ILE B C 1
ATOM 5480 O O . ILE B 1 183 ? 15.812 1.053 -5.332 1 86.56 183 ILE B O 1
ATOM 5484 N N . GLY B 1 184 ? 13.898 0.618 -4.25 1 88.25 184 GLY B N 1
ATOM 5485 C CA . GLY B 1 184 ? 14.562 0.172 -3.039 1 88.25 184 GLY B CA 1
ATOM 5486 C C . GLY B 1 184 ? 14.875 1.303 -2.076 1 88.25 184 GLY B C 1
ATOM 5487 O O . GLY B 1 184 ? 15.805 1.21 -1.278 1 88.25 184 GLY B O 1
ATOM 5488 N N . LEU B 1 185 ? 14.102 2.426 -2.111 1 92.44 185 LEU B N 1
ATOM 5489 C CA . LEU B 1 185 ? 14.375 3.561 -1.237 1 92.44 185 LEU B CA 1
ATOM 5490 C C . LEU B 1 185 ? 14.109 3.201 0.22 1 92.44 185 LEU B C 1
ATOM 5492 O O . LEU B 1 185 ? 14.633 3.85 1.13 1 92.44 185 LEU B O 1
ATOM 5496 N N . ASP B 1 186 ? 13.281 2.217 0.42 1 92.06 186 ASP B N 1
ATOM 5497 C CA . ASP B 1 186 ? 12.953 1.79 1.776 1 92.06 186 ASP B CA 1
ATOM 5498 C C . ASP B 1 186 ? 14.109 1.029 2.414 1 92.06 186 ASP B C 1
ATOM 5500 O O . ASP B 1 186 ? 14.109 0.786 3.623 1 92.06 186 ASP B O 1
ATOM 5504 N N . ARG B 1 187 ? 15.086 0.675 1.663 1 90.56 187 ARG B N 1
ATOM 5505 C CA . ARG B 1 187 ? 16.25 -0.065 2.139 1 90.56 187 ARG B CA 1
ATOM 5506 C C . ARG B 1 187 ? 17.531 0.464 1.502 1 90.56 187 ARG B C 1
ATOM 5508 O O . ARG B 1 187 ? 18.359 -0.314 1.041 1 90.56 187 ARG B O 1
ATOM 5515 N N . LEU B 1 188 ? 17.625 1.711 1.442 1 90.06 188 LEU B N 1
ATOM 5516 C CA . LEU B 1 188 ? 18.672 2.412 0.708 1 90.06 188 LEU B CA 1
ATOM 5517 C C . LEU B 1 188 ? 20.047 1.99 1.195 1 90.06 188 LEU B C 1
ATOM 5519 O O . LEU B 1 188 ? 20.953 1.77 0.389 1 90.06 188 LEU B O 1
ATOM 5523 N N . ASP B 1 189 ? 20.234 1.852 2.43 1 83 189 ASP B N 1
ATOM 5524 C CA . ASP B 1 189 ? 21.562 1.584 2.986 1 83 189 ASP B CA 1
ATOM 5525 C C . ASP B 1 189 ? 21.953 0.122 2.791 1 83 189 ASP B C 1
ATOM 5527 O O . ASP B 1 189 ? 23.141 -0.192 2.633 1 83 189 ASP B O 1
ATOM 5531 N N . GLN B 1 190 ? 21.031 -0.682 2.699 1 81.62 190 GLN B N 1
ATOM 5532 C CA . GLN B 1 190 ? 21.297 -2.086 2.404 1 81.62 190 GLN B CA 1
ATOM 5533 C C . GLN B 1 190 ? 21.609 -2.285 0.925 1 81.62 190 GLN B C 1
ATOM 5535 O O . GLN B 1 190 ? 22.562 -2.988 0.581 1 81.62 190 GLN B O 1
ATOM 5540 N N . ILE B 1 191 ? 20.859 -1.697 0.125 1 82.81 191 ILE B N 1
ATOM 5541 C CA . ILE B 1 191 ? 21 -1.928 -1.308 1 82.81 191 ILE B CA 1
ATOM 5542 C C . ILE B 1 191 ? 22.328 -1.331 -1.789 1 82.81 191 ILE B C 1
ATOM 5544 O O . ILE B 1 191 ? 22.938 -1.847 -2.725 1 82.81 191 ILE B O 1
ATOM 5548 N N . ARG B 1 192 ? 22.75 -0.275 -1.144 1 83.5 192 ARG B N 1
ATOM 5549 C CA . ARG B 1 192 ? 24.031 0.32 -1.49 1 83.5 192 ARG B CA 1
ATOM 5550 C C . ARG B 1 192 ? 25.172 -0.669 -1.269 1 83.5 192 ARG B C 1
ATOM 5552 O O . ARG B 1 192 ? 26.156 -0.659 -2.002 1 83.5 192 ARG B O 1
ATOM 5559 N N . SER B 1 193 ? 25 -1.48 -0.328 1 78.94 193 SER B N 1
ATOM 5560 C CA . SER B 1 193 ? 26.047 -2.453 -0.013 1 78.94 193 SER B CA 1
ATOM 5561 C C . SER B 1 193 ? 25.953 -3.674 -0.924 1 78.94 193 SER B C 1
ATOM 5563 O O . SER B 1 193 ? 26.969 -4.32 -1.202 1 78.94 193 SER B O 1
ATOM 5565 N N . LEU B 1 194 ? 24.844 -3.922 -1.471 1 76.56 194 LEU B N 1
ATOM 5566 C CA . LEU B 1 194 ? 24.609 -5.188 -2.158 1 76.56 194 LEU B CA 1
ATOM 5567 C C . LEU B 1 194 ? 24.734 -5.016 -3.67 1 76.56 194 LEU B C 1
ATOM 5569 O O . LEU B 1 194 ? 25.156 -5.938 -4.371 1 76.56 194 LEU B O 1
ATOM 5573 N N . TYR B 1 195 ? 24.359 -3.824 -4.141 1 78.44 195 TYR B N 1
ATOM 5574 C CA . TYR B 1 195 ? 24.234 -3.693 -5.586 1 78.44 195 TYR B CA 1
ATOM 5575 C C . TYR B 1 195 ? 25.203 -2.643 -6.125 1 78.44 195 TYR B C 1
ATOM 5577 O O . TYR B 1 195 ? 25.219 -1.506 -5.645 1 78.44 195 TYR B O 1
ATOM 5585 N N . PRO B 1 196 ? 25.844 -3.008 -7.156 1 78.19 196 PRO B N 1
ATOM 5586 C CA . PRO B 1 196 ? 26.875 -2.109 -7.699 1 78.19 196 PRO B CA 1
ATOM 5587 C C . PRO B 1 196 ? 26.297 -0.791 -8.203 1 78.19 196 PRO B C 1
ATOM 5589 O O . PRO B 1 196 ? 26.938 0.257 -8.086 1 78.19 196 PRO B O 1
ATOM 5592 N N . ASP B 1 197 ? 25.109 -0.791 -8.781 1 78.44 197 ASP B N 1
ATOM 5593 C CA . ASP B 1 197 ? 24.516 0.429 -9.305 1 78.44 197 ASP B CA 1
ATOM 5594 C C . ASP B 1 197 ? 24.266 1.447 -8.195 1 78.44 197 ASP B C 1
ATOM 5596 O O . ASP B 1 197 ? 24.375 2.654 -8.414 1 78.44 197 ASP B O 1
ATOM 5600 N N . TRP B 1 198 ? 24 0.935 -7.059 1 85.75 198 TRP B N 1
ATOM 5601 C CA . TRP B 1 198 ? 23.781 1.834 -5.934 1 85.75 198 TRP B CA 1
ATOM 5602 C C . TRP B 1 198 ? 25.078 2.168 -5.223 1 85.75 198 TRP B C 1
ATOM 5604 O O . TRP B 1 198 ? 25.219 3.238 -4.625 1 85.75 198 TRP B O 1
ATOM 5614 N N . ARG B 1 199 ? 26.016 1.334 -5.355 1 85.31 199 ARG B N 1
ATOM 5615 C CA . ARG B 1 199 ? 27.328 1.586 -4.762 1 85.31 199 ARG B CA 1
ATOM 5616 C C . ARG B 1 199 ? 28.031 2.744 -5.457 1 85.31 199 ARG B C 1
ATOM 5618 O O . ARG B 1 199 ? 28.812 3.473 -4.836 1 85.31 199 ARG B O 1
ATOM 5625 N N . MET B 1 200 ? 27.656 2.867 -6.672 1 88.75 200 MET B N 1
ATOM 5626 C CA . MET B 1 200 ? 28.297 3.895 -7.48 1 88.75 200 MET B CA 1
ATOM 5627 C C . MET B 1 200 ? 27.672 5.262 -7.223 1 88.75 200 MET B C 1
ATOM 5629 O O . MET B 1 200 ? 28.25 6.289 -7.594 1 88.75 200 MET B O 1
ATOM 5633 N N . VAL B 1 201 ? 26.609 5.277 -6.539 1 89.12 201 VAL B N 1
ATOM 5634 C CA . VAL B 1 201 ? 25.969 6.543 -6.207 1 89.12 201 VAL B CA 1
ATOM 5635 C C . VAL B 1 201 ? 26.797 7.285 -5.164 1 89.12 201 VAL B C 1
ATOM 5637 O O . VAL B 1 201 ? 27.219 6.695 -4.168 1 89.12 201 VAL B O 1
ATOM 5640 N N . SER B 1 202 ? 27.016 8.547 -5.418 1 89.62 202 SER B N 1
ATOM 5641 C CA . SER B 1 202 ? 27.812 9.352 -4.5 1 89.62 202 SER B CA 1
ATOM 5642 C C . SER B 1 202 ? 27.141 9.477 -3.139 1 89.62 202 SER B C 1
ATOM 5644 O O . SER B 1 202 ? 25.922 9.328 -3.029 1 89.62 202 SER B O 1
ATOM 5646 N N . ASP B 1 203 ? 27.891 9.742 -2.129 1 88.31 203 ASP B N 1
ATOM 5647 C CA . ASP B 1 203 ? 27.344 9.93 -0.784 1 88.31 203 ASP B CA 1
ATOM 5648 C C . ASP B 1 203 ? 26.375 11.094 -0.74 1 88.31 203 ASP B C 1
ATOM 5650 O O . ASP B 1 203 ? 25.375 11.047 -0.023 1 88.31 203 ASP B O 1
ATOM 5654 N N . GLU B 1 204 ? 26.703 12.102 -1.481 1 90.5 204 GLU B N 1
ATOM 5655 C CA . GLU B 1 204 ? 25.844 13.273 -1.531 1 90.5 204 GLU B CA 1
ATOM 5656 C C . GLU B 1 204 ? 24.484 12.93 -2.145 1 90.5 204 GLU B C 1
ATOM 5658 O O . GLU B 1 204 ? 23.453 13.359 -1.639 1 90.5 204 GLU B O 1
ATOM 5663 N N . ASP B 1 205 ? 24.531 12.156 -3.191 1 91.94 205 ASP B N 1
ATOM 5664 C CA . ASP B 1 205 ? 23.281 11.75 -3.814 1 91.94 205 ASP B CA 1
ATOM 5665 C C . ASP B 1 205 ? 22.5 10.797 -2.912 1 91.94 205 ASP B C 1
ATOM 5667 O O . ASP B 1 205 ? 21.266 10.805 -2.902 1 91.94 205 ASP B O 1
ATOM 5671 N N . ASN B 1 206 ? 23.219 10.023 -2.246 1 92.25 206 ASN B N 1
ATOM 5672 C CA . ASN B 1 206 ? 22.562 9.102 -1.322 1 92.25 206 ASN B CA 1
ATOM 5673 C C . ASN B 1 206 ? 21.781 9.859 -0.239 1 92.25 206 ASN B C 1
ATOM 5675 O O . ASN B 1 206 ? 20.703 9.43 0.17 1 92.25 206 ASN B O 1
ATOM 5679 N N . GLN B 1 207 ? 22.359 10.914 0.219 1 92.25 207 GLN B N 1
ATOM 5680 C CA . GLN B 1 207 ? 21.672 11.742 1.202 1 92.25 207 GLN B CA 1
ATOM 5681 C C . GLN B 1 207 ? 20.422 12.367 0.607 1 92.25 207 GLN B C 1
ATOM 5683 O O . GLN B 1 207 ? 19.391 12.484 1.288 1 92.25 207 GLN B O 1
ATOM 5688 N N . GLU B 1 208 ? 20.516 12.734 -0.634 1 94.94 208 GLU B N 1
ATOM 5689 C CA . GLU B 1 208 ? 19.344 13.289 -1.326 1 94.94 208 GLU B CA 1
ATOM 5690 C C . GLU B 1 208 ? 18.234 12.25 -1.456 1 94.94 208 GLU B C 1
ATOM 5692 O O . GLU B 1 208 ? 17.062 12.555 -1.247 1 94.94 208 GLU B O 1
ATOM 5697 N N . TRP B 1 209 ? 18.656 11.039 -1.779 1 94.88 209 TRP B N 1
ATOM 5698 C CA . TRP B 1 209 ? 17.688 9.953 -1.881 1 94.88 209 TRP B CA 1
ATOM 5699 C C . TRP B 1 209 ? 17.047 9.664 -0.527 1 94.88 209 TRP B C 1
ATOM 5701 O O . TRP B 1 209 ? 15.844 9.398 -0.445 1 94.88 209 TRP B O 1
ATOM 5711 N N . ARG B 1 210 ? 17.828 9.703 0.471 1 94.38 210 ARG B N 1
ATOM 5712 C CA . ARG B 1 210 ? 17.344 9.477 1.826 1 94.38 210 ARG B CA 1
ATOM 5713 C C . ARG B 1 210 ? 16.297 10.523 2.211 1 94.38 210 ARG B C 1
ATOM 5715 O O . ARG B 1 210 ? 15.242 10.18 2.756 1 94.38 210 ARG B O 1
ATOM 5722 N N . ALA B 1 211 ? 16.625 11.734 1.947 1 94.5 211 ALA B N 1
ATOM 5723 C CA . ALA B 1 211 ? 15.695 12.82 2.236 1 94.5 211 ALA B CA 1
ATOM 5724 C C . ALA B 1 211 ? 14.391 12.641 1.466 1 94.5 211 ALA B C 1
ATOM 5726 O O . ALA B 1 211 ? 13.305 12.906 1.995 1 94.5 211 ALA B O 1
ATOM 5727 N N . LEU B 1 212 ? 14.539 12.242 0.274 1 96.19 212 LEU B N 1
ATOM 5728 C CA . LEU B 1 212 ? 13.367 11.992 -0.562 1 96.19 212 LEU B CA 1
ATOM 5729 C C . LEU B 1 212 ? 12.492 10.898 0.041 1 96.19 212 LEU B C 1
ATOM 5731 O O . LEU B 1 212 ? 11.266 11.016 0.067 1 96.19 212 LEU B O 1
ATOM 5735 N N . TRP B 1 213 ? 13.062 9.797 0.482 1 96.88 213 TRP B N 1
ATOM 5736 C CA . TRP B 1 213 ? 12.328 8.711 1.119 1 96.88 213 TRP B CA 1
ATOM 5737 C C . TRP B 1 213 ? 11.508 9.234 2.297 1 96.88 213 TRP B C 1
ATOM 5739 O O . TRP B 1 213 ? 10.32 8.922 2.422 1 96.88 213 TRP B O 1
ATOM 5749 N N . TRP B 1 214 ? 12.094 10.008 3.094 1 97.31 214 TRP B N 1
ATOM 5750 C CA . TRP B 1 214 ? 11.414 10.477 4.293 1 97.31 214 TRP B CA 1
ATOM 5751 C C . TRP B 1 214 ? 10.336 11.508 3.943 1 97.31 214 TRP B C 1
ATOM 5753 O O . TRP B 1 214 ? 9.32 11.609 4.633 1 97.31 214 TRP B O 1
ATOM 5763 N N . CYS B 1 215 ? 10.562 12.266 2.867 1 97.31 215 CYS B N 1
ATOM 5764 C CA . CYS B 1 215 ? 9.5 13.125 2.359 1 97.31 215 CYS B CA 1
ATOM 5765 C C . CYS B 1 215 ? 8.289 12.297 1.947 1 97.31 215 CYS B C 1
ATOM 5767 O O . CYS B 1 215 ? 7.152 12.641 2.275 1 97.31 215 CYS B O 1
ATOM 5769 N N . ILE B 1 216 ? 8.523 11.211 1.288 1 97.38 216 ILE B N 1
ATOM 5770 C CA . ILE B 1 216 ? 7.457 10.312 0.852 1 97.38 216 ILE B CA 1
ATOM 5771 C C . ILE B 1 216 ? 6.777 9.695 2.068 1 97.38 216 ILE B C 1
ATOM 5773 O O . ILE B 1 216 ? 5.555 9.547 2.098 1 97.38 216 ILE B O 1
ATOM 5777 N N . TYR B 1 217 ? 7.578 9.352 3.057 1 97.75 217 TYR B N 1
ATOM 5778 C CA . TYR B 1 217 ? 7.059 8.805 4.305 1 97.75 217 TYR B CA 1
ATOM 5779 C C . TYR B 1 217 ? 6.055 9.758 4.945 1 97.75 217 TYR B C 1
ATOM 5781 O O . TYR B 1 217 ? 4.98 9.336 5.383 1 97.75 217 TYR B O 1
ATOM 5789 N N . ARG B 1 218 ? 6.371 11.008 4.926 1 97.81 218 ARG B N 1
ATOM 5790 C CA . ARG B 1 218 ? 5.488 12.023 5.488 1 97.81 218 ARG B CA 1
ATOM 5791 C C . ARG B 1 218 ? 4.23 12.18 4.641 1 97.81 218 ARG B C 1
ATOM 5793 O O . ARG B 1 218 ? 3.119 12.227 5.176 1 97.81 218 ARG B O 1
ATOM 5800 N N . LEU B 1 219 ? 4.406 12.211 3.383 1 97.25 219 LEU B N 1
ATOM 5801 C CA . LEU B 1 219 ? 3.279 12.352 2.469 1 97.25 219 LEU B CA 1
ATOM 5802 C C . LEU B 1 219 ? 2.318 11.18 2.604 1 97.25 219 LEU B C 1
ATOM 5804 O O . LEU B 1 219 ? 1.099 11.367 2.613 1 97.25 219 LEU B O 1
ATOM 5808 N N . ASP B 1 220 ? 2.893 10 2.65 1 97.25 220 ASP B N 1
ATOM 5809 C CA . ASP B 1 220 ? 2.084 8.797 2.834 1 97.25 220 ASP B CA 1
ATOM 5810 C C . ASP B 1 220 ? 1.266 8.875 4.121 1 97.25 220 ASP B C 1
ATOM 5812 O O . ASP B 1 220 ? 0.086 8.516 4.137 1 97.25 220 ASP B O 1
ATOM 5816 N N . THR B 1 221 ? 1.839 9.352 5.125 1 97.62 221 THR B N 1
ATOM 5817 C CA . THR B 1 221 ? 1.188 9.445 6.426 1 97.62 221 THR B CA 1
ATOM 5818 C C . THR B 1 221 ? 0.051 10.461 6.391 1 97.62 221 THR B C 1
ATOM 5820 O O . THR B 1 221 ? -1.087 10.141 6.738 1 97.62 221 THR B O 1
ATOM 5823 N N . TYR B 1 222 ? 0.363 11.672 5.902 1 97.25 222 TYR B N 1
ATOM 5824 C CA . TYR B 1 222 ? -0.629 12.742 5.887 1 97.25 222 TYR B CA 1
ATOM 5825 C C . TYR B 1 222 ? -1.819 12.367 5.012 1 97.25 222 TYR B C 1
ATOM 5827 O O . TYR B 1 222 ? -2.973 12.547 5.41 1 97.25 222 TYR B O 1
ATOM 5835 N N . SER B 1 223 ? -1.523 11.844 3.916 1 96.5 223 SER B N 1
ATOM 5836 C CA . SER B 1 223 ? -2.594 11.562 2.965 1 96.5 223 SER B CA 1
ATOM 5837 C C . SER B 1 223 ? -3.504 10.445 3.471 1 96.5 223 SER B C 1
ATOM 5839 O O . SER B 1 223 ? -4.73 10.578 3.443 1 96.5 223 SER B O 1
ATOM 5841 N N . ASN B 1 224 ? -2.91 9.414 3.961 1 95.56 224 ASN B N 1
ATOM 5842 C CA . ASN B 1 224 ? -3.713 8.266 4.375 1 95.56 224 ASN B CA 1
ATOM 5843 C C . ASN B 1 224 ? -4.406 8.523 5.711 1 95.56 224 ASN B C 1
ATOM 5845 O O . ASN B 1 224 ? -5.52 8.055 5.938 1 95.56 224 ASN B O 1
ATOM 5849 N N . LEU B 1 225 ? -3.805 9.211 6.582 1 95.38 225 LEU B N 1
ATOM 5850 C CA . LEU B 1 225 ? -4.465 9.602 7.824 1 95.38 225 LEU B CA 1
ATOM 5851 C C . LEU B 1 225 ? -5.652 10.516 7.543 1 95.38 225 LEU B C 1
ATOM 5853 O O . LEU B 1 225 ? -6.699 10.398 8.188 1 95.38 225 LEU B O 1
ATOM 5857 N N . ALA B 1 226 ? -5.469 11.406 6.578 1 95.31 226 ALA B N 1
ATOM 5858 C CA . ALA B 1 226 ? -6.516 12.375 6.258 1 95.31 226 ALA B CA 1
ATOM 5859 C C . ALA B 1 226 ? -7.688 11.703 5.555 1 95.31 226 ALA B C 1
ATOM 5861 O O . ALA B 1 226 ? -8.836 12.133 5.691 1 95.31 226 ALA B O 1
ATOM 5862 N N . LEU B 1 227 ? -7.402 10.641 4.887 1 93 227 LEU B N 1
ATOM 5863 C CA . LEU B 1 227 ? -8.461 10.016 4.098 1 93 227 LEU B CA 1
ATOM 5864 C C . LEU B 1 227 ? -8.977 8.758 4.777 1 93 227 LEU B C 1
ATOM 5866 O O . LEU B 1 227 ? -9.938 8.141 4.309 1 93 227 LEU B O 1
ATOM 5870 N N . GLY B 1 228 ? -8.367 8.375 5.844 1 90.56 228 GLY B N 1
ATOM 5871 C CA . GLY B 1 228 ? -8.82 7.223 6.602 1 90.56 228 GLY B CA 1
ATOM 5872 C C . GLY B 1 228 ? -8.5 5.898 5.934 1 90.56 228 GLY B C 1
ATOM 5873 O O . GLY B 1 228 ? -9.297 4.965 5.973 1 90.56 228 GLY B O 1
ATOM 5874 N N . THR B 1 229 ? -7.383 5.766 5.242 1 91.44 229 THR B N 1
ATOM 5875 C CA . THR B 1 229 ? -6.945 4.543 4.578 1 91.44 229 THR B CA 1
ATOM 5876 C C . THR B 1 229 ? -5.648 4.023 5.199 1 91.44 229 THR B C 1
ATOM 5878 O O . THR B 1 229 ? -4.934 4.77 5.871 1 91.44 229 THR B O 1
ATOM 5881 N N . PRO B 1 230 ? -5.379 2.709 5.02 1 91.31 230 PRO B N 1
ATOM 5882 C CA . PRO B 1 230 ? -4.105 2.199 5.535 1 91.31 230 PRO B CA 1
ATOM 5883 C C . PRO B 1 230 ? -2.895 2.85 4.867 1 91.31 230 PRO B C 1
ATOM 5885 O O . PRO B 1 230 ? -2.959 3.217 3.689 1 91.31 230 PRO B O 1
ATOM 5888 N N . TYR B 1 231 ? -1.9 2.941 5.648 1 95 231 TYR B N 1
ATOM 5889 C CA . TYR B 1 231 ? -0.649 3.449 5.098 1 95 231 TYR B CA 1
ATOM 5890 C C . TYR B 1 231 ? -0.062 2.471 4.086 1 95 231 TYR B C 1
ATOM 5892 O O . TYR B 1 231 ? -0.222 1.256 4.223 1 95 231 TYR B O 1
ATOM 5900 N N . GLN B 1 232 ? 0.585 3.025 3.119 1 94.81 232 GLN B N 1
ATOM 5901 C CA . GLN B 1 232 ? 1.234 2.158 2.143 1 94.81 232 GLN B CA 1
ATOM 5902 C C . GLN B 1 232 ? 2.611 1.718 2.629 1 94.81 232 GLN B C 1
ATOM 5904 O O . GLN B 1 232 ? 3.059 0.61 2.322 1 94.81 232 GLN B O 1
ATOM 5909 N N . ILE B 1 233 ? 3.248 2.617 3.289 1 95.25 233 ILE B N 1
ATOM 5910 C CA . ILE B 1 233 ? 4.578 2.287 3.791 1 95.25 233 ILE B CA 1
ATOM 5911 C C . ILE B 1 233 ? 4.457 1.455 5.066 1 95.25 233 ILE B C 1
ATOM 5913 O O . ILE B 1 233 ? 3.742 1.834 5.996 1 95.25 233 ILE B O 1
ATOM 5917 N N . ASP B 1 234 ? 5.113 0.337 5.055 1 90 234 ASP B N 1
ATOM 5918 C CA . ASP B 1 234 ? 5.16 -0.559 6.203 1 90 234 ASP B CA 1
ATOM 5919 C C . ASP B 1 234 ? 6.328 -0.21 7.125 1 90 234 ASP B C 1
ATOM 5921 O O . ASP B 1 234 ? 7.488 -0.456 6.785 1 90 234 ASP B O 1
ATOM 5925 N N . ASP B 1 235 ? 6.023 0.218 8.289 1 89 235 ASP B N 1
ATOM 5926 C CA . ASP B 1 235 ? 7.031 0.691 9.234 1 89 235 ASP B CA 1
ATOM 5927 C C . ASP B 1 235 ? 7.926 -0.454 9.703 1 89 235 ASP B C 1
ATOM 5929 O O . ASP B 1 235 ? 9.055 -0.225 10.141 1 89 235 ASP B O 1
ATOM 5933 N N . THR B 1 236 ? 7.492 -1.64 9.547 1 83.12 236 THR B N 1
ATOM 5934 C CA . THR B 1 236 ? 8.211 -2.775 10.117 1 83.12 236 THR B CA 1
ATOM 5935 C C . THR B 1 236 ? 9.359 -3.197 9.203 1 83.12 236 THR B C 1
ATOM 5937 O O . THR B 1 236 ? 10.242 -3.953 9.609 1 83.12 236 THR B O 1
ATOM 5940 N N . VAL B 1 237 ? 9.336 -2.66 8.023 1 83.56 237 VAL B N 1
ATOM 5941 C CA . VAL B 1 237 ? 10.336 -3.166 7.082 1 83.56 237 VAL B CA 1
ATOM 5942 C C . VAL B 1 237 ? 11.141 -2.006 6.508 1 83.56 237 VAL B C 1
ATOM 5944 O O . VAL B 1 237 ? 11.695 -2.107 5.41 1 83.56 237 VAL B O 1
ATOM 5947 N N . ILE B 1 238 ? 11.242 -0.915 7.203 1 89.75 238 ILE B N 1
ATOM 5948 C CA . ILE B 1 238 ? 12.047 0.214 6.746 1 89.75 238 ILE B CA 1
ATOM 5949 C C . ILE B 1 238 ? 13.5 0.003 7.148 1 89.75 238 ILE B C 1
ATOM 5951 O O . ILE B 1 238 ? 13.797 -0.282 8.312 1 89.75 238 ILE B O 1
ATOM 5955 N N . ASN B 1 239 ? 14.383 0.06 6.211 1 90.25 239 ASN B N 1
ATOM 5956 C CA . ASN B 1 239 ? 15.812 -0.051 6.473 1 90.25 239 ASN B CA 1
ATOM 5957 C C . ASN B 1 239 ? 16.594 1.082 5.812 1 90.25 239 ASN B C 1
ATOM 5959 O O . ASN B 1 239 ? 17.609 0.842 5.145 1 90.25 239 ASN B O 1
ATOM 5963 N N . THR B 1 240 ? 16.109 2.211 5.855 1 92.81 240 THR B N 1
ATOM 5964 C CA . THR B 1 240 ? 16.766 3.443 5.426 1 92.81 240 THR B CA 1
ATOM 5965 C C . THR B 1 240 ? 17.062 4.336 6.621 1 92.81 240 THR B C 1
ATOM 5967 O O . THR B 1 240 ? 16.203 4.602 7.449 1 92.81 240 THR B O 1
ATOM 5970 N N . PHE B 1 241 ? 18.281 4.758 6.691 1 92.62 241 PHE B N 1
ATOM 5971 C CA . PHE B 1 241 ? 18.719 5.578 7.812 1 92.62 241 PHE B CA 1
ATOM 5972 C C . PHE B 1 241 ? 17.984 6.906 7.836 1 92.62 241 PHE B C 1
ATOM 5974 O O . PHE B 1 241 ? 17.594 7.422 6.785 1 92.62 241 PHE B O 1
ATOM 5981 N N . LEU B 1 242 ? 17.812 7.418 9.055 1 93.88 242 LEU B N 1
ATOM 5982 C CA . LEU B 1 242 ? 17.359 8.797 9.195 1 93.88 242 LEU B CA 1
ATOM 5983 C C . LEU B 1 242 ? 18.391 9.766 8.625 1 93.88 242 LEU B C 1
ATOM 5985 O O . LEU B 1 242 ? 19.5 9.359 8.258 1 93.88 242 LEU B O 1
ATOM 5989 N N . THR B 1 243 ? 17.953 10.953 8.484 1 88.44 243 THR B N 1
ATOM 5990 C CA . THR B 1 243 ? 18.844 11.945 7.879 1 88.44 243 THR B CA 1
ATOM 5991 C C . THR B 1 243 ? 20.109 12.117 8.703 1 88.44 243 THR B C 1
ATOM 5993 O O . THR B 1 243 ? 20.047 12.164 9.938 1 88.44 243 THR B O 1
ATOM 5996 N N . CYS B 1 244 ? 21.219 12.055 8.023 1 81 244 CYS B N 1
ATOM 5997 C CA . CYS B 1 244 ? 22.516 12.188 8.672 1 81 244 CYS B CA 1
ATOM 5998 C C . CYS B 1 244 ? 23.234 13.453 8.203 1 81 244 CYS B C 1
ATOM 6000 O O . CYS B 1 244 ? 22.969 13.953 7.113 1 81 244 CYS B O 1
ATOM 6002 N N . SER B 1 245 ? 23.969 13.93 9.188 1 74.56 245 SER B N 1
ATOM 6003 C CA . SER B 1 245 ? 24.766 15.094 8.805 1 74.56 245 SER B CA 1
ATOM 6004 C C . SER B 1 245 ? 25.875 14.711 7.82 1 74.56 245 SER B C 1
ATOM 6006 O O . SER B 1 245 ? 26.312 13.562 7.793 1 74.56 245 SER B O 1
ATOM 6008 N N . GLU B 1 246 ? 26.094 15.508 6.949 1 63.22 246 GLU B N 1
ATOM 6009 C CA . GLU B 1 246 ? 27.109 15.297 5.926 1 63.22 246 GLU B CA 1
ATOM 6010 C C . GLU B 1 246 ? 28.438 14.891 6.547 1 63.22 246 GLU B C 1
ATOM 6012 O O . GLU B 1 246 ? 29.234 14.203 5.914 1 63.22 246 GLU B O 1
ATOM 6017 N N . THR B 1 247 ? 28.641 15.305 7.719 1 58.56 247 THR B N 1
ATOM 6018 C CA . THR B 1 247 ? 29.953 15.094 8.328 1 58.56 247 THR B CA 1
ATOM 6019 C C . THR B 1 247 ? 30.047 13.711 8.961 1 58.56 247 THR B C 1
ATOM 6021 O O . THR B 1 247 ? 31.141 13.227 9.25 1 58.56 247 THR B O 1
ATOM 6024 N N . LYS B 1 248 ? 29 13.219 9.336 1 57.91 248 LYS B N 1
ATOM 6025 C CA . LYS B 1 248 ? 29.062 11.945 10.039 1 57.91 248 LYS B CA 1
ATOM 6026 C C . LYS B 1 248 ? 29.031 10.773 9.062 1 57.91 248 LYS B C 1
ATOM 6028 O O . LYS B 1 248 ? 28.359 10.844 8.031 1 57.91 248 LYS B O 1
ATOM 6033 N N . SER B 1 249 ? 29.969 9.906 9.258 1 53.22 249 SER B N 1
ATOM 6034 C CA . SER B 1 249 ? 30.125 8.703 8.445 1 53.22 249 SER B CA 1
ATOM 6035 C C . SER B 1 249 ? 28.828 7.906 8.375 1 53.22 249 SER B C 1
ATOM 6037 O O . SER B 1 249 ? 28.125 7.762 9.375 1 53.22 249 SER B O 1
ATOM 6039 N N . ALA B 1 250 ? 28.344 7.699 7.184 1 53.22 250 ALA B N 1
ATOM 6040 C CA . ALA B 1 250 ? 27.188 6.91 6.789 1 53.22 250 ALA B CA 1
ATOM 6041 C C . ALA B 1 250 ? 27.094 5.625 7.605 1 53.22 250 ALA B C 1
ATOM 6043 O O . ALA B 1 250 ? 26 5.062 7.766 1 53.22 250 ALA B O 1
ATOM 6044 N N . SER B 1 251 ? 28.266 5.039 8.102 1 56.69 251 SER B N 1
ATOM 6045 C CA . SER B 1 251 ? 28.297 3.723 8.727 1 56.69 251 SER B CA 1
ATOM 6046 C C . SER B 1 251 ? 27.562 3.729 10.07 1 56.69 251 SER B C 1
ATOM 6048 O O . SER B 1 251 ? 27.188 2.672 10.578 1 56.69 251 SER B O 1
ATOM 6050 N N . GLN B 1 252 ? 27.25 4.891 10.531 1 67.12 252 GLN B N 1
ATOM 6051 C CA . GLN B 1 252 ? 26.625 4.965 11.852 1 67.12 252 GLN B CA 1
ATOM 6052 C C . GLN B 1 252 ? 25.203 5.535 11.758 1 67.12 252 GLN B C 1
ATOM 6054 O O . GLN B 1 252 ? 24.797 6.32 12.617 1 67.12 252 GLN B O 1
ATOM 6059 N N . GLY B 1 253 ? 24.484 5.055 10.758 1 83.19 253 GLY B N 1
ATOM 6060 C CA . GLY B 1 253 ? 23.172 5.637 10.586 1 83.19 253 GLY B CA 1
ATOM 6061 C C . GLY B 1 253 ? 22.156 5.117 11.578 1 83.19 253 GLY B C 1
ATOM 6062 O O . GLY B 1 253 ? 22.406 4.141 12.289 1 83.19 253 GLY B O 1
ATOM 6063 N N . ILE B 1 254 ? 21.156 5.957 11.883 1 88.94 254 ILE B N 1
ATOM 6064 C CA . ILE B 1 254 ? 20.078 5.633 12.812 1 88.94 254 ILE B CA 1
ATOM 6065 C C . ILE B 1 254 ? 18.875 5.137 12.031 1 88.94 254 ILE B C 1
ATOM 6067 O O . ILE B 1 254 ? 18.469 5.75 11.039 1 88.94 254 ILE B O 1
ATOM 6071 N N . LEU B 1 255 ? 18.359 3.973 12.5 1 90.19 255 LEU B N 1
ATOM 6072 C CA . LEU B 1 255 ? 17.172 3.396 11.859 1 90.19 255 LEU B CA 1
ATOM 6073 C C . LEU B 1 255 ? 15.922 3.646 12.695 1 90.19 255 LEU B C 1
ATOM 6075 O O . LEU B 1 255 ? 15.977 3.594 13.93 1 90.19 255 LEU B O 1
ATOM 6079 N N . LEU B 1 256 ? 14.891 3.961 11.969 1 91.94 256 LEU B N 1
ATOM 6080 C CA . LEU B 1 256 ? 13.602 4.027 12.641 1 91.94 256 LEU B CA 1
ATOM 6081 C C . LEU B 1 256 ? 13.188 2.654 13.164 1 91.94 256 LEU B C 1
ATOM 6083 O O . LEU B 1 256 ? 13.211 1.672 12.414 1 91.94 256 LEU B O 1
ATOM 6087 N N . PRO B 1 257 ? 12.883 2.604 14.414 1 87.31 257 PRO B N 1
ATOM 6088 C CA . PRO B 1 257 ? 12.438 1.309 14.93 1 87.31 257 PRO B CA 1
ATOM 6089 C C . PRO B 1 257 ? 11.094 0.868 14.352 1 87.31 257 PRO B C 1
ATOM 6091 O O . PRO B 1 257 ? 10.266 1.709 14 1 87.31 257 PRO B O 1
ATOM 6094 N N . PRO B 1 258 ? 10.859 -0.457 14.242 1 77.81 258 PRO B N 1
ATOM 6095 C CA . PRO B 1 258 ? 9.602 -0.962 13.688 1 77.81 258 PRO B CA 1
ATOM 6096 C C . PRO B 1 258 ? 8.406 -0.679 14.586 1 77.81 258 PRO B C 1
ATOM 6098 O O . PRO B 1 258 ? 7.262 -0.697 14.125 1 77.81 258 PRO B O 1
ATOM 6101 N N . ASN B 1 259 ? 8.711 -0.555 15.883 1 75.88 259 ASN B N 1
ATOM 6102 C CA . ASN B 1 259 ? 7.641 -0.251 16.828 1 75.88 259 ASN B CA 1
ATOM 6103 C C . ASN B 1 259 ? 7.969 0.979 17.672 1 75.88 259 ASN B C 1
ATOM 6105 O O . ASN B 1 259 ? 9.109 1.443 17.672 1 75.88 259 ASN B O 1
ATOM 6109 N N . LEU B 1 260 ? 6.953 1.399 18.328 1 74.94 260 LEU B N 1
ATOM 6110 C CA . LEU B 1 260 ? 7.062 2.645 19.078 1 74.94 260 LEU B CA 1
ATOM 6111 C C . LEU B 1 260 ? 8.031 2.49 20.25 1 74.94 260 LEU B C 1
ATOM 6113 O O . LEU B 1 260 ? 8.57 3.48 20.75 1 74.94 260 LEU B O 1
ATOM 6117 N N . ASP B 1 261 ? 8.227 1.329 20.672 1 76.5 261 ASP B N 1
ATOM 6118 C CA . ASP B 1 261 ? 9.023 1.102 21.859 1 76.5 261 ASP B CA 1
ATOM 6119 C C . ASP B 1 261 ? 10.445 1.636 21.688 1 76.5 261 ASP B C 1
ATOM 6121 O O . ASP B 1 261 ? 11.055 2.131 22.641 1 76.5 261 ASP B O 1
ATOM 6125 N N . GLY B 1 262 ? 10.852 1.714 20.547 1 82.94 262 GLY B N 1
ATOM 6126 C CA . GLY B 1 262 ? 12.242 2.074 20.344 1 82.94 262 GLY B CA 1
ATOM 6127 C C . GLY B 1 262 ? 12.43 3.523 19.938 1 82.94 262 GLY B C 1
ATOM 6128 O O . GLY B 1 262 ? 13.562 3.994 19.797 1 82.94 262 GLY B O 1
ATOM 6129 N N . LEU B 1 263 ? 11.375 4.316 19.953 1 88.88 263 LEU B N 1
ATOM 6130 C CA . LEU B 1 263 ? 11.492 5.676 19.438 1 88.88 263 LEU B CA 1
ATOM 6131 C C . LEU B 1 263 ? 12.195 6.582 20.438 1 88.88 263 LEU B C 1
ATOM 6133 O O . LEU B 1 263 ? 13.078 7.355 20.078 1 88.88 263 LEU B O 1
ATOM 6137 N N . SER B 1 264 ? 11.828 6.414 21.75 1 90.88 264 SER B N 1
ATOM 6138 C CA . SER B 1 264 ? 12.398 7.258 22.781 1 90.88 264 SER B CA 1
ATOM 6139 C C . SER B 1 264 ? 13.891 6.996 22.953 1 90.88 264 SER B C 1
ATOM 6141 O O . SER B 1 264 ? 14.648 7.902 23.312 1 90.88 264 SER B O 1
ATOM 6143 N N . GLU B 1 265 ? 14.281 5.84 22.625 1 90.06 265 GLU B N 1
ATOM 6144 C CA . GLU B 1 265 ? 15.68 5.457 22.781 1 90.06 265 GLU B CA 1
ATOM 6145 C C . GLU B 1 265 ? 16.547 6.129 21.734 1 90.06 265 GLU B C 1
ATOM 6147 O O . GLU B 1 265 ? 17.766 6.219 21.891 1 90.06 265 GLU B O 1
ATOM 6152 N N . LEU B 1 266 ? 15.945 6.641 20.703 1 92 266 LEU B N 1
ATOM 6153 C CA . LEU B 1 266 ? 16.703 7.258 19.609 1 92 266 LEU B CA 1
ATOM 6154 C C . LEU B 1 266 ? 17 8.719 19.922 1 92 266 LEU B C 1
ATOM 6156 O O . LEU B 1 266 ? 17.875 9.328 19.281 1 92 266 LEU B O 1
ATOM 6160 N N . LEU B 1 267 ? 16.312 9.328 20.844 1 92.69 267 LEU B N 1
ATOM 6161 C CA . LEU B 1 267 ? 16.312 10.773 21.031 1 92.69 267 LEU B CA 1
ATOM 6162 C C . LEU B 1 267 ? 17.703 11.266 21.469 1 92.69 267 LEU B C 1
ATOM 6164 O O . LEU B 1 267 ? 18.188 12.273 20.953 1 92.69 267 LEU B O 1
ATOM 6168 N N . PRO B 1 268 ? 18.406 10.477 22.312 1 90.19 268 PRO B N 1
ATOM 6169 C CA . PRO B 1 268 ? 19.734 10.969 22.688 1 90.19 268 PRO B CA 1
ATOM 6170 C C . PRO B 1 268 ? 20.688 11.07 21.516 1 90.19 268 PRO B C 1
ATOM 6172 O O . PRO B 1 268 ? 21.438 12.047 21.391 1 90.19 268 PRO B O 1
ATOM 6175 N N . VAL B 1 269 ? 20.594 10.148 20.672 1 89.5 269 VAL B N 1
ATOM 6176 C CA . VAL B 1 269 ? 21.484 10.148 19.516 1 89.5 269 VAL B CA 1
ATOM 6177 C C . VAL B 1 269 ? 21.062 11.242 18.531 1 89.5 269 VAL B C 1
ATOM 6179 O O . VAL B 1 269 ? 21.906 11.93 17.953 1 89.5 269 VAL B O 1
ATOM 6182 N N . ILE B 1 270 ? 19.844 11.445 18.391 1 91.5 270 ILE B N 1
ATOM 6183 C CA . ILE B 1 270 ? 19.297 12.43 17.453 1 91.5 270 ILE B CA 1
ATOM 6184 C C . ILE B 1 270 ? 19.594 13.836 17.953 1 91.5 270 ILE B C 1
ATOM 6186 O O . ILE B 1 270 ? 19.953 14.719 17.172 1 91.5 270 ILE B O 1
ATOM 6190 N N . THR B 1 271 ? 19.516 14.031 19.234 1 90.44 271 THR B N 1
ATOM 6191 C CA . THR B 1 271 ? 19.703 15.352 19.828 1 90.44 271 THR B CA 1
ATOM 6192 C C . THR B 1 271 ? 21.188 15.742 19.812 1 90.44 271 THR B C 1
ATOM 6194 O O . THR B 1 271 ? 21.516 16.922 19.938 1 90.44 271 THR B O 1
ATOM 6197 N N . SER B 1 272 ? 21.984 14.766 19.594 1 88.44 272 SER B N 1
ATOM 6198 C CA . SER B 1 272 ? 23.422 15.031 19.578 1 88.44 272 SER B CA 1
ATOM 6199 C C . SER B 1 272 ? 23.859 15.68 18.266 1 88.44 272 SER B C 1
ATOM 6201 O O . SER B 1 272 ? 24.953 16.234 18.172 1 88.44 272 SER B O 1
ATOM 6203 N N . ASP B 1 273 ? 22.984 15.672 17.297 1 87.94 273 ASP B N 1
ATOM 6204 C CA . ASP B 1 273 ? 23.281 16.297 16 1 87.94 273 ASP B CA 1
ATOM 6205 C C . ASP B 1 273 ? 22.281 17.406 15.703 1 87.94 273 ASP B C 1
ATOM 6207 O O . ASP B 1 273 ? 21.266 17.172 15.055 1 87.94 273 ASP B O 1
ATOM 6211 N N . PRO B 1 274 ? 22.656 18.609 15.938 1 85.38 274 PRO B N 1
ATOM 6212 C CA . PRO B 1 274 ? 21.719 19.719 15.766 1 85.38 274 PRO B CA 1
ATOM 6213 C C . PRO B 1 274 ? 21.344 19.969 14.305 1 85.38 274 PRO B C 1
ATOM 6215 O O . PRO B 1 274 ? 20.25 20.453 14.016 1 85.38 274 PRO B O 1
ATOM 6218 N N . GLY B 1 275 ? 22.219 19.641 13.398 1 84 275 GLY B N 1
ATOM 6219 C CA . GLY B 1 275 ? 21.969 19.891 11.992 1 84 275 GLY B CA 1
ATOM 6220 C C . GLY B 1 275 ? 20.828 19.078 11.43 1 84 275 GLY B C 1
ATOM 6221 O O . GLY B 1 275 ? 20.188 19.469 10.445 1 84 275 GLY B O 1
ATOM 6222 N N . THR B 1 276 ? 20.531 17.953 12.039 1 89.38 276 THR B N 1
ATOM 6223 C CA . THR B 1 276 ? 19.484 17.078 11.531 1 89.38 276 THR B CA 1
ATOM 6224 C C . THR B 1 276 ? 18.406 16.859 12.586 1 89.38 276 THR B C 1
ATOM 6226 O O . THR B 1 276 ? 17.5 16.047 12.383 1 89.38 276 THR B O 1
ATOM 6229 N N . LEU B 1 277 ? 18.453 17.625 13.617 1 92.44 277 LEU B N 1
ATOM 6230 C CA . LEU B 1 277 ? 17.594 17.422 14.773 1 92.44 277 LEU B CA 1
ATOM 6231 C C . LEU B 1 277 ? 16.125 17.578 14.391 1 92.44 277 LEU B C 1
ATOM 6233 O O . LEU B 1 277 ? 15.328 16.656 14.602 1 92.44 277 LEU B O 1
ATOM 6237 N N . LEU B 1 278 ? 15.781 18.703 13.781 1 92.94 278 LEU B N 1
ATOM 6238 C CA . LEU B 1 278 ? 14.391 19.016 13.484 1 92.94 278 LEU B CA 1
ATOM 6239 C C . LEU B 1 278 ? 13.82 18.031 12.477 1 92.94 278 LEU B C 1
ATOM 6241 O O . LEU B 1 278 ? 12.688 17.562 12.633 1 92.94 278 LEU B O 1
ATOM 6245 N N . ASP B 1 279 ? 14.602 17.656 11.555 1 93.38 279 ASP B N 1
ATOM 6246 C CA . ASP B 1 279 ? 14.148 16.719 10.531 1 93.38 279 ASP B CA 1
ATOM 6247 C C . ASP B 1 279 ? 13.867 15.336 11.125 1 93.38 279 ASP B C 1
ATOM 6249 O O . ASP B 1 279 ? 12.859 14.711 10.805 1 93.38 279 ASP B O 1
ATOM 6253 N N . ASN B 1 280 ? 14.727 14.906 11.93 1 95.06 280 ASN B N 1
ATOM 6254 C CA . ASN B 1 280 ? 14.594 13.562 12.5 1 95.06 280 ASN B CA 1
ATOM 6255 C C . ASN B 1 280 ? 13.492 13.5 13.547 1 95.06 280 ASN B C 1
ATOM 6257 O O . ASN B 1 280 ? 12.742 12.523 13.609 1 95.06 280 ASN B O 1
ATOM 6261 N N . ILE B 1 281 ? 13.352 14.57 14.32 1 96.12 281 ILE B N 1
ATOM 6262 C CA . ILE B 1 281 ? 12.242 14.586 15.273 1 96.12 281 ILE B CA 1
ATOM 6263 C C . ILE B 1 281 ? 10.922 14.648 14.523 1 96.12 281 ILE B C 1
ATOM 6265 O O . ILE B 1 281 ? 9.93 14.047 14.945 1 96.12 281 ILE B O 1
ATOM 6269 N N . HIS B 1 282 ? 10.945 15.414 13.438 1 96.81 282 HIS B N 1
ATOM 6270 C CA . HIS B 1 282 ? 9.766 15.453 12.578 1 96.81 282 HIS B CA 1
ATOM 6271 C C . HIS B 1 282 ? 9.352 14.047 12.148 1 96.81 282 HIS B C 1
ATOM 6273 O O . HIS B 1 282 ? 8.18 13.68 12.25 1 96.81 282 HIS B O 1
ATOM 6279 N N . ASN B 1 283 ? 10.273 13.266 11.727 1 96.44 283 ASN B N 1
ATOM 6280 C CA . ASN B 1 283 ? 9.984 11.898 11.305 1 96.44 283 ASN B CA 1
ATOM 6281 C C . ASN B 1 283 ? 9.516 11.039 12.469 1 96.44 283 ASN B C 1
ATOM 6283 O O . ASN B 1 283 ? 8.625 10.203 12.312 1 96.44 283 ASN B O 1
ATOM 6287 N N . LEU B 1 284 ? 10.102 11.234 13.602 1 96.38 284 LEU B N 1
ATOM 6288 C CA . LEU B 1 284 ? 9.703 10.461 14.781 1 96.38 284 LEU B CA 1
ATOM 6289 C C . LEU B 1 284 ? 8.273 10.797 15.195 1 96.38 284 LEU B C 1
ATOM 6291 O O . LEU B 1 284 ? 7.504 9.906 15.562 1 96.38 284 LEU B O 1
ATOM 6295 N N . THR B 1 285 ? 7.953 12.055 15.172 1 97 285 THR B N 1
ATOM 6296 C CA . THR B 1 285 ? 6.605 12.438 15.57 1 97 285 THR B CA 1
ATOM 6297 C C . THR B 1 285 ? 5.582 11.961 14.539 1 97 285 THR B C 1
ATOM 6299 O O . THR B 1 285 ? 4.449 11.625 14.891 1 97 285 THR B O 1
ATOM 6302 N N . ILE B 1 286 ? 5.977 11.93 13.258 1 97.06 286 ILE B N 1
ATOM 6303 C CA . ILE B 1 286 ? 5.133 11.336 12.227 1 97.06 286 ILE B CA 1
ATOM 6304 C C . ILE B 1 286 ? 4.891 9.859 12.539 1 97.06 286 ILE B C 1
ATOM 6306 O O . ILE B 1 286 ? 3.758 9.383 12.445 1 97.06 286 ILE B O 1
ATOM 6310 N N . ALA B 1 287 ? 5.926 9.164 12.922 1 96.38 287 ALA B N 1
ATOM 6311 C CA . ALA B 1 287 ? 5.801 7.758 13.281 1 96.38 287 ALA B CA 1
ATOM 6312 C C . ALA B 1 287 ? 4.828 7.574 14.438 1 96.38 287 ALA B C 1
ATOM 6314 O O . ALA B 1 287 ? 4.02 6.641 14.438 1 96.38 287 ALA B O 1
ATOM 6315 N N . THR B 1 288 ? 4.906 8.461 15.359 1 95.5 288 THR B N 1
ATOM 6316 C CA . THR B 1 288 ? 4.008 8.414 16.516 1 95.5 288 THR B CA 1
ATOM 6317 C C . THR B 1 288 ? 2.562 8.641 16.078 1 95.5 288 THR B C 1
ATOM 6319 O O . THR B 1 288 ? 1.656 7.934 16.516 1 95.5 288 THR B O 1
ATOM 6322 N N . MET B 1 289 ? 2.398 9.609 15.297 1 95.88 289 MET B N 1
ATOM 6323 C CA . MET B 1 289 ? 1.066 9.914 14.781 1 95.88 289 MET B CA 1
ATOM 6324 C C . MET B 1 289 ? 0.521 8.742 13.969 1 95.88 289 MET B C 1
ATOM 6326 O O . MET B 1 289 ? -0.668 8.43 14.047 1 95.88 289 MET B O 1
ATOM 6330 N N . ARG B 1 290 ? 1.378 8.062 13.227 1 95.38 290 ARG B N 1
ATOM 6331 C CA . ARG B 1 290 ? 0.994 6.879 12.453 1 95.38 290 ARG B CA 1
ATOM 6332 C C . ARG B 1 290 ? 0.447 5.785 13.367 1 95.38 290 ARG B C 1
ATOM 6334 O O . ARG B 1 290 ? -0.563 5.156 13.047 1 95.38 290 ARG B O 1
ATOM 6341 N N . GLN B 1 291 ? 1.078 5.598 14.414 1 92.88 291 GLN B N 1
ATOM 6342 C CA . GLN B 1 291 ? 0.652 4.547 15.336 1 92.88 291 GLN B CA 1
ATOM 6343 C C . GLN B 1 291 ? -0.706 4.871 15.953 1 92.88 291 GLN B C 1
ATOM 6345 O O . GLN B 1 291 ? -1.559 3.99 16.078 1 92.88 291 GLN B O 1
ATOM 6350 N N . ALA B 1 292 ? -0.846 6.094 16.297 1 94.12 292 ALA B N 1
ATOM 6351 C CA . ALA B 1 292 ? -2.148 6.512 16.812 1 94.12 292 ALA B CA 1
ATOM 6352 C C . ALA B 1 292 ? -3.238 6.328 15.766 1 94.12 292 ALA B C 1
ATOM 6354 O O . ALA B 1 292 ? -4.336 5.859 16.078 1 94.12 292 ALA B O 1
ATOM 6355 N N . GLY B 1 293 ? -2.887 6.75 14.547 1 93.62 293 GLY B N 1
ATOM 6356 C CA . GLY B 1 293 ? -3.826 6.559 13.453 1 93.62 293 GLY B CA 1
ATOM 6357 C C . GLY B 1 293 ? -4.176 5.105 13.211 1 93.62 293 GLY B C 1
ATOM 6358 O O . GLY B 1 293 ? -5.32 4.781 12.883 1 93.62 293 GLY B O 1
ATOM 6359 N N . SER B 1 294 ? -3.217 4.238 13.375 1 90.44 294 SER B N 1
ATOM 6360 C CA . SER B 1 294 ? -3.455 2.809 13.188 1 90.44 294 SER B CA 1
ATOM 6361 C C . SER B 1 294 ? -4.414 2.266 14.242 1 90.44 294 SER B C 1
ATOM 6363 O O . SER B 1 294 ? -5.262 1.426 13.945 1 90.44 294 SER B O 1
ATOM 6365 N N . VAL B 1 295 ? -4.301 2.697 15.422 1 89.62 295 VAL B N 1
ATOM 6366 C CA . VAL B 1 295 ? -5.191 2.262 16.5 1 89.62 295 VAL B CA 1
ATOM 6367 C C . VAL B 1 295 ? -6.609 2.76 16.219 1 89.62 295 VAL B C 1
ATOM 6369 O O . VAL B 1 295 ? -7.582 2.049 16.484 1 89.62 295 VAL B O 1
ATOM 6372 N N . LEU B 1 296 ? -6.688 3.973 15.75 1 89.75 296 LEU B N 1
ATOM 6373 C CA . LEU B 1 296 ? -7.992 4.508 15.383 1 89.75 296 LEU B CA 1
ATOM 6374 C C . LEU B 1 296 ? -8.664 3.633 14.328 1 89.75 296 LEU B C 1
ATOM 6376 O O . LEU B 1 296 ? -9.859 3.336 14.43 1 89.75 296 LEU B O 1
ATOM 6380 N N . ARG B 1 297 ? -7.91 3.242 13.43 1 87.12 297 ARG B N 1
ATOM 6381 C CA . ARG B 1 297 ? -8.453 2.402 12.367 1 87.12 297 ARG B CA 1
ATOM 6382 C C . ARG B 1 297 ? -8.914 1.056 12.914 1 87.12 297 ARG B C 1
ATOM 6384 O O . ARG B 1 297 ? -9.969 0.545 12.516 1 87.12 297 ARG B O 1
ATOM 6391 N N . LEU B 1 298 ? -8.117 0.513 13.75 1 84.56 298 LEU B N 1
ATOM 6392 C CA . LEU B 1 298 ? -8.477 -0.759 14.367 1 84.56 298 LEU B CA 1
ATOM 6393 C C . LEU B 1 298 ? -9.773 -0.632 15.164 1 84.56 298 LEU B C 1
ATOM 6395 O O . LEU B 1 298 ? -10.609 -1.542 15.148 1 84.56 298 LEU B O 1
ATOM 6399 N N . HIS B 1 299 ? -9.883 0.438 15.742 1 83.19 299 HIS B N 1
ATOM 6400 C CA . HIS B 1 299 ? -11.078 0.705 16.531 1 83.19 299 HIS B CA 1
ATOM 6401 C C . HIS B 1 299 ? -12.32 0.76 15.648 1 83.19 299 HIS B C 1
ATOM 6403 O O . HIS B 1 299 ? -13.391 0.292 16.047 1 83.19 299 HIS B O 1
ATOM 6409 N N . MET B 1 300 ? -12.172 1.306 14.547 1 78.44 300 MET B N 1
ATOM 6410 C CA . MET B 1 300 ? -13.297 1.438 13.625 1 78.44 300 MET B CA 1
ATOM 6411 C C . MET B 1 300 ? -13.719 0.077 13.078 1 78.44 300 MET B C 1
ATOM 6413 O O . MET B 1 300 ? -14.875 -0.121 12.711 1 78.44 300 MET B O 1
ATOM 6417 N N . LEU B 1 301 ? -12.781 -0.843 12.891 1 72.12 301 LEU B N 1
ATOM 6418 C CA . LEU B 1 301 ? -13.086 -2.156 12.336 1 72.12 301 LEU B CA 1
ATOM 6419 C C . LEU B 1 301 ? -13.648 -3.086 13.406 1 72.12 301 LEU B C 1
ATOM 6421 O O . LEU B 1 301 ? -14.273 -4.102 13.094 1 72.12 301 LEU B O 1
ATOM 6425 N N . ARG B 1 302 ? -13.852 -3.074 14.43 1 62.19 302 ARG B N 1
ATOM 6426 C CA . ARG B 1 302 ? -14.594 -3.756 15.477 1 62.19 302 ARG B CA 1
ATOM 6427 C C . ARG B 1 302 ? -13.68 -4.625 16.328 1 62.19 302 ARG B C 1
ATOM 6429 O O . ARG B 1 302 ? -14.148 -5.402 17.156 1 62.19 302 ARG B O 1
ATOM 6436 N N . TRP B 1 303 ? -12.43 -4.543 16.219 1 56.66 303 TRP B N 1
ATOM 6437 C CA . TRP B 1 303 ? -11.812 -5.559 17.062 1 56.66 303 TRP B CA 1
ATOM 6438 C C . TRP B 1 303 ? -11.953 -5.199 18.531 1 56.66 303 TRP B C 1
ATOM 6440 O O . TRP B 1 303 ? -11.414 -4.188 18.984 1 56.66 303 TRP B O 1
ATOM 6450 N N . HIS B 1 304 ? -13.055 -5.578 18.984 1 60.16 304 HIS B N 1
ATOM 6451 C CA . HIS B 1 304 ? -13.219 -5.238 20.391 1 60.16 304 HIS B CA 1
ATOM 6452 C C . HIS B 1 304 ? -12.133 -5.891 21.25 1 60.16 304 HIS B C 1
ATOM 6454 O O . HIS B 1 304 ? -11.531 -5.23 22.094 1 60.16 304 HIS B O 1
ATOM 6460 N N . ALA B 1 305 ? -11.789 -7.066 20.672 1 63.75 305 ALA B N 1
ATOM 6461 C CA . ALA B 1 305 ? -10.844 -7.742 21.562 1 63.75 305 ALA B CA 1
ATOM 6462 C C . ALA B 1 305 ? -9.414 -7.273 21.297 1 63.75 305 ALA B C 1
ATOM 6464 O O . ALA B 1 305 ? -8.992 -7.168 20.141 1 63.75 305 ALA B O 1
ATOM 6465 N N . GLY B 1 306 ? -8.898 -6.387 22.234 1 74.62 306 GLY B N 1
ATOM 6466 C CA . GLY B 1 306 ? -7.48 -6.059 22.203 1 74.62 306 GLY B CA 1
ATOM 6467 C C . GLY B 1 306 ? -7.211 -4.574 22.062 1 74.62 306 GLY B C 1
ATOM 6468 O O . GLY B 1 306 ? -6.09 -4.117 22.281 1 74.62 306 GLY B O 1
ATOM 6469 N N . ILE B 1 307 ? -8.289 -3.846 21.641 1 82 307 ILE B N 1
ATOM 6470 C CA . ILE B 1 307 ? -8.109 -2.42 21.391 1 82 307 ILE B CA 1
ATOM 6471 C C . ILE B 1 307 ? -7.637 -1.726 22.672 1 82 307 ILE B C 1
ATOM 6473 O O . ILE B 1 307 ? -6.699 -0.925 22.625 1 82 307 ILE B O 1
ATOM 6477 N N . PRO B 1 308 ? -8.188 -2.125 23.812 1 83.56 308 PRO B N 1
ATOM 6478 C CA . PRO B 1 308 ? -7.727 -1.448 25.016 1 83.56 308 PRO B CA 1
ATOM 6479 C C . PRO B 1 308 ? -6.242 -1.671 25.297 1 83.56 308 PRO B C 1
ATOM 6481 O O . PRO B 1 308 ? -5.543 -0.75 25.734 1 83.56 308 PRO B O 1
ATOM 6484 N N . ALA B 1 309 ? -5.824 -2.881 24.969 1 85.31 309 ALA B N 1
ATOM 6485 C CA . ALA B 1 309 ? -4.406 -3.172 25.172 1 85.31 309 ALA B CA 1
ATOM 6486 C C . ALA B 1 309 ? -3.535 -2.367 24.219 1 85.31 309 ALA B C 1
ATOM 6488 O O . ALA B 1 309 ? -2.48 -1.859 24.609 1 85.31 309 ALA B O 1
ATOM 6489 N N . GLN B 1 310 ? -3.951 -2.268 23.031 1 86.19 310 GLN B N 1
ATOM 6490 C CA . GLN B 1 310 ? -3.205 -1.504 22.031 1 86.19 310 GLN B CA 1
ATOM 6491 C C . GLN B 1 310 ? -3.219 -0.014 22.359 1 86.19 310 GLN B C 1
ATOM 6493 O O . GLN B 1 310 ? -2.211 0.674 22.188 1 86.19 310 GLN B O 1
ATOM 6498 N N . LEU B 1 311 ? -4.352 0.38 22.812 1 88.88 311 LEU B N 1
ATOM 6499 C CA . LEU B 1 311 ? -4.492 1.777 23.203 1 88.88 311 LEU B CA 1
ATOM 6500 C C . LEU B 1 311 ? -3.557 2.113 24.359 1 88.88 311 LEU B C 1
ATOM 6502 O O . LEU B 1 311 ? -2.875 3.141 24.344 1 88.88 311 LEU B O 1
ATOM 6506 N N . ALA B 1 312 ? -3.518 1.284 25.297 1 89.81 312 ALA B N 1
ATOM 6507 C CA . ALA B 1 312 ? -2.646 1.492 26.453 1 89.81 312 ALA B CA 1
ATOM 6508 C C . ALA B 1 312 ? -1.179 1.511 26.047 1 89.81 312 ALA B C 1
ATOM 6510 O O . ALA B 1 312 ? -0.389 2.301 26.562 1 89.81 312 ALA B O 1
ATOM 6511 N N . LYS B 1 313 ? -0.903 0.668 25.172 1 90.44 313 LYS B N 1
ATOM 6512 C CA . LYS B 1 313 ? 0.468 0.589 24.672 1 90.44 313 LYS B CA 1
ATOM 6513 C C . LYS B 1 313 ? 0.874 1.884 23.969 1 90.44 313 LYS B C 1
ATOM 6515 O O . LYS B 1 313 ? 1.948 2.428 24.234 1 90.44 313 LYS B O 1
ATOM 6520 N N . VAL B 1 314 ? 0.043 2.4 23.125 1 91.81 314 VAL B N 1
ATOM 6521 C CA . VAL B 1 314 ? 0.342 3.617 22.375 1 91.81 314 VAL B CA 1
ATOM 6522 C C . VAL B 1 314 ? 0.415 4.809 23.328 1 91.81 314 VAL B C 1
ATOM 6524 O O . VAL B 1 314 ? 1.279 5.676 23.188 1 91.81 314 VAL B O 1
ATOM 6527 N N . GLU B 1 315 ? -0.434 4.828 24.312 1 91.88 315 GLU B N 1
ATOM 6528 C CA . GLU B 1 315 ? -0.433 5.91 25.297 1 91.88 315 GLU B CA 1
ATOM 6529 C C . GLU B 1 315 ? 0.861 5.922 26.109 1 91.88 315 GLU B C 1
ATOM 6531 O O . GLU B 1 315 ? 1.42 6.988 26.375 1 91.88 315 GLU B O 1
ATOM 6536 N N . ARG B 1 316 ? 1.237 4.746 26.438 1 92.25 316 ARG B N 1
ATOM 6537 C CA . ARG B 1 316 ? 2.484 4.629 27.188 1 92.25 316 ARG B CA 1
ATOM 6538 C C . ARG B 1 316 ? 3.668 5.117 26.359 1 92.25 316 ARG B C 1
ATOM 6540 O O . ARG B 1 316 ? 4.527 5.848 26.859 1 92.25 316 ARG B O 1
ATOM 6547 N N . HIS B 1 317 ? 3.676 4.789 25.188 1 92.06 317 HIS B N 1
ATOM 6548 C CA . HIS B 1 317 ? 4.766 5.191 24.297 1 92.06 317 HIS B CA 1
ATOM 6549 C C . HIS B 1 317 ? 4.742 6.695 24.047 1 92.06 317 HIS B C 1
ATOM 6551 O O . HIS B 1 317 ? 5.793 7.336 24 1 92.06 317 HIS B O 1
ATOM 6557 N N . LEU B 1 318 ? 3.555 7.207 23.828 1 92.94 318 LEU B N 1
ATOM 6558 C CA . LEU B 1 318 ? 3.41 8.641 23.625 1 92.94 318 LEU B CA 1
ATOM 6559 C C . LEU B 1 318 ? 3.922 9.414 24.844 1 92.94 318 LEU B C 1
ATOM 6561 O O . LEU B 1 318 ? 4.625 10.414 24.703 1 92.94 318 LEU B O 1
ATOM 6565 N N . THR B 1 319 ? 3.629 8.859 25.969 1 92.94 319 THR B N 1
ATOM 6566 C CA . THR B 1 319 ? 4.062 9.508 27.203 1 92.94 319 THR B CA 1
ATOM 6567 C C . THR B 1 319 ? 5.578 9.43 27.359 1 92.94 319 THR B C 1
ATOM 6569 O O . THR B 1 319 ? 6.23 10.422 27.672 1 92.94 319 THR B O 1
ATOM 6572 N N . THR B 1 320 ? 6.059 8.258 27.094 1 93.06 320 THR B N 1
ATOM 6573 C CA . THR B 1 320 ? 7.5 8.07 27.203 1 93.06 320 THR B CA 1
ATOM 6574 C C . THR B 1 320 ? 8.242 8.961 26.219 1 93.06 320 THR B C 1
ATOM 6576 O O . THR B 1 320 ? 9.25 9.578 26.562 1 93.06 320 THR B O 1
ATOM 6579 N N . PHE B 1 321 ? 7.781 9.094 25.062 1 94.19 321 PHE B N 1
ATOM 6580 C CA . PHE B 1 321 ? 8.398 9.914 24.016 1 94.19 321 PHE B CA 1
ATOM 6581 C C . PHE B 1 321 ? 8.344 11.391 24.406 1 94.19 321 PHE B C 1
ATOM 6583 O O . PHE B 1 321 ? 9.344 12.102 24.266 1 94.19 321 PHE B O 1
ATOM 6590 N N . ARG B 1 322 ? 7.277 11.805 24.906 1 93.12 322 ARG B N 1
ATOM 6591 C CA . ARG B 1 322 ? 7.094 13.195 25.297 1 93.12 322 ARG B CA 1
ATOM 6592 C C . ARG B 1 322 ? 8.07 13.594 26.391 1 93.12 322 ARG B C 1
ATOM 6594 O O . ARG B 1 322 ? 8.672 14.672 26.344 1 93.12 322 ARG B O 1
ATOM 6601 N N . VAL B 1 323 ? 8.227 12.648 27.25 1 92.12 323 VAL B N 1
ATOM 6602 C CA . VAL B 1 323 ? 9.094 12.922 28.391 1 92.12 323 VAL B CA 1
ATOM 6603 C C . VAL B 1 323 ? 10.555 12.883 27.953 1 92.12 323 VAL B C 1
ATOM 6605 O O . VAL B 1 323 ? 11.398 13.586 28.516 1 92.12 323 VAL B O 1
ATOM 6608 N N . ALA B 1 324 ? 10.805 12.172 26.922 1 93.06 324 ALA B N 1
ATOM 6609 C CA . ALA B 1 324 ? 12.18 11.984 26.469 1 93.06 324 ALA B CA 1
ATOM 6610 C C . ALA B 1 324 ? 12.633 13.148 25.594 1 93.06 324 ALA B C 1
ATOM 6612 O O . ALA B 1 324 ? 13.828 13.305 25.328 1 93.06 324 ALA B O 1
ATOM 6613 N N . LEU B 1 325 ? 11.734 14 25.141 1 95.19 325 LEU B N 1
ATOM 6614 C CA . LEU B 1 325 ? 12.07 15.125 24.281 1 95.19 325 LEU B CA 1
ATOM 6615 C C . LEU B 1 325 ? 12.922 16.156 25.047 1 95.19 325 LEU B C 1
ATOM 6617 O O . LEU B 1 325 ? 12.844 16.234 26.266 1 95.19 325 LEU B O 1
ATOM 6621 N N . PRO B 1 326 ? 13.734 16.938 24.312 1 91.5 326 PRO B N 1
ATOM 6622 C CA . PRO B 1 326 ? 14.531 17.969 24.984 1 91.5 326 PRO B CA 1
ATOM 6623 C C . PRO B 1 326 ? 13.672 18.953 25.781 1 91.5 326 PRO B C 1
ATOM 6625 O O . PRO B 1 326 ? 12.523 19.219 25.406 1 91.5 326 PRO B O 1
ATOM 6628 N N . PRO B 1 327 ? 14.312 19.469 26.797 1 90.31 327 PRO B N 1
ATOM 6629 C CA . PRO B 1 327 ? 13.562 20.453 27.578 1 90.31 327 PRO B CA 1
ATOM 6630 C C . PRO B 1 327 ? 13.078 21.625 26.75 1 90.31 327 PRO B C 1
ATOM 6632 O O . PRO B 1 327 ? 13.82 22.125 25.891 1 90.31 327 PRO B O 1
ATOM 6635 N N . GLY B 1 328 ? 11.82 21.984 26.953 1 91.06 328 GLY B N 1
ATOM 6636 C CA . GLY B 1 328 ? 11.258 23.141 26.281 1 91.06 328 GLY B CA 1
ATOM 6637 C C . GLY B 1 328 ? 10.688 22.812 24.906 1 91.06 328 GLY B C 1
ATOM 6638 O O . GLY B 1 328 ? 10.109 23.672 24.25 1 91.06 328 GLY B O 1
ATOM 6639 N N . TRP B 1 329 ? 10.844 21.594 24.5 1 94.81 329 TRP B N 1
ATOM 6640 C CA . TRP B 1 329 ? 10.391 21.234 23.156 1 94.81 329 TRP B CA 1
ATOM 6641 C C . TRP B 1 329 ? 8.891 21.453 23.016 1 94.81 329 TRP B C 1
ATOM 6643 O O . TRP B 1 329 ? 8.422 21.922 21.969 1 94.81 329 TRP B O 1
ATOM 6653 N N . LEU B 1 330 ? 8.141 21.203 24.062 1 95.12 330 LEU B N 1
ATOM 6654 C CA . LEU B 1 330 ? 6.688 21.234 24 1 95.12 330 LEU B CA 1
ATOM 6655 C C . LEU B 1 330 ? 6.164 22.641 24.297 1 95.12 330 LEU B C 1
ATOM 6657 O O . LEU B 1 330 ? 4.953 22.875 24.25 1 95.12 330 LEU B O 1
ATOM 6661 N N . ASN B 1 331 ? 7.055 23.531 24.516 1 93 331 ASN B N 1
ATOM 6662 C CA . ASN B 1 331 ? 6.664 24.906 24.766 1 93 331 ASN B CA 1
ATOM 6663 C C . ASN B 1 331 ? 6.07 25.562 23.531 1 93 331 ASN B C 1
ATOM 6665 O O . ASN B 1 331 ? 6.73 25.641 22.484 1 93 331 ASN B O 1
ATOM 6669 N N . PRO B 1 332 ? 4.867 26.047 23.625 1 94 332 PRO B N 1
ATOM 6670 C CA . PRO B 1 332 ? 4.277 26.688 22.453 1 94 332 PRO B CA 1
ATOM 6671 C C . PRO B 1 332 ? 4.988 27.984 22.078 1 94 332 PRO B C 1
ATOM 6673 O O . PRO B 1 332 ? 4.961 28.391 20.906 1 94 332 PRO B O 1
ATOM 6676 N N . ARG B 1 333 ? 5.59 28.562 23.016 1 94.38 333 ARG B N 1
ATOM 6677 C CA . ARG B 1 333 ? 6.27 29.828 22.75 1 94.38 333 ARG B CA 1
ATOM 6678 C C . ARG B 1 333 ? 7.668 29.594 22.188 1 94.38 333 ARG B C 1
ATOM 6680 O O . ARG B 1 333 ? 8.258 28.531 22.406 1 94.38 333 ARG B O 1
ATOM 6687 N N . ARG B 1 334 ? 8.148 30.578 21.453 1 94.12 334 ARG B N 1
ATOM 6688 C CA . ARG B 1 334 ? 9.484 30.484 20.891 1 94.12 334 ARG B CA 1
ATOM 6689 C C . ARG B 1 334 ? 10.547 30.453 21.984 1 94.12 334 ARG B C 1
ATOM 6691 O O . ARG B 1 334 ? 10.484 31.234 22.922 1 94.12 334 ARG B O 1
ATOM 6698 N N . ASN B 1 335 ? 11.461 29.578 21.891 1 90.56 335 ASN B N 1
ATOM 6699 C CA . ASN B 1 335 ? 12.578 29.516 22.828 1 90.56 335 ASN B CA 1
ATOM 6700 C C . ASN B 1 335 ? 13.633 30.562 22.516 1 90.56 335 ASN B C 1
ATOM 6702 O O . ASN B 1 335 ? 14.727 30.234 22.047 1 90.56 335 ASN B O 1
ATOM 6706 N N . ALA B 1 336 ? 13.367 31.734 22.922 1 89.25 336 ALA B N 1
ATOM 6707 C CA . ALA B 1 336 ? 14.227 32.875 22.594 1 89.25 336 ALA B CA 1
ATOM 6708 C C . ALA B 1 336 ? 15.578 32.75 23.297 1 89.25 336 ALA B C 1
ATOM 6710 O O . ALA B 1 336 ? 16.609 33.188 22.75 1 89.25 336 ALA B O 1
ATOM 6711 N N . PHE B 1 337 ? 15.539 32.156 24.422 1 86.69 337 PHE B N 1
ATOM 6712 C CA . PHE B 1 337 ? 16.766 32.031 25.203 1 86.69 337 PHE B CA 1
ATOM 6713 C C . PHE B 1 337 ? 17.766 31.094 24.516 1 86.69 337 PHE B C 1
ATOM 6715 O O . PHE B 1 337 ? 18.969 31.188 24.75 1 86.69 337 PHE B O 1
ATOM 6722 N N . SER B 1 338 ? 17.281 30.281 23.75 1 87.31 338 SER B N 1
ATOM 6723 C CA . SER B 1 338 ? 18.156 29.375 23 1 87.31 338 SER B CA 1
ATOM 6724 C C . SER B 1 338 ? 18.359 29.859 21.562 1 87.31 338 SER B C 1
ATOM 6726 O O . SER B 1 338 ? 18.797 29.094 20.703 1 87.31 338 SER B O 1
ATOM 6728 N N . ASN B 1 339 ? 17.953 31.062 21.281 1 91 339 ASN B N 1
ATOM 6729 C CA . ASN B 1 339 ? 18.109 31.703 19.969 1 91 339 ASN B CA 1
ATOM 6730 C C . ASN B 1 339 ? 17.406 30.922 18.875 1 91 339 ASN B C 1
ATOM 6732 O O . ASN B 1 339 ? 17.938 30.766 17.781 1 91 339 ASN B O 1
ATOM 6736 N N . GLU B 1 340 ? 16.281 30.375 19.219 1 93.62 340 GLU B N 1
ATOM 6737 C CA . GLU B 1 340 ? 15.469 29.703 18.203 1 93.62 340 GLU B CA 1
ATOM 6738 C C . GLU B 1 340 ? 14.945 30.688 17.172 1 93.62 340 GLU B C 1
ATOM 6740 O O . GLU B 1 340 ? 14.305 31.688 17.516 1 93.62 340 GLU B O 1
ATOM 6745 N N . THR B 1 341 ? 15.242 30.484 15.891 1 93.31 341 THR B N 1
ATOM 6746 C CA . THR B 1 341 ? 14.727 31.359 14.844 1 93.31 341 THR B CA 1
ATOM 6747 C C . THR B 1 341 ? 13.219 31.172 14.672 1 93.31 341 THR B C 1
ATOM 6749 O O . THR B 1 341 ? 12.672 30.125 15.055 1 93.31 341 THR B O 1
ATOM 6752 N N . PRO B 1 342 ? 12.516 32.156 14.141 1 94 342 PRO B N 1
ATOM 6753 C CA . PRO B 1 342 ? 11.078 31.984 13.898 1 94 342 PRO B CA 1
ATOM 6754 C C . PRO B 1 342 ? 10.766 30.797 13 1 94 342 PRO B C 1
ATOM 6756 O O . PRO B 1 342 ? 9.773 30.094 13.219 1 94 342 PRO B O 1
ATOM 6759 N N . VAL B 1 343 ? 11.602 30.578 12.062 1 92.88 343 VAL B N 1
ATOM 6760 C CA . VAL B 1 343 ? 11.391 29.453 11.148 1 92.88 343 VAL B CA 1
ATOM 6761 C C . VAL B 1 343 ? 11.531 28.141 11.906 1 92.88 343 VAL B C 1
ATOM 6763 O O . VAL B 1 343 ? 10.719 27.234 11.734 1 92.88 343 VAL B O 1
ATOM 6766 N N . ASP B 1 344 ? 12.516 28.016 12.773 1 93.12 344 ASP B N 1
ATOM 6767 C CA . ASP B 1 344 ? 12.734 26.812 13.555 1 93.12 344 ASP B CA 1
ATOM 6768 C C . ASP B 1 344 ? 11.625 26.609 14.578 1 93.12 344 ASP B C 1
ATOM 6770 O O . ASP B 1 344 ? 11.258 25.469 14.891 1 93.12 344 ASP B O 1
ATOM 6774 N N . HIS B 1 345 ? 11.211 27.75 15.102 1 95.88 345 HIS B N 1
ATOM 6775 C CA . HIS B 1 345 ? 10.102 27.688 16.047 1 95.88 345 HIS B CA 1
ATOM 6776 C C . HIS B 1 345 ? 8.875 27.031 15.406 1 95.88 345 HIS B C 1
ATOM 6778 O O . HIS B 1 345 ? 8.273 26.141 16 1 95.88 345 HIS B O 1
ATOM 6784 N N . HIS B 1 346 ? 8.555 27.453 14.211 1 96.31 346 HIS B N 1
ATOM 6785 C CA . HIS B 1 346 ? 7.387 26.891 13.531 1 96.31 346 HIS B CA 1
ATOM 6786 C C . HIS B 1 346 ? 7.625 25.438 13.133 1 96.31 346 HIS B C 1
ATOM 6788 O O . HIS B 1 346 ? 6.707 24.609 13.18 1 96.31 346 HIS B O 1
ATOM 6794 N N . ALA B 1 347 ? 8.844 25.141 12.75 1 95.38 347 ALA B N 1
ATOM 6795 C CA . ALA B 1 347 ? 9.188 23.75 12.484 1 95.38 347 ALA B CA 1
ATOM 6796 C C . ALA B 1 347 ? 9 22.891 13.727 1 95.38 347 ALA B C 1
ATOM 6798 O O . ALA B 1 347 ? 8.492 21.766 13.648 1 95.38 347 ALA B O 1
ATOM 6799 N N . ARG B 1 348 ? 9.422 23.391 14.844 1 96.25 348 ARG B N 1
ATOM 6800 C CA . ARG B 1 348 ? 9.242 22.688 16.109 1 96.25 348 ARG B CA 1
ATOM 6801 C C . ARG B 1 348 ? 7.762 22.562 16.453 1 96.25 348 ARG B C 1
ATOM 6803 O O . ARG B 1 348 ? 7.309 21.5 16.891 1 96.25 348 ARG B O 1
ATOM 6810 N N . LEU B 1 349 ? 7.008 23.609 16.25 1 97.19 349 LEU B N 1
ATOM 6811 C CA . LEU B 1 349 ? 5.582 23.594 16.547 1 97.19 349 LEU B CA 1
ATOM 6812 C C . LEU B 1 349 ? 4.871 22.5 15.766 1 97.19 349 LEU B C 1
ATOM 6814 O O . LEU B 1 349 ? 3.949 21.859 16.281 1 97.19 349 LEU B O 1
ATOM 6818 N N . ILE B 1 350 ? 5.281 22.281 14.555 1 97.44 350 ILE B N 1
ATOM 6819 C CA . ILE B 1 350 ? 4.668 21.25 13.727 1 97.44 350 ILE B CA 1
ATOM 6820 C C . ILE B 1 350 ? 4.805 19.891 14.422 1 97.44 350 ILE B C 1
ATOM 6822 O O . ILE B 1 350 ? 3.857 19.109 14.445 1 97.44 350 ILE B O 1
ATOM 6826 N N . THR B 1 351 ? 5.953 19.625 14.961 1 97.69 351 THR B N 1
ATOM 6827 C CA . THR B 1 351 ? 6.18 18.344 15.633 1 97.69 351 THR B CA 1
ATOM 6828 C C . THR B 1 351 ? 5.301 18.234 16.875 1 97.69 351 THR B C 1
ATOM 6830 O O . THR B 1 351 ? 4.836 17.141 17.219 1 97.69 351 THR B O 1
ATOM 6833 N N . VAL B 1 352 ? 5.047 19.344 17.5 1 97.75 352 VAL B N 1
ATOM 6834 C CA . VAL B 1 352 ? 4.168 19.328 18.672 1 97.75 352 VAL B CA 1
ATOM 6835 C C . VAL B 1 352 ? 2.723 19.109 18.234 1 97.75 352 VAL B C 1
ATOM 6837 O O . VAL B 1 352 ? 1.968 18.391 18.891 1 97.75 352 VAL B O 1
ATOM 6840 N N . PHE B 1 353 ? 2.357 19.734 17.125 1 97.94 353 PHE B N 1
ATOM 6841 C CA . PHE B 1 353 ? 1.039 19.484 16.562 1 97.94 353 PHE B CA 1
ATOM 6842 C C . PHE B 1 353 ? 0.843 17.984 16.297 1 97.94 353 PHE B C 1
ATOM 6844 O O . PHE B 1 353 ? -0.234 17.453 16.547 1 97.94 353 PHE B O 1
ATOM 6851 N N . HIS B 1 354 ? 1.884 17.359 15.797 1 97.88 354 HIS B N 1
ATOM 6852 C CA . HIS B 1 354 ? 1.81 15.922 15.555 1 97.88 354 HIS B CA 1
ATOM 6853 C C . HIS B 1 354 ? 1.5 15.164 16.828 1 97.88 354 HIS B C 1
ATOM 6855 O O . HIS B 1 354 ? 0.624 14.297 16.844 1 97.88 354 HIS B O 1
ATOM 6861 N N . LEU B 1 355 ? 2.205 15.453 17.828 1 97.5 355 LEU B N 1
ATOM 6862 C CA . LEU B 1 355 ? 2.047 14.766 19.094 1 97.5 355 LEU B CA 1
ATOM 6863 C C . LEU B 1 355 ? 0.656 15 19.672 1 97.5 355 LEU B C 1
ATOM 6865 O O . LEU B 1 355 ? 0.029 14.07 20.188 1 97.5 355 LEU B O 1
ATOM 6869 N N . ARG B 1 356 ? 0.251 16.172 19.562 1 97.69 356 ARG B N 1
ATOM 6870 C CA . ARG B 1 356 ? -1.082 16.484 20.062 1 97.69 356 ARG B CA 1
ATOM 6871 C C . ARG B 1 356 ? -2.16 15.797 19.234 1 97.69 356 ARG B C 1
ATOM 6873 O O . ARG B 1 356 ? -3.184 15.367 19.766 1 97.69 356 ARG B O 1
ATOM 6880 N N . MET B 1 357 ? -1.942 15.773 17.938 1 97.75 357 MET B N 1
ATOM 6881 C CA . MET B 1 357 ? -2.875 15.023 17.094 1 97.75 357 MET B CA 1
ATOM 6882 C C . MET B 1 357 ? -2.924 13.555 17.5 1 97.75 357 MET B C 1
ATOM 6884 O O . MET B 1 357 ? -4 12.969 17.594 1 97.75 357 MET B O 1
ATOM 6888 N N . ALA B 1 358 ? -1.772 12.984 17.719 1 97.12 358 ALA B N 1
ATOM 6889 C CA . ALA B 1 358 ? -1.72 11.602 18.188 1 97.12 358 ALA B CA 1
ATOM 6890 C C . ALA B 1 358 ? -2.5 11.43 19.484 1 97.12 358 ALA B C 1
ATOM 6892 O O . ALA B 1 358 ? -3.287 10.492 19.641 1 97.12 358 ALA B O 1
ATOM 6893 N N . GLN B 1 359 ? -2.312 12.359 20.375 1 96.06 359 GLN B N 1
ATOM 6894 C CA . GLN B 1 359 ? -3.016 12.328 21.656 1 96.06 359 GLN B CA 1
ATOM 6895 C C . GLN B 1 359 ? -4.523 12.445 21.453 1 96.06 359 GLN B C 1
ATOM 6897 O O . GLN B 1 359 ? -5.301 11.773 22.141 1 96.06 359 GLN B O 1
ATOM 6902 N N . LEU B 1 360 ? -4.879 13.297 20.609 1 96.12 360 LEU B N 1
ATOM 6903 C CA . LEU B 1 360 ? -6.293 13.484 20.328 1 96.12 360 LEU B CA 1
ATOM 6904 C C . LEU B 1 360 ? -6.918 12.195 19.797 1 96.12 360 LEU B C 1
ATOM 6906 O O . LEU B 1 360 ? -7.988 11.789 20.234 1 96.12 360 LEU B O 1
ATOM 6910 N N . LEU B 1 361 ? -6.246 11.562 18.891 1 94.69 361 LEU B N 1
ATOM 6911 C CA . LEU B 1 361 ? -6.742 10.32 18.297 1 94.69 361 LEU B CA 1
ATOM 6912 C C . LEU B 1 361 ? -6.867 9.227 19.359 1 94.69 361 LEU B C 1
ATOM 6914 O O . LEU B 1 361 ? -7.863 8.5 19.391 1 94.69 361 LEU B O 1
ATOM 6918 N N . VAL B 1 362 ? -5.891 9.141 20.188 1 92.81 362 VAL B N 1
ATOM 6919 C CA . VAL B 1 362 ? -5.906 8.141 21.25 1 92.81 362 VAL B CA 1
ATOM 6920 C C . VAL B 1 362 ? -7.074 8.414 22.203 1 92.81 362 VAL B C 1
ATOM 6922 O O . VAL B 1 362 ? -7.785 7.492 22.594 1 92.81 362 VAL B O 1
ATOM 6925 N N . SER B 1 363 ? -7.285 9.656 22.516 1 91.31 363 SER B N 1
ATOM 6926 C CA . SER B 1 363 ? -8.391 10.031 23.391 1 91.31 363 SER B CA 1
ATOM 6927 C C . SER B 1 363 ? -9.734 9.719 22.75 1 91.31 363 SER B C 1
ATOM 6929 O O . SER B 1 363 ? -10.68 9.336 23.438 1 91.31 363 SER B O 1
ATOM 6931 N N . PHE B 1 364 ? -9.75 9.93 21.531 1 89.44 364 PHE B N 1
ATOM 6932 C CA . PHE B 1 364 ? -10.953 9.609 20.766 1 89.44 364 PHE B CA 1
ATOM 6933 C C . PHE B 1 364 ? -11.289 8.125 20.891 1 89.44 364 PHE B C 1
ATOM 6935 O O . PHE B 1 364 ? -12.438 7.766 21.141 1 89.44 364 PHE B O 1
ATOM 6942 N N . VAL B 1 365 ? -10.344 7.312 20.641 1 88.38 365 VAL B N 1
ATOM 6943 C CA . VAL B 1 365 ? -10.547 5.871 20.688 1 88.38 365 VAL B CA 1
ATOM 6944 C C . VAL B 1 365 ? -10.93 5.449 22.109 1 88.38 365 VAL B C 1
ATOM 6946 O O . VAL B 1 365 ? -11.828 4.621 22.297 1 88.38 365 VAL B O 1
ATOM 6949 N N . ASP B 1 366 ? -10.297 6.059 23.047 1 86.44 366 ASP B N 1
ATOM 6950 C CA . ASP B 1 366 ? -10.586 5.754 24.438 1 86.44 366 ASP B CA 1
ATOM 6951 C C . ASP B 1 366 ? -12.031 6.109 24.781 1 86.44 366 ASP B C 1
ATOM 6953 O O . ASP B 1 366 ? -12.711 5.355 25.484 1 86.44 366 ASP B O 1
ATOM 6957 N N . CYS B 1 367 ? -12.461 7.207 24.344 1 83.25 367 CYS B N 1
ATOM 6958 C CA . CYS B 1 367 ? -13.828 7.664 24.594 1 83.25 367 CYS B CA 1
ATOM 6959 C C . CYS B 1 367 ? -14.844 6.73 23.938 1 83.25 367 CYS B C 1
ATOM 6961 O O . CYS B 1 367 ? -15.898 6.465 24.5 1 83.25 367 CYS B O 1
ATOM 6963 N N . GLY B 1 368 ? -14.531 6.246 22.812 1 76.44 368 GLY B N 1
ATOM 6964 C CA . GLY B 1 368 ? -15.43 5.352 22.094 1 76.44 368 GLY B CA 1
ATOM 6965 C C . GLY B 1 368 ? -15.555 3.986 22.75 1 76.44 368 GLY B C 1
ATOM 6966 O O . GLY B 1 368 ? -16.562 3.295 22.562 1 76.44 368 GLY B O 1
ATOM 6967 N N . GLN B 1 369 ? -14.586 3.59 23.531 1 74.56 369 GLN B N 1
ATOM 6968 C CA . GLN B 1 369 ? -14.578 2.277 24.156 1 74.56 369 GLN B CA 1
ATOM 6969 C C . GLN B 1 369 ? -15.312 2.311 25.5 1 74.56 369 GLN B C 1
ATOM 6971 O O . GLN B 1 369 ? -15.695 1.266 26.031 1 74.56 369 GLN B O 1
ATOM 6976 N N . ARG B 1 370 ? -15.391 3.467 26 1 69.44 370 ARG B N 1
ATOM 6977 C CA . ARG B 1 370 ? -15.922 3.574 27.359 1 69.44 370 ARG B CA 1
ATOM 6978 C C . ARG B 1 370 ? -17.453 3.611 27.344 1 69.44 370 ARG B C 1
ATOM 6980 O O . ARG B 1 370 ? -18.062 4.055 26.375 1 69.44 370 ARG B O 1
ATOM 6987 N N . ARG B 1 371 ? -17.891 2.914 28.406 1 61.38 371 ARG B N 1
ATOM 6988 C CA . ARG B 1 371 ? -19.328 2.9 28.656 1 61.38 371 ARG B CA 1
ATOM 6989 C C . ARG B 1 371 ? -19.797 4.234 29.219 1 61.38 371 ARG B C 1
ATOM 6991 O O . ARG B 1 371 ? -18.984 5.074 29.609 1 61.38 371 ARG B O 1
ATOM 6998 N N . ALA B 1 372 ? -20.984 4.531 29.234 1 59.91 372 ALA B N 1
ATOM 6999 C CA . ALA B 1 372 ? -21.641 5.781 29.609 1 59.91 372 ALA B CA 1
ATOM 7000 C C . ALA B 1 372 ? -21.094 6.336 30.906 1 59.91 372 ALA B C 1
ATOM 7002 O O . ALA B 1 372 ? -20.875 7.543 31.047 1 59.91 372 ALA B O 1
ATOM 7003 N N . ASP B 1 373 ? -20.734 5.465 31.812 1 60.28 373 ASP B N 1
ATOM 7004 C CA . ASP B 1 373 ? -20.391 5.961 33.125 1 60.28 373 ASP B CA 1
ATOM 7005 C C . ASP B 1 373 ? -18.984 6.551 33.156 1 60.28 373 ASP B C 1
ATOM 7007 O O . ASP B 1 373 ? -18.703 7.488 33.906 1 60.28 373 ASP B O 1
ATOM 7011 N N . ASP B 1 374 ? -18.125 6.102 32.344 1 71.69 374 ASP B N 1
ATOM 7012 C CA . ASP B 1 374 ? -16.75 6.574 32.375 1 71.69 374 ASP B CA 1
ATOM 7013 C C . ASP B 1 374 ? -16.453 7.484 31.188 1 71.69 374 ASP B C 1
ATOM 7015 O O . ASP B 1 374 ? -15.305 7.895 31 1 71.69 374 ASP B O 1
ATOM 7019 N N . TRP B 1 375 ? -17.453 7.938 30.609 1 78.31 375 TRP B N 1
ATOM 7020 C CA . TRP B 1 375 ? -17.328 8.703 29.375 1 78.31 375 TRP B CA 1
ATOM 7021 C C . TRP B 1 375 ? -16.922 10.141 29.672 1 78.31 375 TRP B C 1
ATOM 7023 O O . TRP B 1 375 ? -16.203 10.766 28.875 1 78.31 375 TRP B O 1
ATOM 7033 N N . VAL B 1 376 ? -17.219 10.617 30.812 1 79.06 376 VAL B N 1
ATOM 7034 C CA . VAL B 1 376 ? -17 12.023 31.125 1 79.06 376 VAL B CA 1
ATOM 7035 C C . VAL B 1 376 ? -15.508 12.312 31.219 1 79.06 376 VAL B C 1
ATOM 7037 O O . VAL B 1 376 ? -15.031 13.344 30.75 1 79.06 376 VAL B O 1
ATOM 7040 N N . SER B 1 377 ? -14.805 11.398 31.797 1 83.31 377 SER B N 1
ATOM 7041 C CA . SER B 1 377 ? -13.367 11.594 31.953 1 83.31 377 SER B CA 1
ATOM 7042 C C . SER B 1 377 ? -12.664 11.617 30.594 1 83.31 377 SER B C 1
ATOM 7044 O O . SER B 1 377 ? -11.766 12.438 30.375 1 83.31 377 SER B O 1
ATOM 7046 N N . SER B 1 378 ? -13.062 10.828 29.734 1 83.88 378 SER B N 1
ATOM 7047 C CA . SER B 1 378 ? -12.461 10.789 28.406 1 83.88 378 SER B CA 1
ATOM 7048 C C . SER B 1 378 ? -12.859 12.008 27.578 1 83.88 378 SER B C 1
ATOM 7050 O O . SER B 1 378 ? -12.055 12.531 26.797 1 83.88 378 SER B O 1
ATOM 7052 N N . TRP B 1 379 ? -14.062 12.375 27.812 1 88.62 379 TRP B N 1
ATOM 7053 C CA . TRP B 1 379 ? -14.57 13.555 27.125 1 88.62 379 TRP B CA 1
ATOM 7054 C C . TRP B 1 379 ? -13.82 14.812 27.562 1 88.62 379 TRP B C 1
ATOM 7056 O O . TRP B 1 379 ? -13.523 15.688 26.75 1 88.62 379 TRP B O 1
ATOM 7066 N N . GLN B 1 380 ? -13.438 14.859 28.812 1 89.31 380 GLN B N 1
ATOM 7067 C CA . GLN B 1 380 ? -12.641 15.969 29.344 1 89.31 380 GLN B CA 1
ATOM 7068 C C . GLN B 1 380 ? -11.227 15.938 28.766 1 89.31 380 GLN B C 1
ATOM 7070 O O . GLN B 1 380 ? -10.633 16.984 28.516 1 89.31 380 GLN B O 1
ATOM 7075 N N . ARG B 1 381 ? -10.734 14.781 28.594 1 90.75 381 ARG B N 1
ATOM 7076 C CA . ARG B 1 381 ? -9.391 14.648 28.031 1 90.75 381 ARG B CA 1
ATOM 7077 C C . ARG B 1 381 ? -9.328 15.18 26.609 1 90.75 381 ARG B C 1
ATOM 7079 O O . ARG B 1 381 ? -8.328 15.766 26.203 1 90.75 381 ARG B O 1
ATOM 7086 N N . ILE B 1 382 ? -10.398 14.93 25.875 1 93.75 382 ILE B N 1
ATOM 7087 C CA . ILE B 1 382 ? -10.484 15.453 24.516 1 93.75 382 ILE B CA 1
ATOM 7088 C C . ILE B 1 382 ? -10.469 16.984 24.562 1 93.75 382 ILE B C 1
ATOM 7090 O O . ILE B 1 382 ? -9.75 17.625 23.797 1 93.75 382 ILE B O 1
ATOM 7094 N N . LEU B 1 383 ? -11.18 17.547 25.484 1 94.38 383 LEU B N 1
ATOM 7095 C CA . LEU B 1 383 ? -11.211 19 25.625 1 94.38 383 LEU B CA 1
ATOM 7096 C C . LEU B 1 383 ? -9.828 19.547 25.969 1 94.38 383 LEU B C 1
ATOM 7098 O O . LEU B 1 383 ? -9.375 20.531 25.391 1 94.38 383 LEU B O 1
ATOM 7102 N N . GLU B 1 384 ? -9.203 18.859 26.891 1 95.19 384 GLU B N 1
ATOM 7103 C CA . GLU B 1 384 ? -7.867 19.281 27.297 1 95.19 384 GLU B CA 1
ATOM 7104 C C . GLU B 1 384 ? -6.906 19.297 26.109 1 95.19 384 GLU B C 1
ATOM 7106 O O . GLU B 1 384 ? -6.172 20.266 25.922 1 95.19 384 GLU B O 1
ATOM 7111 N N . THR B 1 385 ? -6.93 18.266 25.344 1 96.75 385 THR B N 1
ATOM 7112 C CA . THR B 1 385 ? -6.047 18.172 24.172 1 96.75 385 THR B CA 1
ATOM 7113 C C . THR B 1 385 ? -6.387 19.25 23.156 1 96.75 385 THR B C 1
ATOM 7115 O O . THR B 1 385 ? -5.492 19.844 22.547 1 96.75 385 THR B O 1
ATOM 7118 N N . CYS B 1 386 ? -7.652 19.5 23 1 97.69 386 CYS B N 1
ATOM 7119 C CA . CYS B 1 386 ? -8.078 20.531 22.062 1 97.69 386 CYS B CA 1
ATOM 7120 C C . CYS B 1 386 ? -7.578 21.906 22.5 1 97.69 386 CYS B C 1
ATOM 7122 O O . CYS B 1 386 ? -7.125 22.688 21.672 1 97.69 386 CYS B O 1
ATOM 7124 N N . GLN B 1 387 ? -7.66 22.125 23.75 1 97 387 GLN B N 1
ATOM 7125 C CA . GLN B 1 387 ? -7.18 23.391 24.281 1 97 387 GLN B CA 1
ATOM 7126 C C . GLN B 1 387 ? -5.672 23.531 24.109 1 97 387 GLN B C 1
ATOM 7128 O O . GLN B 1 387 ? -5.168 24.625 23.844 1 97 387 GLN B O 1
ATOM 7133 N N . ASP B 1 388 ? -4.984 22.438 24.266 1 96.44 388 ASP B N 1
ATOM 7134 C CA . ASP B 1 388 ? -3.545 22.438 24.031 1 96.44 388 ASP B CA 1
ATOM 7135 C C . ASP B 1 388 ? -3.23 22.781 22.578 1 96.44 388 ASP B C 1
ATOM 7137 O O . ASP B 1 388 ? -2.287 23.516 22.297 1 96.44 388 ASP B O 1
ATOM 7141 N N . ILE B 1 389 ? -3.992 22.234 21.672 1 97.94 389 ILE B N 1
ATOM 7142 C CA . ILE B 1 389 ? -3.801 22.5 20.25 1 97.94 389 ILE B CA 1
ATOM 7143 C C . ILE B 1 389 ? -4.109 23.969 19.953 1 97.94 389 ILE B C 1
ATOM 7145 O O . ILE B 1 389 ? -3.389 24.609 19.188 1 97.94 389 ILE B O 1
ATOM 7149 N N . ALA B 1 390 ? -5.133 24.484 20.562 1 97.94 390 ALA B N 1
ATOM 7150 C CA . ALA B 1 390 ? -5.48 25.891 20.391 1 97.94 390 ALA B CA 1
ATOM 7151 C C . ALA B 1 390 ? -4.367 26.797 20.906 1 97.94 390 ALA B C 1
ATOM 7153 O O . ALA B 1 390 ? -4.09 27.844 20.312 1 97.94 390 ALA B O 1
ATOM 7154 N N . ALA B 1 391 ? -3.789 26.391 22 1 96.31 391 ALA B N 1
ATOM 7155 C CA . ALA B 1 391 ? -2.682 27.156 22.547 1 96.31 391 ALA B CA 1
ATOM 7156 C C . ALA B 1 391 ? -1.514 27.219 21.562 1 96.31 391 ALA B C 1
ATOM 7158 O O . ALA B 1 391 ? -0.852 28.266 21.453 1 96.31 391 ALA B O 1
ATOM 7159 N N . LEU B 1 392 ? -1.242 26.141 20.906 1 96.69 392 LEU B N 1
ATOM 7160 C CA . LEU B 1 392 ? -0.213 26.125 19.875 1 96.69 392 LEU B CA 1
ATOM 7161 C C . LEU B 1 392 ? -0.571 27.078 18.734 1 96.69 392 LEU B C 1
ATOM 7163 O O . LEU B 1 392 ? 0.277 27.844 18.266 1 96.69 392 LEU B O 1
ATOM 7167 N N . ALA B 1 393 ? -1.807 27.016 18.359 1 96.12 393 ALA B N 1
ATOM 7168 C CA . ALA B 1 393 ? -2.291 27.844 17.266 1 96.12 393 ALA B CA 1
ATOM 7169 C C . ALA B 1 393 ? -2.182 29.328 17.625 1 96.12 393 ALA B C 1
ATOM 7171 O O . ALA B 1 393 ? -1.947 30.172 16.75 1 96.12 393 ALA B O 1
ATOM 7172 N N . GLY B 1 394 ? -2.365 29.609 18.875 1 94.62 394 GLY B N 1
ATOM 7173 C CA . GLY B 1 394 ? -2.264 30.984 19.328 1 94.62 394 GLY B CA 1
ATOM 7174 C C . GLY B 1 394 ? -0.879 31.578 19.156 1 94.62 394 GLY B C 1
ATOM 7175 O O . GLY B 1 394 ? -0.725 32.812 19.078 1 94.62 394 GLY B O 1
ATOM 7176 N N . GLN B 1 395 ? 0.136 30.719 19.016 1 94.06 395 GLN B N 1
ATOM 7177 C CA . GLN B 1 395 ? 1.517 31.172 18.875 1 94.06 395 GLN B CA 1
ATOM 7178 C C . GLN B 1 395 ? 1.957 31.109 17.422 1 94.06 395 GLN B C 1
ATOM 7180 O O . GLN B 1 395 ? 3.08 31.5 17.078 1 94.06 395 GLN B O 1
ATOM 7185 N N . TRP B 1 396 ? 1.039 30.703 16.562 1 95 396 TRP B N 1
ATOM 7186 C CA . TRP B 1 396 ? 1.372 30.531 15.156 1 95 396 TRP B CA 1
ATOM 7187 C C . TRP B 1 396 ? 1.411 31.875 14.438 1 95 396 TRP B C 1
ATOM 7189 O O . TRP B 1 396 ? 0.5 32.688 14.586 1 95 396 TRP B O 1
ATOM 7199 N N . ASP B 1 397 ? 2.457 32.125 13.734 1 94.88 397 ASP B N 1
ATOM 7200 C CA . ASP B 1 397 ? 2.564 33.281 12.859 1 94.88 397 ASP B CA 1
ATOM 7201 C C . ASP B 1 397 ? 2.059 32.969 11.453 1 94.88 397 ASP B C 1
ATOM 7203 O O . ASP B 1 397 ? 2.65 32.156 10.75 1 94.88 397 ASP B O 1
ATOM 7207 N N . SER B 1 398 ? 1.046 33.656 10.984 1 93.38 398 SER B N 1
ATOM 7208 C CA . SER B 1 398 ? 0.383 33.375 9.719 1 93.38 398 SER B CA 1
ATOM 7209 C C . SER B 1 398 ? 1.323 33.594 8.539 1 93.38 398 SER B C 1
ATOM 7211 O O . SER B 1 398 ? 1.086 33.062 7.445 1 93.38 398 SER B O 1
ATOM 7213 N N . ALA B 1 399 ? 2.402 34.312 8.766 1 92.81 399 ALA B N 1
ATOM 7214 C CA . ALA B 1 399 ? 3.379 34.531 7.703 1 92.81 399 ALA B CA 1
ATOM 7215 C C . ALA B 1 399 ? 4.039 33.219 7.277 1 92.81 399 ALA B C 1
ATOM 7217 O O . ALA B 1 399 ? 4.613 33.125 6.188 1 92.81 399 ALA B O 1
ATOM 7218 N N . PHE B 1 400 ? 3.873 32.188 8.094 1 94.75 400 PHE B N 1
ATOM 7219 C CA . PHE B 1 400 ? 4.57 30.938 7.824 1 94.75 400 PHE B CA 1
ATOM 7220 C C . PHE B 1 400 ? 3.619 29.906 7.23 1 94.75 400 PHE B C 1
ATOM 7222 O O . PHE B 1 400 ? 3.986 28.75 7.059 1 94.75 400 PHE B O 1
ATOM 7229 N N . CYS B 1 401 ? 2.416 30.312 6.832 1 94.81 401 CYS B N 1
ATOM 7230 C CA . CYS B 1 401 ? 1.438 29.375 6.277 1 94.81 401 CYS B CA 1
ATOM 7231 C C . CYS B 1 401 ? 1.916 28.812 4.945 1 94.81 401 CYS B C 1
ATOM 7233 O O . CYS B 1 401 ? 1.578 27.688 4.59 1 94.81 401 CYS B O 1
ATOM 7235 N N . LEU B 1 402 ? 2.674 29.531 4.266 1 94.44 402 LEU B N 1
ATOM 7236 C CA . LEU B 1 402 ? 3.213 29.078 2.99 1 94.44 402 LEU B CA 1
ATOM 7237 C C . LEU B 1 402 ? 4.457 28.219 3.201 1 94.44 402 LEU B C 1
ATOM 7239 O O . LEU B 1 402 ? 4.762 27.344 2.387 1 94.44 402 LEU B O 1
ATOM 7243 N N . THR B 1 403 ? 5.121 28.391 4.301 1 94.88 403 THR B N 1
ATOM 7244 C CA . THR B 1 403 ? 6.445 27.828 4.539 1 94.88 403 THR B CA 1
ATOM 7245 C C . THR B 1 403 ? 6.332 26.406 5.062 1 94.88 403 THR B C 1
ATOM 7247 O O . THR B 1 403 ? 7.293 25.625 4.984 1 94.88 403 THR B O 1
ATOM 7250 N N . VAL B 1 404 ? 5.16 26.094 5.543 1 94.75 404 VAL B N 1
ATOM 7251 C CA . VAL B 1 404 ? 5.023 24.781 6.176 1 94.75 404 VAL B CA 1
ATOM 7252 C C . VAL B 1 404 ? 4.023 23.938 5.395 1 94.75 404 VAL B C 1
ATOM 7254 O O . VAL B 1 404 ? 3.232 24.453 4.609 1 94.75 404 VAL B O 1
ATOM 7257 N N . ASP B 1 405 ? 4.133 22.594 5.594 1 93.81 405 ASP B N 1
ATOM 7258 C CA . ASP B 1 405 ? 3.121 21.703 5.051 1 93.81 405 ASP B CA 1
ATOM 7259 C C . ASP B 1 405 ? 1.748 21.984 5.656 1 93.81 405 ASP B C 1
ATOM 7261 O O . ASP B 1 405 ? 1.581 21.938 6.875 1 93.81 405 ASP B O 1
ATOM 7265 N N . PRO B 1 406 ? 0.787 22.25 4.824 1 96 406 PRO B N 1
ATOM 7266 C CA . PRO B 1 406 ? -0.542 22.578 5.344 1 96 406 PRO B CA 1
ATOM 7267 C C . PRO B 1 406 ? -1.246 21.375 5.973 1 96 406 PRO B C 1
ATOM 7269 O O . PRO B 1 406 ? -2.373 21.5 6.457 1 96 406 PRO B O 1
ATOM 7272 N N . ALA B 1 407 ? -0.627 20.25 6.09 1 95.38 407 ALA B N 1
ATOM 7273 C CA . ALA B 1 407 ? -1.221 19.062 6.688 1 95.38 407 ALA B CA 1
ATOM 7274 C C . ALA B 1 407 ? -1.616 19.312 8.141 1 95.38 407 ALA B C 1
ATOM 7276 O O . ALA B 1 407 ? -2.465 18.609 8.688 1 95.38 407 ALA B O 1
ATOM 7277 N N . ILE B 1 408 ? -1.073 20.297 8.773 1 95.62 408 ILE B N 1
ATOM 7278 C CA . ILE B 1 408 ? -1.416 20.625 10.148 1 95.62 408 ILE B CA 1
ATOM 7279 C C . ILE B 1 408 ? -2.877 21.062 10.234 1 95.62 408 ILE B C 1
ATOM 7281 O O . ILE B 1 408 ? -3.494 21 11.297 1 95.62 408 ILE B O 1
ATOM 7285 N N . THR B 1 409 ? -3.412 21.469 9.094 1 97.81 409 THR B N 1
ATOM 7286 C CA . THR B 1 409 ? -4.797 21.938 9.062 1 97.81 409 THR B CA 1
ATOM 7287 C C . THR B 1 409 ? -5.754 20.781 9.367 1 97.81 409 THR B C 1
ATOM 7289 O O . THR B 1 409 ? -6.879 21 9.812 1 97.81 409 THR B O 1
ATOM 7292 N N . PHE B 1 410 ? -5.355 19.562 9.156 1 97.62 410 PHE B N 1
ATOM 7293 C CA . PHE B 1 410 ? -6.18 18.422 9.531 1 97.62 410 PHE B CA 1
ATOM 7294 C C . PHE B 1 410 ? -6.375 18.359 11.039 1 97.62 410 PHE B C 1
ATOM 7296 O O . PHE B 1 410 ? -7.465 18.062 11.523 1 97.62 410 PHE B O 1
ATOM 7303 N N . THR B 1 411 ? -5.32 18.656 11.711 1 97.81 411 THR B N 1
ATOM 7304 C CA . THR B 1 411 ? -5.383 18.703 13.164 1 97.81 411 THR B CA 1
ATOM 7305 C C . THR B 1 411 ? -6.262 19.859 13.633 1 97.81 411 THR B C 1
ATOM 7307 O O . THR B 1 411 ? -7.102 19.688 14.516 1 97.81 411 THR B O 1
ATOM 7310 N N . ILE B 1 412 ? -6.066 20.969 13.031 1 98.12 412 ILE B N 1
ATOM 7311 C CA . ILE B 1 412 ? -6.828 22.172 13.391 1 98.12 412 ILE B CA 1
ATOM 7312 C C . ILE B 1 412 ? -8.312 21.922 13.141 1 98.12 412 ILE B C 1
ATOM 7314 O O . ILE B 1 412 ? -9.148 22.203 14 1 98.12 412 ILE B O 1
ATOM 7318 N N . PHE B 1 413 ? -8.633 21.406 12.047 1 98.44 413 PHE B N 1
ATOM 7319 C CA . PHE B 1 413 ? -10.008 21.125 11.656 1 98.44 413 PHE B CA 1
ATOM 7320 C C . PHE B 1 413 ? -10.664 20.156 12.633 1 98.44 413 PHE B C 1
ATOM 7322 O O . PHE B 1 413 ? -11.781 20.391 13.102 1 98.44 413 PHE B O 1
ATOM 7329 N N . THR B 1 414 ? -9.984 19.062 12.891 1 97.56 414 THR B N 1
ATOM 7330 C CA . THR B 1 414 ? -10.516 18.078 13.812 1 97.56 414 THR B CA 1
ATOM 7331 C C . THR B 1 414 ? -10.773 18.688 15.188 1 97.56 414 THR B C 1
ATOM 7333 O O . THR B 1 414 ? -11.812 18.438 15.797 1 97.56 414 THR B O 1
ATOM 7336 N N . THR B 1 415 ? -9.859 19.469 15.609 1 98.19 415 THR B N 1
ATOM 7337 C CA . THR B 1 415 ? -9.977 20.156 16.891 1 98.19 415 THR B CA 1
ATOM 7338 C C . THR B 1 415 ? -11.188 21.078 16.906 1 98.19 415 THR B C 1
ATOM 7340 O O . THR B 1 415 ? -11.93 21.125 17.891 1 98.19 415 THR B O 1
ATOM 7343 N N . LEU B 1 416 ? -11.391 21.781 15.844 1 98.19 416 LEU B N 1
ATOM 7344 C CA . LEU B 1 416 ? -12.516 22.703 15.727 1 98.19 416 LEU B CA 1
ATOM 7345 C C . LEU B 1 416 ? -13.836 21.953 15.883 1 98.19 416 LEU B C 1
ATOM 7347 O O . LEU B 1 416 ? -14.734 22.422 16.578 1 98.19 416 LEU B O 1
ATOM 7351 N N . ILE B 1 417 ? -13.938 20.859 15.25 1 96.31 417 ILE B N 1
ATOM 7352 C CA . ILE B 1 417 ? -15.156 20.062 15.32 1 96.31 417 ILE B CA 1
ATOM 7353 C C . ILE B 1 417 ? -15.445 19.672 16.766 1 96.31 417 ILE B C 1
ATOM 7355 O O . ILE B 1 417 ? -16.562 19.859 17.25 1 96.31 417 ILE B O 1
ATOM 7359 N N . PHE B 1 418 ? -14.492 19.297 17.469 1 94.81 418 PHE B N 1
ATOM 7360 C CA . PHE B 1 418 ? -14.711 18.781 18.812 1 94.81 418 PHE B CA 1
ATOM 7361 C C . PHE B 1 418 ? -14.906 19.922 19.812 1 94.81 418 PHE B C 1
ATOM 7363 O O . PHE B 1 418 ? -15.656 19.797 20.781 1 94.81 418 PHE B O 1
ATOM 7370 N N . LEU B 1 419 ? -14.211 21.016 19.578 1 96.12 419 LEU B N 1
ATOM 7371 C CA . LEU B 1 419 ? -14.469 22.172 20.422 1 96.12 419 LEU B CA 1
ATOM 7372 C C . LEU B 1 419 ? -15.914 22.656 20.25 1 96.12 419 LEU B C 1
ATOM 7374 O O . LEU B 1 419 ? -16.562 23 21.234 1 96.12 419 LEU B O 1
ATOM 7378 N N . HIS B 1 420 ? -16.328 22.609 19.047 1 94.81 420 HIS B N 1
ATOM 7379 C CA . HIS B 1 420 ? -17.703 23.031 18.797 1 94.81 420 HIS B CA 1
ATOM 7380 C C . HIS B 1 420 ? -18.703 22.078 19.453 1 94.81 420 HIS B C 1
ATOM 7382 O O . HIS B 1 420 ? -19.734 22.516 19.984 1 94.81 420 HIS B O 1
ATOM 7388 N N . LEU B 1 421 ? -18.422 20.828 19.469 1 92 421 LEU B N 1
ATOM 7389 C CA . LEU B 1 421 ? -19.281 19.859 20.141 1 92 421 LEU B CA 1
ATOM 7390 C C . LEU B 1 421 ? -19.297 20.109 21.641 1 92 421 LEU B C 1
ATOM 7392 O O . LEU B 1 421 ? -20.359 20 22.281 1 92 421 LEU B O 1
ATOM 7396 N N . HIS B 1 422 ? -18.203 20.391 22.172 1 91.94 422 HIS B N 1
ATOM 7397 C CA . HIS B 1 422 ? -18.141 20.719 23.594 1 91.94 422 HIS B CA 1
ATOM 7398 C C . HIS B 1 422 ? -18.969 21.969 23.922 1 91.94 422 HIS B C 1
ATOM 7400 O O . HIS B 1 422 ? -19.656 22 24.938 1 91.94 422 HIS B O 1
ATOM 7406 N N . ARG B 1 423 ? -18.828 22.906 23.047 1 91.62 423 ARG B N 1
ATOM 7407 C CA . ARG B 1 423 ? -19.562 24.141 23.234 1 91.62 423 ARG B CA 1
ATOM 7408 C C . ARG B 1 423 ? -21.062 23.891 23.266 1 91.62 423 ARG B C 1
ATOM 7410 O O . ARG B 1 423 ? -21.797 24.562 24 1 91.62 423 ARG B O 1
ATOM 7417 N N . LYS B 1 424 ? -21.453 22.906 22.516 1 88.62 424 LYS B N 1
ATOM 7418 C CA . LYS B 1 424 ? -22.875 22.609 22.375 1 88.62 424 LYS B CA 1
ATOM 7419 C C . LYS B 1 424 ? -23.312 21.578 23.406 1 88.62 424 LYS B C 1
ATOM 7421 O O . LYS B 1 424 ? -24.516 21.297 23.547 1 88.62 424 LYS B O 1
ATOM 7426 N N . SER B 1 425 ? -22.5 20.781 24 1 81.69 425 SER B N 1
ATOM 7427 C CA . SER B 1 425 ? -22.859 19.734 24.953 1 81.69 425 SER B CA 1
ATOM 7428 C C . SER B 1 425 ? -23.328 20.328 26.281 1 81.69 425 SER B C 1
ATOM 7430 O O . SER B 1 425 ? -23.844 19.594 27.141 1 81.69 425 SER B O 1
ATOM 7432 N N . GLY B 1 426 ? -24 21.406 26.344 1 63.03 426 GLY B N 1
ATOM 7433 C CA . GLY B 1 426 ? -25.016 22.031 27.172 1 63.03 426 GLY B CA 1
ATOM 7434 C C . GLY B 1 426 ? -24.484 22.531 28.5 1 63.03 426 GLY B C 1
ATOM 7435 O O . GLY B 1 426 ? -23.281 22.75 28.656 1 63.03 426 GLY B O 1
ATOM 7436 N N . PRO B 1 427 ? -25.203 21.969 29.594 1 59.59 427 PRO B N 1
ATOM 7437 C CA . PRO B 1 427 ? -25.516 22.703 30.812 1 59.59 427 PRO B CA 1
ATOM 7438 C C . PRO B 1 427 ? -24.344 22.766 31.797 1 59.59 427 PRO B C 1
ATOM 7440 O O . PRO B 1 427 ? -24.359 23.547 32.75 1 59.59 427 PRO B O 1
ATOM 7443 N N . LEU B 1 428 ? -23.375 21.984 31.391 1 61.59 428 LEU B N 1
ATOM 7444 C CA . LEU B 1 428 ? -22.391 21.797 32.438 1 61.59 428 LEU B CA 1
ATOM 7445 C C . LEU B 1 428 ? -21.203 22.734 32.281 1 61.59 428 LEU B C 1
ATOM 7447 O O . LEU B 1 428 ? -20.297 22.75 33.094 1 61.59 428 LEU B O 1
ATOM 7451 N N . LEU B 1 429 ? -21.344 23.578 31.219 1 77 429 LEU B N 1
ATOM 7452 C CA . LEU B 1 429 ? -20.156 24.406 31.047 1 77 429 LEU B CA 1
ATOM 7453 C C . LEU B 1 429 ? -20.328 25.75 31.75 1 77 429 LEU B C 1
ATOM 7455 O O . LEU B 1 429 ? -21.375 26.391 31.625 1 77 429 LEU B O 1
ATOM 7459 N N . ASP B 1 430 ? -19.516 26.016 32.656 1 83.81 430 ASP B N 1
ATOM 7460 C CA . ASP B 1 430 ? -19.516 27.328 33.312 1 83.81 430 ASP B CA 1
ATOM 7461 C C . ASP B 1 430 ? -19.219 28.438 32.281 1 83.81 430 ASP B C 1
ATOM 7463 O O . ASP B 1 430 ? -18.688 28.172 31.219 1 83.81 430 ASP B O 1
ATOM 7467 N N . ASP B 1 431 ? -19.562 29.609 32.594 1 86.31 431 ASP B N 1
ATOM 7468 C CA . ASP B 1 431 ? -19.438 30.75 31.688 1 86.31 431 ASP B CA 1
ATOM 7469 C C . ASP B 1 431 ? -17.969 31 31.312 1 86.31 431 ASP B C 1
ATOM 7471 O O . ASP B 1 431 ? -17.672 31.359 30.172 1 86.31 431 ASP B O 1
ATOM 7475 N N . GLY B 1 432 ? -17.094 30.828 32.25 1 89.06 432 GLY B N 1
ATOM 7476 C CA . GLY B 1 432 ? -15.688 31 31.984 1 89.06 432 GLY B CA 1
ATOM 7477 C C . GLY B 1 432 ? -15.148 30 30.969 1 89.06 432 GLY B C 1
ATOM 7478 O O . GLY B 1 432 ? -14.422 30.391 30.047 1 89.06 432 GLY B O 1
ATOM 7479 N N . LEU B 1 433 ? -15.492 28.812 31.156 1 91 433 LEU B N 1
ATOM 7480 C CA . LEU B 1 433 ? -15.047 27.766 30.25 1 91 433 LEU B CA 1
ATOM 7481 C C . LEU B 1 433 ? -15.656 27.953 28.859 1 91 433 LEU B C 1
ATOM 7483 O O . LEU B 1 433 ? -14.984 27.734 27.844 1 91 433 LEU B O 1
ATOM 7487 N N . ARG B 1 434 ? -16.859 28.391 28.781 1 91.38 434 ARG B N 1
ATOM 7488 C CA . ARG B 1 434 ? -17.516 28.656 27.5 1 91.38 434 ARG B CA 1
ATOM 7489 C C . ARG B 1 434 ? -16.797 29.75 26.734 1 91.38 434 ARG B C 1
ATOM 7491 O O . ARG B 1 434 ? -16.594 29.625 25.516 1 91.38 434 ARG B O 1
ATOM 7498 N N . SER B 1 435 ? -16.438 30.781 27.469 1 93.06 435 SER B N 1
ATOM 7499 C CA . SER B 1 435 ? -15.727 31.875 26.828 1 93.06 435 SER B CA 1
ATOM 7500 C C . SER B 1 435 ? -14.367 31.422 26.312 1 93.06 435 SER B C 1
ATOM 7502 O O . SER B 1 435 ? -13.938 31.844 25.234 1 93.06 435 SER B O 1
ATOM 7504 N N . SER B 1 436 ? -13.758 30.594 27.047 1 94.44 436 SER B N 1
ATOM 7505 C CA . SER B 1 436 ? -12.461 30.078 26.641 1 94.44 436 SER B CA 1
ATOM 7506 C C . SER B 1 436 ? -12.578 29.219 25.375 1 94.44 436 SER B C 1
ATOM 7508 O O . SER B 1 436 ? -11.758 29.344 24.469 1 94.44 436 SER B O 1
ATOM 7510 N N . ILE B 1 437 ? -13.594 28.391 25.344 1 95.38 437 ILE B N 1
ATOM 7511 C CA . ILE B 1 437 ? -13.82 27.531 24.188 1 95.38 437 ILE B CA 1
ATOM 7512 C C . ILE B 1 437 ? -14.117 28.391 22.969 1 95.38 437 ILE B C 1
ATOM 7514 O O . ILE B 1 437 ? -13.602 28.125 21.875 1 95.38 437 ILE B O 1
ATOM 7518 N N . ASP B 1 438 ? -14.891 29.438 23.156 1 95.81 438 ASP B N 1
ATOM 7519 C CA . ASP B 1 438 ? -15.219 30.344 22.062 1 95.81 438 ASP B CA 1
ATOM 7520 C C . ASP B 1 438 ? -13.961 31.016 21.516 1 95.81 438 ASP B C 1
ATOM 7522 O O . ASP B 1 438 ? -13.812 31.172 20.297 1 95.81 438 ASP B O 1
ATOM 7526 N N . HIS B 1 439 ? -13.133 31.406 22.438 1 96.94 439 HIS B N 1
ATOM 7527 C CA . HIS B 1 439 ? -11.875 32.031 22.031 1 96.94 439 HIS B CA 1
ATOM 7528 C C . HIS B 1 439 ? -11.016 31.047 21.234 1 96.94 439 HIS B C 1
ATOM 7530 O O . HIS B 1 439 ? -10.461 31.391 20.203 1 96.94 439 HIS B O 1
ATOM 7536 N N . ASP B 1 440 ? -10.93 29.891 21.734 1 97.81 440 ASP B N 1
ATOM 7537 C CA . ASP B 1 440 ? -10.148 28.859 21.062 1 97.81 440 ASP B CA 1
ATOM 7538 C C . ASP B 1 440 ? -10.68 28.594 19.656 1 97.81 440 ASP B C 1
ATOM 7540 O O . ASP B 1 440 ? -9.906 28.453 18.703 1 97.81 440 ASP B O 1
ATOM 7544 N N . ILE B 1 441 ? -11.992 28.469 19.484 1 97.94 441 ILE B N 1
ATOM 7545 C CA . ILE B 1 441 ? -12.625 28.234 18.203 1 97.94 441 ILE B CA 1
ATOM 7546 C C . ILE B 1 441 ? -12.266 29.375 17.25 1 97.94 441 ILE B C 1
ATOM 7548 O O . ILE B 1 441 ? -11.938 29.141 16.078 1 97.94 441 ILE B O 1
ATOM 7552 N N . THR B 1 442 ? -12.281 30.594 17.781 1 97.88 442 THR B N 1
ATOM 7553 C CA . THR B 1 442 ? -11.977 31.75 16.953 1 97.88 442 THR B CA 1
ATOM 7554 C C . THR B 1 442 ? -10.539 31.688 16.453 1 97.88 442 THR B C 1
ATOM 7556 O O . THR B 1 442 ? -10.281 31.906 15.258 1 97.88 442 THR B O 1
ATOM 7559 N N . VAL B 1 443 ? -9.641 31.391 17.328 1 97.69 443 VAL B N 1
ATOM 7560 C CA . VAL B 1 443 ? -8.219 31.344 17 1 97.69 443 VAL B CA 1
ATOM 7561 C C . VAL B 1 443 ? -7.973 30.281 15.938 1 97.69 443 VAL B C 1
ATOM 7563 O O . VAL B 1 443 ? -7.316 30.531 14.93 1 97.69 443 VAL B O 1
ATOM 7566 N N . LEU B 1 444 ? -8.492 29.109 16.172 1 98.5 444 LEU B N 1
ATOM 7567 C CA . LEU B 1 444 ? -8.289 27.984 15.258 1 98.5 444 LEU B CA 1
ATOM 7568 C C . LEU B 1 444 ? -8.953 28.25 13.906 1 98.5 444 LEU B C 1
ATOM 7570 O O . LEU B 1 444 ? -8.391 27.938 12.859 1 98.5 444 LEU B O 1
ATOM 7574 N N . HIS B 1 445 ? -10.109 28.812 13.977 1 98.44 445 HIS B N 1
ATOM 7575 C CA . HIS B 1 445 ? -10.836 29.141 12.75 1 98.44 445 HIS B CA 1
ATOM 7576 C C . HIS B 1 445 ? -10.055 30.156 11.906 1 98.44 445 HIS B C 1
ATOM 7578 O O . HIS B 1 445 ? -9.953 29.984 10.688 1 98.44 445 HIS B O 1
ATOM 7584 N N . LEU B 1 446 ? -9.523 31.125 12.562 1 97.94 446 LEU B N 1
ATOM 7585 C CA . LEU B 1 446 ? -8.727 32.125 11.859 1 97.94 446 LEU B CA 1
ATOM 7586 C C . LEU B 1 446 ? -7.488 31.484 11.234 1 97.94 446 LEU B C 1
ATOM 7588 O O . LEU B 1 446 ? -7.125 31.812 10.094 1 97.94 446 LEU B O 1
ATOM 7592 N N . GLN B 1 447 ? -6.848 30.656 11.969 1 97.69 447 GLN B N 1
ATOM 7593 C CA . GLN B 1 447 ? -5.672 29.984 11.43 1 97.69 447 GLN B CA 1
ATOM 7594 C C . GLN B 1 447 ? -6.031 29.156 10.203 1 97.69 447 GLN B C 1
ATOM 7596 O O . GLN B 1 447 ? -5.305 29.172 9.203 1 97.69 447 GLN B O 1
ATOM 7601 N N . LEU B 1 448 ? -7.09 28.422 10.336 1 98 448 LEU B N 1
ATOM 7602 C CA . LEU B 1 448 ? -7.559 27.609 9.203 1 98 448 LEU B CA 1
ATOM 7603 C C . LEU B 1 448 ? -7.84 28.5 7.996 1 98 448 LEU B C 1
ATOM 7605 O O . LEU B 1 448 ? -7.48 28.156 6.867 1 98 448 LEU B O 1
ATOM 7609 N N . LYS B 1 449 ? -8.438 29.672 8.219 1 97.62 449 LYS B N 1
ATOM 7610 C CA . LYS B 1 449 ? -8.727 30.625 7.152 1 97.62 449 LYS B CA 1
ATOM 7611 C C . LYS B 1 449 ? -7.441 31.156 6.523 1 97.62 449 LYS B C 1
ATOM 7613 O O . LYS B 1 449 ? -7.375 31.344 5.309 1 97.62 449 LYS B O 1
ATOM 7618 N N . HIS B 1 450 ? -6.477 31.406 7.355 1 97.44 450 HIS B N 1
ATOM 7619 C CA . HIS B 1 450 ? -5.203 31.891 6.84 1 97.44 450 HIS B CA 1
ATOM 7620 C C . HIS B 1 450 ? -4.566 30.875 5.898 1 97.44 450 HIS B C 1
ATOM 7622 O O . HIS B 1 450 ? -4.094 31.219 4.816 1 97.44 450 HIS B O 1
ATOM 7628 N N . PHE B 1 451 ? -4.562 29.656 6.273 1 97.5 451 PHE B N 1
ATOM 7629 C CA . PHE B 1 451 ? -4.074 28.609 5.379 1 97.5 451 PHE B CA 1
ATOM 7630 C C . PHE B 1 451 ? -4.93 28.531 4.121 1 97.5 451 PHE B C 1
ATOM 7632 O O . PHE B 1 451 ? -4.418 28.25 3.035 1 97.5 451 PHE B O 1
ATOM 7639 N N . GLY B 1 452 ? -6.238 28.75 4.305 1 97.12 452 GLY B N 1
ATOM 7640 C CA . GLY B 1 452 ? -7.191 28.656 3.211 1 97.12 452 GLY B CA 1
ATOM 7641 C C . GLY B 1 452 ? -6.961 29.703 2.133 1 97.12 452 GLY B C 1
ATOM 7642 O O . GLY B 1 452 ? -7.418 29.547 0.998 1 97.12 452 GLY B O 1
ATOM 7643 N N . THR B 1 453 ? -6.27 30.734 2.434 1 95.25 453 THR B N 1
ATOM 7644 C CA . THR B 1 453 ? -5.961 31.75 1.429 1 95.25 453 THR B CA 1
ATOM 7645 C C . THR B 1 453 ? -4.941 31.219 0.423 1 95.25 453 THR B C 1
ATOM 7647 O O . THR B 1 453 ? -4.836 31.734 -0.69 1 95.25 453 THR B O 1
ATOM 7650 N N . ILE B 1 454 ? -4.23 30.219 0.813 1 95.12 454 ILE B N 1
ATOM 7651 C CA . ILE B 1 454 ? -3.15 29.703 -0.018 1 95.12 454 ILE B CA 1
ATOM 7652 C C . ILE B 1 454 ? -3.547 28.344 -0.59 1 95.12 454 ILE B C 1
ATOM 7654 O O . ILE B 1 454 ? -3.369 28.094 -1.783 1 95.12 454 ILE B O 1
ATOM 7658 N N . TRP B 1 455 ? -4.043 27.5 0.264 1 96.44 455 TRP B N 1
ATOM 7659 C CA . TRP B 1 455 ? -4.262 26.094 -0.091 1 96.44 455 TRP B CA 1
ATOM 7660 C C . TRP B 1 455 ? -5.75 25.797 -0.2 1 96.44 455 TRP B C 1
ATOM 7662 O O . TRP B 1 455 ? -6.523 26.109 0.705 1 96.44 455 TRP B O 1
ATOM 7672 N N . THR B 1 456 ? -6.141 25.125 -1.255 1 96.31 456 THR B N 1
ATOM 7673 C CA . THR B 1 456 ? -7.535 24.766 -1.495 1 96.31 456 THR B CA 1
ATOM 7674 C C . THR B 1 456 ? -8.031 23.781 -0.439 1 96.31 456 THR B C 1
ATOM 7676 O O . THR B 1 456 ? -9.18 23.859 -0 1 96.31 456 THR B O 1
ATOM 7679 N N . GLN B 1 457 ? -7.25 22.859 -0.085 1 96.62 457 GLN B N 1
ATOM 7680 C CA . GLN B 1 457 ? -7.621 21.875 0.937 1 96.62 457 GLN B CA 1
ATOM 7681 C C . GLN B 1 457 ? -8.031 22.578 2.232 1 96.62 457 GLN B C 1
ATOM 7683 O O . GLN B 1 457 ? -9.023 22.188 2.857 1 96.62 457 GLN B O 1
ATOM 7688 N N . ALA B 1 458 ? -7.293 23.562 2.678 1 97.38 458 ALA B N 1
ATOM 7689 C CA . ALA B 1 458 ? -7.625 24.312 3.887 1 97.38 458 ALA B CA 1
ATOM 7690 C C . ALA B 1 458 ? -8.93 25.078 3.709 1 97.38 458 ALA B C 1
ATOM 7692 O O . ALA B 1 458 ? -9.719 25.203 4.648 1 97.38 458 ALA B O 1
ATOM 7693 N N . ARG B 1 459 ? -9.109 25.547 2.564 1 97.38 459 ARG B N 1
ATOM 7694 C CA . ARG B 1 459 ? -10.359 26.234 2.27 1 97.38 459 ARG B CA 1
ATOM 7695 C C . ARG B 1 459 ? -11.555 25.297 2.387 1 97.38 459 ARG B C 1
ATOM 7697 O O . ARG B 1 459 ? -12.602 25.672 2.924 1 97.38 459 ARG B O 1
ATOM 7704 N N . LEU B 1 460 ? -11.398 24.156 1.855 1 96.56 460 LEU B N 1
ATOM 7705 C CA . LEU B 1 460 ? -12.445 23.156 1.938 1 96.56 460 LEU B CA 1
ATOM 7706 C C . LEU B 1 460 ? -12.758 22.812 3.391 1 96.56 460 LEU B C 1
ATOM 7708 O O . LEU B 1 460 ? -13.93 22.688 3.766 1 96.56 460 LEU B O 1
ATOM 7712 N N . LEU B 1 461 ? -11.781 22.656 4.191 1 97.75 461 LEU B N 1
ATOM 7713 C CA . LEU B 1 461 ? -11.977 22.344 5.602 1 97.75 461 LEU B CA 1
ATOM 7714 C C . LEU B 1 461 ? -12.664 23.484 6.328 1 97.75 461 LEU B C 1
ATOM 7716 O O . LEU B 1 461 ? -13.5 23.266 7.203 1 97.75 461 LEU B O 1
ATOM 7720 N N . THR B 1 462 ? -12.289 24.703 5.934 1 98 462 THR B N 1
ATOM 7721 C CA . THR B 1 462 ? -12.93 25.875 6.512 1 98 462 THR B CA 1
ATOM 7722 C C . THR B 1 462 ? -14.43 25.875 6.211 1 98 462 THR B C 1
ATOM 7724 O O . THR B 1 462 ? -15.242 26.062 7.113 1 98 462 THR B O 1
ATOM 7727 N N . LEU B 1 463 ? -14.742 25.594 5.008 1 97 463 LEU B N 1
ATOM 7728 C CA . LEU B 1 463 ? -16.141 25.562 4.594 1 97 463 LEU B CA 1
ATOM 7729 C C . LEU B 1 463 ? -16.891 24.438 5.293 1 97 463 LEU B C 1
ATOM 7731 O O . LEU B 1 463 ? -18.047 24.625 5.699 1 97 463 LEU B O 1
ATOM 7735 N N . SER B 1 464 ? -16.281 23.344 5.391 1 96.88 464 SER B N 1
ATOM 7736 C CA . SER B 1 464 ? -16.891 22.219 6.062 1 96.88 464 SER B CA 1
ATOM 7737 C C . SER B 1 464 ? -17.203 22.531 7.523 1 96.88 464 SER B C 1
ATOM 7739 O O . SER B 1 464 ? -18.281 22.203 8.023 1 96.88 464 SER B O 1
ATOM 7741 N N . PHE B 1 465 ? -16.297 23.172 8.227 1 97.44 465 PHE B N 1
ATOM 7742 C CA . PHE B 1 465 ? -16.516 23.531 9.625 1 97.44 465 PHE B CA 1
ATOM 7743 C C . PHE B 1 465 ? -17.656 24.547 9.75 1 97.44 465 PHE B C 1
ATOM 7745 O O . PHE B 1 465 ? -18.5 24.422 10.625 1 97.44 465 PHE B O 1
ATOM 7752 N N . GLU B 1 466 ? -17.609 25.547 8.891 1 96.62 466 GLU B N 1
ATOM 7753 C CA . GLU B 1 466 ? -18.641 26.578 8.938 1 96.62 466 GLU B CA 1
ATOM 7754 C C . GLU B 1 466 ? -20.016 25.984 8.672 1 96.62 466 GLU B C 1
ATOM 7756 O O . GLU B 1 466 ? -21 26.344 9.328 1 96.62 466 GLU B O 1
ATOM 7761 N N . SER B 1 467 ? -20.062 25.062 7.758 1 93.94 467 SER B N 1
ATOM 7762 C CA . SER B 1 467 ? -21.312 24.375 7.48 1 93.94 467 SER B CA 1
ATOM 7763 C C . SER B 1 467 ? -21.766 23.547 8.68 1 93.94 467 SER B C 1
ATOM 7765 O O . SER B 1 467 ? -22.953 23.531 9.016 1 93.94 467 SER B O 1
ATOM 7767 N N . PHE B 1 468 ? -20.922 22.922 9.32 1 94.94 468 PHE B N 1
ATOM 7768 C CA . PHE B 1 468 ? -21.203 22.125 10.492 1 94.94 468 PHE B CA 1
ATOM 7769 C C . PHE B 1 468 ? -21.703 22.984 11.641 1 94.94 468 PHE B C 1
ATOM 7771 O O . PHE B 1 468 ? -22.688 22.641 12.305 1 94.94 468 PHE B O 1
ATOM 7778 N N . ARG B 1 469 ? -20.984 24.062 11.812 1 93.19 469 ARG B N 1
ATOM 7779 C CA . ARG B 1 469 ? -21.328 25 12.883 1 93.19 469 ARG B CA 1
ATOM 7780 C C . ARG B 1 469 ? -22.75 25.516 12.703 1 93.19 469 ARG B C 1
ATOM 7782 O O . ARG B 1 469 ? -23.5 25.656 13.672 1 93.19 469 ARG B O 1
ATOM 7789 N N . GLU B 1 470 ? -23.172 25.656 11.531 1 90.62 470 GLU B N 1
ATOM 7790 C CA . GLU B 1 470 ? -24.5 26.188 11.234 1 90.62 470 GLU B CA 1
ATOM 7791 C C . GLU B 1 470 ? -25.547 25.078 11.32 1 90.62 470 GLU B C 1
ATOM 7793 O O . GLU B 1 470 ? -26.703 25.344 11.68 1 90.62 470 GLU B O 1
ATOM 7798 N N . SER B 1 471 ? -25.188 23.984 10.969 1 87.56 471 SER B N 1
ATOM 7799 C CA . SER B 1 471 ? -26.141 22.891 10.883 1 87.56 471 SER B CA 1
ATOM 7800 C C . SER B 1 471 ? -26.484 22.344 12.266 1 87.56 471 SER B C 1
ATOM 7802 O O . SER B 1 471 ? -27.609 21.875 12.492 1 87.56 471 SER B O 1
ATOM 7804 N N . LEU B 1 472 ? -25.594 22.453 13.18 1 86.38 472 LEU B N 1
ATOM 7805 C CA . LEU B 1 472 ? -25.812 21.859 14.484 1 86.38 472 LEU B CA 1
ATOM 7806 C C . LEU B 1 472 ? -26.375 22.875 15.469 1 86.38 472 LEU B C 1
ATOM 7808 O O . LEU B 1 472 ? -25.688 23.828 15.852 1 86.38 472 LEU B O 1
ATOM 7812 N N . SER B 1 473 ? -27.672 22.844 15.828 1 78.69 473 SER B N 1
ATOM 7813 C CA . SER B 1 473 ? -28.312 23.781 16.734 1 78.69 473 SER B CA 1
ATOM 7814 C C . SER B 1 473 ? -28.062 23.406 18.188 1 78.69 473 SER B C 1
ATOM 7816 O O . SER B 1 473 ? -27.922 24.281 19.047 1 78.69 473 SER B O 1
ATOM 7818 N N . GLY B 1 474 ? -27.578 22.234 18.562 1 75.38 474 GLY B N 1
ATOM 7819 C CA . GLY B 1 474 ? -27.391 21.766 19.922 1 75.38 474 GLY B CA 1
ATOM 7820 C C . GLY B 1 474 ? -28.672 21.766 20.734 1 75.38 474 GLY B C 1
ATOM 7821 O O . GLY B 1 474 ? -29.734 22.156 20.234 1 75.38 474 GLY B O 1
ATOM 7822 N N . PRO B 1 475 ? -28.797 21.672 22.094 1 83.06 475 PRO B N 1
ATOM 7823 C CA . PRO B 1 475 ? -27.688 21 22.781 1 83.06 475 PRO B CA 1
ATOM 7824 C C . PRO B 1 475 ? -27.422 19.594 22.266 1 83.06 475 PRO B C 1
ATOM 7826 O O . PRO B 1 475 ? -28.344 18.953 21.734 1 83.06 475 PRO B O 1
ATOM 7829 N N . VAL B 1 476 ? -26.219 19.219 22.375 1 85.69 476 VAL B N 1
ATOM 7830 C CA . VAL B 1 476 ? -25.812 17.906 21.906 1 85.69 476 VAL B CA 1
ATOM 7831 C C . VAL B 1 476 ? -25.734 16.938 23.094 1 85.69 476 VAL B C 1
ATOM 7833 O O . VAL B 1 476 ? -25.141 17.266 24.125 1 85.69 476 VAL B O 1
ATOM 7836 N N . SER B 1 477 ? -26.406 15.875 23.016 1 83 477 SER B N 1
ATOM 7837 C CA . SER B 1 477 ? -26.406 14.852 24.062 1 83 477 SER B CA 1
ATOM 7838 C C . SER B 1 477 ? -25.25 13.867 23.875 1 83 477 SER B C 1
ATOM 7840 O O . SER B 1 477 ? -24.531 13.93 22.875 1 83 477 SER B O 1
ATOM 7842 N N . TYR B 1 478 ? -25.141 13.055 24.922 1 81.25 478 TYR B N 1
ATOM 7843 C CA . TYR B 1 478 ? -24.141 12 24.859 1 81.25 478 TYR B CA 1
ATOM 7844 C C . TYR B 1 478 ? -24.375 11.094 23.656 1 81.25 478 TYR B C 1
ATOM 7846 O O . TYR B 1 478 ? -23.422 10.664 23 1 81.25 478 TYR B O 1
ATOM 7854 N N . GLU B 1 479 ? -25.609 10.812 23.375 1 82.38 479 GLU B N 1
ATOM 7855 C CA . GLU B 1 479 ? -25.953 9.93 22.266 1 82.38 479 GLU B CA 1
ATOM 7856 C C . GLU B 1 479 ? -25.547 10.547 20.922 1 82.38 479 GLU B C 1
ATOM 7858 O O . GLU B 1 479 ? -25.109 9.844 20.016 1 82.38 479 GLU B O 1
ATOM 7863 N N . HIS B 1 480 ? -25.719 11.844 20.875 1 84.56 480 HIS B N 1
ATOM 7864 C CA . HIS B 1 480 ? -25.297 12.547 19.672 1 84.56 480 HIS B CA 1
ATOM 7865 C C . HIS B 1 480 ? -23.797 12.461 19.469 1 84.56 480 HIS B C 1
ATOM 7867 O O . HIS B 1 480 ? -23.328 12.219 18.359 1 84.56 480 HIS B O 1
ATOM 7873 N N . ILE B 1 481 ? -23.125 12.609 20.531 1 85.12 481 ILE B N 1
ATOM 7874 C CA . ILE B 1 481 ? -21.656 12.586 20.484 1 85.12 481 ILE B CA 1
ATOM 7875 C C . ILE B 1 481 ? -21.188 11.18 20.125 1 85.12 481 ILE B C 1
ATOM 7877 O O . ILE B 1 481 ? -20.281 11.023 19.297 1 85.12 481 ILE B O 1
ATOM 7881 N N . ALA B 1 482 ? -21.781 10.242 20.734 1 82.94 482 ALA B N 1
ATOM 7882 C CA . ALA B 1 482 ? -21.438 8.852 20.438 1 82.94 482 ALA B CA 1
ATOM 7883 C C . ALA B 1 482 ? -21.688 8.523 18.969 1 82.94 482 ALA B C 1
ATOM 7885 O O . ALA B 1 482 ? -20.891 7.812 18.344 1 82.94 482 ALA B O 1
ATOM 7886 N N . SER B 1 483 ? -22.75 9.031 18.422 1 82.69 483 SER B N 1
ATOM 7887 C CA . SER B 1 483 ? -23.062 8.82 17.016 1 82.69 483 SER B CA 1
ATOM 7888 C C . SER B 1 483 ? -22.031 9.492 16.125 1 82.69 483 SER B C 1
ATOM 7890 O O . SER B 1 483 ? -21.672 8.945 15.078 1 82.69 483 SER B O 1
ATOM 7892 N N . MET B 1 484 ? -21.672 10.617 16.516 1 85.25 484 MET B N 1
ATOM 7893 C CA . MET B 1 484 ? -20.656 11.344 15.75 1 85.25 484 MET B CA 1
ATOM 7894 C C . MET B 1 484 ? -19.328 10.602 15.773 1 85.25 484 MET B C 1
ATOM 7896 O O . MET B 1 484 ? -18.641 10.508 14.75 1 85.25 484 MET B O 1
ATOM 7900 N N . PHE B 1 485 ? -19.016 10.062 16.906 1 83.44 485 PHE B N 1
ATOM 7901 C CA . PHE B 1 485 ? -17.766 9.32 17.047 1 83.44 485 PHE B CA 1
ATOM 7902 C C . PHE B 1 485 ? -17.766 8.07 16.172 1 83.44 485 PHE B C 1
ATOM 7904 O O . PHE B 1 485 ? -16.75 7.723 15.57 1 83.44 485 PHE B O 1
ATOM 7911 N N . SER B 1 486 ? -18.859 7.504 16.047 1 79.56 486 SER B N 1
ATOM 7912 C CA . SER B 1 486 ? -18.969 6.273 15.273 1 79.56 486 SER B CA 1
ATOM 7913 C C . SER B 1 486 ? -18.828 6.547 13.781 1 79.56 486 SER B C 1
ATOM 7915 O O . SER B 1 486 ? -18.5 5.648 13.008 1 79.56 486 SER B O 1
ATOM 7917 N N . ARG B 1 487 ? -19.031 7.809 13.461 1 81.69 487 ARG B N 1
ATOM 7918 C CA . ARG B 1 487 ? -19.031 8.148 12.039 1 81.69 487 ARG B CA 1
ATOM 7919 C C . ARG B 1 487 ? -17.703 8.789 11.633 1 81.69 487 ARG B C 1
ATOM 7921 O O . ARG B 1 487 ? -17.406 8.914 10.445 1 81.69 487 ARG B O 1
ATOM 7928 N N . PHE B 1 488 ? -16.969 9.141 12.633 1 86.81 488 PHE B N 1
ATOM 7929 C CA . PHE B 1 488 ? -15.703 9.773 12.305 1 86.81 488 PHE B CA 1
ATOM 7930 C C . PHE B 1 488 ? -14.703 8.75 11.773 1 86.81 488 PHE B C 1
ATOM 7932 O O . PHE B 1 488 ? -14.312 7.828 12.492 1 86.81 488 PHE B O 1
ATOM 7939 N N . GLU B 1 489 ? -14.281 8.906 10.562 1 83.31 489 GLU B N 1
ATOM 7940 C CA . GLU B 1 489 ? -13.258 8.047 9.977 1 83.31 489 GLU B CA 1
ATOM 7941 C C . GLU B 1 489 ? -11.93 8.781 9.828 1 83.31 489 GLU B C 1
ATOM 7943 O O . GLU B 1 489 ? -10.891 8.297 10.273 1 83.31 489 GLU B O 1
ATOM 7948 N N . ALA B 1 490 ? -12 9.977 9.164 1 91.56 490 ALA B N 1
ATOM 7949 C CA . ALA B 1 490 ? -10.844 10.836 8.93 1 91.56 490 ALA B CA 1
ATOM 7950 C C . ALA B 1 490 ? -11.273 12.242 8.531 1 91.56 490 ALA B C 1
ATOM 7952 O O . ALA B 1 490 ? -12.391 12.445 8.055 1 91.56 490 ALA B O 1
ATOM 7953 N N . PRO B 1 491 ? -10.391 13.148 8.695 1 92.56 491 PRO B N 1
ATOM 7954 C CA . PRO B 1 491 ? -10.781 14.547 8.484 1 92.56 491 PRO B CA 1
ATOM 7955 C C . PRO B 1 491 ? -11.211 14.82 7.043 1 92.56 491 PRO B C 1
ATOM 7957 O O . PRO B 1 491 ? -12.117 15.625 6.812 1 92.56 491 PRO B O 1
ATOM 7960 N N . LEU B 1 492 ? -10.594 14.156 6.105 1 93.31 492 LEU B N 1
ATOM 7961 C CA . LEU B 1 492 ? -10.891 14.453 4.707 1 93.31 492 LEU B CA 1
ATOM 7962 C C . LEU B 1 492 ? -11.727 13.344 4.078 1 93.31 492 LEU B C 1
ATOM 7964 O O . LEU B 1 492 ? -11.922 13.32 2.861 1 93.31 492 LEU B O 1
ATOM 7968 N N . HIS B 1 493 ? -12.133 12.438 4.863 1 90.12 493 HIS B N 1
ATOM 7969 C CA . HIS B 1 493 ? -12.961 11.375 4.297 1 90.12 493 HIS B CA 1
ATOM 7970 C C . HIS B 1 493 ? -14.281 11.93 3.771 1 90.12 493 HIS B C 1
ATOM 7972 O O . HIS B 1 493 ? -14.984 12.656 4.48 1 90.12 493 HIS B O 1
ATOM 7978 N N . PRO B 1 494 ? -14.695 11.539 2.625 1 85.81 494 PRO B N 1
ATOM 7979 C CA . PRO B 1 494 ? -15.898 12.117 2.029 1 85.81 494 PRO B CA 1
ATOM 7980 C C . PRO B 1 494 ? -17.156 11.852 2.861 1 85.81 494 PRO B C 1
ATOM 7982 O O . PRO B 1 494 ? -18 12.734 3 1 85.81 494 PRO B O 1
ATOM 7985 N N . ARG B 1 495 ? -17.328 10.727 3.408 1 84.69 495 ARG B N 1
ATOM 7986 C CA . ARG B 1 495 ? -18.516 10.398 4.207 1 84.69 495 ARG B CA 1
ATOM 7987 C C . ARG B 1 495 ? -18.578 11.258 5.469 1 84.69 495 ARG B C 1
ATOM 7989 O O . ARG B 1 495 ? -19.656 11.625 5.922 1 84.69 495 ARG B O 1
ATOM 7996 N N . TRP B 1 496 ? -17.469 11.5 6.008 1 90.19 496 TRP B N 1
ATOM 7997 C CA . TRP B 1 496 ? -17.406 12.352 7.188 1 90.19 496 TRP B CA 1
ATOM 7998 C C . TRP B 1 496 ? -17.812 13.781 6.844 1 90.19 496 TRP B C 1
ATOM 8000 O O . TRP B 1 496 ? -18.641 14.383 7.531 1 90.19 496 TRP B O 1
ATOM 8010 N N . LEU B 1 497 ? -17.219 14.266 5.754 1 91.06 497 LEU B N 1
ATOM 8011 C CA . LEU B 1 497 ? -17.516 15.633 5.332 1 91.06 497 LEU B CA 1
ATOM 8012 C C . LEU B 1 497 ? -18.984 15.773 4.949 1 91.06 497 LEU B C 1
ATOM 8014 O O . LEU B 1 497 ? -19.609 16.797 5.258 1 91.06 497 LEU B O 1
ATOM 8018 N N . GLN B 1 498 ? -19.516 14.766 4.375 1 87.44 498 GLN B N 1
ATOM 8019 C CA . GLN B 1 498 ? -20.938 14.773 4.035 1 87.44 498 GLN B CA 1
ATOM 8020 C C . GLN B 1 498 ? -21.797 14.742 5.293 1 87.44 498 GLN B C 1
ATOM 8022 O O . GLN B 1 498 ? -22.828 15.43 5.363 1 87.44 498 GLN B O 1
ATOM 8027 N N . PHE B 1 499 ? -21.453 13.969 6.195 1 88.38 499 PHE B N 1
ATOM 8028 C CA . PHE B 1 499 ? -22.172 13.891 7.453 1 88.38 499 PHE B CA 1
ATOM 8029 C C . PHE B 1 499 ? -22.188 15.242 8.156 1 88.38 499 PHE B C 1
ATOM 8031 O O . PHE B 1 499 ? -23.234 15.68 8.656 1 88.38 499 PHE B O 1
ATOM 8038 N N . LEU B 1 500 ? -21.016 15.891 8.164 1 91.69 500 LEU B N 1
ATOM 8039 C CA . LEU B 1 500 ? -20.922 17.188 8.844 1 91.69 500 LEU B CA 1
ATOM 8040 C C . LEU B 1 500 ? -21.844 18.203 8.203 1 91.69 500 LEU B C 1
ATOM 8042 O O . LEU B 1 500 ? -22.422 19.047 8.898 1 91.69 500 LEU B O 1
ATOM 8046 N N . ALA B 1 501 ? -21.922 18.047 6.934 1 89.19 501 ALA B N 1
ATOM 8047 C CA . ALA B 1 501 ? -22.781 18.984 6.211 1 89.19 501 ALA B CA 1
ATOM 8048 C C . ALA B 1 501 ? -24.25 18.734 6.543 1 89.19 501 ALA B C 1
ATOM 8050 O O . ALA B 1 501 ? -25.078 19.656 6.441 1 89.19 501 ALA B O 1
ATOM 8051 N N . SER B 1 502 ? -24.625 17.531 7.043 1 85.69 502 SER B N 1
ATOM 8052 C CA . SER B 1 502 ? -26.016 17.188 7.312 1 85.69 502 SER B CA 1
ATOM 8053 C C . SER B 1 502 ? -26.203 16.781 8.773 1 85.69 502 SER B C 1
ATOM 8055 O O . SER B 1 502 ? -27.125 16.031 9.102 1 85.69 502 SER B O 1
ATOM 8057 N N . ALA B 1 503 ? -25.359 17.125 9.578 1 85.81 503 ALA B N 1
ATOM 8058 C CA . ALA B 1 503 ? -25.344 16.641 10.961 1 85.81 503 ALA B CA 1
ATOM 8059 C C . ALA B 1 503 ? -26.625 17.016 11.688 1 85.81 503 ALA B C 1
ATOM 8061 O O . ALA B 1 503 ? -27.156 16.219 12.477 1 85.81 503 ALA B O 1
ATOM 8062 N N . GLY B 1 504 ? -27.172 18.188 11.438 1 81.44 504 GLY B N 1
ATOM 8063 C CA . GLY B 1 504 ? -28.406 18.594 12.086 1 81.44 504 GLY B CA 1
ATOM 8064 C C . GLY B 1 504 ? -29.578 17.703 11.75 1 81.44 504 GLY B C 1
ATOM 8065 O O . GLY B 1 504 ? -30.344 17.312 12.641 1 81.44 504 GLY B O 1
ATOM 8066 N N . SER B 1 505 ? -29.656 17.297 10.562 1 80.19 505 SER B N 1
ATOM 8067 C CA . SER B 1 505 ? -30.766 16.469 10.109 1 80.19 505 SER B CA 1
ATOM 8068 C C . SER B 1 505 ? -30.594 15.023 10.578 1 80.19 505 SER B C 1
ATOM 8070 O O . SER B 1 505 ? -31.594 14.328 10.82 1 80.19 505 SER B O 1
ATOM 8072 N N . VAL B 1 506 ? -29.438 14.617 10.773 1 77.19 506 VAL B N 1
ATOM 8073 C CA . VAL B 1 506 ? -29.188 13.227 11.117 1 77.19 506 VAL B CA 1
ATOM 8074 C C . VAL B 1 506 ? -29.297 13.047 12.633 1 77.19 506 VAL B C 1
ATOM 8076 O O . VAL B 1 506 ? -29.828 12.039 13.102 1 77.19 506 VAL B O 1
ATOM 8079 N N . LEU B 1 507 ? -28.828 14.016 13.352 1 77.44 507 LEU B N 1
ATOM 8080 C CA . LEU B 1 507 ? -28.766 13.883 14.797 1 77.44 507 LEU B CA 1
ATOM 8081 C C . LEU B 1 507 ? -30.047 14.391 15.453 1 77.44 507 LEU B C 1
ATOM 8083 O O . LEU B 1 507 ? -30.375 13.977 16.562 1 77.44 507 LEU B O 1
ATOM 8087 N N . GLU B 1 508 ? -30.688 15.359 14.844 1 68.81 508 GLU B N 1
ATOM 8088 C CA . GLU B 1 508 ? -31.938 15.922 15.359 1 68.81 508 GLU B CA 1
ATOM 8089 C C . GLU B 1 508 ? -33.094 15.664 14.406 1 68.81 508 GLU B C 1
ATOM 8091 O O . GLU B 1 508 ? -33.562 16.578 13.711 1 68.81 508 GLU B O 1
ATOM 8096 N N . PRO B 1 509 ? -33.438 14.328 14.305 1 54.62 509 PRO B N 1
ATOM 8097 C CA . PRO B 1 509 ? -34.531 14.18 13.344 1 54.62 509 PRO B CA 1
ATOM 8098 C C . PRO B 1 509 ? -35.75 14.984 13.727 1 54.62 509 PRO B C 1
ATOM 8100 O O . PRO B 1 509 ? -36 15.195 14.922 1 54.62 509 PRO B O 1
ATOM 8103 N N . ALA B 1 510 ? -36.25 15.93 12.906 1 45.12 510 ALA B N 1
ATOM 8104 C CA . ALA B 1 510 ? -37.5 16.656 13.156 1 45.12 510 ALA B CA 1
ATOM 8105 C C . ALA B 1 510 ? -38.5 15.781 13.883 1 45.12 510 ALA B C 1
ATOM 8107 O O . ALA B 1 510 ? -38.719 14.617 13.516 1 45.12 510 ALA B O 1
ATOM 8108 N N . GLN B 1 511 ? -38.75 16.094 15.164 1 36.22 511 GLN B N 1
ATOM 8109 C CA . GLN B 1 511 ? -40.031 15.648 15.664 1 36.22 511 GLN B CA 1
ATOM 8110 C C . GLN B 1 511 ? -41.156 15.953 14.664 1 36.22 511 GLN B C 1
ATOM 8112 O O . GLN B 1 511 ? -41.188 17.031 14.078 1 36.22 511 GLN B O 1
#

Sequence (1022 aa):
MLLCQAAPGGSATPSEHELVISPTGFLPTPVDPVPQDSTHGVPPQPASTSPSCSRYLHFSSQQEEYLIRVFFDIARDANPIFSKERFLRRYQDSLCSQDLITTMAIIATKLTHSAGSDGGPDLDAGLESILSSSLVEDDWVGDALSLDQFRKACILAFYEFHQFPGHHSWLRIGRVTRMAYRIGLDRLDQIRSLYPDWRMVSDEDNQEWRALWWCIYRLDTYSNLALGTPYQIDDTVINTFLTCSETKSASQGILLPPNLDGLSELLPVITSDPGTLLDNIHNLTIATMRQAGSVLRLHMLRWHAGIPAQLAKVERHLTTFRVALPPGWLNPRRNAFSNETPVDHHARLITVFHLRMAQLLVSFVDCGQRRADDWVSSWQRILETCQDIAALAGQWDSAFCLTVDPAITFTIFTTLIFLHLHRKSGPLLDDGLRSSIDHDITVLHLQLKHFGTIWTQARLLTLSFESFRESLSGPVSYEHIASMFSRFEAPLHPRWLQFLASAGSVLEPAQMLLCQAAPGGSATPSEHELVISPTGFLPTPVDPVPQDSTHGVPPQPASTSPSCSRYLHFSSQQEEYLIRVFFDIARDANPIFSKERFLRRYQDSLCSQDLITTMAIIATKLTHSAGSDGGPDLDAGLESILSSSLVEDDWVGDALSLDQFRKACILAFYEFHQFPGHHSWLRIGRVTRMAYRIGLDRLDQIRSLYPDWRMVSDEDNQEWRALWWCIYRLDTYSNLALGTPYQIDDTVINTFLTCSETKSASQGILLPPNLDGLSELLPVITSDPGTLLDNIHNLTIATMRQAGSVLRLHMLRWHAGIPAQLAKVERHLTTFRVALPPGWLNPRRNAFSNETPVDHHARLITVFHLRMAQLLVSFVDCGQRRADDWVSSWQRILETCQDIAALAGQWDSAFCLTVDPAITFTIFTTLIFLHLHRKSGPLLDDGLRSSIDHDITVLHLQLKHFGTIWTQARLLTLSFESFRESLSGPVSYEHIASMFSRFEAPLHPRWLQFLASAGSVLEPAQ

Solvent-accessible surface area (backbone atoms only — not comparable to full-atom values): 57307 Å² total; per-residue (Å²): 136,86,86,82,78,84,76,78,86,69,82,71,70,76,75,76,77,76,77,74,76,80,82,80,83,73,81,78,76,82,72,79,78,72,84,64,86,70,73,79,62,74,66,76,69,72,71,77,67,67,80,60,59,69,76,63,54,82,68,53,72,69,54,41,55,52,27,49,59,51,32,66,53,39,21,46,81,59,46,40,67,62,52,67,68,60,50,52,52,36,47,75,67,65,69,54,54,64,69,35,51,51,50,43,29,52,52,31,49,66,62,60,42,61,66,82,57,62,64,48,75,44,44,56,51,33,50,50,48,49,57,56,45,61,73,57,57,63,68,61,74,52,95,65,78,49,71,52,58,49,42,38,51,51,51,48,27,54,48,34,36,39,58,47,61,52,69,65,23,52,51,43,43,50,49,54,52,52,51,37,52,73,72,34,47,46,30,41,62,53,45,33,73,72,34,68,80,46,50,67,50,49,70,70,54,48,48,34,51,42,37,31,42,53,32,47,52,49,51,42,46,53,52,18,54,30,48,50,46,79,57,68,75,59,57,72,65,51,40,35,49,49,78,70,52,89,81,53,66,76,90,70,58,49,66,64,53,60,49,67,82,46,52,48,72,44,41,67,65,44,65,71,36,72,91,36,28,67,63,47,49,42,53,50,27,50,52,50,28,49,53,27,49,49,51,43,50,41,55,74,63,58,53,64,94,50,41,65,63,51,49,51,51,51,51,49,41,53,49,50,36,61,67,57,46,63,89,69,61,82,47,58,61,72,51,59,90,74,65,50,47,73,67,54,37,52,57,46,47,52,36,46,50,31,48,47,43,22,49,41,42,47,32,50,49,51,33,71,71,41,53,82,84,58,28,62,63,32,50,48,49,42,50,52,47,38,50,52,51,33,52,40,54,70,57,56,60,74,87,44,49,59,31,36,57,66,67,59,46,50,49,48,49,54,38,43,54,52,51,51,47,56,69,27,45,44,88,80,58,49,71,69,58,48,52,50,51,50,49,38,46,51,52,42,50,49,51,36,48,56,36,25,75,66,30,47,41,35,35,52,50,44,51,49,49,54,40,26,62,67,36,49,81,55,71,38,48,71,68,49,50,52,53,49,56,74,53,60,68,24,73,61,18,66,70,35,51,52,42,35,57,42,38,26,62,69,71,51,58,80,126,135,91,78,82,89,83,77,77,90,76,87,73,76,82,83,79,75,74,78,76,79,76,80,83,80,75,81,76,77,83,72,79,77,72,84,64,86,69,73,77,63,74,65,75,70,73,70,78,65,68,80,60,58,68,76,63,53,82,68,53,69,69,54,40,54,52,27,50,59,51,31,66,54,40,21,48,81,58,44,40,66,62,53,66,67,59,50,53,52,36,48,74,67,66,68,55,53,63,70,37,53,51,49,42,30,51,53,31,51,64,64,61,35,62,74,79,62,62,70,46,74,45,46,56,50,35,50,49,47,49,57,55,45,60,72,58,57,61,70,60,76,49,94,65,77,49,71,53,57,50,44,38,52,50,52,50,28,54,49,33,35,38,58,47,60,52,67,65,23,53,51,44,44,50,50,54,51,52,52,37,51,72,70,33,49,44,31,41,62,53,43,33,73,72,34,68,80,47,50,68,49,48,71,70,55,48,49,32,51,44,38,31,41,53,32,46,52,49,50,42,47,52,52,19,54,31,48,52,47,82,56,68,75,58,58,73,64,51,39,34,47,50,78,68,51,88,83,53,66,75,91,70,57,50,66,64,53,58,48,67,82,47,50,47,72,43,41,68,66,44,64,71,37,74,91,35,28,67,62,46,49,40,52,52,26,50,52,50,28,50,53,28,49,50,51,42,50,41,57,72,64,54,50,67,81,54,45,67,60,51,49,50,51,52,51,50,41,52,50,49,36,60,68,56,47,62,88,69,61,81,45,60,61,70,50,60,91,75,66,50,47,73,70,54,38,51,55,46,47,52,35,45,50,33,47,48,43,23,49,40,41,46,34,50,49,52,33,71,72,42,53,82,85,57,28,62,64,31,53,50,50,41,50,52,45,39,50,52,51,34,51,40,54,71,58,58,60,75,87,45,48,58,31,37,56,68,67,59,46,50,50,46,49,53,37,44,56,52,51,52,46,58,68,28,45,46,88,79,58,51,71,69,58,48,52,49,51,52,48,38,46,49,53,41,50,50,51,35,48,58,37,24,75,70,30,47,43,34,35,50,51,44,52,46,49,55,40,26,60,68,35,48,80,53,72,41,49,72,68,50,49,54,52,48,58,73,54,61,67,24,72,62,17,66,69,34,51,52,43,36,59,42,39,29,61,70,69,50,58,81,127

InterPro domains:
  IPR007219 Xylanolytic transcriptional activator, regulatory domain [PF04082] (69-248)
  IPR007219 Xylanolytic transcriptional activator, regulatory domain [SM00906] (169-249)
  IPR050815 Transcription factor, fungi [PTHR47338] (10-466)

Secondary structure (DSSP, 8-state):
----------------------------------------------------GGGT----HHHHHHHHHHHTTSSGGG---S-HHHHHHHHHTT-S-HHHHHHHHHHHHHHH--TT---HHHHHHHHHHHHHHHHH---TTSS---HHHHHHHHHHHHHHHHHS-SHHHHHHHHHHHHHHHHHTGGGHHHHHHH-HHHHTS-HHHHHHHHHHHHHHHHHHHHHHHHHT---SS-GGG---BPP--TTS-GGGPPBPPSSGGGTGGGHHHHHT-GGGHHHHHHHHHHHHHHHHHHHHHHHHHT-TTTHHHHHHHHHHHHHHHHHHSPTTTT-SS--GGGT--HHHHHHHHHHHHHHHHHHHHHHHHHHHHS-GGGHHHHHHHHHHHHHHHHHHHHT--GGGTTTS-TTHHHHHHHHHHHHHHHHHS-TT--HHHHHHHHHHHHHHHHHHHHHHTT-HHHHHHHHHHHHHHHH--SPPPHHHHHHHHHH---TT-HHHHHHHHTHHHHHS---/----------------------------------------------------GGGT----HHHHHHHHHHHTTSSGGG---S-HHHHHHHHHTT-S-HHHHHHHHHHHHHHH--TT----HHHHHHHHHHHHHHHH---TTSS---HHHHHHHHHHHHHHHHHS-SHHHHHHHHHHHHHHHHHTGGGHHHHHHH-HHHHTS-HHHHHHHHHHHHHHHHHHHHHHHHHT---SS-GGG---BPP--TTS-GGGPPBPPSSGGGTGGGHHHHHT-GGGHHHHHHHHHHHHHHHHHHHHHHHHHT--TTHHHHHHHHHHHHHHHHHHSPTTTT-SS--GGGT--HHHHHHHHHHHHHHHHHHHHHHHHHHHHS-GGGHHHHHHHHHHHHHHHHHHHHT--GGGTTTS-TTHHHHHHHHHHHHHHHHHS-TT--HHHHHHHHHHHHHHHHHHHHHHTT-HHHHHHHHHHHHHHHH--SPPPHHHHHHHHHH---TT-HHHHHHHHTHHHHHS---